Protein 3W15 (pdb70)

Radius of gyration: 30.96 Å; Cα contacts (8 Å, |Δi|>4): 2030; chains: 3; bounding box: 59×55×90 Å

Secondary structure (DSSP, 8-state):
-EEEE-TTEEEEEEEE-SS-TTEEEEEEEEGGGTSS-EEEEEEEE-TT--EEEEEEEEESS-EEEEEE-TT-TTEEEEEETTSEEEEEETTS-SS-SEEEE--SS-EEEEEE-SSSSS-EEEEETTS-EEEE-TT-SS-SEEE----HHHHHHS-TTGGGS----EEEEEE-SS-TTEEEEEETTSEEEEEETTSPTTSSEEEEE-STTSPEEEEEE-SS-TTEEEEEETTS-EEEEETT--EEEEETTSSSS-EEEEEE-SS-TTEEEEEETTS-EEEEE-TT---TTTSTTTTEEEEE---SS-EEEEEE-SSSSTTEEEEEETTSEEEEEE--/-HHHHHHHHHHHH---HHHHHHHHT-HHHHHHHHHHHTSEEE---EEETTT-SEESPPP---------S---/-HHHHHHHHHHHHHHHHH--PPTTEEEEE--TTS-HHHHHHHHHHHHHHH--EEEEE--TTHHHHHHHHGGGT-S-SEEEEEGGGHHHHHHTT-BPPP---HHHHTTB-HHHHHTTEETTEE-SEEEEEE--EEEEETTT-SS--SBGGGHHHHHHHHHHTT-EEE----SSHHHHHHHHHHTT-EEEEEETTEEEEEEEESSSHHHHHHHHHHHHHHHTTSS-TT--HHHHHHHHHTT-EEEEEE-GGGHHHHHHHT--EEEEPPPEETTEE---EEEEEEEEEBTT-TTHHHHHHHIIIIISSHHHHHHHHHHS---EESBHHHHHHHTTSHHHHHHHHHHHHSEEPP-STTHHHHHHHHHHHHHHHHHTSS-HHHHHHHHHHHHT-

Nearest PDB structures (foldseek):
  3w15-assembly1_A  TM=1.003E+00  e=8.070E-76  Saccharomyces cerevisiae S288C
  5xxq-assembly2_B  TM=8.426E-01  e=8.292E-24  Homo sapiens
  4r7a-assembly1_B  TM=8.424E-01  e=7.028E-24  Homo sapiens
  7y5k-assembly1_C  TM=8.185E-01  e=2.091E-24  Homo sapiens
  8tx8-assembly1_A  TM=8.123E-01  e=3.075E-24  Homo sapiens

Organism: Saccharomyces cerevisiae (strain ATCC 204508 / S288c) (NCBI:txid559292)

Foldseek 3Di:
DEKDFDPQWFFFAKEAQPPDLFKIKTWIFGPLQPDFKIKIFIWGQDPVRHIDTPAMEIGGGGWQYKEAQLVDRQKIWTWGFQQKIFIAGRVDHHHGPAIAHDGRGGWNDKYAALAVSFWIWIFGQSQKIFIDGRVDRYTPDIAGDDAPVNNVVQDPCNVVDPPGGWQDKYQQNVDRQWMWTFFQQQKIKIARNVDDPPPGIDIDHHAPRGGWAEKEDQLPDRQWMWTWFFQCKIFIAGNVDGTLEIQGNVDPGGWNYKYHFNVDRFKIWTFFQSQKIWIFGQPSCVYLVPDPNSRTQAIGRPGPGGKNYKYFRDDDDGQWMWTTGRSSMIDIDGSD/DVLLVVLVVCLVPQCVPVRNVCCVPDPVNVVSVCSVVPQWDDPVFIAGVVVPGGDDDDDDDDDPDDDDPPDD/DVVVVVVVVVVCVVPVLQDADDPQEFEEEEAPQFLQVLLVVLQVVLCVVPVHHYHYDHDPPLLVVQLVCLVSNHDGQKYKDWLLSVQVCVVVVFFDFDDDDPVLCVQFDVQQQLSQFAPRTRFWAFWFKKWKWKKFFCVLPVDQAQAPVCQVVSQVVLVVVQAAAEAEALLFVLQQQLQLPFQPADQFDDDDRDTDLQHHRQQDPSNLVSLVSVLVCCVSVSYPLPGHHVNRLVCVLCVRYGIYMDIPVSVVSSVVSVRRMDTAFQHHYPNTGRAHEMITTTMTGTPSDPCSVVVSCSVRVRQLDLSNQVSRCVSPNRQATRRPVNNVVVCVRVNSVRRVVNNVRHYYDNSDPLVVLLRVLVSQLSSCCNVVVDPNNVSSVRSSVSSND

Structure (mmCIF, N/CA/C/O backbone):
data_3W15
#
_entry.id   3W15
#
_cell.length_a   78.890
_cell.length_b   52.750
_cell.length_c   97.570
_cell.angle_alpha   90.000
_cell.angle_beta   106.590
_cell.angle_gamma   90.000
#
_symmetry.space_group_name_H-M   'P 1 21 1'
#
loop_
_entity.id
_entity.type
_entity.pdbx_description
1 polymer 'Peroxisomal targeting signal 2 receptor'
2 polymer 'Peroxisomal membrane protein PEX21'
3 polymer '3-ketoacyl-CoA thiolase, peroxisomal, Maltose-binding periplasmic protein'
4 non-polymer 'NITRATE ION'
5 non-polymer 'MAGNESIUM ION'
6 water water
#
loop_
_atom_site.group_PDB
_atom_site.id
_atom_site.type_symbol
_atom_site.label_atom_id
_atom_site.label_alt_id
_atom_site.label_comp_id
_atom_site.label_asym_id
_atom_site.label_entity_id
_atom_site.label_seq_id
_atom_site.pdbx_PDB_ins_code
_atom_site.Cartn_x
_atom_site.Cartn_y
_atom_site.Cartn_z
_atom_site.occupancy
_atom_site.B_iso_or_equiv
_atom_site.auth_seq_id
_atom_site.auth_comp_id
_atom_site.auth_asym_id
_atom_site.auth_atom_id
_atom_site.pdbx_PDB_model_num
ATOM 1 N N . MET A 1 3 ? 30.311 -26.441 -16.244 1.00 32.52 1 MET A N 1
ATOM 2 C CA . MET A 1 3 ? 29.286 -25.363 -16.152 1.00 32.11 1 MET A CA 1
ATOM 3 C C . MET A 1 3 ? 28.892 -24.870 -17.542 1.00 31.72 1 MET A C 1
ATOM 4 O O . MET A 1 3 ? 29.744 -24.730 -18.423 1.00 32.42 1 MET A O 1
ATOM 6 N N . LEU A 1 4 ? 27.600 -24.605 -17.727 1.00 30.74 2 LEU A N 1
ATOM 7 C CA . LEU A 1 4 ? 27.066 -24.082 -18.984 1.00 29.53 2 LEU A CA 1
ATOM 8 C C . LEU A 1 4 ? 27.187 -22.560 -18.975 1.00 28.71 2 LEU A C 1
ATOM 9 O O . LEU A 1 4 ? 27.009 -21.932 -17.930 1.00 28.24 2 LEU A O 1
ATOM 14 N N . ARG A 1 5 ? 27.488 -21.969 -20.128 1.00 27.59 3 ARG A N 1
ATOM 15 C CA . ARG A 1 5 ? 27.768 -20.534 -20.173 1.00 27.01 3 ARG A CA 1
ATOM 16 C C . ARG A 1 5 ? 27.258 -19.791 -21.403 1.00 26.12 3 ARG A C 1
ATOM 17 O O . ARG A 1 5 ? 27.136 -20.360 -22.487 1.00 25.77 3 ARG A O 1
ATOM 25 N N . TYR A 1 6 ? 26.963 -18.507 -21.215 1.00 24.95 4 TYR A N 1
ATOM 26 C CA . TYR A 1 6 ? 26.642 -17.620 -22.327 1.00 24.39 4 TYR A CA 1
ATOM 27 C C . TYR A 1 6 ? 27.150 -16.215 -22.039 1.00 23.72 4 TYR A C 1
ATOM 28 O O . TYR A 1 6 ? 27.002 -15.713 -20.921 1.00 23.55 4 TYR A O 1
ATOM 37 N N . HIS A 1 7 ? 27.736 -15.583 -23.052 1.00 22.97 5 HIS A N 1
ATOM 38 C CA . HIS A 1 7 ? 28.298 -14.250 -22.889 1.00 22.32 5 HIS A CA 1
ATOM 39 C C . HIS A 1 7 ? 27.513 -13.162 -23.619 1.00 22.29 5 HIS A C 1
ATOM 40 O O . HIS A 1 7 ? 27.218 -13.277 -24.815 1.00 22.13 5 HIS A O 1
ATOM 47 N N . MET A 1 8 ? 27.181 -12.111 -22.870 1.00 21.71 6 MET A N 1
ATOM 48 C CA . MET A 1 8 ? 26.477 -10.938 -23.384 1.00 21.79 6 MET A CA 1
ATOM 49 C C . MET A 1 8 ? 27.490 -9.812 -23.542 1.00 22.34 6 MET A C 1
ATOM 50 O O . MET A 1 8 ? 27.852 -9.157 -22.566 1.00 22.45 6 MET A O 1
ATOM 55 N N . GLN A 1 9 ? 27.946 -9.585 -24.775 1.00 22.79 7 GLN A N 1
ATOM 56 C CA A GLN A 1 9 ? 29.049 -8.658 -25.039 0.50 22.73 7 GLN A CA 1
ATOM 57 C CA B GLN A 1 9 ? 29.056 -8.662 -25.025 0.50 22.78 7 GLN A CA 1
ATOM 58 C C . GLN A 1 9 ? 28.731 -7.202 -24.678 1.00 22.35 7 GLN A C 1
ATOM 59 O O . GLN A 1 9 ? 27.838 -6.587 -25.259 1.00 23.03 7 GLN A O 1
ATOM 70 N N . GLY A 1 10 ? 29.472 -6.665 -23.713 1.00 21.42 8 GLY A N 1
ATOM 71 C CA . GLY A 1 10 ? 29.334 -5.268 -23.296 1.00 19.92 8 GLY A CA 1
ATOM 72 C C . GLY A 1 10 ? 28.192 -4.993 -22.328 1.00 18.83 8 GLY A C 1
ATOM 73 O O . GLY A 1 10 ? 28.029 -3.863 -21.866 1.00 19.08 8 GLY A O 1
ATOM 74 N N . PHE A 1 11 ? 27.401 -6.018 -22.030 1.00 17.86 9 PHE A N 1
ATOM 75 C CA . PHE A 1 11 ? 26.263 -5.865 -21.118 1.00 17.30 9 PHE A CA 1
ATOM 76 C C . PHE A 1 11 ? 26.543 -6.507 -19.767 1.00 16.70 9 PHE A C 1
ATOM 77 O O . PHE A 1 11 ? 27.278 -7.483 -19.686 1.00 17.13 9 PHE A O 1
ATOM 85 N N . SER A 1 12 ? 25.976 -5.933 -18.707 1.00 15.63 10 SER A N 1
ATOM 86 C CA . SER A 1 12 ? 26.100 -6.496 -17.368 1.00 15.14 10 SER A CA 1
ATOM 87 C C . SER A 1 12 ? 24.765 -7.068 -16.933 1.00 14.14 10 SER A C 1
ATOM 88 O O . SER A 1 12 ? 23.744 -6.400 -17.063 1.00 13.71 10 SER A O 1
ATOM 91 N N . GLY A 1 13 ? 24.782 -8.292 -16.412 1.00 14.06 11 GLY A N 1
ATOM 92 C CA . GLY A 1 13 ? 23.562 -8.963 -15.966 1.00 13.37 11 GLY A CA 1
ATOM 93 C C . GLY A 1 13 ? 23.073 -8.414 -14.638 1.00 13.36 11 GLY A C 1
ATOM 94 O O . GLY A 1 13 ? 23.835 -8.362 -13.673 1.00 14.10 11 GLY A O 1
ATOM 95 N N . TYR A 1 14 ? 21.807 -7.999 -14.602 1.00 12.44 12 TYR A N 1
ATOM 96 C CA . TYR A 1 14 ? 21.163 -7.501 -13.377 1.00 11.83 12 TYR A CA 1
ATOM 97 C C . TYR A 1 14 ? 20.127 -8.457 -12.804 1.00 12.16 12 TYR A C 1
ATOM 98 O O . TYR A 1 14 ? 19.859 -8.458 -11.597 1.00 12.73 12 TYR A O 1
ATOM 107 N N . GLY A 1 15 ? 19.521 -9.260 -13.670 1.00 11.70 13 GLY A N 1
ATOM 108 C CA . GLY A 1 15 ? 18.537 -10.229 -13.213 1.00 11.86 13 GLY A CA 1
ATOM 109 C C . GLY A 1 15 ? 18.452 -11.382 -14.184 1.00 11.74 13 GLY A C 1
ATOM 110 O O . GLY A 1 15 ? 18.704 -11.212 -15.374 1.00 10.83 13 GLY A O 1
ATOM 111 N N . VAL A 1 16 ? 18.089 -12.549 -13.663 1.00 11.75 14 VAL A N 1
ATOM 112 C CA . VAL A 1 16 ? 17.887 -13.749 -14.474 1.00 12.82 14 VAL A CA 1
ATOM 113 C C . VAL A 1 16 ? 16.702 -14.523 -13.915 1.00 12.68 14 VAL A C 1
ATOM 114 O O . VAL A 1 16 ? 16.509 -14.577 -12.693 1.00 12.62 14 VAL A O 1
ATOM 118 N N . GLN A 1 17 ? 15.886 -15.085 -14.806 1.00 12.77 15 GLN A N 1
ATOM 119 C CA . GLN A 1 17 ? 14.809 -15.967 -14.381 1.00 13.63 15 GLN A CA 1
ATOM 120 C C . GLN A 1 17 ? 14.517 -17.062 -15.408 1.00 13.70 15 GLN A C 1
ATOM 121 O O . GLN A 1 17 ? 14.445 -16.793 -16.607 1.00 14.12 15 GLN A O 1
ATOM 127 N N . TYR A 1 18 ? 14.332 -18.278 -14.913 1.00 14.57 16 TYR A N 1
ATOM 128 C CA . TYR A 1 18 ? 13.856 -19.391 -15.734 1.00 15.93 16 TYR A CA 1
ATOM 129 C C . TYR A 1 18 ? 12.392 -19.194 -16.109 1.00 16.62 16 TYR A C 1
ATOM 130 O O . TYR A 1 18 ? 11.593 -18.715 -15.297 1.00 16.61 16 TYR A O 1
ATOM 139 N N . SER A 1 19 ? 12.047 -19.579 -17.337 1.00 17.29 17 SER A N 1
ATOM 140 C CA . SER A 1 19 ? 10.648 -19.595 -17.776 1.00 17.78 17 SER A CA 1
ATOM 141 C C . SER A 1 19 ? 9.840 -20.571 -16.919 1.00 18.17 17 SER A C 1
ATOM 142 O O . SER A 1 19 ? 10.306 -21.676 -16.644 1.00 18.37 17 SER A O 1
ATOM 145 N N . PRO A 1 20 ? 8.631 -20.167 -16.492 1.00 18.60 18 PRO A N 1
ATOM 146 C CA . PRO A 1 20 ? 7.771 -21.084 -15.751 1.00 19.21 18 PRO A CA 1
ATOM 147 C C . PRO A 1 20 ? 7.070 -22.087 -16.675 1.00 20.09 18 PRO A C 1
ATOM 148 O O . PRO A 1 20 ? 6.404 -23.004 -16.193 1.00 20.52 18 PRO A O 1
ATOM 152 N N . PHE A 1 21 ? 7.234 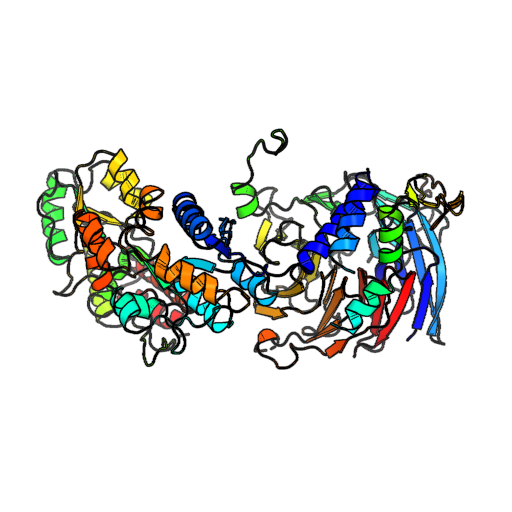-21.915 -17.984 1.00 20.60 19 PHE A N 1
ATOM 153 C CA . PHE A 1 21 ? 6.550 -22.764 -18.973 1.00 21.27 19 PHE A CA 1
ATOM 154 C C . PHE A 1 21 ? 7.484 -23.675 -19.773 1.00 21.92 19 PHE A C 1
ATOM 155 O O . PHE A 1 21 ? 7.120 -24.804 -20.105 1.00 21.84 19 PHE A O 1
ATOM 163 N N . PHE A 1 22 ? 8.670 -23.177 -20.113 1.00 22.71 20 PHE A N 1
ATOM 164 C CA . PHE A 1 22 ? 9.622 -23.948 -20.906 1.00 23.61 20 PHE A CA 1
ATOM 165 C C . PHE A 1 22 ? 10.855 -24.303 -20.085 1.00 24.51 20 PHE A C 1
ATOM 166 O O . PHE A 1 22 ? 11.615 -23.421 -19.685 1.00 24.35 20 PHE A O 1
ATOM 174 N N . ASP A 1 23 ? 11.040 -25.601 -19.843 1.00 25.40 21 ASP A N 1
ATOM 175 C CA . ASP A 1 23 ? 12.101 -26.107 -18.953 1.00 26.59 21 ASP A CA 1
ATOM 176 C C . ASP A 1 23 ? 13.529 -25.704 -19.346 1.00 26.30 21 ASP A C 1
ATOM 177 O O . ASP A 1 23 ? 14.438 -25.693 -18.506 1.00 27.13 21 ASP A O 1
ATOM 182 N N . ASN A 1 24 ? 13.721 -25.370 -20.616 1.00 25.77 22 ASN A N 1
ATOM 183 C CA . ASN A 1 24 ? 15.043 -25.075 -21.135 1.00 25.22 22 ASN A CA 1
ATOM 184 C C . ASN A 1 24 ? 15.238 -23.601 -21.511 1.00 24.22 22 ASN A C 1
ATOM 185 O O . ASN A 1 24 ? 16.192 -23.253 -22.206 1.00 24.45 22 ASN A O 1
ATOM 190 N N . ARG A 1 25 ? 14.336 -22.745 -21.038 1.00 22.61 23 ARG A N 1
ATOM 191 C CA . ARG A 1 25 ? 14.328 -21.345 -21.439 1.00 21.25 23 ARG A CA 1
ATOM 192 C C . ARG A 1 25 ? 14.523 -20.421 -20.242 1.00 19.94 23 ARG A C 1
ATOM 193 O O . ARG A 1 25 ? 13.938 -20.631 -19.180 1.00 19.32 23 ARG A O 1
ATOM 201 N N . LEU A 1 26 ? 15.364 -19.409 -20.416 1.00 18.98 24 LEU A N 1
ATOM 202 C CA . LEU A 1 26 ? 15.497 -18.367 -19.401 1.00 17.92 24 LEU A CA 1
ATOM 203 C C . LEU A 1 26 ? 15.698 -16.996 -20.030 1.00 16.68 24 LEU A C 1
ATOM 204 O O . LEU A 1 26 ? 15.989 -16.883 -21.223 1.00 15.83 24 LEU A O 1
ATOM 209 N N . ALA A 1 27 ? 15.543 -15.956 -19.216 1.00 15.27 25 ALA A N 1
ATOM 210 C CA . ALA A 1 27 ? 15.691 -14.589 -19.693 1.00 14.58 25 ALA A CA 1
ATOM 211 C C . ALA A 1 27 ? 16.634 -13.837 -18.761 1.00 13.90 25 ALA A C 1
ATOM 212 O O . ALA A 1 27 ? 16.646 -14.095 -17.560 1.00 13.37 25 ALA A O 1
ATOM 214 N N . VAL A 1 28 ? 17.407 -12.916 -19.323 1.00 13.01 26 VAL A N 1
ATOM 215 C CA . VAL A 1 28 ? 18.326 -12.076 -18.541 1.00 12.97 26 VAL A CA 1
ATOM 216 C C . VAL A 1 28 ? 18.058 -10.599 -18.830 1.00 12.60 26 VAL A C 1
ATOM 217 O O . VAL A 1 28 ? 17.906 -10.209 -19.977 1.00 12.42 26 VAL A O 1
ATOM 221 N N . ALA A 1 29 ? 17.986 -9.783 -17.779 1.00 11.87 27 ALA A N 1
ATOM 222 C CA . ALA A 1 29 ? 17.875 -8.343 -17.946 1.00 11.44 27 ALA A CA 1
ATOM 223 C C . ALA A 1 29 ? 19.259 -7.762 -17.718 1.00 11.27 27 ALA A C 1
ATOM 224 O O . ALA A 1 29 ? 19.933 -8.112 -16.735 1.00 10.41 27 ALA A O 1
ATOM 226 N N . ALA A 1 30 ? 19.679 -6.884 -18.621 1.00 11.07 28 ALA A N 1
ATOM 227 C CA . ALA A 1 30 ? 21.058 -6.412 -18.636 1.00 11.23 28 ALA A CA 1
ATOM 228 C C . ALA A 1 30 ? 21.154 -4.949 -19.031 1.00 11.40 28 ALA A C 1
ATOM 229 O O . ALA A 1 30 ? 20.196 -4.363 -19.538 1.00 10.66 28 ALA A O 1
ATOM 231 N N . GLY A 1 31 ? 22.326 -4.361 -18.806 1.00 11.81 29 GLY A N 1
ATOM 232 C CA . GLY A 1 31 ? 22.556 -2.988 -19.210 1.00 13.27 29 GLY A CA 1
ATOM 233 C C . GLY A 1 31 ? 24.000 -2.746 -19.595 1.00 14.00 29 GLY A C 1
ATOM 234 O O . GLY A 1 31 ? 24.915 -3.413 -19.091 1.00 13.54 29 GLY A O 1
ATOM 235 N N . SER A 1 32 ? 24.197 -1.785 -20.494 1.00 14.74 30 SER A N 1
ATOM 236 C CA A SER A 1 32 ? 25.545 -1.408 -20.897 0.50 15.57 30 SER A CA 1
ATOM 237 C CA B SER A 1 32 ? 25.531 -1.365 -20.913 0.50 15.06 30 SER A CA 1
ATOM 238 C C . SER A 1 32 ? 26.237 -0.650 -19.768 1.00 15.55 30 SER A C 1
ATOM 239 O O . SER A 1 32 ? 25.584 -0.185 -18.819 1.00 15.71 30 SER A O 1
ATOM 244 N N . ASN A 1 33 ? 27.561 -0.555 -19.864 1.00 16.04 31 ASN A N 1
ATOM 245 C CA . ASN A 1 33 ? 28.371 0.203 -18.908 1.00 16.40 31 ASN A CA 1
ATOM 246 C C . ASN A 1 33 ? 28.010 -0.093 -17.456 1.00 16.25 31 ASN A C 1
ATOM 247 O O . ASN A 1 33 ? 27.779 0.829 -16.662 1.00 16.18 31 ASN A O 1
ATOM 252 N N . PHE A 1 34 ? 27.945 -1.389 -17.150 1.00 16.37 32 PHE A N 1
ATOM 253 C CA . PHE A 1 34 ? 27.646 -1.920 -15.817 1.00 16.89 32 PHE A CA 1
ATOM 254 C C . PHE A 1 34 ? 26.288 -1.482 -15.256 1.00 16.76 32 PHE A C 1
ATOM 255 O O . PHE A 1 34 ? 26.097 -1.437 -14.032 1.00 16.50 32 PHE A O 1
ATOM 263 N N . GLY A 1 35 ? 25.364 -1.156 -16.159 1.00 17.14 33 GLY A N 1
ATOM 264 C CA . GLY A 1 35 ? 24.031 -0.655 -15.798 1.00 16.85 33 GLY A CA 1
ATOM 265 C C . GLY A 1 35 ? 23.987 0.819 -15.425 1.00 17.29 33 GLY A C 1
ATOM 266 O O . GLY A 1 35 ? 22.961 1.315 -14.958 1.00 17.42 33 GLY A O 1
ATOM 267 N N . LEU A 1 36 ? 25.091 1.533 -15.646 1.00 17.19 34 LEU A N 1
ATOM 268 C CA . LEU A 1 36 ? 25.209 2.923 -15.210 1.00 17.41 34 LEU A CA 1
ATOM 269 C C . LEU A 1 36 ? 24.715 3.928 -16.243 1.00 17.27 34 LEU A C 1
ATOM 270 O O . LEU A 1 36 ? 24.223 4.995 -15.884 1.00 17.31 34 LEU A O 1
ATOM 275 N N . VAL A 1 37 ? 24.834 3.574 -17.519 1.00 17.22 35 VAL A N 1
ATOM 276 C CA . VAL A 1 37 ? 24.454 4.457 -18.621 1.00 17.42 35 VAL A CA 1
ATOM 277 C C . VAL A 1 37 ? 24.385 3.667 -19.938 1.00 16.78 35 VAL A C 1
ATOM 278 O O . VAL A 1 37 ? 25.153 2.732 -20.148 1.00 17.02 35 VAL A O 1
ATOM 282 N N . GLY A 1 38 ? 23.453 4.046 -20.810 1.00 16.70 36 GLY A N 1
ATOM 283 C CA . GLY A 1 38 ? 23.339 3.445 -22.140 1.00 15.70 36 GLY A CA 1
ATOM 284 C C . GLY A 1 38 ? 22.171 2.484 -22.252 1.00 15.59 36 GLY A C 1
ATOM 285 O O . GLY A 1 38 ? 21.292 2.456 -21.373 1.00 14.76 36 GLY A O 1
ATOM 286 N N . ASN A 1 39 ? 22.166 1.693 -23.324 1.00 15.00 37 ASN A N 1
ATOM 287 C CA . ASN A 1 39 ? 21.080 0.736 -23.580 1.00 14.74 37 ASN A CA 1
ATOM 288 C C . ASN A 1 39 ? 20.896 -0.316 -22.502 1.00 13.89 37 ASN A C 1
ATOM 289 O O . ASN A 1 39 ? 21.823 -0.654 -21.767 1.00 13.99 37 ASN A O 1
ATOM 294 N N . GLY A 1 40 ? 19.680 -0.842 -22.437 1.00 13.41 38 GLY A N 1
ATOM 295 C CA . GLY A 1 40 ? 19.428 -2.075 -21.724 1.00 12.52 38 GLY A CA 1
ATOM 296 C C . GLY A 1 40 ? 19.203 -3.134 -22.778 1.00 12.69 38 GLY A C 1
ATOM 297 O O . GLY A 1 40 ? 19.070 -2.828 -23.969 1.00 12.56 38 GLY A O 1
ATOM 298 N N . LYS A 1 41 ? 19.179 -4.382 -22.350 1.00 12.52 39 LYS A N 1
ATOM 299 C CA . LYS A 1 41 ? 18.917 -5.477 -23.263 1.00 12.28 39 LYS A CA 1
ATOM 300 C C . LYS A 1 41 ? 18.326 -6.653 -22.525 1.00 12.18 39 LYS A C 1
ATOM 301 O O . LYS A 1 41 ? 18.818 -7.056 -21.459 1.00 11.70 39 LYS A O 1
ATOM 307 N N . LEU A 1 42 ? 17.248 -7.178 -23.098 1.00 11.86 40 LEU A N 1
ATOM 308 C CA . LEU A 1 42 ? 16.612 -8.386 -22.616 1.00 12.44 40 LEU A CA 1
ATOM 309 C C . LEU A 1 42 ? 17.069 -9.514 -23.515 1.00 12.62 40 LEU A C 1
ATOM 310 O O . LEU A 1 42 ? 16.880 -9.447 -24.731 1.00 12.37 40 LEU A O 1
ATOM 315 N N . PHE A 1 43 ? 17.688 -10.525 -22.910 1.00 12.74 41 PHE A N 1
ATOM 316 C CA . PHE A 1 43 ? 18.120 -11.714 -23.635 1.00 13.66 41 PHE A CA 1
ATOM 317 C C . PHE A 1 43 ? 17.181 -12.874 -23.357 1.00 13.78 41 PHE A C 1
ATOM 318 O O . PHE A 1 43 ? 16.908 -13.205 -22.193 1.00 13.58 41 PHE A O 1
ATOM 326 N N . ILE A 1 44 ? 16.683 -13.494 -24.425 1.00 13.94 42 ILE A N 1
ATOM 327 C CA . ILE A 1 44 ? 15.908 -14.723 -24.300 1.00 14.48 42 ILE A CA 1
ATOM 328 C C . ILE A 1 44 ? 16.807 -15.873 -24.740 1.00 15.69 42 ILE A C 1
ATOM 329 O O . ILE A 1 44 ? 17.252 -15.908 -25.896 1.00 15.19 42 ILE A O 1
ATOM 334 N N . LEU A 1 45 ? 17.096 -16.773 -23.802 1.00 16.56 43 LEU A N 1
ATOM 335 C CA . LEU A 1 45 ? 18.083 -17.829 -24.021 1.00 18.50 43 LEU A CA 1
ATOM 336 C C . LEU A 1 45 ? 17.460 -19.212 -23.919 1.00 19.85 43 LEU A C 1
ATOM 337 O O . LEU A 1 45 ? 16.538 -19.424 -23.137 1.00 19.69 43 LEU A O 1
ATOM 342 N N . GLU A 1 46 ? 17.988 -20.140 -24.719 1.00 21.96 44 GLU A N 1
ATOM 343 C CA . GLU A 1 46 ? 17.592 -21.546 -24.705 1.00 24.31 44 GLU A CA 1
ATOM 344 C C . GLU A 1 46 ? 18.794 -22.450 -24.442 1.00 25.09 44 GLU A C 1
ATOM 345 O O . GLU A 1 46 ? 19.872 -22.219 -24.982 1.00 24.90 44 GLU A O 1
ATOM 351 N N . ILE A 1 47 ? 18.592 -23.490 -23.642 1.00 26.76 45 ILE A N 1
ATOM 352 C CA . ILE A 1 47 ? 19.610 -24.525 -23.455 1.00 28.83 45 ILE A CA 1
ATOM 353 C C . ILE A 1 47 ? 19.197 -25.775 -24.245 1.00 30.07 45 ILE A C 1
ATOM 354 O O . ILE A 1 47 ? 18.101 -26.304 -24.037 1.00 30.33 45 ILE A O 1
ATOM 359 N N . ASP A 1 48 ? 20.060 -26.242 -25.148 1.00 31.62 46 ASP A N 1
ATOM 360 C CA . ASP A 1 48 ? 19.766 -27.470 -25.911 1.00 33.28 46 ASP A CA 1
ATOM 361 C C . ASP A 1 48 ? 20.221 -28.751 -25.197 1.00 34.06 46 ASP A C 1
ATOM 362 O O . ASP A 1 48 ? 20.763 -28.694 -24.087 1.00 34.45 46 ASP A O 1
ATOM 367 N N . ARG A 1 49 ? 19.984 -29.897 -25.840 1.00 34.80 47 ARG A N 1
ATOM 368 C CA . ARG A 1 49 ? 20.316 -31.219 -25.291 1.00 35.37 47 ARG A CA 1
ATOM 369 C C . ARG A 1 49 ? 21.774 -31.350 -24.841 1.00 35.72 47 ARG A C 1
ATOM 370 O O . ARG A 1 49 ? 22.061 -31.962 -23.805 1.00 36.06 47 ARG A O 1
ATOM 372 N N . SER A 1 50 ? 22.679 -30.763 -25.626 1.00 35.95 48 SER A N 1
ATOM 373 C CA . SER A 1 50 ? 24.121 -30.802 -25.378 1.00 35.91 48 SER A CA 1
ATOM 374 C C . SER A 1 50 ? 24.531 -29.960 -24.169 1.00 35.66 48 SER A C 1
ATOM 375 O O . SER A 1 50 ? 25.550 -30.235 -23.526 1.00 35.86 48 SER A O 1
ATOM 378 N N . GLY A 1 51 ? 23.732 -28.938 -23.866 1.00 34.91 49 GLY A N 1
ATOM 379 C CA . GLY A 1 51 ? 24.049 -28.001 -22.799 1.00 33.75 49 GLY A CA 1
ATOM 380 C C . GLY A 1 51 ? 24.499 -26.646 -23.310 1.00 32.90 49 GLY A C 1
ATOM 381 O O . GLY A 1 51 ? 24.781 -25.742 -22.514 1.00 33.26 49 GLY A O 1
ATOM 382 N N . ARG A 1 52 ? 24.574 -26.494 -24.632 1.00 31.68 50 ARG A N 1
ATOM 383 C CA . ARG A 1 52 ? 24.914 -25.202 -25.231 1.00 30.33 50 ARG A CA 1
ATOM 384 C C . ARG A 1 52 ? 23.779 -24.197 -25.040 1.00 29.48 50 ARG A C 1
ATOM 385 O O . ARG A 1 52 ? 22.628 -24.480 -25.374 1.00 29.25 50 ARG A O 1
ATOM 387 N N . ILE A 1 53 ? 24.106 -23.033 -24.483 1.00 28.41 51 ILE A N 1
ATOM 388 C CA . ILE A 1 53 ? 23.128 -21.954 -24.343 1.00 27.31 51 ILE A CA 1
ATOM 389 C C . ILE A 1 53 ? 23.141 -21.095 -25.604 1.00 26.87 51 ILE A C 1
ATOM 390 O O . ILE A 1 53 ? 24.195 -20.638 -26.052 1.00 26.69 51 ILE A O 1
ATOM 395 N N . VAL A 1 54 ? 21.959 -20.894 -26.179 1.00 26.38 52 VAL A N 1
ATOM 396 C CA . VAL A 1 54 ? 21.814 -20.154 -27.429 1.00 26.07 52 VAL A CA 1
ATOM 397 C C . VAL A 1 54 ? 20.798 -19.020 -27.267 1.00 25.49 52 VAL A C 1
ATOM 398 O O . VAL A 1 54 ? 19.749 -19.202 -26.658 1.00 25.14 52 VAL A O 1
ATOM 402 N N . GLU A 1 55 ? 21.138 -17.848 -27.794 1.00 25.15 53 GLU A N 1
ATOM 403 C CA . GLU A 1 55 ? 20.213 -16.722 -27.852 1.00 24.92 53 GLU A CA 1
ATOM 404 C C . GLU A 1 55 ? 19.181 -17.011 -28.927 1.00 24.32 53 GLU A C 1
ATOM 405 O O . GLU A 1 55 ? 19.537 -17.283 -30.074 1.00 25.01 53 GLU A O 1
ATOM 411 N N . VAL A 1 56 ? 17.907 -16.982 -28.552 1.00 22.89 54 VAL A N 1
ATOM 412 C CA . VAL A 1 56 ? 16.829 -17.207 -29.522 1.00 21.67 54 VAL A CA 1
ATOM 413 C C . VAL A 1 56 ? 16.090 -15.924 -29.869 1.00 20.40 54 VAL A C 1
ATOM 414 O O . VAL A 1 56 ? 15.440 -15.834 -30.914 1.00 19.98 54 VAL A O 1
ATOM 418 N N . ASN A 1 57 ? 16.193 -14.937 -28.979 1.00 18.73 55 ASN A N 1
ATOM 419 C CA . ASN A 1 57 ? 15.692 -13.594 -29.239 1.00 17.11 55 ASN A CA 1
ATOM 420 C C . ASN A 1 57 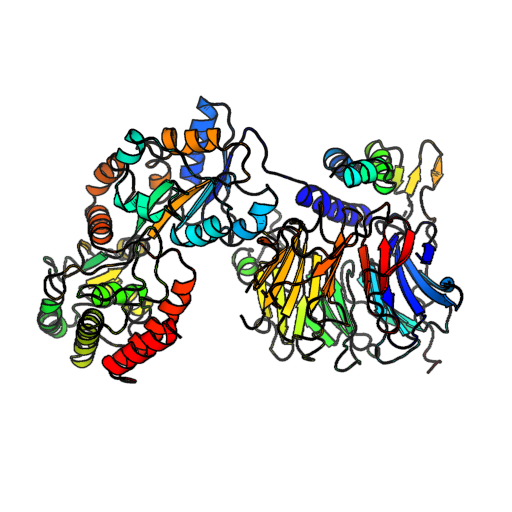? 16.328 -12.611 -28.267 1.00 16.40 55 ASN A C 1
ATOM 421 O O . ASN A 1 57 ? 16.872 -13.014 -27.243 1.00 15.71 55 ASN A O 1
ATOM 426 N N . SER A 1 58 ? 16.279 -11.329 -28.609 1.00 15.47 56 SER A N 1
ATOM 427 C CA . SER A 1 58 ? 16.692 -10.266 -27.695 1.00 15.41 56 SER A CA 1
ATOM 428 C C . SER A 1 58 ? 16.064 -8.946 -28.108 1.00 14.85 56 SER A C 1
ATOM 429 O O . SER A 1 58 ? 15.712 -8.754 -29.278 1.00 14.96 56 SER A O 1
ATOM 432 N N . PHE A 1 59 ? 15.948 -8.034 -27.143 1.00 13.76 57 PHE A N 1
ATOM 433 C CA . PHE A 1 59 ? 15.349 -6.734 -27.366 1.00 12.98 57 PHE A CA 1
ATOM 434 C C . PHE A 1 59 ? 16.239 -5.673 -26.742 1.00 12.72 57 PHE A C 1
ATOM 435 O O . PHE A 1 59 ? 16.473 -5.691 -25.539 1.00 12.44 57 PHE A O 1
ATOM 443 N N . LEU A 1 60 ? 16.735 -4.757 -27.569 1.00 12.70 58 LEU A N 1
ATOM 444 C CA . LEU A 1 60 ? 17.454 -3.591 -27.076 1.00 13.19 58 LEU A CA 1
ATOM 445 C C . LEU A 1 60 ? 16.485 -2.531 -26.566 1.00 13.08 58 LEU A C 1
ATOM 446 O O . LEU A 1 60 ? 15.498 -2.207 -27.240 1.00 13.42 58 LEU A O 1
ATOM 451 N N . THR A 1 61 ? 16.769 -1.991 -25.383 1.00 12.93 59 THR A N 1
ATOM 452 C CA . THR A 1 61 ? 15.941 -0.934 -24.808 1.00 13.27 59 THR A CA 1
ATOM 453 C C . THR A 1 61 ? 16.748 0.346 -24.663 1.00 13.60 59 THR A C 1
ATOM 454 O O . THR A 1 61 ? 17.980 0.315 -24.651 1.00 13.64 59 THR A O 1
ATOM 458 N N . GLN A 1 62 ? 16.039 1.463 -24.537 1.00 13.98 60 GLN A N 1
ATOM 459 C CA . GLN A 1 62 ? 16.647 2.799 -24.483 1.00 14.84 60 GLN A CA 1
ATOM 460 C C . GLN A 1 62 ? 17.569 2.986 -23.275 1.00 15.14 60 GLN A C 1
ATOM 461 O O . GLN A 1 62 ? 18.631 3.622 -23.380 1.00 15.06 60 GLN A O 1
ATOM 467 N N . ASP A 1 63 ? 17.150 2.433 -22.135 1.00 14.70 61 ASP A N 1
ATOM 468 C CA . ASP A 1 63 ? 17.907 2.509 -20.896 1.00 14.96 61 ASP A CA 1
ATOM 469 C C . ASP A 1 63 ? 18.073 1.122 -20.288 1.00 14.42 61 ASP A C 1
ATOM 470 O O . ASP A 1 63 ? 17.357 0.173 -20.641 1.00 13.78 61 ASP A O 1
ATOM 475 N N . CYS A 1 64 ? 19.029 1.037 -19.372 1.00 13.66 62 CYS A N 1
ATOM 476 C CA . CYS A 1 64 ? 19.419 -0.191 -18.698 1.00 13.75 62 CYS A CA 1
ATOM 477 C C . CYS A 1 64 ? 18.232 -0.907 -18.062 1.00 12.89 62 CYS A C 1
ATOM 478 O O . CYS A 1 64 ? 17.297 -0.265 -17.554 1.00 12.55 62 CYS A O 1
ATOM 481 N N . LEU A 1 65 ? 18.273 -2.234 -18.127 1.00 12.40 63 LEU A N 1
ATOM 482 C CA . LEU A 1 65 ? 17.260 -3.081 -17.491 1.00 11.60 63 LEU A CA 1
ATOM 483 C C . LEU A 1 65 ? 17.775 -3.619 -16.167 1.00 11.65 63 LEU A C 1
ATOM 484 O O . LEU A 1 65 ? 18.904 -4.129 -16.082 1.00 11.71 63 LEU A O 1
ATOM 489 N N . PHE A 1 66 ? 16.940 -3.514 -15.138 1.00 10.90 64 PHE A N 1
ATOM 490 C CA . PHE A 1 66 ? 17.351 -3.878 -13.782 1.00 11.39 64 PHE A CA 1
ATOM 491 C C . PHE A 1 66 ? 16.774 -5.170 -13.241 1.00 10.56 64 PHE A C 1
ATOM 492 O O . PHE A 1 66 ? 17.303 -5.728 -12.282 1.00 10.26 64 PHE A O 1
ATOM 500 N N . ASP A 1 67 ? 15.697 -5.653 -13.858 1.00 10.48 65 ASP A N 1
ATOM 501 C CA . ASP A 1 67 ? 15.079 -6.908 -13.451 1.00 10.40 65 ASP A CA 1
ATOM 502 C C . ASP A 1 67 ? 14.135 -7.380 -14.551 1.00 9.95 65 ASP A C 1
ATOM 503 O O . ASP A 1 67 ? 13.826 -6.628 -15.471 1.00 10.41 65 ASP A O 1
ATOM 508 N N . LEU A 1 68 ? 13.686 -8.622 -14.429 1.00 9.99 66 LEU A N 1
ATOM 509 C CA . LEU A 1 68 ? 12.667 -9.180 -15.304 1.00 10.21 66 LEU A CA 1
ATOM 510 C C . LEU A 1 68 ? 11.724 -10.092 -14.527 1.00 10.34 66 LEU A C 1
ATOM 511 O O . LEU A 1 68 ? 12.056 -10.555 -13.433 1.00 11.29 66 LEU A O 1
ATOM 516 N N . ALA A 1 69 ? 10.551 -10.348 -15.102 1.00 10.45 67 ALA A N 1
ATOM 517 C CA . ALA A 1 69 ? 9.615 -11.313 -14.556 1.00 10.50 67 ALA A CA 1
ATOM 518 C C . ALA A 1 69 ? 8.821 -11.915 -15.711 1.00 10.69 67 ALA A C 1
ATOM 519 O O . ALA A 1 69 ? 8.213 -11.187 -16.505 1.00 10.50 67 ALA A O 1
ATOM 521 N N . TRP A 1 70 ? 8.860 -13.238 -15.813 1.00 11.72 68 TRP A N 1
ATOM 522 C CA . TRP A 1 70 ? 8.058 -13.951 -16.808 1.00 12.73 68 TRP A CA 1
ATOM 523 C C . TRP A 1 70 ? 6.585 -13.829 -16.432 1.00 13.08 68 TRP A C 1
ATOM 524 O O . TRP A 1 70 ? 6.242 -13.826 -15.237 1.00 13.20 68 TRP A O 1
ATOM 535 N N . ASN A 1 71 ? 5.717 -13.715 -17.442 1.00 13.32 69 ASN A N 1
ATOM 536 C CA . ASN A 1 71 ? 4.265 -13.666 -17.219 1.00 13.69 69 ASN A CA 1
ATOM 537 C C . ASN A 1 71 ? 3.782 -15.063 -16.825 1.00 14.33 69 ASN A C 1
ATOM 538 O O . ASN A 1 71 ? 3.882 -16.000 -17.611 1.00 14.20 69 ASN A O 1
ATOM 543 N N . GLU A 1 72 ? 3.280 -15.202 -15.600 1.00 14.49 70 GLU A N 1
ATOM 544 C CA . GLU A 1 72 ? 2.858 -16.516 -15.106 1.00 15.13 70 GLU A CA 1
ATOM 545 C C . GLU A 1 72 ? 1.602 -17.039 -15.820 1.00 15.51 70 GLU A C 1
ATOM 546 O O . GLU A 1 72 ? 1.234 -18.203 -15.655 1.00 15.67 70 GLU A O 1
ATOM 552 N N . SER A 1 73 ? 0.965 -16.169 -16.603 1.00 15.54 71 SER A N 1
ATOM 553 C CA . SER A 1 73 ? -0.268 -16.504 -17.315 1.00 16.30 71 SER A CA 1
ATOM 554 C C . SER A 1 73 ? -0.109 -16.586 -18.836 1.00 16.50 71 SER A C 1
ATOM 555 O O . SER A 1 73 ? -1.077 -16.859 -19.542 1.00 17.05 71 SER A O 1
ATOM 558 N N . HIS A 1 74 ? 1.093 -16.336 -19.349 1.00 15.74 72 HIS A N 1
ATOM 559 C CA . HIS A 1 74 ? 1.298 -16.351 -20.799 1.00 15.36 72 HIS A CA 1
ATOM 560 C C . HIS A 1 74 ? 2.725 -16.762 -21.129 1.00 15.10 72 HIS A C 1
ATOM 561 O O . HIS A 1 74 ? 3.668 -16.042 -20.810 1.00 14.32 72 HIS A O 1
ATOM 568 N N . GLU A 1 75 ? 2.869 -17.917 -21.782 1.00 14.67 73 GLU A N 1
ATOM 569 C CA . GLU A 1 75 ? 4.176 -18.537 -22.022 1.00 15.38 73 GLU A CA 1
ATOM 570 C C . GLU A 1 75 ? 5.133 -17.702 -22.878 1.00 14.78 73 GLU A C 1
ATOM 571 O O . GLU A 1 75 ? 6.335 -17.937 -22.861 1.00 15.51 73 GLU A O 1
ATOM 577 N N . ASN A 1 76 ? 4.602 -16.745 -23.633 1.00 14.12 74 ASN A N 1
ATOM 578 C CA . ASN A 1 76 ? 5.433 -15.976 -24.549 1.00 14.05 74 ASN A CA 1
ATOM 579 C C . ASN A 1 76 ? 5.714 -14.558 -24.067 1.00 13.43 74 ASN A C 1
ATOM 580 O O . ASN A 1 76 ? 6.291 -13.758 -24.804 1.00 14.02 74 ASN A O 1
ATOM 585 N N . GLN A 1 77 ? 5.303 -14.241 -22.840 1.00 12.69 75 GLN A N 1
ATOM 586 C CA . GLN A 1 77 ? 5.403 -12.867 -22.360 1.00 12.29 75 GLN A CA 1
ATOM 587 C C . GLN A 1 77 ? 6.323 -12.728 -21.160 1.00 11.43 75 GLN A C 1
ATOM 588 O O . GLN A 1 77 ? 6.328 -13.570 -20.265 1.00 11.08 75 GLN A O 1
ATOM 594 N N . VAL A 1 78 ? 7.088 -11.641 -21.159 1.00 10.80 76 VAL A N 1
ATOM 595 C CA . VAL A 1 78 ? 8.076 -11.390 -20.125 1.00 10.81 76 VAL A CA 1
ATOM 596 C C . VAL A 1 78 ? 8.203 -9.886 -19.915 1.00 10.16 76 VAL A C 1
ATOM 597 O O . VAL A 1 78 ? 8.262 -9.104 -20.875 1.00 10.12 76 VAL A O 1
ATOM 601 N N . LEU A 1 79 ? 8.222 -9.504 -18.646 1.00 10.29 77 LEU A N 1
ATOM 602 C CA . LEU A 1 79 ? 8.251 -8.116 -18.225 1.00 10.04 77 LEU A CA 1
ATOM 603 C C . LEU A 1 79 ? 9.665 -7.721 -17.824 1.00 9.73 77 LEU A C 1
ATOM 604 O O . LEU A 1 79 ? 10.405 -8.530 -17.273 1.00 10.11 77 LEU A O 1
ATOM 609 N N . VAL A 1 80 ? 10.035 -6.481 -18.119 1.00 9.87 78 VAL A N 1
ATOM 610 C CA . VAL A 1 80 ? 11.301 -5.927 -17.635 1.00 10.23 78 VAL A CA 1
ATOM 611 C C . VAL A 1 80 ? 11.092 -4.620 -16.874 1.00 10.24 78 VAL A C 1
ATOM 612 O O . VAL A 1 80 ? 10.148 -3.872 -17.132 1.00 10.51 78 VAL A O 1
ATOM 616 N N . ALA A 1 81 ? 12.015 -4.348 -15.963 1.00 10.88 79 ALA A N 1
ATOM 617 C CA . ALA A 1 81 ? 12.032 -3.111 -15.199 1.00 11.29 79 ALA A CA 1
ATOM 618 C C . ALA A 1 81 ? 13.178 -2.252 -15.739 1.00 11.61 79 ALA A C 1
ATOM 619 O O . ALA A 1 81 ? 14.330 -2.718 -15.814 1.00 11.68 79 ALA A O 1
ATOM 621 N N . GLN A 1 82 ? 12.867 -1.009 -16.102 1.00 11.57 80 GLN A N 1
ATOM 622 C CA . GLN A 1 82 ? 13.811 -0.155 -16.843 1.00 12.33 80 GLN A CA 1
ATOM 623 C C . GLN A 1 82 ? 14.260 1.071 -16.040 1.00 12.73 80 GLN A C 1
ATOM 624 O O . GLN A 1 82 ? 13.552 1.543 -15.140 1.00 12.99 80 GLN A O 1
ATOM 630 N N . GLY A 1 83 ? 15.442 1.579 -16.374 1.00 13.37 81 GLY A N 1
ATOM 631 C CA . GLY A 1 83 ? 16.051 2.688 -15.636 1.00 14.52 81 GLY A CA 1
ATOM 632 C C . GLY A 1 83 ? 15.372 4.032 -15.821 1.00 15.25 81 GLY A C 1
ATOM 633 O O . GLY A 1 83 ? 15.653 4.978 -15.081 1.00 15.98 81 GLY A O 1
ATOM 634 N N . ASP A 1 84 ? 14.481 4.123 -16.802 1.00 15.94 82 ASP A N 1
ATOM 635 C CA . ASP A 1 84 ? 13.785 5.376 -17.110 1.00 16.52 82 ASP A CA 1
ATOM 636 C C . ASP A 1 84 ? 12.479 5.493 -16.321 1.00 16.48 82 ASP A C 1
ATOM 637 O O . ASP A 1 84 ? 11.701 6.435 -16.500 1.00 16.93 82 ASP A O 1
ATOM 642 N N . GLY A 1 85 ? 12.241 4.515 -15.455 1.00 16.08 83 GLY A N 1
ATOM 643 C CA . GLY A 1 85 ? 11.031 4.488 -14.641 1.00 15.65 83 GLY A CA 1
ATOM 644 C C . GLY A 1 85 ? 9.896 3.709 -15.269 1.00 15.30 83 GLY A C 1
ATOM 645 O O . GLY A 1 85 ? 8.839 3.578 -14.669 1.00 16.12 83 GLY A O 1
ATOM 646 N N . THR A 1 86 ? 10.109 3.178 -16.473 1.00 14.63 84 THR A N 1
ATOM 647 C CA . THR A 1 86 ? 9.073 2.370 -17.116 1.00 13.41 84 THR A CA 1
ATOM 648 C C . THR A 1 86 ? 9.245 0.893 -16.814 1.00 12.85 84 THR A C 1
ATOM 649 O O . THR A 1 86 ? 10.324 0.435 -16.432 1.00 12.26 84 THR A O 1
ATOM 653 N N . LEU A 1 87 ? 8.156 0.156 -16.965 1.00 12.22 85 LEU A N 1
ATOM 654 C CA . LEU A 1 87 ? 8.232 -1.277 -17.135 1.00 12.28 85 LEU A CA 1
ATOM 655 C C . LEU A 1 87 ? 7.695 -1.562 -18.522 1.00 11.93 85 LEU A C 1
ATOM 656 O O . LEU A 1 87 ? 6.846 -0.832 -19.030 1.00 12.59 85 LEU A O 1
ATOM 661 N N . ARG A 1 88 ? 8.209 -2.611 -19.145 1.00 12.04 86 ARG A N 1
ATOM 662 C CA . ARG A 1 88 ? 7.827 -2.943 -20.512 1.00 11.65 86 ARG A CA 1
ATOM 663 C C . ARG A 1 88 ? 7.580 -4.435 -20.606 1.00 11.28 86 ARG A C 1
ATOM 664 O O . ARG A 1 88 ? 8.354 -5.238 -20.089 1.00 11.06 86 ARG A O 1
ATOM 672 N N . LEU A 1 89 ? 6.464 -4.796 -21.233 1.00 11.53 87 LEU A N 1
ATOM 673 C CA . LEU A 1 89 ? 6.090 -6.188 -21.409 1.00 11.29 87 LEU A CA 1
ATOM 674 C C . LEU A 1 89 ? 6.363 -6.562 -22.857 1.00 11.11 87 LEU A C 1
ATOM 675 O O . LEU A 1 89 ? 5.953 -5.846 -23.774 1.00 10.43 87 LEU A O 1
ATOM 680 N N . PHE A 1 90 ? 7.048 -7.684 -23.043 1.00 10.66 88 PHE A N 1
ATOM 681 C CA . PHE A 1 90 ? 7.434 -8.163 -24.364 1.00 11.13 88 PHE A CA 1
ATOM 682 C C . PHE A 1 90 ? 6.748 -9.478 -24.646 1.00 11.41 88 PHE A C 1
ATOM 683 O O . PHE A 1 90 ? 6.560 -10.287 -23.739 1.00 11.91 88 PHE A O 1
ATOM 691 N N . ASP A 1 91 ? 6.387 -9.690 -25.907 1.00 11.33 89 ASP A N 1
ATOM 692 C CA . ASP A 1 91 ? 6.057 -11.025 -26.387 1.00 11.49 89 ASP A CA 1
ATOM 693 C C . ASP A 1 91 ? 7.247 -11.511 -27.209 1.00 11.72 89 ASP A C 1
ATOM 694 O O . ASP A 1 91 ? 7.667 -10.851 -28.168 1.00 12.21 89 ASP A O 1
ATOM 699 N N . THR A 1 92 ? 7.799 -12.653 -26.805 1.00 11.83 90 THR A N 1
ATOM 700 C CA . THR A 1 92 ? 9.048 -13.181 -27.381 1.00 12.50 90 THR A CA 1
ATOM 701 C C . THR A 1 92 ? 8.926 -13.630 -28.845 1.00 12.65 90 THR A C 1
ATOM 702 O O . THR A 1 92 ? 9.936 -13.928 -29.503 1.00 12.17 90 THR A O 1
ATOM 706 N N . THR A 1 93 ? 7.692 -13.668 -29.347 1.00 12.43 91 THR A N 1
ATOM 707 C CA . THR A 1 93 ? 7.421 -14.002 -30.753 1.00 12.71 91 THR A CA 1
ATOM 708 C C . THR A 1 93 ? 7.833 -12.846 -31.660 1.00 13.01 91 THR A C 1
ATOM 709 O O . THR A 1 93 ? 8.259 -13.058 -32.811 1.00 12.83 91 THR A O 1
ATOM 713 N N . PHE A 1 94 ? 7.677 -11.628 -31.141 1.00 12.95 92 PHE A N 1
ATOM 714 C CA . PHE A 1 94 ? 7.923 -10.408 -31.903 1.00 13.49 92 PHE A CA 1
ATOM 715 C C . PHE A 1 94 ? 9.388 -10.005 -31.872 1.00 13.51 92 PHE A C 1
ATOM 716 O O . PHE A 1 94 ? 10.193 -10.571 -31.122 1.00 13.40 92 PHE A O 1
ATOM 724 N N . LYS A 1 95 ? 9.715 -9.005 -32.688 1.00 13.98 93 LYS A N 1
ATOM 725 C CA . LYS A 1 95 ? 11.041 -8.400 -32.682 1.00 14.75 93 LYS A CA 1
ATOM 726 C C . LYS A 1 95 ? 10.985 -6.954 -32.204 1.00 14.15 93 LYS A C 1
ATOM 727 O O . LYS A 1 95 ? 9.950 -6.290 -32.322 1.00 14.57 93 LYS A O 1
ATOM 733 N N . GLU A 1 96 ? 12.111 -6.496 -31.662 1.00 13.77 94 GLU A N 1
ATOM 734 C CA . GLU A 1 96 ? 12.453 -5.072 -31.511 1.00 13.36 94 GLU A CA 1
ATOM 735 C C . GLU A 1 96 ? 11.717 -4.340 -30.396 1.00 12.96 94 GLU A C 1
ATOM 736 O O . GLU A 1 96 ? 12.355 -3.683 -29.568 1.00 12.60 94 GLU A O 1
ATOM 742 N N . PHE A 1 97 ? 10.388 -4.456 -30.376 1.00 12.26 95 PHE A N 1
ATOM 743 C CA . PHE A 1 97 ? 9.564 -3.635 -29.490 1.00 11.50 95 PHE A CA 1
ATOM 744 C C . PHE A 1 97 ? 8.710 -4.450 -28.539 1.00 11.27 95 PHE A C 1
ATOM 745 O O . PHE A 1 97 ? 8.433 -5.628 -28.792 1.00 11.17 95 PHE A O 1
ATOM 753 N N . PRO A 1 98 ? 8.282 -3.823 -27.434 1.00 11.64 96 PRO A N 1
ATOM 754 C CA . PRO A 1 98 ? 7.386 -4.474 -26.488 1.00 11.74 96 PRO A CA 1
ATOM 755 C C . PRO A 1 98 ? 5.926 -4.445 -26.944 1.00 11.83 96 PRO A C 1
ATOM 756 O O . PRO A 1 98 ? 5.606 -3.783 -27.933 1.00 12.60 96 PRO A O 1
ATOM 760 N N . ILE A 1 99 ? 5.048 -5.146 -26.227 1.00 11.75 97 ILE A N 1
ATOM 761 C CA . ILE A 1 99 ? 3.599 -5.069 -26.482 1.00 11.96 97 ILE A CA 1
ATOM 762 C C . ILE A 1 99 ? 2.871 -4.098 -25.531 1.00 12.13 97 ILE A C 1
ATOM 763 O O . ILE A 1 99 ? 1.715 -3.729 -25.773 1.00 12.18 97 ILE A O 1
ATOM 768 N N . ALA A 1 100 ? 3.545 -3.700 -24.450 1.00 11.88 98 ALA A N 1
ATOM 769 C CA . ALA A 1 100 ? 2.968 -2.760 -23.479 1.00 12.14 98 ALA A CA 1
ATOM 770 C C . ALA A 1 100 ? 4.063 -2.024 -22.720 1.00 12.35 98 ALA A C 1
ATOM 771 O O . ALA A 1 100 ? 5.108 -2.605 -22.413 1.00 11.85 98 ALA A O 1
ATOM 773 N N . ILE A 1 101 ? 3.798 -0.752 -22.418 1.00 12.27 99 ILE A N 1
ATOM 774 C CA . ILE A 1 101 ? 4.678 0.086 -21.604 1.00 13.09 99 ILE A CA 1
ATOM 775 C C . ILE A 1 101 ? 3.869 0.621 -20.424 1.00 13.55 99 ILE A C 1
ATOM 776 O O . ILE A 1 101 ? 2.736 1.092 -20.604 1.00 13.34 99 ILE A O 1
ATOM 781 N N . PHE A 1 102 ? 4.470 0.560 -19.236 1.00 13.70 100 PHE A N 1
ATOM 782 C CA . PHE A 1 102 ? 3.838 0.993 -17.995 1.00 14.74 100 PHE A CA 1
ATOM 783 C C . PHE A 1 102 ? 4.675 2.123 -17.410 1.00 15.61 100 PHE A C 1
ATOM 784 O O . PHE A 1 102 ? 5.821 1.912 -17.007 1.00 15.56 100 PHE A O 1
ATOM 792 N N . LYS A 1 103 ? 4.103 3.325 -17.398 1.00 16.72 101 LYS A N 1
ATOM 793 C CA . LYS A 1 103 ? 4.861 4.537 -17.114 1.00 17.78 101 LYS A CA 1
ATOM 794 C C . LYS A 1 103 ? 4.200 5.349 -15.997 1.00 18.25 101 LYS A C 1
ATOM 795 O O . LYS A 1 103 ? 3.280 6.135 -16.247 1.00 18.02 101 LYS A O 1
ATOM 801 N N . GLU A 1 104 ? 4.666 5.127 -14.769 1.00 18.45 102 GLU A N 1
ATOM 802 C CA . GLU A 1 104 ? 4.214 5.892 -13.597 1.00 18.58 102 GLU A CA 1
ATOM 803 C C . GLU A 1 104 ? 5.363 6.223 -12.645 1.00 18.72 102 GLU A C 1
ATOM 804 O O . GLU A 1 104 ? 5.373 7.294 -12.028 1.00 18.81 102 GLU A O 1
ATOM 810 N N . HIS A 1 105 ? 6.319 5.306 -12.512 1.00 18.32 103 HIS A N 1
ATOM 811 C CA . HIS A 1 105 ? 7.444 5.524 -11.602 1.00 18.62 103 HIS A CA 1
ATOM 812 C C . HIS A 1 105 ? 8.281 6.720 -12.034 1.00 19.06 103 HIS A C 1
ATOM 813 O O . HIS A 1 105 ? 8.472 6.966 -13.230 1.00 19.20 103 HIS A O 1
ATOM 820 N N . GLU A 1 106 ? 8.789 7.452 -11.050 1.00 19.78 104 GLU A N 1
ATOM 821 C CA . GLU A 1 106 ? 9.482 8.709 -11.299 1.00 20.98 104 GLU A CA 1
ATOM 822 C C . GLU A 1 106 ? 10.998 8.542 -11.383 1.00 20.60 104 GLU A C 1
ATOM 823 O O . GLU A 1 106 ? 11.715 9.463 -11.787 1.00 20.76 104 GLU A O 1
ATOM 829 N N . ARG A 1 107 ? 11.472 7.361 -10.998 1.00 20.38 105 ARG A N 1
ATOM 830 C CA . ARG A 1 107 ? 12.896 7.032 -10.977 1.00 20.09 105 ARG A CA 1
ATOM 831 C C . ARG A 1 107 ? 13.068 5.592 -11.455 1.00 18.95 105 ARG A C 1
ATOM 832 O O . ARG A 1 107 ? 12.081 4.915 -11.729 1.00 19.30 105 ARG A O 1
ATOM 840 N N . GLU A 1 108 ? 14.320 5.137 -11.518 1.00 17.72 106 GLU A N 1
ATOM 841 C CA . GLU A 1 108 ? 14.681 3.744 -11.818 1.00 16.69 106 GLU A CA 1
ATOM 842 C C . GLU A 1 108 ? 13.751 2.714 -11.172 1.00 15.66 106 GLU A C 1
ATOM 843 O O . GLU A 1 108 ? 13.447 2.798 -9.982 1.00 15.24 106 GLU A O 1
ATOM 849 N N . VAL A 1 109 ? 13.310 1.741 -11.967 1.00 14.34 107 VAL A N 1
ATOM 850 C CA . VAL A 1 109 ? 12.587 0.586 -11.444 1.00 13.29 107 VAL A CA 1
ATOM 851 C C . VAL A 1 109 ? 13.604 -0.532 -11.227 1.00 13.35 107 VAL A C 1
ATOM 852 O O . VAL A 1 109 ? 14.212 -1.015 -12.189 1.00 12.74 107 VAL A O 1
ATOM 856 N N . PHE A 1 110 ? 13.809 -0.914 -9.963 1.00 13.00 108 PHE A N 1
ATOM 857 C CA . PHE A 1 110 ? 14.846 -1.885 -9.610 1.00 13.77 108 PHE A CA 1
ATOM 858 C C . PHE A 1 110 ? 14.370 -3.327 -9.546 1.00 13.22 108 PHE A C 1
ATOM 859 O O . PHE A 1 110 ? 15.186 -4.252 -9.619 1.00 13.10 108 PHE A O 1
ATOM 867 N N . SER A 1 111 ? 13.065 -3.523 -9.384 1.00 12.16 109 SER A N 1
ATOM 868 C CA . SER A 1 111 ? 12.514 -4.883 -9.336 1.00 12.17 109 SER A CA 1
ATOM 869 C C . SER A 1 111 ? 11.121 -4.982 -9.933 1.00 11.54 109 SER A C 1
ATOM 870 O O . SER A 1 111 ? 10.369 -4.004 -9.964 1.00 10.71 109 SER A O 1
ATOM 873 N N . CYS A 1 112 ? 10.812 -6.165 -10.453 1.00 11.85 110 CYS A N 1
ATOM 874 C CA . CYS A 1 112 ? 9.461 -6.500 -10.885 1.00 13.01 110 CYS A CA 1
ATOM 875 C C . CYS A 1 112 ? 9.264 -7.987 -10.649 1.00 13.64 110 CYS A C 1
ATOM 876 O O . CYS A 1 112 ? 10.180 -8.791 -10.849 1.00 14.38 110 CYS A O 1
ATOM 879 N N . ASN A 1 113 ? 8.063 -8.337 -10.212 1.00 13.65 111 ASN A N 1
ATOM 880 C CA A ASN A 1 113 ? 7.759 -9.715 -9.894 0.50 14.09 111 ASN A CA 1
ATOM 881 C CA B ASN A 1 113 ? 7.724 -9.682 -9.748 0.50 14.10 111 ASN A CA 1
ATOM 882 C C . ASN A 1 113 ? 6.298 -10.009 -10.179 1.00 14.38 111 ASN A C 1
ATOM 883 O O . ASN A 1 113 ? 5.423 -9.149 -10.031 1.00 14.87 111 ASN A O 1
ATOM 892 N N . TRP A 1 114 ? 6.056 -11.224 -10.659 1.00 15.15 112 TRP A N 1
ATOM 893 C CA . TRP A 1 114 ? 4.714 -11.624 -11.065 1.00 16.59 112 TRP A CA 1
ATOM 894 C C . TRP A 1 114 ? 4.018 -12.317 -9.905 1.00 18.17 112 TRP A C 1
ATOM 895 O O . TRP A 1 114 ? 4.667 -13.000 -9.105 1.00 18.37 112 TRP A O 1
ATOM 906 N N . ASN A 1 115 ? 2.707 -12.120 -9.805 1.00 18.87 113 ASN A N 1
ATOM 907 C CA . ASN A 1 115 ? 1.919 -12.787 -8.776 1.00 20.72 113 ASN A CA 1
ATOM 908 C C . ASN A 1 115 ? 1.804 -14.266 -9.115 1.00 21.41 113 ASN A C 1
ATOM 909 O O . ASN A 1 115 ? 1.393 -14.623 -10.220 1.00 21.79 113 ASN A O 1
ATOM 914 N N . LEU A 1 116 ? 2.202 -15.124 -8.183 1.00 21.76 114 LEU A N 1
ATOM 915 C CA . LEU A 1 116 ? 2.194 -16.560 -8.432 1.00 22.62 114 LEU A CA 1
ATOM 916 C C . LEU A 1 116 ? 0.900 -17.210 -7.988 1.00 22.84 114 LEU A C 1
ATOM 917 O O . LEU A 1 116 ? 0.616 -18.345 -8.364 1.00 23.21 114 LEU A O 1
ATOM 922 N N . VAL A 1 117 ? 0.121 -16.476 -7.200 1.00 22.87 115 VAL A N 1
ATOM 923 C CA . VAL A 1 117 ? -1.149 -16.975 -6.691 1.00 23.48 115 VAL A CA 1
ATOM 924 C C . VAL A 1 117 ? -2.259 -16.746 -7.716 1.00 23.53 115 VAL A C 1
ATOM 925 O O . VAL A 1 117 ? -2.739 -17.712 -8.296 1.00 24.23 115 VAL A O 1
ATOM 929 N N . ASN A 1 118 ? -2.642 -15.487 -7.949 1.00 23.99 116 ASN A N 1
ATOM 930 C CA . ASN A 1 118 ? -3.635 -15.169 -8.987 1.00 24.23 116 ASN A CA 1
ATOM 931 C C . ASN A 1 118 ? -3.083 -15.332 -10.406 1.00 23.70 116 ASN A C 1
ATOM 932 O O . ASN A 1 118 ? -3.845 -15.539 -11.359 1.00 23.01 116 ASN A O 1
ATOM 937 N N . ARG A 1 119 ? -1.755 -15.249 -10.521 1.00 23.09 117 ARG A N 1
ATOM 938 C CA . ARG A 1 119 ? -1.032 -15.324 -11.803 1.00 22.76 117 ARG A CA 1
ATOM 939 C C . ARG A 1 119 ? -1.370 -14.187 -12.776 1.00 22.37 117 ARG A C 1
ATOM 940 O O . ARG A 1 119 ? -0.838 -14.136 -13.888 1.00 22.02 117 ARG A O 1
ATOM 948 N N . GLN A 1 120 ? -2.214 -13.260 -12.336 1.00 22.24 118 GLN A N 1
ATOM 949 C CA . GLN A 1 120 ? -2.705 -12.192 -13.200 1.00 22.37 118 GLN A CA 1
ATOM 950 C C . GLN A 1 120 ? -1.878 -10.911 -13.155 1.00 21.80 118 GLN A C 1
ATOM 951 O O . GLN A 1 120 ? -1.525 -10.362 -14.204 1.00 22.02 118 GLN A O 1
ATOM 957 N N . ASN A 1 121 ? -1.591 -10.433 -11.947 1.00 20.57 119 ASN A N 1
ATOM 958 C CA . ASN A 1 121 ? -0.986 -9.121 -11.756 1.00 20.11 119 ASN A CA 1
ATOM 959 C C . ASN A 1 121 ? 0.517 -9.178 -11.548 1.00 18.78 119 ASN A C 1
ATOM 960 O O . ASN A 1 121 ? 1.064 -10.236 -11.257 1.00 18.42 119 ASN A O 1
ATOM 965 N N . PHE A 1 122 ? 1.172 -8.033 -11.720 1.00 18.07 120 PHE A N 1
ATOM 966 C CA . PHE A 1 122 ? 2.581 -7.910 -11.378 1.00 16.93 120 PHE A CA 1
ATOM 967 C C . PHE A 1 122 ? 2.878 -6.722 -10.478 1.00 16.94 120 PHE A C 1
ATOM 968 O O . PHE A 1 122 ? 2.046 -5.829 -10.294 1.00 17.22 120 PHE A O 1
ATOM 976 N N . LEU A 1 123 ? 4.089 -6.722 -9.933 1.00 16.53 121 LEU A N 1
ATOM 977 C CA . LEU A 1 123 ? 4.516 -5.745 -8.961 1.00 16.56 121 LEU A CA 1
ATOM 978 C C . LEU A 1 123 ? 5.788 -5.090 -9.480 1.00 15.78 121 LEU A C 1
ATOM 979 O O . LEU A 1 123 ? 6.550 -5.720 -10.221 1.00 15.52 121 LEU A O 1
ATOM 984 N N . SER A 1 124 ? 6.002 -3.829 -9.111 1.00 14.57 122 SER A N 1
ATOM 985 C CA . SER A 1 124 ? 7.257 -3.127 -9.384 1.00 14.13 122 SER A CA 1
ATOM 986 C C . SER A 1 124 ? 7.697 -2.355 -8.146 1.00 14.22 122 SER A C 1
ATOM 987 O O . SER A 1 124 ? 6.856 -1.948 -7.349 1.00 14.04 122 SER A O 1
ATOM 990 N N . SER A 1 125 ? 9.003 -2.147 -8.000 1.00 13.65 123 SER A N 1
ATOM 991 C CA . SER A 1 125 ? 9.538 -1.285 -6.943 1.00 13.82 123 SER A CA 1
ATOM 992 C C . SER A 1 125 ? 10.608 -0.365 -7.518 1.00 13.94 123 SER A C 1
ATOM 993 O O . SER A 1 125 ? 11.319 -0.725 -8.465 1.00 13.82 123 SER A O 1
ATOM 996 N N . SER A 1 126 ? 10.714 0.832 -6.950 1.00 13.95 124 SER A N 1
ATOM 997 C CA . SER A 1 126 ? 11.445 1.905 -7.600 1.00 13.92 124 SER A CA 1
ATOM 998 C C . SER A 1 126 ? 12.283 2.718 -6.620 1.00 14.66 124 SER A C 1
ATOM 999 O O . SER A 1 126 ? 12.002 2.743 -5.415 1.00 14.76 124 SER A O 1
ATOM 1002 N N . TRP A 1 127 ? 13.299 3.378 -7.163 1.00 16.02 125 TRP A N 1
ATOM 1003 C CA . TRP A 1 127 ? 14.087 4.389 -6.455 1.00 17.62 125 TRP A CA 1
ATOM 1004 C C . TRP A 1 127 ? 13.190 5.546 -5.989 1.00 17.88 125 TRP A C 1
ATOM 1005 O O . TRP A 1 127 ? 13.553 6.279 -5.062 1.00 18.46 125 TRP A O 1
ATOM 1016 N N . ASP A 1 128 ? 12.023 5.706 -6.621 1.00 17.62 126 ASP A N 1
ATOM 1017 C CA . ASP A 1 128 ? 11.076 6.754 -6.224 1.00 18.03 126 ASP A CA 1
ATOM 1018 C C . ASP A 1 128 ? 10.401 6.508 -4.864 1.00 17.86 126 ASP A C 1
ATOM 1019 O O . ASP A 1 128 ? 9.638 7.350 -4.387 1.00 18.38 126 ASP A O 1
ATOM 1024 N N . GLY A 1 129 ? 10.683 5.356 -4.258 1.00 17.24 127 GLY A N 1
ATOM 1025 C CA . GLY A 1 129 ? 10.222 5.032 -2.909 1.00 17.34 127 GLY A CA 1
ATOM 1026 C C . GLY A 1 129 ? 8.914 4.273 -2.840 1.00 17.22 127 GLY A C 1
ATOM 1027 O O . GLY A 1 129 ? 8.395 4.011 -1.745 1.00 17.07 127 GLY A O 1
ATOM 1028 N N . SER A 1 130 ? 8.387 3.906 -4.007 1.00 16.72 128 SER A N 1
ATOM 1029 C CA . SER A 1 130 ? 7.076 3.282 -4.097 1.00 16.71 128 SER A CA 1
ATOM 1030 C C . SER A 1 130 ? 7.112 1.902 -4.738 1.00 16.46 128 SER A C 1
ATOM 1031 O O . SER A 1 130 ? 8.059 1.547 -5.456 1.00 15.91 128 SER A O 1
ATOM 1034 N N . ILE A 1 131 ? 6.060 1.148 -4.447 1.00 15.75 129 ILE A N 1
ATOM 1035 C CA . ILE A 1 131 ? 5.778 -0.146 -5.029 1.00 15.50 129 ILE A CA 1
ATOM 1036 C C . ILE A 1 131 ? 4.447 -0.003 -5.751 1.00 15.61 129 ILE A C 1
ATOM 1037 O O . ILE A 1 131 ? 3.507 0.582 -5.203 1.00 15.76 129 ILE A O 1
ATOM 1042 N N . LYS A 1 132 ? 4.359 -0.515 -6.978 1.00 15.34 130 LYS A N 1
ATOM 1043 C CA . LYS A 1 132 ? 3.087 -0.474 -7.706 1.00 15.58 130 LYS A CA 1
ATOM 1044 C C . LYS A 1 132 ? 2.607 -1.859 -8.135 1.00 15.69 130 LYS A C 1
ATOM 1045 O O . LYS A 1 132 ? 3.405 -2.725 -8.506 1.00 15.08 130 LYS A O 1
ATOM 1051 N N . ILE A 1 133 ? 1.291 -2.064 -8.051 1.00 15.92 131 ILE A N 1
ATOM 1052 C CA . ILE A 1 133 ? 0.649 -3.285 -8.529 1.00 15.94 131 ILE A CA 1
ATOM 1053 C C . ILE A 1 133 ? -0.069 -2.963 -9.835 1.00 15.80 131 ILE A C 1
ATOM 1054 O O . ILE A 1 133 ? -0.794 -1.965 -9.924 1.00 16.46 131 ILE A O 1
ATOM 1059 N N . TRP A 1 134 ? 0.154 -3.806 -10.840 1.00 15.92 132 TRP A N 1
ATOM 1060 C CA . TRP A 1 134 ? -0.348 -3.570 -12.189 1.00 15.60 132 TRP A CA 1
ATOM 1061 C C . TRP A 1 134 ? -1.065 -4.782 -12.767 1.00 15.56 132 TRP A C 1
ATOM 1062 O O . TRP A 1 134 ? -0.758 -5.923 -12.429 1.00 15.18 132 TRP A O 1
ATOM 1073 N N . SER A 1 135 ? -2.010 -4.520 -13.670 1.00 15.73 133 SER A N 1
ATOM 1074 C CA . SER A 1 135 ? -2.523 -5.531 -14.583 1.00 16.47 133 SER A CA 1
ATOM 1075 C C . SER A 1 135 ? -1.834 -5.310 -15.923 1.00 16.63 133 SER A C 1
ATOM 1076 O O . SER A 1 135 ? -1.702 -4.162 -16.358 1.00 16.38 133 SER A O 1
ATOM 1079 N N . PRO A 1 136 ? -1.419 -6.399 -16.599 1.00 17.36 134 PRO A N 1
ATOM 1080 C CA . PRO A 1 136 ? -0.803 -6.219 -17.918 1.00 18.46 134 PRO A CA 1
ATOM 1081 C C . PRO A 1 136 ? -1.782 -5.674 -18.963 1.00 19.58 134 PRO A C 1
ATOM 1082 O O . PRO A 1 136 ? -1.352 -5.236 -20.027 1.00 19.55 134 PRO A O 1
ATOM 1086 N N . LEU A 1 137 ? -3.077 -5.701 -18.651 1.00 20.73 135 LEU A N 1
ATOM 1087 C CA . LEU A 1 137 ? -4.119 -5.263 -19.584 1.00 22.31 135 LEU A CA 1
ATOM 1088 C C . LEU A 1 137 ? -4.518 -3.800 -19.401 1.00 22.97 135 LEU A C 1
ATOM 1089 O O . LEU A 1 137 ? -5.350 -3.276 -20.150 1.00 23.40 135 LEU A O 1
ATOM 1094 N N . ARG A 1 138 ? -3.919 -3.137 -18.415 1.00 23.31 136 ARG A N 1
ATOM 1095 C CA . ARG A 1 138 ? -4.294 -1.769 -18.071 1.00 23.73 136 ARG A CA 1
ATOM 1096 C C . ARG A 1 138 ? -3.084 -0.850 -18.018 1.00 23.43 136 ARG A C 1
ATOM 1097 O O . ARG A 1 138 ? -2.055 -1.199 -17.435 1.00 23.05 136 ARG A O 1
ATOM 1105 N N . LYS A 1 139 ? -3.220 0.329 -18.624 1.00 23.32 137 LYS A N 1
ATOM 1106 C CA . LYS A 1 139 ? -2.125 1.289 -18.701 1.00 23.17 137 LYS A CA 1
ATOM 1107 C C . LYS A 1 139 ? -1.744 1.831 -17.325 1.00 23.33 137 LYS A C 1
ATOM 1108 O O . LYS A 1 139 ? -0.567 2.007 -17.037 1.00 23.34 137 LYS A O 1
ATOM 1110 N N . GLN A 1 140 ? -2.741 2.081 -16.478 1.00 23.24 138 GLN A N 1
ATOM 1111 C CA . GLN A 1 140 ? -2.494 2.664 -15.156 1.00 23.56 138 GLN A CA 1
ATOM 1112 C C . GLN A 1 140 ? -2.412 1.604 -14.065 1.00 22.79 138 GLN A C 1
ATOM 1113 O O . GLN A 1 140 ? -3.111 0.593 -14.122 1.00 22.34 138 GLN A O 1
ATOM 1119 N N . SER A 1 141 ? -1.559 1.849 -13.068 1.00 22.42 139 SER A N 1
ATOM 1120 C CA . SER A 1 141 ? -1.427 0.944 -11.930 1.00 22.19 139 SER A CA 1
ATOM 1121 C C . SER A 1 141 ? -2.745 0.809 -11.164 1.00 22.28 139 SER A C 1
ATOM 1122 O O . SER A 1 141 ? -3.595 1.709 -11.193 1.00 22.19 139 SER A O 1
ATOM 1125 N N . LEU A 1 142 ? -2.889 -0.322 -10.485 1.00 22.22 140 LEU A N 1
ATOM 1126 C CA . LEU A 1 142 ? -4.091 -0.657 -9.730 1.00 22.54 140 LEU A CA 1
ATOM 1127 C C . LEU A 1 142 ? -3.978 -0.166 -8.290 1.00 22.78 140 LEU A C 1
ATOM 1128 O O . LEU A 1 142 ? -4.987 0.158 -7.654 1.00 22.51 140 LEU A O 1
ATOM 1133 N N . MET A 1 143 ? -2.743 -0.103 -7.793 1.00 22.16 141 MET A N 1
ATOM 1134 C CA . MET A 1 143 ? -2.464 0.242 -6.398 1.00 22.29 141 MET A CA 1
ATOM 1135 C C . MET A 1 143 ? -1.015 0.698 -6.257 1.00 21.40 141 MET A C 1
ATOM 1136 O O . MET A 1 143 ? -0.131 0.222 -6.987 1.00 20.69 141 MET A O 1
ATOM 1141 N N . THR A 1 144 ? -0.785 1.630 -5.332 1.00 20.56 142 THR A N 1
ATOM 1142 C CA . THR A 1 144 ? 0.555 2.087 -4.983 1.00 20.13 142 THR A CA 1
ATOM 1143 C C . THR A 1 144 ? 0.767 1.870 -3.483 1.00 20.43 142 THR A C 1
ATOM 1144 O O . THR A 1 144 ? -0.107 2.197 -2.663 1.00 19.68 142 THR A O 1
ATOM 1148 N N . LEU A 1 145 ? 1.905 1.278 -3.140 1.00 20.25 143 LEU A N 1
ATOM 1149 C CA . LEU A 1 145 ? 2.273 1.021 -1.746 1.00 20.43 143 LEU A CA 1
ATOM 1150 C C . LEU A 1 145 ? 3.578 1.757 -1.447 1.00 21.06 143 LEU A C 1
ATOM 1151 O O . LEU A 1 145 ? 4.542 1.663 -2.210 1.00 20.15 143 LEU A O 1
ATOM 1156 N N . THR A 1 146 ? 3.607 2.508 -0.348 1.00 22.04 144 THR A N 1
ATOM 1157 C CA . THR A 1 146 ? 4.806 3.262 0.002 1.00 23.06 144 THR A CA 1
ATOM 1158 C C . THR A 1 146 ? 5.310 2.832 1.381 1.00 23.95 144 THR A C 1
ATOM 1159 O O . THR A 1 146 ? 4.633 3.069 2.385 1.00 24.03 144 THR A O 1
ATOM 1163 N N . PRO A 1 147 ? 6.491 2.181 1.432 1.00 24.26 145 PRO A N 1
ATOM 1164 C CA . PRO A 1 147 ? 7.089 1.802 2.710 1.00 25.01 145 PRO A CA 1
ATOM 1165 C C . PRO A 1 147 ? 7.330 3.013 3.599 1.00 25.96 145 PRO A C 1
ATOM 1166 O O . PRO A 1 147 ? 7.970 3.982 3.177 1.00 25.14 145 PRO A O 1
ATOM 1170 N N . ARG A 1 148 ? 6.785 2.946 4.813 1.00 27.72 146 ARG A N 1
ATOM 1171 C CA . ARG A 1 148 ? 6.907 4.014 5.805 1.00 29.62 146 ARG A CA 1
ATOM 1172 C C . ARG A 1 148 ? 7.018 3.417 7.213 1.00 30.59 146 ARG A C 1
ATOM 1173 O O . ARG A 1 148 ? 6.013 3.321 7.928 1.00 30.98 146 ARG A O 1
ATOM 1181 N N . PRO A 1 149 ? 8.238 3.002 7.612 1.00 31.57 147 PRO A N 1
ATOM 1182 C CA . PRO A 1 149 ? 8.481 2.461 8.963 1.00 32.28 147 PRO A CA 1
ATOM 1183 C C . PRO A 1 149 ? 8.160 3.468 10.070 1.00 33.20 147 PRO A C 1
ATOM 1184 O O . PRO A 1 149 ? 8.489 4.650 9.944 1.00 32.87 147 PRO A O 1
ATOM 1188 N N . LEU A 1 150 ? 7.524 2.986 11.139 1.00 34.46 148 LEU A N 1
ATOM 1189 C CA . LEU A 1 150 ? 7.077 3.831 12.253 1.00 35.70 148 LEU A CA 1
ATOM 1190 C C . LEU A 1 150 ? 8.207 4.670 12.854 1.00 36.71 148 LEU A C 1
ATOM 1191 O O . LEU A 1 150 ? 8.029 5.865 13.111 1.00 36.71 148 LEU A O 1
ATOM 1193 N N . GLU A 1 151 ? 9.363 4.038 13.064 1.00 37.98 149 GLU A N 1
ATOM 1194 C CA . GLU A 1 151 ? 10.550 4.716 13.593 1.00 39.23 149 GLU A CA 1
ATOM 1195 C C . GLU A 1 151 ? 11.110 5.746 12.611 1.00 40.15 149 GLU A C 1
ATOM 1196 O O . GLU A 1 151 ? 11.526 6.830 13.018 1.00 40.22 149 GLU A O 1
ATOM 1198 N N . ILE A 1 152 ? 11.115 5.402 11.323 1.00 41.23 150 ILE A N 1
ATOM 1199 C CA . ILE A 1 152 ? 11.557 6.321 10.266 1.00 42.35 150 ILE A CA 1
ATOM 1200 C C . ILE A 1 152 ? 10.637 7.539 10.190 1.00 43.02 150 ILE A C 1
ATOM 1201 O O . ILE A 1 152 ? 11.100 8.681 10.248 1.00 43.22 150 ILE A O 1
ATOM 1206 N N . THR A 1 153 ? 9.337 7.270 10.081 1.00 43.86 151 THR A N 1
ATOM 1207 C CA . THR A 1 153 ? 8.308 8.300 9.939 1.00 44.66 151 THR A CA 1
ATOM 1208 C C . THR A 1 153 ? 8.315 9.306 11.099 1.00 45.21 151 THR A C 1
ATOM 1209 O O . THR A 1 153 ? 8.253 10.518 10.872 1.00 45.34 151 THR A O 1
ATOM 1213 N N . LYS A 1 154 ? 8.404 8.798 12.328 1.00 45.88 152 LYS A N 1
ATOM 1214 C CA . LYS A 1 154 ? 8.380 9.636 13.531 1.00 46.60 152 LYS A CA 1
ATOM 1215 C C . LYS A 1 154 ? 9.523 10.657 13.589 1.00 47.16 152 LYS A C 1
ATOM 1216 O O . LYS A 1 154 ? 9.295 11.825 13.912 1.00 47.27 152 LYS A O 1
ATOM 1218 N N . MET A 1 155 ? 10.737 10.217 13.257 1.00 47.76 153 MET A N 1
ATOM 1219 C CA . MET A 1 155 ? 11.940 11.049 13.381 1.00 48.45 153 MET A CA 1
ATOM 1220 C C . MET A 1 155 ? 12.155 12.000 12.200 1.00 48.68 153 MET A C 1
ATOM 1221 O O . MET A 1 155 ? 12.858 13.005 12.329 1.00 48.77 153 MET A O 1
ATOM 1226 N N . VAL A 1 156 ? 11.558 11.670 11.056 1.00 48.90 154 VAL A N 1
ATOM 1227 C CA . VAL A 1 156 ? 11.612 12.522 9.864 1.00 49.10 154 VAL A CA 1
ATOM 1228 C C . VAL A 1 156 ? 10.646 13.703 10.013 1.00 49.21 154 VAL A C 1
ATOM 1229 O O . VAL A 1 156 ? 9.475 13.519 10.366 1.00 49.34 154 VAL A O 1
ATOM 1233 N N . ASP A 1 157 ? 11.154 14.910 9.761 1.00 49.22 155 ASP A N 1
ATOM 1234 C CA . ASP A 1 157 ? 10.342 16.124 9.805 1.00 49.18 155 ASP A CA 1
ATOM 1235 C C . ASP A 1 157 ? 9.298 16.108 8.684 1.00 49.05 155 ASP A C 1
ATOM 1236 O O . ASP A 1 157 ? 9.619 15.788 7.538 1.00 49.19 155 ASP A O 1
ATOM 1241 N N . PRO A 1 158 ? 8.038 16.434 9.020 1.00 48.88 156 PRO A N 1
ATOM 1242 C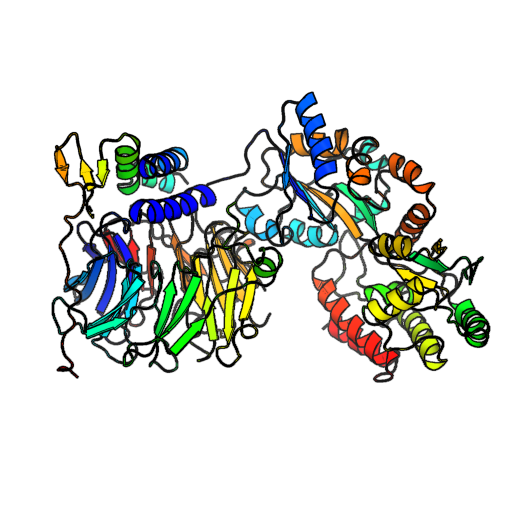 CA . PRO A 1 158 ? 6.922 16.477 8.064 1.00 48.78 156 PRO A CA 1
ATOM 1243 C C . PRO A 1 158 ? 7.130 17.442 6.887 1.00 48.62 156 PRO A C 1
ATOM 1244 O O . PRO A 1 158 ? 6.557 17.232 5.812 1.00 48.70 156 PRO A O 1
ATOM 1248 N N . LEU A 1 159 ? 7.934 18.483 7.101 1.00 48.26 157 LEU A N 1
ATOM 1249 C CA . LEU A 1 159 ? 8.291 19.448 6.057 1.00 47.92 157 LEU A CA 1
ATOM 1250 C C . LEU A 1 159 ? 9.703 19.185 5.530 1.00 47.71 157 LEU A C 1
ATOM 1251 O O . LEU A 1 159 ? 10.378 20.094 5.035 1.00 47.71 157 LEU A O 1
ATOM 1256 N N . ASN A 1 160 ? 10.136 17.929 5.642 1.00 47.38 158 ASN A N 1
ATOM 1257 C CA . ASN A 1 160 ? 11.463 17.486 5.213 1.00 47.14 158 ASN A CA 1
ATOM 1258 C C . ASN A 1 160 ? 11.795 17.851 3.767 1.00 46.77 158 ASN A C 1
ATOM 1259 O O . ASN A 1 160 ? 12.924 18.241 3.460 1.00 46.68 158 ASN A O 1
ATOM 1264 N N . ALA A 1 161 ? 10.800 17.731 2.891 1.00 46.34 159 ALA A N 1
ATOM 1265 C CA . ALA A 1 161 ? 10.987 17.945 1.458 1.00 46.02 159 ALA A CA 1
ATOM 1266 C C . ALA A 1 161 ? 11.258 19.405 1.065 1.00 45.71 159 ALA A C 1
ATOM 1267 O O . ALA A 1 161 ? 11.635 19.678 -0.077 1.00 45.64 159 ALA A O 1
ATOM 1269 N N . ILE A 1 162 ? 11.072 20.333 2.005 1.00 45.26 160 ILE A N 1
ATOM 1270 C CA . ILE A 1 162 ? 11.331 21.758 1.745 1.00 45.01 160 ILE A CA 1
ATOM 1271 C C . ILE A 1 162 ? 12.439 22.360 2.624 1.00 44.99 160 ILE A C 1
ATOM 1272 O O . ILE A 1 162 ? 12.746 23.549 2.514 1.00 44.81 160 ILE A O 1
ATOM 1277 N N . ILE A 1 163 ? 13.026 21.541 3.494 1.00 44.93 161 ILE A N 1
ATOM 1278 C CA . ILE A 1 163 ? 14.194 21.954 4.271 1.00 44.91 161 ILE A CA 1
ATOM 1279 C C . ILE A 1 163 ? 15.415 21.152 3.812 1.00 45.00 161 ILE A C 1
ATOM 1280 O O . ILE A 1 163 ? 15.499 19.942 4.038 1.00 44.96 161 ILE A O 1
ATOM 1285 N N . LEU A 1 164 ? 16.346 21.833 3.145 1.00 44.96 162 LEU A N 1
ATOM 1286 C CA . LEU A 1 164 ? 17.557 21.189 2.643 1.00 44.94 162 LEU A CA 1
ATOM 1287 C C . LEU A 1 164 ? 18.593 21.048 3.755 1.00 45.04 162 LEU A C 1
ATOM 1288 O O . LEU A 1 164 ? 18.977 22.037 4.386 1.00 44.92 162 LEU A O 1
ATOM 1293 N N . LYS A 1 165 ? 19.033 19.813 3.986 1.00 45.24 163 LYS A N 1
ATOM 1294 C CA . LYS A 1 165 ? 20.005 19.509 5.036 1.00 45.36 163 LYS A CA 1
ATOM 1295 C C . LYS A 1 165 ? 21.403 19.312 4.459 1.00 45.36 163 LYS A C 1
ATOM 1296 O O . LYS A 1 165 ? 22.400 19.631 5.108 1.00 45.48 163 LYS A O 1
ATOM 1298 N N . ASN A 1 177 ? 13.000 5.659 1.390 1.00 26.00 175 ASN A N 1
ATOM 1299 C CA . ASN A 1 177 ? 13.823 5.907 0.207 1.00 25.53 175 ASN A CA 1
ATOM 1300 C C . ASN A 1 177 ? 13.721 4.777 -0.829 1.00 24.32 175 ASN A C 1
ATOM 1301 O O . ASN A 1 177 ? 12.622 4.281 -1.082 1.00 24.83 175 ASN A O 1
ATOM 1306 N N . CYS A 1 178 ? 14.856 4.372 -1.402 1.00 23.08 176 CYS A N 1
ATOM 1307 C CA A CYS A 1 178 ? 14.903 3.372 -2.476 0.50 22.74 176 CYS A CA 1
ATOM 1308 C CA B CYS A 1 178 ? 14.859 3.384 -2.485 0.50 21.99 176 CYS A CA 1
ATOM 1309 C C . CYS A 1 178 ? 14.304 2.037 -2.047 1.00 21.60 176 CYS A C 1
ATOM 1310 O O . CYS A 1 178 ? 14.711 1.476 -1.031 1.00 21.28 176 CYS A O 1
ATOM 1315 N N . VAL A 1 179 ? 13.357 1.527 -2.829 1.00 19.92 177 VAL A N 1
ATOM 1316 C CA . VAL A 1 179 ? 12.806 0.210 -2.592 1.00 17.93 177 VAL A CA 1
ATOM 1317 C C . VAL A 1 179 ? 13.476 -0.728 -3.595 1.00 17.41 177 VAL A C 1
ATOM 1318 O O . VAL A 1 179 ? 13.149 -0.716 -4.795 1.00 17.06 177 VAL A O 1
ATOM 1322 N N . TYR A 1 180 ? 14.417 -1.523 -3.096 1.00 15.66 178 TYR A N 1
ATOM 1323 C CA . TYR A 1 180 ? 15.286 -2.325 -3.960 1.00 15.21 178 TYR A CA 1
ATOM 1324 C C . TYR A 1 180 ? 14.598 -3.559 -4.511 1.00 14.82 178 TYR A C 1
ATOM 1325 O O . TYR A 1 180 ? 14.890 -3.989 -5.632 1.00 14.34 178 TYR A O 1
ATOM 1334 N N . GLN A 1 181 ? 13.706 -4.141 -3.710 1.00 14.47 179 GLN A N 1
ATOM 1335 C CA . GLN A 1 181 ? 12.994 -5.347 -4.115 1.00 14.50 179 GLN A CA 1
ATOM 1336 C C . GLN A 1 181 ? 11.632 -5.441 -3.440 1.00 14.76 179 GLN A C 1
ATOM 1337 O O . GLN A 1 181 ? 11.470 -5.062 -2.275 1.00 14.65 179 GLN A O 1
ATOM 1343 N N . ALA A 1 182 ? 10.653 -5.935 -4.192 1.00 14.37 180 ALA A N 1
ATOM 1344 C CA . ALA A 1 182 ? 9.331 -6.223 -3.645 1.00 15.12 180 ALA A CA 1
ATOM 1345 C C . ALA A 1 182 ? 8.811 -7.507 -4.258 1.00 15.52 180 ALA A C 1
ATOM 1346 O O . ALA A 1 182 ? 9.129 -7.849 -5.413 1.00 14.90 180 ALA A O 1
ATOM 1348 N N . GLN A 1 183 ? 8.006 -8.214 -3.473 1.00 16.01 181 GLN A N 1
ATOM 1349 C CA A GLN A 1 183 ? 7.560 -9.547 -3.832 0.50 16.71 181 GLN A CA 1
ATOM 1350 C CA B GLN A 1 183 ? 7.570 -9.549 -3.824 0.50 16.51 181 GLN A CA 1
ATOM 1351 C C . GLN A 1 183 ? 6.149 -9.797 -3.333 1.00 16.65 181 GLN A C 1
ATOM 1352 O O . GLN A 1 183 ? 5.788 -9.364 -2.236 1.00 16.63 181 GLN A O 1
ATOM 1363 N N . PHE A 1 184 ? 5.354 -10.486 -4.148 1.00 17.03 182 PHE A N 1
ATOM 1364 C CA . PHE A 1 184 ? 4.073 -11.016 -3.690 1.00 17.96 182 PHE A CA 1
ATOM 1365 C C . PHE A 1 184 ? 4.371 -12.295 -2.916 1.00 17.80 182 PHE A C 1
ATOM 1366 O O . PHE A 1 184 ? 5.267 -13.051 -3.284 1.00 17.34 182 PHE A O 1
ATOM 1374 N N . SER A 1 185 ? 3.613 -12.546 -1.854 1.00 18.55 183 SER A N 1
ATOM 1375 C CA . SER A 1 185 ? 3.667 -13.837 -1.183 1.00 19.06 183 SER A CA 1
ATOM 1376 C C . SER A 1 185 ? 3.136 -14.903 -2.142 1.00 19.63 183 SER A C 1
ATOM 1377 O O . SER A 1 185 ? 2.113 -14.680 -2.791 1.00 19.21 183 SER A O 1
ATOM 1380 N N . PRO A 1 186 ? 3.841 -16.041 -2.261 1.00 20.14 184 PRO A N 1
ATOM 1381 C CA . PRO A 1 186 ? 3.317 -17.145 -3.056 1.00 21.34 184 PRO A CA 1
ATOM 1382 C C . PRO A 1 186 ? 2.287 -17.965 -2.273 1.00 22.41 184 PRO A C 1
ATOM 1383 O O . PRO A 1 186 ? 1.756 -18.952 -2.797 1.00 22.69 184 PRO A O 1
ATOM 1387 N N . HIS A 1 187 ? 2.016 -17.551 -1.035 1.00 23.92 185 HIS A N 1
ATOM 1388 C CA . HIS A 1 187 ? 1.032 -18.219 -0.182 1.00 25.40 185 HIS A CA 1
ATOM 1389 C C . HIS A 1 187 ? -0.262 -17.413 -0.082 1.00 26.18 185 HIS A C 1
ATOM 1390 O O . HIS A 1 187 ? -1.349 -17.954 -0.301 1.00 27.03 185 HIS A O 1
ATOM 1397 N N . ASP A 1 188 ? -0.134 -16.126 0.239 1.00 27.05 186 ASP A N 1
ATOM 1398 C CA . ASP A 1 188 ? -1.269 -15.221 0.410 1.00 27.95 186 ASP A CA 1
ATOM 1399 C C . ASP A 1 188 ? -1.272 -14.180 -0.701 1.00 28.05 186 ASP A C 1
ATOM 1400 O O . ASP A 1 188 ? -0.342 -13.381 -0.819 1.00 27.76 186 ASP A O 1
ATOM 1405 N N . GLN A 1 189 ? -2.339 -14.196 -1.499 1.00 28.17 187 GLN A N 1
ATOM 1406 C CA . GLN A 1 189 ? -2.548 -13.260 -2.606 1.00 28.43 187 GLN A CA 1
ATOM 1407 C C . GLN A 1 189 ? -2.341 -11.787 -2.222 1.00 27.97 187 GLN A C 1
ATOM 1408 O O . GLN A 1 189 ? -1.863 -10.979 -3.026 1.00 28.32 187 GLN A O 1
ATOM 1414 N N . ASN A 1 190 ? -2.689 -11.444 -0.988 1.00 27.27 188 ASN A N 1
ATOM 1415 C CA . ASN A 1 190 ? -2.755 -10.044 -0.590 1.00 26.69 188 ASN A CA 1
ATOM 1416 C C . ASN A 1 190 ? -1.581 -9.534 0.239 1.00 25.61 188 ASN A C 1
ATOM 1417 O O . ASN A 1 190 ? -1.599 -8.394 0.709 1.00 25.85 188 ASN A O 1
ATOM 1422 N N . LEU A 1 191 ? -0.560 -10.369 0.405 1.00 24.33 189 LEU A N 1
ATOM 1423 C CA . LEU A 1 191 ? 0.635 -9.943 1.126 1.00 23.30 189 LEU A CA 1
ATOM 1424 C C . LEU A 1 191 ? 1.771 -9.555 0.186 1.00 22.04 189 LEU A C 1
ATOM 1425 O O . LEU A 1 191 ? 2.068 -10.276 -0.770 1.00 22.15 189 LEU A O 1
ATOM 1430 N N . VAL A 1 192 ? 2.383 -8.407 0.469 1.00 20.55 190 VAL A N 1
ATOM 1431 C CA . VAL A 1 192 ? 3.552 -7.920 -0.264 1.00 19.57 190 VAL A CA 1
ATOM 1432 C C . VAL A 1 192 ? 4.693 -7.638 0.715 1.00 19.09 190 VAL A C 1
ATOM 1433 O O . VAL A 1 192 ? 4.500 -6.986 1.750 1.00 18.67 190 VAL A O 1
ATOM 1437 N N . LEU A 1 193 ? 5.877 -8.141 0.378 1.00 18.06 191 LEU A N 1
ATOM 1438 C CA . LEU A 1 193 ? 7.083 -7.864 1.144 1.00 17.63 191 LEU A CA 1
ATOM 1439 C C . LEU A 1 193 ? 8.055 -7.024 0.325 1.00 17.31 191 LEU A C 1
ATOM 1440 O O . LEU A 1 193 ? 8.234 -7.264 -0.876 1.00 16.90 191 LEU A O 1
ATOM 1445 N N . SER A 1 194 ? 8.687 -6.052 0.977 1.00 16.67 192 SER A N 1
ATOM 1446 C CA . SER A 1 194 ? 9.701 -5.226 0.327 1.00 16.65 192 SER A CA 1
ATOM 1447 C C . SER A 1 194 ? 10.854 -4.923 1.264 1.00 16.84 192 SER A C 1
ATOM 1448 O O . SER A 1 194 ? 10.719 -5.049 2.481 1.00 16.69 192 SER A O 1
ATOM 1451 N N . CYS A 1 195 ? 11.988 -4.539 0.686 1.00 16.87 193 CYS A N 1
ATOM 1452 C CA A CYS A 1 195 ? 13.157 -4.073 1.437 0.50 17.01 193 CYS A CA 1
ATOM 1453 C CA B CYS A 1 195 ? 13.068 -4.007 1.496 0.50 17.37 193 CYS A CA 1
ATOM 1454 C C . CYS A 1 195 ? 13.597 -2.716 0.911 1.00 17.09 193 CYS A C 1
ATOM 1455 O O . CYS A 1 195 ? 13.639 -2.517 -0.317 1.00 16.43 193 CYS A O 1
ATOM 1460 N N . SER A 1 196 ? 13.965 -1.813 1.817 1.00 16.84 194 SER A N 1
ATOM 1461 C CA . SER A 1 196 ? 14.348 -0.463 1.444 1.00 17.14 194 SER A CA 1
ATOM 1462 C C . SER A 1 196 ? 15.751 -0.093 1.903 1.00 17.08 194 SER A C 1
ATOM 1463 O O . SER A 1 196 ? 16.330 -0.755 2.780 1.00 16.69 194 SER A O 1
ATOM 1466 N N . GLY A 1 197 ? 16.271 0.973 1.297 1.00 17.01 195 GLY A N 1
ATOM 1467 C CA . GLY A 1 197 ? 17.581 1.539 1.636 1.00 18.20 195 GLY A CA 1
ATOM 1468 C C . GLY A 1 197 ? 17.673 2.063 3.061 1.00 18.75 195 GLY A C 1
ATOM 1469 O O . GLY A 1 197 ? 18.769 2.293 3.567 1.00 18.81 195 GLY A O 1
ATOM 1470 N N . ASN A 1 198 ? 16.525 2.244 3.711 1.00 18.94 196 ASN A N 1
ATOM 1471 C CA . ASN A 1 198 ? 16.508 2.652 5.119 1.00 19.46 196 ASN A CA 1
ATOM 1472 C C . ASN A 1 198 ? 16.663 1.497 6.111 1.00 19.11 196 ASN A C 1
ATOM 1473 O O . ASN A 1 198 ? 16.508 1.683 7.327 1.00 19.02 196 ASN A O 1
ATOM 1478 N N . SER A 1 199 ? 16.941 0.303 5.584 1.00 18.64 197 SER A N 1
ATOM 1479 C CA . SER A 1 199 ? 17.251 -0.884 6.388 1.00 18.20 197 SER A CA 1
ATOM 1480 C C . SER A 1 199 ? 16.026 -1.606 6.947 1.00 18.38 197 SER A C 1
ATOM 1481 O O . SER A 1 199 ? 16.157 -2.519 7.772 1.00 18.42 197 SER A O 1
ATOM 1484 N N . TYR A 1 200 ? 14.842 -1.207 6.480 1.00 18.45 198 TYR A N 1
ATOM 1485 C CA . TYR A 1 200 ? 13.595 -1.829 6.896 1.00 18.86 198 TYR A CA 1
ATOM 1486 C C . TYR A 1 200 ? 13.001 -2.721 5.827 1.00 18.75 198 TYR A C 1
ATOM 1487 O O . TYR A 1 200 ? 13.022 -2.390 4.637 1.00 19.04 198 TYR A O 1
ATOM 1496 N N . ALA A 1 201 ? 12.483 -3.857 6.274 1.00 18.68 199 ALA A N 1
ATOM 1497 C CA . ALA A 1 201 ? 11.594 -4.662 5.469 1.00 18.82 199 ALA A CA 1
ATOM 1498 C C . ALA A 1 201 ? 10.165 -4.223 5.783 1.00 19.44 199 ALA A C 1
ATOM 1499 O O . ALA A 1 201 ? 9.841 -3.903 6.937 1.00 18.77 199 ALA A O 1
ATOM 1501 N N . SER A 1 202 ? 9.328 -4.179 4.747 1.00 19.64 200 SER A N 1
ATOM 1502 C CA . SER A 1 202 ? 7.929 -3.790 4.890 1.00 20.27 200 SER A CA 1
ATOM 1503 C C . SER A 1 202 ? 7.028 -4.943 4.489 1.00 20.59 200 SER A C 1
ATOM 1504 O O . SER A 1 202 ? 7.289 -5.637 3.499 1.00 20.24 200 SER A O 1
ATOM 1507 N N . LEU A 1 203 ? 5.969 -5.148 5.264 1.00 20.96 201 LEU A N 1
ATOM 1508 C CA . LEU A 1 203 ? 4.987 -6.167 4.952 1.00 21.44 201 LEU A CA 1
ATOM 1509 C C . LEU A 1 203 ? 3.626 -5.505 4.805 1.00 21.48 201 LEU A C 1
ATOM 1510 O O . LEU A 1 203 ? 3.096 -4.953 5.769 1.00 20.75 201 LEU A O 1
ATOM 1515 N N . PHE A 1 204 ? 3.079 -5.563 3.591 1.00 21.41 202 PHE A N 1
ATOM 1516 C CA . PHE A 1 204 ? 1.793 -4.937 3.271 1.00 21.55 202 PHE A CA 1
ATOM 1517 C C . PHE A 1 204 ? 0.677 -5.972 3.177 1.00 21.84 202 PHE A C 1
ATOM 1518 O O . PHE A 1 204 ? 0.876 -7.085 2.679 1.00 21.61 202 PHE A O 1
ATOM 1526 N N . ASP A 1 205 ? -0.499 -5.599 3.674 1.00 22.46 203 ASP A N 1
ATOM 1527 C CA . ASP A 1 205 ? -1.714 -6.346 3.418 1.00 23.15 203 ASP A CA 1
ATOM 1528 C C . ASP A 1 205 ? -2.580 -5.383 2.634 1.00 23.62 203 ASP A C 1
ATOM 1529 O O . ASP A 1 205 ? -3.095 -4.406 3.183 1.00 23.57 203 ASP A O 1
ATOM 1534 N N . ILE A 1 206 ? -2.708 -5.650 1.340 1.00 24.49 204 ILE A N 1
ATOM 1535 C CA . ILE A 1 206 ? -3.365 -4.722 0.428 1.00 25.75 204 ILE A CA 1
ATOM 1536 C C . ILE A 1 206 ? -4.883 -4.617 0.656 1.00 26.32 204 ILE A C 1
ATOM 1537 O O . ILE A 1 206 ? -5.540 -3.747 0.080 1.00 26.38 204 ILE A O 1
ATOM 1542 N N . ARG A 1 207 ? -5.417 -5.486 1.517 1.00 26.82 205 ARG A N 1
ATOM 1543 C CA . ARG A 1 207 ? -6.825 -5.422 1.930 1.00 27.61 205 ARG A CA 1
ATOM 1544 C C . ARG A 1 207 ? -7.106 -4.251 2.870 1.00 27.75 205 ARG A C 1
ATOM 1545 O O . ARG A 1 207 ? -8.259 -3.827 3.020 1.00 27.92 205 ARG A O 1
ATOM 1553 N N . LEU A 1 208 ? -6.058 -3.737 3.507 1.00 27.60 206 LEU A N 1
ATOM 1554 C CA . LEU A 1 208 ? -6.193 -2.631 4.446 1.00 27.95 206 LEU A CA 1
ATOM 1555 C C . LEU A 1 208 ? -5.904 -1.288 3.762 1.00 28.09 206 LEU A C 1
ATOM 1556 O O . LEU A 1 208 ? -5.167 -1.244 2.775 1.00 27.94 206 LEU A O 1
ATOM 1561 N N . PRO A 1 209 ? -6.496 -0.190 4.273 1.00 28.36 207 PRO A N 1
ATOM 1562 C CA . PRO A 1 209 ? -6.326 1.124 3.641 1.00 28.72 207 PRO A CA 1
ATOM 1563 C C . PRO A 1 209 ? -4.912 1.690 3.801 1.00 28.88 207 PRO A C 1
ATOM 1564 O O . PRO A 1 209 ? -4.172 1.265 4.696 1.00 28.94 207 PRO A O 1
ATOM 1568 N N . SER A 1 210 ? -4.551 2.637 2.933 1.00 29.23 208 SER A N 1
ATOM 1569 C CA . SER A 1 210 ? -3.268 3.342 3.018 1.00 29.51 208 SER A CA 1
ATOM 1570 C C . SER A 1 210 ? -3.108 4.035 4.365 1.00 29.46 208 SER A C 1
ATOM 1571 O O . SER A 1 210 ? -4.044 4.669 4.863 1.00 29.52 208 SER A O 1
ATOM 1574 N N . GLY A 1 211 ? -1.921 3.907 4.952 1.00 29.50 209 GLY A N 1
ATOM 1575 C CA . GLY A 1 211 ? -1.643 4.502 6.254 1.00 29.24 209 GLY A CA 1
ATOM 1576 C C . GLY A 1 211 ? -1.902 3.563 7.417 1.00 29.04 209 GLY A C 1
ATOM 1577 O O . GLY A 1 211 ? -1.533 3.865 8.553 1.00 29.25 209 GLY A O 1
ATOM 1578 N N . LYS A 1 212 ? -2.527 2.422 7.128 1.00 28.47 210 LYS A N 1
ATOM 1579 C CA . LYS A 1 212 ? -2.842 1.416 8.138 1.00 27.95 210 LYS A CA 1
ATOM 1580 C C . LYS A 1 212 ? -2.658 -0.013 7.614 1.00 27.37 210 LYS A C 1
ATOM 1581 O O . LYS A 1 212 ? -3.160 -0.968 8.208 1.00 27.21 210 LYS A O 1
ATOM 1583 N N . ASN A 1 213 ? -1.919 -0.156 6.514 1.00 27.05 211 ASN A N 1
ATOM 1584 C CA . ASN A 1 213 ? -1.793 -1.444 5.825 1.00 26.76 211 ASN A CA 1
ATOM 1585 C C . ASN A 1 213 ? -0.409 -2.105 5.890 1.00 26.80 211 ASN A C 1
ATOM 1586 O O . ASN A 1 213 ? -0.176 -3.124 5.231 1.00 26.66 211 ASN A O 1
ATOM 1591 N N . GLN A 1 214 ? 0.499 -1.538 6.679 1.00 26.50 212 GLN A N 1
ATOM 1592 C CA . GLN A 1 214 ? 1.884 -2.002 6.659 1.00 26.55 212 GLN A CA 1
ATOM 1593 C C . GLN A 1 214 ? 2.537 -2.156 8.028 1.00 26.63 212 GLN A C 1
ATOM 1594 O O . GLN A 1 214 ? 2.372 -1.309 8.912 1.00 26.49 212 GLN A O 1
ATOM 1600 N N . ASN A 1 215 ? 3.267 -3.258 8.173 1.00 26.54 213 ASN A N 1
ATOM 1601 C CA . ASN A 1 215 ? 4.144 -3.493 9.314 1.00 26.64 213 ASN A CA 1
ATOM 1602 C C . ASN A 1 215 ? 5.590 -3.432 8.838 1.00 26.12 213 ASN A C 1
ATOM 1603 O O . ASN A 1 215 ? 5.923 -3.967 7.778 1.00 25.95 213 ASN A O 1
ATOM 1608 N N . ASN A 1 216 ? 6.443 -2.778 9.614 1.00 25.22 214 ASN A N 1
ATOM 1609 C CA . ASN A 1 216 ? 7.838 -2.613 9.235 1.00 24.68 214 ASN A CA 1
ATOM 1610 C C . ASN A 1 216 ? 8.767 -3.152 10.309 1.00 24.06 214 ASN A C 1
ATOM 1611 O O . ASN A 1 216 ? 8.453 -3.069 11.499 1.00 23.86 214 ASN A O 1
ATOM 1616 N N . PHE A 1 217 ? 9.895 -3.715 9.885 1.00 22.92 215 PHE A N 1
ATOM 1617 C CA . PHE A 1 217 ? 10.902 -4.208 10.827 1.00 21.89 215 PHE A CA 1
ATOM 1618 C C . PHE A 1 217 ? 12.335 -3.981 10.359 1.00 21.17 215 PHE A C 1
ATOM 1619 O O . PHE A 1 217 ? 12.627 -4.027 9.168 1.00 20.47 215 PHE A O 1
ATOM 1627 N N . LEU A 1 218 ? 13.215 -3.698 11.315 1.00 20.09 216 LEU A N 1
ATOM 1628 C CA . LEU A 1 218 ? 14.612 -3.422 11.011 1.00 19.25 216 LEU A CA 1
ATOM 1629 C C . LEU A 1 218 ? 15.346 -4.718 10.708 1.00 18.57 216 LEU A C 1
ATOM 1630 O O . LEU A 1 218 ? 15.309 -5.665 11.502 1.00 18.56 216 LEU A O 1
ATOM 1635 N N . VAL A 1 219 ? 16.004 -4.767 9.550 1.00 17.87 217 VAL A N 1
ATOM 1636 C CA . VAL A 1 219 ? 16.601 -6.013 9.084 1.00 17.52 217 VAL A CA 1
ATOM 1637 C C . VAL A 1 219 ? 18.121 -5.981 8.871 1.00 17.15 217 VAL A C 1
ATOM 1638 O O . VAL A 1 219 ? 18.765 -7.011 9.027 1.00 17.41 217 VAL A O 1
ATOM 1642 N N . HIS A 1 220 ? 18.692 -4.832 8.509 1.00 16.58 218 HIS A N 1
ATOM 1643 C CA . HIS A 1 220 ? 20.121 -4.817 8.129 1.00 16.91 218 HIS A CA 1
ATOM 1644 C C . HIS A 1 220 ? 21.008 -3.712 8.727 1.00 17.10 218 HIS A C 1
ATOM 1645 O O . HIS A 1 220 ? 21.738 -3.013 8.024 1.00 16.80 218 HIS A O 1
ATOM 1652 N N . SER A 1 221 ? 20.916 -3.583 10.049 1.00 17.78 219 SER A N 1
ATOM 1653 C CA . SER A 1 221 ? 21.847 -2.780 10.865 1.00 17.98 219 SER A CA 1
ATOM 1654 C C . SER A 1 221 ? 21.743 -1.267 10.713 1.00 18.24 219 SER A C 1
ATOM 1655 O O . SER A 1 221 ? 22.551 -0.538 11.298 1.00 18.33 219 SER A O 1
ATOM 1658 N N . GLY A 1 222 ? 20.766 -0.783 9.945 1.00 18.22 220 GLY A N 1
ATOM 1659 C CA . GLY A 1 222 ? 20.715 0.634 9.579 1.00 18.35 220 GLY A CA 1
ATOM 1660 C C . GLY A 1 222 ? 21.331 0.896 8.214 1.00 18.16 220 GLY A C 1
ATOM 1661 O O . GLY A 1 222 ? 21.289 2.015 7.708 1.00 18.23 220 GLY A O 1
ATOM 1662 N N . LEU A 1 223 ? 21.908 -0.151 7.628 1.00 18.35 221 LEU A N 1
ATOM 1663 C CA . LEU A 1 223 ? 22.494 -0.084 6.299 1.00 18.39 221 LEU A CA 1
ATOM 1664 C C . LEU A 1 223 ? 21.467 -0.609 5.298 1.00 18.20 221 LEU A C 1
ATOM 1665 O O . LEU A 1 223 ? 20.511 -1.269 5.684 1.00 18.06 221 LEU A O 1
ATOM 1670 N N . GLU A 1 224 ? 21.662 -0.306 4.018 1.00 17.94 222 GLU A N 1
ATOM 1671 C CA . GLU A 1 224 ? 20.634 -0.604 3.013 1.00 17.81 222 GLU A CA 1
ATOM 1672 C C . GLU A 1 224 ? 20.267 -2.091 2.938 1.00 17.31 222 GLU A C 1
ATOM 1673 O O . GLU A 1 224 ? 21.133 -2.970 2.981 1.00 17.05 222 GLU A O 1
ATOM 1679 N N . ALA A 1 225 ? 18.964 -2.357 2.867 1.00 16.59 223 ALA A N 1
ATOM 1680 C CA . ALA A 1 225 ? 18.472 -3.711 2.676 1.00 15.86 223 ALA A CA 1
ATOM 1681 C C . ALA A 1 225 ? 18.132 -3.839 1.198 1.00 15.42 223 ALA A C 1
ATOM 1682 O O . ALA A 1 225 ? 17.311 -3.081 0.669 1.00 15.21 223 ALA A O 1
ATOM 1684 N N . LEU A 1 226 ? 18.797 -4.781 0.532 1.00 14.78 224 LEU A N 1
ATOM 1685 C CA . LEU A 1 226 ? 18.810 -4.844 -0.925 1.00 14.03 224 LEU A CA 1
ATOM 1686 C C . LEU A 1 226 ? 17.910 -5.919 -1.496 1.00 13.82 224 LEU A C 1
ATOM 1687 O O . LEU A 1 226 ? 17.534 -5.860 -2.665 1.00 13.65 224 LEU A O 1
ATOM 1692 N N . THR A 1 227 ? 17.570 -6.905 -0.676 1.00 13.87 225 THR A N 1
ATOM 1693 C CA . THR A 1 227 ? 16.915 -8.101 -1.187 1.00 13.57 225 THR A CA 1
ATOM 1694 C C . THR A 1 227 ? 16.066 -8.826 -0.149 1.00 14.27 225 THR A C 1
ATOM 1695 O O . THR A 1 227 ? 16.422 -8.892 1.032 1.00 13.95 225 THR A O 1
ATOM 1699 N N . CYS A 1 228 ? 14.940 -9.370 -0.609 1.00 14.26 226 CYS A N 1
ATOM 1700 C CA . CYS A 1 228 ? 14.026 -10.127 0.246 1.00 15.42 226 CYS A CA 1
ATOM 1701 C C . CYS A 1 228 ? 13.338 -11.204 -0.581 1.00 15.48 226 CYS A C 1
ATOM 1702 O O . CYS A 1 228 ? 13.120 -11.023 -1.785 1.00 15.39 226 CYS A O 1
ATOM 1705 N N . ASP A 1 229 ? 12.992 -12.316 0.067 1.00 16.01 227 ASP A N 1
ATOM 1706 C CA . ASP A 1 229 ? 12.342 -13.437 -0.609 1.00 16.37 227 ASP A CA 1
ATOM 1707 C C . ASP A 1 229 ? 11.512 -14.259 0.378 1.00 16.98 227 ASP A C 1
ATOM 1708 O O . ASP A 1 229 ? 11.934 -14.486 1.519 1.00 16.95 227 ASP A O 1
ATOM 1713 N N . PHE A 1 230 ? 10.327 -14.677 -0.063 1.00 17.60 228 PHE A N 1
ATOM 1714 C CA . PHE A 1 230 ? 9.469 -15.579 0.715 1.00 18.08 228 PHE A CA 1
ATOM 1715 C C . PHE A 1 230 ? 9.944 -17.015 0.602 1.00 18.41 228 PHE A C 1
ATOM 1716 O O . PHE A 1 230 ? 10.306 -17.477 -0.485 1.00 18.58 228 PHE A O 1
ATOM 1724 N N . ASN A 1 231 ? 9.930 -17.733 1.722 1.00 19.17 229 ASN A N 1
ATOM 1725 C CA . ASN A 1 231 ? 10.110 -19.173 1.687 1.00 19.89 229 ASN A CA 1
ATOM 1726 C C . ASN A 1 231 ? 8.980 -19.768 0.853 1.00 20.39 229 ASN A C 1
ATOM 1727 O O . ASN A 1 231 ? 7.832 -19.326 0.953 1.00 20.66 229 ASN A O 1
ATOM 1732 N N . LYS A 1 232 ? 9.320 -20.742 0.017 1.00 21.13 230 LYS A N 1
ATOM 1733 C CA . LYS A 1 232 ? 8.373 -21.321 -0.940 1.00 22.25 230 LYS A CA 1
ATOM 1734 C C . LYS A 1 232 ? 7.435 -22.344 -0.287 1.00 22.55 230 LYS A C 1
ATOM 1735 O O . LYS A 1 232 ? 6.436 -22.744 -0.893 1.00 22.48 230 LYS A O 1
ATOM 1741 N N . TYR A 1 233 ? 7.764 -22.750 0.943 1.00 23.05 231 TYR A N 1
ATOM 1742 C CA . TYR A 1 233 ? 7.043 -23.808 1.663 1.00 23.74 231 TYR A CA 1
ATOM 1743 C C . TYR A 1 233 ? 6.467 -23.340 2.997 1.00 24.73 231 TYR A C 1
ATOM 1744 O O . TYR A 1 233 ? 5.480 -23.898 3.484 1.00 25.18 231 TYR A O 1
ATOM 1753 N N . ARG A 1 234 ? 7.085 -22.326 3.591 1.00 25.40 232 ARG A N 1
ATOM 1754 C CA . ARG A 1 234 ? 6.673 -21.849 4.904 1.00 26.34 232 ARG A CA 1
ATOM 1755 C C . ARG A 1 234 ? 6.109 -20.433 4.840 1.00 26.53 232 ARG A C 1
ATOM 1756 O O . ARG A 1 234 ? 6.865 -19.468 4.690 1.00 26.76 232 ARG A O 1
ATOM 1764 N N . PRO A 1 235 ? 4.773 -20.304 4.973 1.00 26.59 233 PRO A N 1
ATOM 1765 C CA . PRO A 1 235 ? 4.031 -19.069 4.707 1.00 26.62 233 PRO A CA 1
ATOM 1766 C C . PRO A 1 235 ? 4.551 -17.833 5.432 1.00 26.63 233 PRO A C 1
ATOM 1767 O O . PRO A 1 235 ? 4.531 -16.734 4.865 1.00 27.16 233 PRO A O 1
ATOM 1771 N N . TYR A 1 236 ? 5.023 -18.009 6.663 1.00 26.05 234 TYR A N 1
ATOM 1772 C CA . TYR A 1 236 ? 5.425 -16.876 7.487 1.00 25.22 234 TYR A CA 1
ATOM 1773 C C . TYR A 1 236 ? 6.939 -16.644 7.526 1.00 24.36 234 TYR A C 1
ATOM 1774 O O . TYR A 1 236 ? 7.420 -15.809 8.293 1.00 24.70 234 TYR A O 1
ATOM 1776 N N . VAL A 1 237 ? 7.680 -17.370 6.693 1.00 23.22 235 VAL A N 1
ATOM 1777 C CA . VAL A 1 237 ? 9.142 -17.316 6.725 1.00 22.03 235 VAL A CA 1
ATOM 1778 C C . VAL A 1 237 ? 9.709 -16.548 5.527 1.00 21.03 235 VAL A C 1
ATOM 1779 O O . VAL A 1 237 ? 9.412 -16.869 4.375 1.00 20.32 235 VAL A O 1
ATOM 1783 N N . VAL A 1 238 ? 10.499 -15.515 5.817 1.00 19.74 236 VAL A N 1
ATOM 1784 C CA . VAL A 1 238 ? 11.155 -14.728 4.768 1.00 19.02 236 VAL A CA 1
ATOM 1785 C C . VAL A 1 238 ? 12.660 -14.611 5.016 1.00 18.88 236 VAL A C 1
ATOM 1786 O O . VAL A 1 238 ? 13.118 -14.733 6.156 1.00 18.86 236 VAL A O 1
ATOM 1790 N N . ALA A 1 239 ? 13.425 -14.376 3.951 1.00 18.10 237 ALA A N 1
ATOM 1791 C CA . ALA A 1 239 ? 14.847 -14.067 4.097 1.00 17.69 237 ALA A CA 1
ATOM 1792 C C . ALA A 1 239 ? 15.153 -12.679 3.550 1.00 17.19 237 ALA A C 1
ATOM 1793 O O . ALA A 1 239 ? 14.507 -12.213 2.605 1.00 16.80 237 ALA A O 1
ATOM 1795 N N . THR A 1 240 ? 16.126 -12.008 4.160 1.00 16.63 238 THR A N 1
ATOM 1796 C CA . THR A 1 240 ? 16.563 -10.703 3.679 1.00 16.31 238 THR A CA 1
ATOM 1797 C C . THR A 1 240 ? 18.092 -10.662 3.587 1.00 16.15 238 THR A C 1
ATOM 1798 O O . THR A 1 240 ? 18.784 -11.407 4.283 1.00 15.77 238 THR A O 1
ATOM 1802 N N . GLY A 1 241 ? 18.606 -9.792 2.721 1.00 16.09 239 GLY A N 1
ATOM 1803 C CA . GLY A 1 241 ? 20.041 -9.562 2.599 1.00 15.70 239 GLY A CA 1
ATOM 1804 C C . GLY A 1 241 ? 20.321 -8.094 2.353 1.00 15.78 239 GLY A C 1
ATOM 1805 O O . GLY A 1 241 ? 19.470 -7.365 1.821 1.00 15.76 239 GLY A O 1
ATOM 1806 N N . GLY A 1 242 ? 21.510 -7.642 2.744 1.00 15.89 240 GLY A N 1
ATOM 1807 C CA . GLY A 1 242 ? 21.879 -6.265 2.500 1.00 16.12 240 GLY A CA 1
ATOM 1808 C C . GLY A 1 242 ? 23.334 -5.896 2.701 1.00 16.45 240 GLY A C 1
ATOM 1809 O O . GLY A 1 242 ? 24.233 -6.731 2.592 1.00 15.95 240 GLY A O 1
ATOM 1810 N N . VAL A 1 243 ? 23.527 -4.621 3.014 1.00 16.80 241 VAL A N 1
ATOM 1811 C CA . VAL A 1 243 ? 24.824 -3.966 2.997 1.00 17.74 241 VAL A CA 1
ATOM 1812 C C . VAL A 1 243 ? 25.651 -4.296 4.258 1.00 18.39 241 VAL A C 1
ATOM 1813 O O . VAL A 1 243 ? 26.848 -4.032 4.304 1.00 19.26 241 VAL A O 1
ATOM 1817 N N . ASP A 1 244 ? 25.027 -4.899 5.264 1.00 18.72 242 ASP A N 1
ATOM 1818 C CA . ASP A 1 244 ? 25.769 -5.370 6.448 1.00 19.00 242 ASP A CA 1
ATOM 1819 C C . ASP A 1 244 ? 26.329 -6.791 6.278 1.00 19.44 242 ASP A C 1
ATOM 1820 O O . ASP A 1 244 ? 26.781 -7.409 7.248 1.00 19.79 242 ASP A O 1
ATOM 1825 N N . ASN A 1 245 ? 26.266 -7.304 5.044 1.00 19.52 243 ASN A N 1
ATOM 1826 C CA . ASN A 1 245 ? 26.833 -8.606 4.670 1.00 19.83 243 ASN A CA 1
ATOM 1827 C C . ASN A 1 245 ? 26.204 -9.819 5.349 1.00 19.39 243 ASN A C 1
ATOM 1828 O O . ASN A 1 245 ? 26.790 -10.903 5.360 1.00 19.58 243 ASN A O 1
ATOM 1833 N N . ALA A 1 246 ? 25.018 -9.632 5.914 1.00 19.18 244 ALA A N 1
ATOM 1834 C CA . ALA A 1 246 ? 24.326 -10.689 6.625 1.00 18.75 244 ALA A CA 1
ATOM 1835 C C . ALA A 1 246 ? 23.085 -11.164 5.869 1.00 18.64 244 ALA A C 1
ATOM 1836 O O . ALA A 1 246 ? 22.453 -10.393 5.150 1.00 18.35 244 ALA A O 1
ATOM 1838 N N . ILE A 1 247 ? 22.758 -12.444 6.031 1.00 18.67 245 ILE A N 1
ATOM 1839 C CA . ILE A 1 247 ? 21.465 -12.971 5.613 1.00 19.24 245 ILE A CA 1
ATOM 1840 C C . ILE A 1 247 ? 20.656 -13.193 6.880 1.00 19.96 245 ILE A C 1
ATOM 1841 O O . ILE A 1 247 ? 21.125 -13.850 7.817 1.00 20.62 245 ILE A O 1
ATOM 1846 N N . ARG A 1 248 ? 19.452 -12.638 6.926 1.00 20.65 246 ARG A N 1
ATOM 1847 C CA . ARG A 1 248 ? 18.576 -12.887 8.067 1.00 21.41 246 ARG A CA 1
ATOM 1848 C C . ARG A 1 248 ? 17.304 -13.597 7.656 1.00 22.25 246 ARG A C 1
ATOM 1849 O O . ARG A 1 248 ? 16.734 -13.308 6.602 1.00 21.98 246 ARG A O 1
ATOM 1857 N N . ILE A 1 249 ? 16.887 -14.545 8.496 1.00 23.01 247 ILE A N 1
ATOM 1858 C CA . ILE A 1 249 ? 15.670 -15.312 8.270 1.00 24.14 247 ILE A CA 1
ATOM 1859 C C . ILE A 1 249 ? 14.679 -14.939 9.366 1.00 25.11 247 ILE A C 1
ATOM 1860 O O . ILE A 1 249 ? 15.023 -14.930 10.554 1.00 25.44 247 ILE A O 1
ATOM 1865 N N . TRP A 1 250 ? 13.458 -14.619 8.950 1.00 26.02 248 TRP A N 1
ATOM 1866 C CA . TRP A 1 250 ? 12.462 -14.030 9.833 1.00 27.36 248 TRP A CA 1
ATOM 1867 C C . TRP A 1 250 ? 11.184 -14.836 9.852 1.00 28.59 248 TRP A C 1
ATOM 1868 O O . TRP A 1 250 ? 10.830 -15.489 8.868 1.00 28.42 248 TRP A O 1
ATOM 1879 N N . ASP A 1 251 ? 10.496 -14.776 10.986 1.00 30.35 249 ASP A N 1
ATOM 1880 C CA . ASP A 1 251 ? 9.138 -15.271 11.086 1.00 32.03 249 ASP A CA 1
ATOM 1881 C C . ASP A 1 251 ? 8.219 -14.068 11.249 1.00 32.88 249 ASP A C 1
ATOM 1882 O O . ASP A 1 251 ? 8.262 -13.372 12.272 1.00 32.71 249 ASP A O 1
ATOM 1887 N N . ILE A 1 252 ? 7.401 -13.817 10.230 1.00 33.91 250 ILE A N 1
ATOM 1888 C CA . ILE A 1 252 ? 6.557 -12.622 10.204 1.00 35.33 250 ILE A CA 1
ATOM 1889 C C . ILE A 1 252 ? 5.368 -12.708 11.166 1.00 36.15 250 ILE A C 1
ATOM 1890 O O . ILE A 1 252 ? 4.824 -11.678 11.565 1.00 36.54 250 ILE A O 1
ATOM 1895 N N . ARG A 1 253 ? 4.980 -13.925 11.544 1.00 37.22 251 ARG A N 1
ATOM 1896 C CA . ARG A 1 253 ? 3.925 -14.113 12.553 1.00 38.30 251 ARG A CA 1
ATOM 1897 C C . ARG A 1 253 ? 4.484 -13.976 13.980 1.00 38.75 251 ARG A C 1
ATOM 1898 O O . ARG A 1 253 ? 3.750 -14.113 14.964 1.00 39.05 251 ARG A O 1
ATOM 1906 N N . MET A 1 254 ? 5.782 -13.686 14.075 1.00 39.37 252 MET A N 1
ATOM 1907 C CA . MET A 1 254 ? 6.461 -13.479 15.355 1.00 39.70 252 MET A CA 1
ATOM 1908 C C . MET A 1 254 ? 7.207 -12.147 15.386 1.00 39.91 252 MET A C 1
ATOM 1909 O O . MET A 1 254 ? 6.674 -11.109 14.979 1.00 40.26 252 MET A O 1
ATOM 1911 N N . SER A 1 266 ? 11.972 -10.909 15.752 1.00 41.83 273 SER A N 1
ATOM 1912 C CA . SER A 1 266 ? 11.378 -11.828 14.781 1.00 41.66 273 SER A CA 1
ATOM 1913 C C . SER A 1 266 ? 12.431 -12.720 14.118 1.00 41.32 273 SER A C 1
ATOM 1914 O O . SER A 1 266 ? 12.089 -13.655 13.385 1.00 41.36 273 SER A O 1
ATOM 1917 N N . CYS A 1 267 ? 13.704 -12.424 14.392 1.00 40.78 274 CYS A N 1
ATOM 1918 C CA . CYS A 1 267 ? 14.849 -13.143 13.816 1.00 40.06 274 CYS A CA 1
ATOM 1919 C C . CYS A 1 267 ? 14.935 -14.580 14.337 1.00 39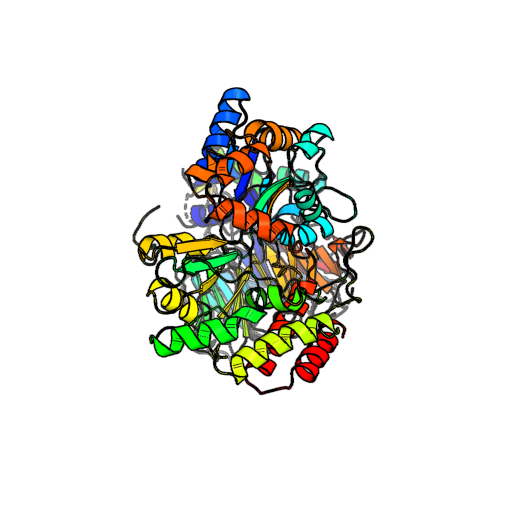.19 274 CYS A C 1
ATOM 1920 O O . CYS A 1 267 ? 15.262 -14.805 15.504 1.00 39.22 274 CYS A O 1
ATOM 1923 N N . ILE A 1 268 ? 14.622 -15.544 13.471 1.00 37.87 275 ILE A N 1
ATOM 1924 C CA . ILE A 1 268 ? 14.667 -16.967 13.837 1.00 36.60 275 ILE A CA 1
ATOM 1925 C C . ILE A 1 268 ? 15.997 -17.612 13.447 1.00 35.61 275 ILE A C 1
ATOM 1926 O O . ILE A 1 268 ? 16.362 -18.675 13.966 1.00 35.50 275 ILE A O 1
ATOM 1931 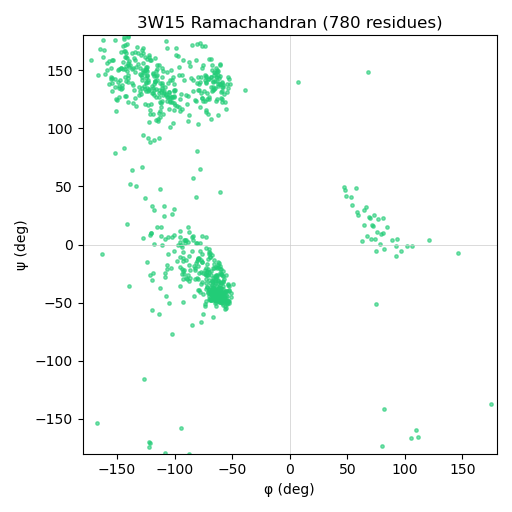N N . ASN A 1 269 ? 16.711 -16.960 12.530 1.00 34.13 276 ASN A N 1
ATOM 1932 C CA . ASN A 1 269 ? 18.038 -17.394 12.109 1.00 32.73 276 ASN A CA 1
ATOM 1933 C C . ASN A 1 269 ? 18.834 -16.253 11.485 1.00 31.98 276 ASN A C 1
ATOM 1934 O O . ASN A 1 269 ? 18.268 -15.334 10.889 1.00 31.73 276 ASN A O 1
ATOM 1939 N N . GLU A 1 270 ? 20.151 -16.319 11.633 1.00 30.64 277 GLU A N 1
ATOM 1940 C CA . GLU A 1 270 ? 21.035 -15.280 11.137 1.00 29.58 277 GLU A CA 1
ATOM 1941 C C . GLU A 1 270 ? 22.282 -15.930 10.562 1.00 28.46 277 GLU A C 1
ATOM 1942 O O . GLU A 1 270 ? 22.789 -16.908 11.116 1.00 27.80 277 GLU A O 1
ATOM 1948 N N . ILE A 1 271 ? 22.751 -15.401 9.436 1.00 27.01 278 ILE A N 1
ATOM 1949 C CA . ILE A 1 271 ? 24.028 -15.815 8.860 1.00 25.89 278 ILE A CA 1
ATOM 1950 C C . ILE A 1 271 ? 24.895 -14.563 8.765 1.00 25.16 278 ILE A C 1
ATOM 1951 O O . ILE A 1 271 ? 24.867 -13.854 7.755 1.00 24.82 278 ILE A O 1
ATOM 1956 N N . PRO A 1 272 ? 25.645 -14.266 9.843 1.00 24.46 279 PRO A N 1
ATOM 1957 C CA . PRO A 1 272 ? 26.482 -13.078 9.861 1.00 23.98 279 PRO A CA 1
ATOM 1958 C C . PRO A 1 272 ? 27.669 -13.298 8.948 1.00 23.31 279 PRO A C 1
ATOM 1959 O O . PRO A 1 272 ? 28.166 -14.426 8.854 1.00 23.49 279 PRO A O 1
ATOM 1963 N N . ASN A 1 273 ? 28.098 -12.238 8.272 1.00 22.50 280 ASN A N 1
ATOM 1964 C CA . ASN A 1 273 ? 29.242 -12.295 7.369 1.00 22.05 280 ASN A CA 1
ATOM 1965 C C . ASN A 1 273 ? 29.104 -13.410 6.331 1.00 21.47 280 ASN A C 1
ATOM 1966 O O . ASN A 1 273 ? 30.070 -14.104 6.015 1.00 20.91 280 ASN A O 1
ATOM 1971 N N . ALA A 1 274 ? 27.890 -13.571 5.806 1.00 20.44 281 ALA A N 1
ATOM 1972 C CA . ALA A 1 274 ? 27.621 -14.545 4.756 1.00 19.70 281 ALA A CA 1
ATOM 1973 C C . ALA A 1 274 ? 28.501 -14.265 3.547 1.00 19.28 281 ALA A C 1
ATOM 1974 O O . ALA A 1 274 ? 28.905 -15.190 2.834 1.00 19.46 281 ALA A O 1
ATOM 1976 N N . HIS A 1 275 ? 28.795 -12.984 3.338 1.00 18.62 282 HIS A N 1
ATOM 1977 C CA . HIS A 1 275 ? 29.613 -12.523 2.231 1.00 18.48 282 HIS A CA 1
ATOM 1978 C C . HIS A 1 275 ? 30.596 -11.450 2.707 1.00 18.30 282 HIS A C 1
ATOM 1979 O O . HIS A 1 275 ? 30.434 -10.889 3.795 1.00 18.32 282 HIS A O 1
ATOM 1986 N N . GLY A 1 276 ? 31.605 -11.169 1.883 1.00 18.30 283 GLY A N 1
ATOM 1987 C CA . GLY A 1 276 ? 32.620 -10.159 2.203 1.00 18.16 283 GLY A CA 1
ATOM 1988 C C . GLY A 1 276 ? 32.207 -8.740 1.863 1.00 17.78 283 GLY A C 1
ATOM 1989 O O . GLY A 1 276 ? 32.797 -7.775 2.362 1.00 17.59 283 GLY A O 1
ATOM 1990 N N . LEU A 1 277 ? 31.192 -8.618 1.005 1.00 17.22 284 LEU A N 1
ATOM 1991 C CA . LEU A 1 277 ? 30.665 -7.334 0.561 1.00 16.90 284 LEU A CA 1
ATOM 1992 C C . LEU A 1 277 ? 29.145 -7.472 0.399 1.00 16.63 284 LEU A C 1
ATOM 1993 O O . LEU A 1 277 ? 28.615 -8.558 0.598 1.00 16.58 284 LEU A O 1
ATOM 1998 N N . ALA A 1 278 ? 28.459 -6.385 0.052 1.00 16.29 285 ALA A N 1
ATOM 1999 C CA . ALA A 1 278 ? 26.984 -6.340 0.094 1.00 16.13 285 ALA A CA 1
ATOM 2000 C C . ALA A 1 278 ? 26.293 -7.466 -0.685 1.00 16.07 285 ALA A C 1
ATOM 2001 O O . ALA A 1 278 ? 26.762 -7.900 -1.742 1.00 15.84 285 ALA A O 1
ATOM 2003 N N . ILE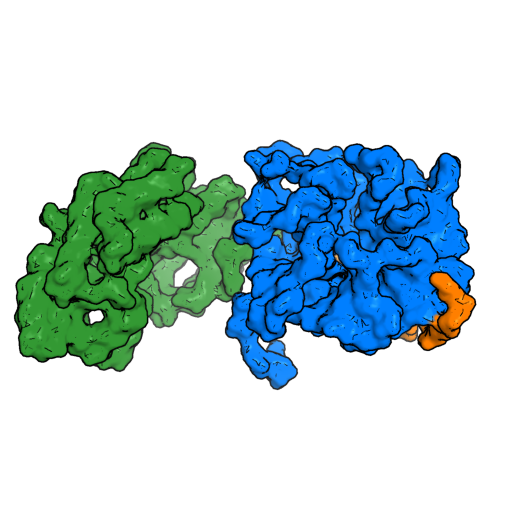 A 1 279 ? 25.175 -7.927 -0.136 1.00 15.80 286 ILE A N 1
ATOM 2004 C CA . ILE A 1 279 ? 24.409 -9.024 -0.716 1.00 15.61 286 ILE A CA 1
ATOM 2005 C C . ILE A 1 279 ? 23.291 -8.411 -1.545 1.00 15.62 286 ILE A C 1
ATOM 2006 O O . ILE A 1 279 ? 22.437 -7.708 -1.005 1.00 15.32 286 ILE A O 1
ATOM 2011 N N . ARG A 1 280 ? 23.313 -8.688 -2.850 1.00 15.48 287 ARG A N 1
ATOM 2012 C CA . ARG A 1 280 ? 22.383 -8.087 -3.811 1.00 15.36 287 ARG A CA 1
ATOM 2013 C C . ARG A 1 280 ? 21.124 -8.928 -4.012 1.00 14.76 287 ARG A C 1
ATOM 2014 O O . ARG A 1 280 ? 20.082 -8.386 -4.400 1.00 14.32 287 ARG A O 1
ATOM 2022 N N . LYS A 1 281 ? 21.225 -10.236 -3.771 1.00 14.43 288 LYS A N 1
ATOM 2023 C CA . LYS A 1 281 ? 20.098 -11.160 -3.990 1.00 14.89 288 LYS A CA 1
ATOM 2024 C C . LYS A 1 281 ? 20.075 -12.292 -2.963 1.00 14.46 288 LYS A C 1
ATOM 2025 O O . LYS A 1 281 ? 21.107 -12.892 -2.669 1.00 14.16 288 LYS A O 1
ATOM 2031 N N . VAL A 1 282 ? 18.896 -12.577 -2.422 1.00 14.21 289 VAL A N 1
ATOM 2032 C CA . VAL A 1 282 ? 18.654 -13.839 -1.719 1.00 14.58 289 VAL A CA 1
ATOM 2033 C C . VAL A 1 282 ? 17.443 -14.505 -2.364 1.00 15.00 289 VAL A C 1
ATOM 2034 O O . VAL A 1 282 ? 16.492 -13.826 -2.748 1.00 14.71 289 VAL A O 1
ATOM 2038 N N . THR A 1 283 ? 17.498 -15.821 -2.524 1.00 15.58 290 THR A N 1
ATOM 2039 C CA . THR A 1 283 ? 16.370 -16.552 -3.104 1.00 16.44 290 THR A CA 1
ATOM 2040 C C . THR A 1 283 ? 16.295 -17.975 -2.572 1.00 16.97 290 THR A C 1
ATOM 2041 O O . THR A 1 283 ? 17.274 -18.732 -2.618 1.00 17.28 290 THR A O 1
ATOM 2045 N N . TRP A 1 284 ? 15.123 -18.304 -2.033 1.00 17.56 291 TRP A N 1
ATOM 2046 C CA . TRP A 1 284 ? 14.848 -19.615 -1.460 1.00 17.98 291 TRP A CA 1
ATOM 2047 C C . TRP A 1 284 ? 14.680 -20.655 -2.556 1.00 18.73 291 TRP A C 1
ATOM 2048 O O . TRP A 1 284 ? 14.150 -20.353 -3.637 1.00 18.77 291 TRP A O 1
ATOM 2059 N N . SER A 1 285 ? 15.108 -21.884 -2.268 1.00 19.33 292 SER A N 1
ATOM 2060 C CA . SER A 1 285 ? 14.967 -22.992 -3.201 1.00 20.18 292 SER A CA 1
ATOM 2061 C C . SER A 1 285 ? 13.492 -23.344 -3.398 1.00 20.27 292 SER A C 1
ATOM 2062 O O . SER A 1 285 ? 12.718 -23.325 -2.441 1.00 20.47 292 SER A O 1
ATOM 2065 N N . PRO A 1 286 ? 13.095 -23.650 -4.646 1.00 20.74 293 PRO A N 1
ATOM 2066 C CA . PRO A 1 286 ? 11.735 -24.140 -4.891 1.00 21.33 293 PRO A CA 1
ATOM 2067 C C . PRO A 1 286 ? 11.654 -25.667 -4.760 1.00 22.02 293 PRO A C 1
ATOM 2068 O O . PRO A 1 286 ? 10.681 -26.275 -5.205 1.00 22.34 293 PRO A O 1
ATOM 2072 N N . HIS A 1 287 ? 12.681 -26.272 -4.171 1.00 22.75 294 HIS A N 1
ATOM 2073 C CA . HIS A 1 287 ? 12.732 -27.725 -3.993 1.00 23.73 294 HIS A CA 1
ATOM 2074 C C . HIS A 1 287 ? 12.800 -28.132 -2.519 1.00 23.99 294 HIS A C 1
ATOM 2075 O O . HIS A 1 287 ? 12.401 -29.243 -2.159 1.00 24.03 294 HIS A O 1
ATOM 2082 N N . HIS A 1 288 ? 13.301 -27.230 -1.674 1.00 24.21 295 HIS A N 1
ATOM 2083 C CA . HIS A 1 288 ? 13.470 -27.505 -0.243 1.00 24.54 295 HIS A CA 1
ATOM 2084 C C . HIS A 1 288 ? 13.106 -26.289 0.604 1.00 24.28 295 HIS A C 1
ATOM 2085 O O . HIS A 1 288 ? 13.378 -25.154 0.211 1.00 24.38 295 HIS A O 1
ATOM 2092 N N . SER A 1 289 ? 12.502 -26.526 1.767 1.00 23.97 296 SER A N 1
ATOM 2093 C CA . SER A 1 289 ? 12.105 -25.435 2.657 1.00 24.01 296 SER A CA 1
ATOM 2094 C C . SER A 1 289 ? 13.286 -24.841 3.424 1.00 23.72 296 SER A C 1
ATOM 2095 O O . SER A 1 289 ? 13.172 -23.759 4.000 1.00 23.79 296 SER A O 1
ATOM 2098 N N . ASN A 1 290 ? 14.408 -25.556 3.434 1.00 23.53 297 ASN A N 1
ATOM 2099 C CA . ASN A 1 290 ? 15.554 -25.187 4.272 1.00 23.40 297 ASN A CA 1
ATOM 2100 C C . ASN A 1 290 ? 16.806 -24.790 3.490 1.00 23.03 297 ASN A C 1
ATOM 2101 O O . ASN A 1 290 ? 17.901 -24.730 4.059 1.00 22.95 297 ASN A O 1
ATOM 2106 N N . ILE A 1 291 ? 16.644 -24.526 2.195 1.00 22.50 298 ILE A N 1
ATOM 2107 C CA . ILE A 1 291 ? 17.771 -24.204 1.313 1.00 22.20 298 ILE A CA 1
ATOM 2108 C C . ILE A 1 291 ? 17.553 -22.835 0.667 1.00 21.99 298 ILE A C 1
ATOM 2109 O O . ILE A 1 291 ? 16.458 -22.539 0.179 1.00 21.56 298 ILE A O 1
ATOM 2114 N N . LEU A 1 292 ? 18.587 -21.996 0.683 1.00 21.26 299 LEU A N 1
ATOM 2115 C CA . LEU A 1 292 ? 18.529 -20.699 0.008 1.00 20.92 299 LEU A CA 1
ATOM 2116 C C . LEU A 1 292 ? 19.864 -20.319 -0.640 1.00 20.48 299 LEU A C 1
ATOM 2117 O O . LEU A 1 292 ? 20.913 -20.875 -0.302 1.00 20.65 299 LEU A O 1
ATOM 2122 N N . MET A 1 293 ? 19.799 -19.374 -1.576 1.00 19.67 300 MET A N 1
ATOM 2123 C CA . MET A 1 293 ? 20.952 -18.940 -2.356 1.00 19.39 300 MET A CA 1
ATOM 2124 C C . MET A 1 293 ? 21.141 -17.430 -2.244 1.00 18.94 300 MET A C 1
ATOM 2125 O O . MET A 1 293 ? 20.167 -16.678 -2.199 1.00 18.57 300 MET A O 1
ATOM 2130 N N . SER A 1 294 ? 22.397 -16.989 -2.202 1.00 18.51 301 SER A N 1
ATOM 2131 C CA . SER A 1 294 ? 22.704 -15.564 -2.157 1.00 17.86 301 SER A CA 1
ATOM 2132 C C . SER A 1 294 ? 23.704 -15.164 -3.245 1.00 17.61 301 SER A C 1
ATOM 2133 O O . SER A 1 294 ? 24.542 -15.968 -3.651 1.00 17.51 301 SER A O 1
ATOM 2136 N N . ALA A 1 295 ? 23.606 -13.923 -3.708 1.00 17.36 302 ALA A N 1
ATOM 2137 C CA . ALA A 1 295 ? 24.546 -13.372 -4.688 1.00 16.94 302 ALA A CA 1
ATOM 2138 C C . ALA A 1 295 ? 25.073 -12.038 -4.166 1.00 16.96 302 ALA A C 1
ATOM 2139 O O . ALA A 1 295 ? 24.326 -11.283 -3.535 1.00 16.63 302 ALA A O 1
ATOM 2141 N N . SER A 1 296 ? 26.345 -11.739 -4.437 1.00 16.62 303 SER A N 1
ATOM 2142 C CA . SER A 1 296 ? 27.007 -10.629 -3.743 1.00 16.71 303 SER A CA 1
ATOM 2143 C C . SER A 1 296 ? 28.007 -9.836 -4.584 1.00 16.66 303 SER A C 1
ATOM 2144 O O . SER A 1 296 ? 28.556 -10.334 -5.576 1.00 16.09 303 SER A O 1
ATOM 2147 N N . TYR A 1 297 ? 28.238 -8.598 -4.152 1.00 16.63 304 TYR A N 1
ATOM 2148 C CA . TYR A 1 297 ? 29.312 -7.746 -4.671 1.00 17.09 304 TYR A CA 1
ATOM 2149 C C . TYR A 1 297 ? 30.696 -8.369 -4.422 1.00 17.38 304 TYR A C 1
ATOM 2150 O O . TYR A 1 297 ? 31.677 -7.955 -5.039 1.00 17.97 304 TYR A O 1
ATOM 2159 N N . ASP A 1 298 ? 30.787 -9.359 -3.533 1.00 17.87 305 ASP A N 1
ATOM 2160 C CA . ASP A 1 298 ? 32.052 -10.092 -3.374 1.00 18.38 305 ASP A CA 1
ATOM 2161 C C . ASP A 1 298 ? 32.299 -11.091 -4.517 1.00 18.82 305 ASP A C 1
ATOM 2162 O O . ASP A 1 298 ? 33.247 -11.892 -4.471 1.00 18.91 305 ASP A O 1
ATOM 2167 N N . MET A 1 299 ? 31.428 -11.036 -5.533 1.00 19.00 306 MET A N 1
ATOM 2168 C CA . MET A 1 299 ? 31.580 -11.787 -6.788 1.00 19.24 306 MET A CA 1
ATOM 2169 C C . MET A 1 299 ? 31.407 -13.291 -6.622 1.00 19.38 306 MET A C 1
ATOM 2170 O O . MET A 1 299 ? 31.901 -14.078 -7.435 1.0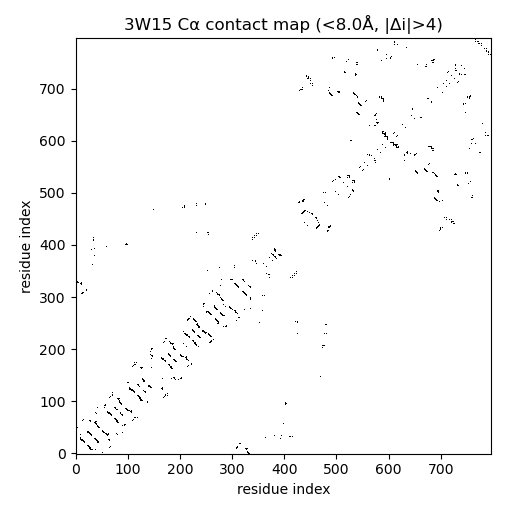0 20.18 306 MET A O 1
ATOM 2175 N N . THR A 1 300 ? 30.691 -13.685 -5.575 1.00 19.50 307 THR A N 1
ATOM 2176 C CA . THR A 1 300 ? 30.348 -15.086 -5.367 1.00 19.29 307 THR A CA 1
ATOM 2177 C C . THR A 1 300 ? 28.845 -15.285 -5.293 1.00 19.82 307 THR A C 1
ATOM 2178 O O . THR A 1 300 ? 28.080 -14.336 -5.086 1.00 18.69 307 THR A O 1
ATOM 2182 N N . CYS A 1 301 ? 28.468 -16.544 -5.499 1.00 19.87 308 CYS A N 1
ATOM 2183 C CA A CYS A 1 301 ? 27.119 -17.039 -5.266 0.50 20.56 308 CYS A CA 1
ATOM 2184 C CA B CYS A 1 301 ? 27.122 -17.021 -5.277 0.50 20.61 308 CYS A CA 1
ATOM 2185 C C . CYS A 1 301 ? 27.216 -18.161 -4.261 1.00 20.63 308 CYS A C 1
ATOM 2186 O O . CYS A 1 301 ? 28.005 -19.090 -4.441 1.00 21.18 308 CYS A O 1
ATOM 2191 N N . ARG A 1 302 ? 26.424 -18.091 -3.198 1.00 20.86 309 ARG A N 1
ATOM 2192 C CA . ARG A 1 302 ? 26.507 -19.114 -2.158 1.00 21.35 309 ARG A CA 1
ATOM 2193 C C . ARG A 1 302 ? 25.189 -19.817 -1.866 1.00 21.57 309 ARG A C 1
ATOM 2194 O O . ARG A 1 302 ? 24.115 -19.217 -1.965 1.00 21.10 309 ARG A O 1
ATOM 2202 N N . ILE A 1 303 ? 25.290 -21.105 -1.539 1.00 21.88 310 ILE A N 1
ATOM 2203 C CA . ILE A 1 303 ? 24.139 -21.914 -1.161 1.00 22.34 310 ILE A CA 1
ATOM 2204 C C . ILE A 1 303 ? 24.212 -22.206 0.335 1.00 22.87 310 ILE A C 1
ATOM 2205 O O . ILE A 1 303 ? 25.277 -22.567 0.869 1.00 22.92 310 ILE A O 1
ATOM 2210 N N . TRP A 1 304 ? 23.071 -22.054 0.999 1.00 22.87 311 TRP A N 1
ATOM 2211 C CA . TRP A 1 304 ? 22.993 -22.134 2.446 1.00 23.59 311 TRP A CA 1
ATOM 2212 C C . TRP A 1 304 ? 21.927 -23.121 2.891 1.00 24.30 311 TRP A C 1
ATOM 2213 O O . TRP A 1 304 ? 20.914 -23.310 2.210 1.00 23.87 311 TRP A O 1
ATOM 2224 N N . ARG A 1 305 ? 22.178 -23.752 4.031 1.00 25.07 312 ARG A N 1
ATOM 2225 C CA . ARG A 1 305 ? 21.157 -24.509 4.736 1.00 26.28 312 ARG A CA 1
ATOM 2226 C C . ARG A 1 305 ? 20.662 -23.680 5.919 1.00 26.63 312 ARG A C 1
ATOM 2227 O O . ARG A 1 305 ? 21.456 -23.190 6.729 1.00 26.33 312 ARG A O 1
ATOM 2235 N N . ASP A 1 306 ? 19.346 -23.507 5.994 1.00 27.30 313 ASP A N 1
ATOM 2236 C CA . ASP A 1 306 ? 18.708 -22.864 7.131 1.00 28.18 313 ASP A CA 1
ATOM 2237 C C . ASP A 1 306 ? 18.612 -23.912 8.234 1.00 29.08 313 ASP A C 1
ATOM 2238 O O . ASP A 1 306 ? 17.768 -24.810 8.182 1.00 29.03 313 ASP A O 1
ATOM 2243 N N . LEU A 1 307 ? 19.493 -23.793 9.223 1.00 30.12 314 LEU A N 1
ATOM 2244 C CA . LEU A 1 307 ? 19.590 -24.789 10.294 1.00 31.40 314 LEU A CA 1
ATOM 2245 C C . LEU A 1 307 ? 18.482 -24.700 11.346 1.00 31.95 314 LEU A C 1
ATOM 2246 O O . LEU A 1 307 ? 18.288 -25.639 12.121 1.00 32.30 314 LEU A O 1
ATOM 2251 N N . SER A 1 308 ? 17.757 -23.582 11.369 1.00 32.57 315 SER A N 1
ATOM 2252 C CA . SER A 1 308 ? 16.640 -23.411 12.303 1.00 33.25 315 SER A CA 1
ATOM 2253 C C . SER A 1 308 ? 15.396 -24.186 11.859 1.00 33.60 315 SER A C 1
ATOM 2254 O O . SER A 1 308 ? 14.418 -24.283 12.605 1.00 33.97 315 SER A O 1
ATOM 2257 N N . ASN A 1 309 ? 15.457 -24.737 10.648 1.00 33.81 316 ASN A N 1
ATOM 2258 C CA . ASN A 1 309 ? 14.359 -25.484 10.041 1.00 34.10 316 ASN A CA 1
ATOM 2259 C C . ASN A 1 309 ? 14.681 -26.978 9.960 1.00 34.18 316 ASN A C 1
ATOM 2260 O O . ASN A 1 309 ? 14.149 -27.784 10.731 1.00 34.33 316 ASN A O 1
ATOM 2265 N N . LYS A 1 317 ? 18.678 -24.932 16.988 1.00 47.84 324 LYS A N 1
ATOM 2266 C CA . LYS A 1 317 ? 19.940 -24.671 16.301 1.00 47.80 324 LYS A CA 1
ATOM 2267 C C . LYS A 1 317 ? 19.858 -23.436 15.403 1.00 47.78 324 LYS A C 1
ATOM 2268 O O . LYS A 1 317 ? 18.795 -23.114 14.868 1.00 47.74 324 LYS A O 1
ATOM 2270 N N . THR A 1 318 ? 20.989 -22.746 15.259 1.00 47.74 325 THR A N 1
ATOM 2271 C CA . THR A 1 318 ? 21.117 -21.602 14.350 1.00 47.69 325 THR A CA 1
ATOM 2272 C C . THR A 1 318 ? 22.416 -21.706 13.546 1.00 47.64 325 THR A C 1
ATOM 2273 O O . THR A 1 318 ? 23.301 -22.495 13.888 1.00 47.54 325 THR A O 1
ATOM 2277 N N . ASN A 1 319 ? 22.521 -20.913 12.479 1.00 47.57 326 ASN A N 1
ATOM 2278 C CA . ASN A 1 319 ? 23.716 -20.904 11.634 1.00 47.54 326 ASN A CA 1
ATOM 2279 C C . ASN A 1 319 ? 24.917 -20.208 12.284 1.00 47.79 326 ASN A C 1
ATOM 2280 O O . ASN A 1 319 ? 26.064 -20.513 11.953 1.00 47.84 326 ASN A O 1
ATOM 2285 N N . SER A 1 320 ? 24.644 -19.285 13.210 1.00 48.00 327 SER A N 1
ATOM 2286 C CA . SER A 1 320 ? 25.689 -18.545 13.933 1.00 48.18 327 SER A CA 1
ATOM 2287 C C . SER A 1 320 ? 26.560 -19.445 14.813 1.00 48.19 327 SER A C 1
ATOM 2288 O O . SER A 1 320 ? 27.731 -19.139 15.062 1.00 48.27 327 SER A O 1
ATOM 2291 N N . THR A 1 321 ? 25.982 -20.552 15.276 1.00 48.07 328 THR A N 1
ATOM 2292 C CA . THR A 1 321 ? 26.660 -21.467 16.196 1.00 47.92 328 THR A CA 1
ATOM 2293 C C . THR A 1 321 ? 27.385 -22.612 15.484 1.00 47.61 328 THR A C 1
ATOM 2294 O O . THR A 1 321 ? 28.321 -23.195 16.038 1.00 47.76 328 THR A O 1
ATOM 2298 N N . ASP A 1 322 ? 26.952 -22.922 14.262 1.00 47.10 329 ASP A N 1
ATOM 2299 C CA . ASP A 1 322 ? 27.548 -23.996 13.462 1.00 46.54 329 ASP A CA 1
ATOM 2300 C C . ASP A 1 322 ? 28.934 -23.624 12.924 1.00 46.07 329 ASP A C 1
ATOM 2301 O O . ASP A 1 322 ? 29.185 -22.467 12.566 1.00 45.89 329 ASP A O 1
ATOM 2306 N N . ALA A 1 323 ? 29.815 -24.624 12.858 1.00 45.40 330 ALA A N 1
ATOM 2307 C CA . ALA A 1 323 ? 31.215 -24.442 12.453 1.00 44.71 330 ALA A CA 1
ATOM 2308 C C . ALA A 1 323 ? 31.406 -23.865 11.046 1.00 44.03 330 ALA A C 1
ATOM 2309 O O . ALA A 1 323 ? 32.429 -23.240 10.766 1.00 43.97 330 ALA A O 1
ATOM 2311 N N . THR A 1 324 ? 30.427 -24.075 10.168 1.00 43.12 331 THR A N 1
ATOM 2312 C CA . THR A 1 324 ? 30.521 -23.609 8.779 1.00 42.27 331 THR A CA 1
ATOM 2313 C C . THR A 1 324 ? 29.394 -22.647 8.386 1.00 41.33 331 THR A C 1
ATOM 2314 O O . THR A 1 324 ? 29.257 -22.284 7.212 1.00 41.22 331 THR A O 1
ATOM 2318 N N . LYS A 1 325 ? 28.606 -22.234 9.380 1.00 40.19 332 LYS A N 1
ATOM 2319 C CA . LYS A 1 325 ? 27.474 -21.314 9.199 1.00 39.08 332 LYS A CA 1
ATOM 2320 C C . LYS A 1 325 ? 26.420 -21.832 8.212 1.00 38.03 332 LYS A C 1
ATOM 2321 O O . LYS A 1 325 ? 25.720 -21.047 7.569 1.00 37.86 332 LYS A O 1
ATOM 2327 N N . GLY A 1 326 ? 26.314 -23.156 8.105 1.00 36.81 333 GLY A N 1
ATOM 2328 C CA . GLY A 1 326 ? 25.348 -23.795 7.219 1.00 35.51 333 GLY A CA 1
ATOM 2329 C C . GLY A 1 326 ? 25.657 -23.617 5.743 1.00 34.68 333 GLY A C 1
ATOM 2330 O O . GLY A 1 326 ? 24.765 -23.725 4.899 1.00 34.14 333 GLY A O 1
ATOM 2331 N N . SER A 1 327 ? 26.924 -23.349 5.430 1.00 33.88 334 SER A N 1
ATOM 2332 C CA . SER A 1 327 ? 27.344 -23.159 4.048 1.00 33.21 334 SER A CA 1
ATOM 2333 C C . SER A 1 327 ? 27.397 -24.497 3.317 1.00 32.55 334 SER A C 1
ATOM 2334 O O . SER A 1 327 ? 27.953 -25.471 3.829 1.00 32.64 334 SER A O 1
ATOM 2337 N N . ILE A 1 328 ? 26.806 -24.536 2.126 1.00 31.39 335 ILE A N 1
ATOM 2338 C CA . ILE A 1 328 ? 26.722 -25.761 1.327 1.00 30.44 335 ILE A CA 1
ATOM 2339 C C . ILE A 1 328 ? 27.658 -25.720 0.121 1.00 29.77 335 ILE A C 1
ATOM 2340 O O . ILE A 1 328 ? 28.345 -26.700 -0.172 1.00 29.86 335 ILE A O 1
ATOM 2345 N N . PHE A 1 329 ? 27.683 -24.586 -0.575 1.00 28.94 336 PHE A N 1
ATOM 2346 C CA . PHE A 1 329 ? 28.451 -24.453 -1.809 1.00 28.09 336 PHE A CA 1
ATOM 2347 C C . PHE A 1 329 ? 28.811 -22.999 -2.067 1.00 27.70 336 PHE A C 1
ATOM 2348 O O . PHE A 1 329 ? 28.010 -22.101 -1.808 1.00 26.99 336 PHE A O 1
ATOM 2356 N N . ASN A 1 330 ? 30.020 -22.782 -2.583 1.00 27.18 337 ASN A N 1
ATOM 2357 C CA . ASN A 1 330 ? 30.495 -21.451 -2.949 1.00 26.96 337 ASN A CA 1
ATOM 2358 C C . ASN A 1 330 ? 30.879 -21.430 -4.427 1.00 26.45 337 ASN A C 1
ATOM 2359 O O . ASN A 1 330 ? 31.906 -21.991 -4.816 1.00 26.65 337 ASN A O 1
ATOM 2364 N N . PHE A 1 331 ? 30.039 -20.804 -5.250 1.00 25.35 338 PHE A N 1
ATOM 2365 C CA . PHE A 1 331 ? 30.314 -20.668 -6.680 1.00 24.75 338 PHE A CA 1
ATOM 2366 C C . PHE A 1 331 ? 31.107 -19.386 -6.914 1.00 24.35 338 PHE A C 1
ATOM 2367 O O . PHE A 1 331 ? 30.637 -18.291 -6.603 1.00 24.13 338 PHE A O 1
ATOM 2375 N N . THR A 1 332 ? 32.302 -19.527 -7.484 1.00 24.20 339 THR A N 1
ATOM 2376 C CA . THR A 1 332 ? 33.264 -18.428 -7.536 1.00 23.77 339 THR A CA 1
ATOM 2377 C C . THR A 1 332 ? 33.691 -18.016 -8.950 1.00 23.58 339 THR A C 1
ATOM 2378 O O . THR A 1 332 ? 34.612 -17.222 -9.107 1.00 23.57 339 THR A O 1
ATOM 2382 N N . GLN A 1 333 ? 33.019 -18.535 -9.977 1.00 23.67 340 GLN A N 1
ATOM 2383 C CA . GLN A 1 333 ? 33.477 -18.331 -11.358 1.00 23.68 340 GLN A CA 1
ATOM 2384 C C . GLN A 1 333 ? 33.278 -16.921 -11.927 1.00 23.10 340 GLN A C 1
ATOM 2385 O O . GLN A 1 333 ? 34.011 -16.515 -12.829 1.00 23.24 340 GLN A O 1
ATOM 2391 N N . HIS A 1 334 ? 32.295 -16.178 -11.412 1.00 22.30 341 HIS A N 1
ATOM 2392 C CA . HIS A 1 334 ? 32.082 -14.801 -11.860 1.00 21.10 341 HIS A CA 1
ATOM 2393 C C . HIS A 1 334 ? 33.263 -13.908 -11.486 1.00 20.87 341 HIS A C 1
ATOM 2394 O O . HIS A 1 334 ? 33.836 -14.046 -10.407 1.00 20.93 341 HIS A O 1
ATOM 2401 N N . SER A 1 335 ? 33.624 -13.000 -12.387 1.00 20.58 342 SER A N 1
ATOM 2402 C CA . SER A 1 335 ? 34.773 -12.123 -12.191 1.00 20.63 342 SER A CA 1
ATOM 2403 C C . SER A 1 335 ? 34.391 -10.669 -11.918 1.00 20.05 342 SER A C 1
ATOM 2404 O O . SER A 1 335 ? 35.267 -9.800 -11.836 1.00 20.42 342 SER A O 1
ATOM 2407 N N . GLU A 1 336 ? 33.089 -10.403 -11.804 1.00 19.15 343 GLU A N 1
ATOM 2408 C CA . GLU A 1 336 ? 32.567 -9.089 -11.402 1.00 18.23 343 GLU A CA 1
ATOM 2409 C C . GLU A 1 336 ? 31.366 -9.315 -10.475 1.00 17.23 343 GLU A C 1
ATOM 2410 O O . GLU A 1 336 ? 30.989 -10.463 -10.212 1.00 16.94 343 GLU A O 1
ATOM 2416 N N . PHE A 1 337 ? 30.763 -8.229 -9.991 1.00 16.71 344 PHE A N 1
ATOM 2417 C CA . PHE A 1 337 ? 29.669 -8.320 -9.014 1.00 16.02 344 PHE A CA 1
ATOM 2418 C C . PHE A 1 337 ? 28.558 -9.244 -9.521 1.00 15.81 344 PHE A C 1
ATOM 2419 O O . PHE A 1 337 ? 28.161 -9.136 -10.679 1.00 16.22 344 PHE A O 1
ATOM 2427 N N . VAL A 1 338 ? 28.056 -10.137 -8.667 1.00 15.68 345 VAL A N 1
ATOM 2428 C CA . VAL A 1 338 ? 26.923 -10.995 -9.055 1.00 15.41 345 VAL A CA 1
ATOM 2429 C C . VAL A 1 338 ? 25.582 -10.379 -8.628 1.00 15.27 345 VAL A C 1
ATOM 2430 O O . VAL A 1 338 ? 25.307 -10.212 -7.430 1.00 14.88 345 VAL A O 1
ATOM 2434 N N . PHE A 1 339 ? 24.748 -10.055 -9.617 1.00 15.14 346 PHE A N 1
ATOM 2435 C CA . PHE A 1 339 ? 23.489 -9.339 -9.367 1.00 15.02 346 PHE A CA 1
ATOM 2436 C C . PHE A 1 339 ? 22.234 -10.193 -9.542 1.00 15.31 346 PHE A C 1
ATOM 2437 O O . PHE A 1 339 ? 21.200 -9.881 -8.962 1.00 15.33 346 PHE A O 1
ATOM 2445 N N . GLY A 1 340 ? 22.322 -11.252 -10.339 1.00 15.33 347 GLY A N 1
ATOM 2446 C CA . GLY A 1 340 ? 21.155 -12.076 -10.657 1.00 15.79 347 GLY A CA 1
ATOM 2447 C C . GLY A 1 340 ? 21.388 -13.536 -10.333 1.00 16.34 347 GLY A C 1
ATOM 2448 O O . GLY A 1 340 ? 22.476 -14.051 -10.565 1.00 16.49 347 GLY A O 1
ATOM 2449 N N . ALA A 1 341 ? 20.367 -14.188 -9.776 1.00 16.82 348 ALA A N 1
ATOM 2450 C CA . ALA A 1 341 ? 20.416 -15.616 -9.464 1.00 17.57 348 ALA A CA 1
ATOM 2451 C C . ALA A 1 341 ? 19.008 -16.193 -9.384 1.00 17.84 348 ALA A C 1
ATOM 2452 O O . ALA A 1 341 ? 18.106 -15.564 -8.837 1.00 18.32 348 ALA A O 1
ATOM 2454 N N . ASP A 1 342 ? 18.823 -17.383 -9.951 1.00 18.14 349 ASP A N 1
ATOM 2455 C CA . ASP A 1 342 ? 17.513 -18.036 -9.961 1.00 18.63 349 ASP A CA 1
ATOM 2456 C C . ASP A 1 342 ? 17.656 -19.551 -9.930 1.00 18.83 349 ASP A C 1
ATOM 2457 O O . ASP A 1 342 ? 18.520 -20.105 -10.595 1.00 18.59 349 ASP A O 1
ATOM 2462 N N . TRP A 1 343 ? 16.788 -20.209 -9.169 1.00 19.95 350 TRP A N 1
ATOM 2463 C CA . TRP A 1 343 ? 16.777 -21.664 -9.103 1.00 21.44 350 TRP A CA 1
ATOM 2464 C C . TRP A 1 343 ? 16.035 -22.237 -10.299 1.00 23.04 350 TRP A C 1
ATOM 2465 O O . TRP A 1 343 ? 14.989 -21.717 -10.692 1.00 22.67 350 TRP A O 1
ATOM 2476 N N . SER A 1 344 ? 16.572 -23.315 -10.865 1.00 24.93 351 SER A N 1
ATOM 2477 C CA . SER A 1 344 ? 15.866 -24.070 -11.896 1.00 27.35 351 SER A CA 1
ATOM 2478 C C . SER A 1 344 ? 14.618 -24.698 -11.282 1.00 28.77 351 SER A C 1
ATOM 2479 O O . SER A 1 344 ? 14.671 -25.245 -10.179 1.00 29.17 351 SER A O 1
ATOM 2482 N N . LEU A 1 345 ? 13.495 -24.595 -11.988 1.00 30.65 352 LEU A N 1
ATOM 2483 C CA . LEU A 1 345 ? 12.224 -25.138 -11.507 1.00 32.42 352 LEU A CA 1
ATOM 2484 C C . LEU A 1 345 ? 12.089 -26.631 -11.819 1.00 33.59 352 LEU A C 1
ATOM 2485 O O . LEU A 1 345 ? 11.667 -27.417 -10.968 1.00 33.90 352 LEU A O 1
ATOM 2490 N N . TRP A 1 346 ? 12.445 -27.009 -13.045 1.00 35.06 353 TRP A N 1
ATOM 2491 C CA . TRP A 1 346 ? 12.310 -28.390 -13.504 1.00 36.29 353 TRP A CA 1
ATOM 2492 C C . TRP A 1 346 ? 13.658 -29.007 -13.852 1.00 37.08 353 TRP A C 1
ATOM 2493 O O . TRP A 1 346 ? 14.552 -28.330 -14.363 1.00 37.70 353 TRP A O 1
ATOM 2495 N N . GLY A 1 347 ? 13.786 -30.302 -13.578 1.00 37.91 354 GLY A N 1
ATOM 2496 C CA . GLY A 1 347 ? 15.023 -31.037 -13.832 1.00 38.45 354 GLY A CA 1
ATOM 2497 C C . GLY A 1 347 ? 15.686 -31.444 -12.533 1.00 38.80 354 GLY A C 1
ATOM 2498 O O . GLY A 1 347 ? 15.062 -31.386 -11.468 1.00 39.15 354 GLY A O 1
ATOM 2499 N N . LYS A 1 348 ? 16.948 -31.859 -12.618 1.00 39.00 355 LYS A N 1
ATOM 2500 C CA . LYS A 1 348 ? 17.717 -32.231 -11.428 1.00 39.05 355 LYS A CA 1
ATOM 2501 C C . LYS A 1 348 ? 17.709 -31.067 -10.431 1.00 38.84 355 LYS A C 1
ATOM 2502 O O . LYS A 1 348 ? 18.212 -29.983 -10.744 1.00 39.17 355 LYS A O 1
ATOM 2504 N N . PRO A 1 349 ? 17.115 -31.285 -9.240 1.00 38.53 356 PRO A N 1
ATOM 2505 C CA . PRO A 1 349 ? 16.942 -30.249 -8.221 1.00 38.00 356 PRO A CA 1
ATOM 2506 C C . PRO A 1 349 ? 18.276 -29.751 -7.683 1.00 37.23 356 PRO A C 1
ATOM 2507 O O . PRO A 1 349 ? 19.081 -30.546 -7.186 1.00 37.41 356 PRO A O 1
ATOM 2511 N N . GLY A 1 350 ? 18.502 -28.443 -7.784 1.00 36.21 357 GLY A N 1
ATOM 2512 C CA . GLY A 1 350 ? 19.748 -27.842 -7.312 1.00 34.83 357 GLY A CA 1
ATOM 2513 C C . GLY A 1 350 ? 20.536 -27.116 -8.385 1.00 33.65 357 GLY A C 1
ATOM 2514 O O . GLY A 1 350 ? 21.645 -26.635 -8.128 1.00 33.83 357 GLY A O 1
ATOM 2515 N N . TYR A 1 351 ? 19.973 -27.047 -9.589 1.00 32.26 358 TYR A N 1
ATOM 2516 C CA . TYR A 1 351 ? 20.570 -26.271 -10.670 1.00 30.83 358 TYR A CA 1
ATOM 2517 C C . TYR A 1 351 ? 20.150 -24.813 -10.552 1.00 29.32 358 TYR A C 1
ATOM 2518 O O . TYR A 1 351 ? 19.014 -24.509 -10.187 1.00 29.03 358 TYR A O 1
ATOM 2527 N N . VAL A 1 352 ? 21.083 -23.916 -10.844 1.00 27.53 359 VAL A N 1
ATOM 2528 C CA . VAL A 1 352 ? 20.822 -22.482 -10.738 1.00 25.91 359 VAL A CA 1
ATOM 2529 C C . VAL A 1 352 ? 21.442 -21.726 -11.908 1.00 24.51 359 VAL A C 1
ATOM 2530 O O . VAL A 1 352 ? 22.432 -22.173 -12.501 1.00 24.51 359 VAL A O 1
ATOM 2534 N N . ALA A 1 353 ? 20.848 -20.586 -12.241 1.00 22.76 360 ALA A N 1
ATOM 2535 C CA . ALA A 1 353 ? 21.428 -19.662 -13.203 1.00 21.19 360 ALA A CA 1
ATOM 2536 C C . ALA A 1 353 ? 21.851 -18.384 -12.486 1.00 20.34 360 ALA A C 1
ATOM 2537 O O . ALA A 1 353 ? 21.087 -17.816 -11.709 1.00 20.24 360 ALA A O 1
ATOM 2539 N N . SER A 1 354 ? 23.075 -17.941 -12.741 1.00 19.05 361 SER A N 1
ATOM 2540 C CA . SER A 1 354 ? 23.566 -16.695 -12.165 1.00 18.02 361 SER A CA 1
ATOM 2541 C C . SER A 1 354 ? 24.083 -15.779 -13.260 1.00 17.03 361 SER A C 1
ATOM 2542 O O . SER A 1 354 ? 24.595 -16.246 -14.280 1.00 17.20 361 SER A O 1
ATOM 2545 N N . THR A 1 355 ? 23.938 -14.475 -13.056 1.00 15.94 362 THR A N 1
ATOM 2546 C CA . THR A 1 355 ? 24.463 -13.500 -14.008 1.00 15.11 362 THR A CA 1
ATOM 2547 C C . THR A 1 355 ? 25.104 -12.320 -13.287 1.00 15.14 362 THR A C 1
ATOM 2548 O O . THR A 1 355 ? 24.739 -11.999 -12.157 1.00 15.23 362 THR A O 1
ATOM 2552 N N . ALA A 1 356 ? 26.047 -11.668 -13.958 1.00 14.91 363 ALA A N 1
ATOM 2553 C CA . ALA A 1 356 ? 26.917 -10.721 -13.282 1.00 14.64 363 ALA A CA 1
ATOM 2554 C C . ALA A 1 356 ? 27.426 -9.618 -14.195 1.00 14.78 363 ALA A C 1
ATOM 2555 O O . ALA A 1 356 ? 27.180 -9.629 -15.393 1.00 15.06 363 ALA A O 1
ATOM 2557 N N . TRP A 1 357 ? 28.152 -8.673 -13.608 1.00 14.73 364 TRP A N 1
ATOM 2558 C CA . TRP A 1 357 ? 28.725 -7.546 -14.335 1.00 14.82 364 TRP A CA 1
ATOM 2559 C C . TRP A 1 357 ? 29.913 -7.953 -15.223 1.00 15.32 364 TRP A C 1
ATOM 2560 O O . TRP A 1 357 ? 30.595 -7.090 -15.789 1.00 15.61 364 TRP A O 1
ATOM 2571 N N . ASP A 1 358 ? 30.176 -9.255 -15.321 1.00 15.76 365 ASP A N 1
ATOM 2572 C CA . ASP A 1 358 ? 31.192 -9.772 -16.251 1.00 16.54 365 ASP A CA 1
ATOM 2573 C C . ASP A 1 358 ? 30.587 -10.110 -17.624 1.00 16.92 365 ASP A C 1
ATOM 2574 O O . ASP A 1 358 ? 31.282 -10.588 -18.523 1.00 16.84 365 ASP A O 1
ATOM 2579 N N . GLY A 1 359 ? 29.289 -9.859 -17.771 1.00 16.71 366 GLY A N 1
ATOM 2580 C CA . GLY A 1 359 ? 28.568 -10.174 -19.002 1.00 17.56 366 GLY A CA 1
ATOM 2581 C C . GLY A 1 359 ? 28.259 -11.651 -19.163 1.00 17.73 366 GLY A C 1
ATOM 2582 O O . GLY A 1 359 ? 27.826 -12.088 -20.225 1.00 17.80 366 GLY A O 1
ATOM 2583 N N . ASN A 1 360 ? 28.464 -12.423 -18.104 1.00 18.35 367 ASN A N 1
ATOM 2584 C CA . ASN A 1 360 ? 28.255 -13.861 -18.176 1.00 18.71 367 ASN A CA 1
ATOM 2585 C C . ASN A 1 360 ? 26.959 -14.324 -17.551 1.00 18.86 367 ASN A C 1
ATOM 2586 O O . ASN A 1 360 ? 26.532 -13.809 -16.512 1.00 18.10 367 ASN A O 1
ATOM 2591 N N . LEU A 1 361 ? 26.346 -15.302 -18.208 1.00 18.88 368 LEU A N 1
ATOM 2592 C CA . LEU A 1 361 ? 25.317 -16.124 -17.602 1.00 19.67 368 LEU A CA 1
ATOM 2593 C C . LEU A 1 361 ? 25.870 -17.534 -17.421 1.00 19.97 368 LEU A C 1
ATOM 2594 O O . LEU A 1 361 ? 26.317 -18.152 -18.386 1.00 20.23 368 LEU A O 1
ATOM 2599 N N . PHE A 1 362 ? 25.849 -18.036 -16.191 1.00 20.21 369 PHE A N 1
ATOM 2600 C CA . PHE A 1 362 ? 26.287 -19.400 -15.920 1.00 20.84 369 PHE A CA 1
ATOM 2601 C C . PHE A 1 362 ? 25.142 -20.239 -15.390 1.00 21.26 369 PHE A C 1
ATOM 2602 O O . PHE A 1 362 ? 24.332 -19.765 -14.594 1.00 21.26 369 PHE A O 1
ATOM 2610 N N . VAL A 1 363 ? 25.092 -21.492 -15.836 1.00 21.65 370 VAL A N 1
ATOM 2611 C CA . VAL A 1 363 ? 24.173 -22.478 -15.288 1.00 22.53 370 VAL A CA 1
ATOM 2612 C C . VAL A 1 363 ? 24.999 -23.586 -14.643 1.00 23.24 370 VAL A C 1
ATOM 2613 O O . VAL A 1 363 ? 25.901 -24.148 -15.273 1.00 23.06 370 VAL A O 1
ATOM 2617 N N . TRP A 1 364 ? 24.692 -23.879 -13.382 1.00 24.24 371 TRP A N 1
ATOM 2618 C CA . TRP A 1 364 ? 25.502 -24.787 -12.574 1.00 25.55 371 TRP A CA 1
ATOM 2619 C C . TRP A 1 364 ? 24.699 -25.469 -11.470 1.00 26.75 371 TRP A C 1
ATOM 2620 O O . TRP A 1 364 ? 23.639 -24.990 -11.064 1.00 26.55 371 TRP A O 1
ATOM 2631 N N . ASN A 1 365 ? 25.220 -26.591 -10.985 1.00 28.66 372 ASN A N 1
ATOM 2632 C CA . ASN A 1 365 ? 24.576 -27.343 -9.914 1.00 30.36 372 ASN A CA 1
ATOM 2633 C C . ASN A 1 365 ? 25.210 -27.002 -8.570 1.00 31.43 372 ASN A C 1
ATOM 2634 O O . ASN A 1 365 ? 26.408 -27.212 -8.372 1.00 31.58 372 ASN A O 1
ATOM 2639 N N . GLY A 1 366 ? 24.401 -26.472 -7.656 1.00 32.55 373 GLY A N 1
ATOM 2640 C CA . GLY A 1 366 ? 24.863 -26.154 -6.305 1.00 34.05 373 GLY A CA 1
ATOM 2641 C C . GLY A 1 366 ? 24.629 -27.283 -5.316 1.00 34.96 373 GLY A C 1
ATOM 2642 O O . GLY A 1 366 ? 25.079 -27.211 -4.165 1.00 35.17 373 GLY A O 1
ATOM 2643 N N . LEU A 1 367 ? 23.931 -28.326 -5.779 1.00 35.58 374 LEU A N 1
ATOM 2644 C CA . LEU A 1 367 ? 23.529 -29.489 -4.965 1.00 36.21 374 LEU A CA 1
ATOM 2645 C C . LEU A 1 367 ? 22.591 -29.121 -3.817 1.00 36.38 374 LEU A C 1
ATOM 2646 O O . LEU A 1 367 ? 21.523 -28.541 -4.034 1.00 36.78 374 LEU A O 1
ATOM 2651 N N . SER B 2 10 ? 32.889 15.525 -13.033 1.00 43.19 197 SER B N 1
ATOM 2652 C CA . SER B 2 10 ? 33.403 16.218 -11.815 1.00 43.18 197 SER B CA 1
ATOM 2653 C C . SER B 2 10 ? 32.865 15.545 -10.561 1.00 42.96 197 SER B C 1
ATOM 2654 O O . SER B 2 10 ? 33.640 15.072 -9.724 1.00 43.00 197 SER B O 1
ATOM 2657 N N . GLU B 2 11 ? 31.538 15.515 -10.434 1.00 42.52 198 GLU B N 1
ATOM 2658 C CA . GLU B 2 11 ? 30.887 14.748 -9.378 1.00 42.22 198 GLU B CA 1
ATOM 2659 C C . GLU B 2 11 ? 31.099 13.263 -9.644 1.00 41.61 198 GLU B C 1
ATOM 2660 O O . GLU B 2 11 ? 31.337 12.488 -8.715 1.00 41.51 198 GLU B O 1
ATOM 2666 N N . LEU B 2 12 ? 31.028 12.887 -10.921 1.00 40.87 199 LEU B N 1
ATOM 2667 C CA . LEU B 2 12 ? 31.323 11.528 -11.364 1.00 40.13 199 LEU B CA 1
ATOM 2668 C C . LEU B 2 12 ? 32.769 11.152 -11.044 1.00 39.69 199 LEU B C 1
ATOM 2669 O O . LEU B 2 12 ? 33.052 10.021 -10.643 1.00 39.35 199 LEU B O 1
ATOM 2674 N N . GLN B 2 13 ? 33.675 12.111 -11.223 1.00 39.11 200 GLN B N 1
ATOM 2675 C CA . GLN B 2 13 ? 35.089 11.922 -10.907 1.00 38.52 200 GLN B CA 1
ATOM 2676 C C . GLN B 2 13 ? 35.285 11.694 -9.408 1.00 37.84 200 GLN B C 1
ATOM 2677 O O . GLN B 2 13 ? 36.068 10.836 -9.007 1.00 37.86 200 GLN B O 1
ATOM 2683 N N . ARG B 2 14 ? 34.556 12.457 -8.595 1.00 37.11 201 ARG B N 1
ATOM 2684 C CA . ARG B 2 14 ? 34.611 12.344 -7.136 1.00 36.39 201 ARG B CA 1
ATOM 2685 C C . ARG B 2 14 ? 34.166 10.965 -6.647 1.00 35.85 201 ARG B C 1
ATOM 2686 O O . ARG B 2 14 ? 34.867 10.326 -5.861 1.00 35.80 201 ARG B O 1
ATOM 2688 N N . ILE B 2 15 ? 33.010 10.512 -7.131 1.00 35.02 202 ILE B N 1
ATOM 2689 C CA . ILE B 2 15 ? 32.449 9.213 -6.750 1.00 34.23 202 ILE B CA 1
ATOM 2690 C C . ILE B 2 15 ? 33.388 8.060 -7.132 1.00 33.82 202 ILE B C 1
ATOM 2691 O O . ILE B 2 15 ? 33.641 7.164 -6.325 1.00 33.42 202 ILE B O 1
ATOM 2696 N N . ALA B 2 16 ? 33.908 8.105 -8.358 1.00 33.59 203 ALA B N 1
ATOM 2697 C CA . ALA B 2 16 ? 34.845 7.097 -8.851 1.00 33.59 203 ALA B CA 1
ATOM 2698 C C . ALA B 2 16 ? 36.092 7.002 -7.969 1.00 33.61 203 ALA B C 1
ATOM 2699 O O . ALA B 2 16 ? 36.540 5.903 -7.637 1.00 33.19 203 ALA B O 1
ATOM 2701 N N . THR B 2 17 ? 36.627 8.161 -7.584 1.00 33.92 204 THR B N 1
ATOM 2702 C CA . THR B 2 17 ? 37.804 8.243 -6.708 1.00 34.07 204 THR B CA 1
ATOM 2703 C C . THR B 2 17 ? 37.548 7.578 -5.352 1.00 34.12 204 THR B C 1
ATOM 2704 O O . THR B 2 17 ? 38.422 6.893 -4.814 1.00 34.15 204 THR B O 1
ATOM 2708 N N . ASP B 2 18 ? 36.351 7.785 -4.809 1.00 34.20 205 ASP B N 1
ATOM 2709 C CA . ASP B 2 18 ? 35.968 7.199 -3.525 1.00 34.46 205 ASP B CA 1
ATOM 2710 C C . ASP B 2 18 ? 35.872 5.676 -3.594 1.00 34.16 205 ASP B C 1
ATOM 2711 O O . ASP B 2 18 ? 36.188 4.991 -2.619 1.00 34.02 205 ASP B O 1
ATOM 2716 N N . ILE B 2 19 ? 35.435 5.157 -4.744 1.00 33.97 206 ILE B N 1
ATOM 2717 C CA . ILE B 2 19 ? 35.403 3.711 -4.990 1.00 33.86 206 ILE B CA 1
ATOM 2718 C C . ILE B 2 19 ? 36.824 3.145 -5.092 1.00 34.42 206 ILE B C 1
ATOM 2719 O O . ILE B 2 19 ? 37.123 2.088 -4.525 1.00 34.19 206 ILE B O 1
ATOM 2724 N N . VAL B 2 20 ? 37.689 3.856 -5.815 1.00 35.20 207 VAL B N 1
ATOM 2725 C CA . VAL B 2 20 ? 39.099 3.479 -5.942 1.00 36.13 207 VAL B CA 1
ATOM 2726 C C . VAL B 2 20 ? 39.749 3.414 -4.557 1.00 36.51 207 VAL B C 1
ATOM 2727 O O . VAL B 2 20 ? 40.446 2.451 -4.237 1.00 36.53 207 VAL B O 1
ATOM 2731 N N . LYS B 2 21 ? 39.475 4.422 -3.732 1.00 37.35 208 LYS B N 1
ATOM 2732 C CA . LYS B 2 21 ? 40.056 4.518 -2.392 1.00 38.12 208 LYS B CA 1
ATOM 2733 C C . LYS B 2 21 ? 39.541 3.466 -1.404 1.00 38.64 208 LYS B C 1
ATOM 2734 O O . LYS B 2 21 ? 40.325 2.914 -0.629 1.00 38.64 208 LYS B O 1
ATOM 2736 N N . CYS B 2 22 ? 38.237 3.185 -1.431 1.00 39.47 209 CYS B N 1
ATOM 2737 C CA . CYS B 2 22 ? 37.648 2.199 -0.517 1.00 40.27 209 CYS B CA 1
ATOM 2738 C C . CYS B 2 22 ? 38.106 0.777 -0.797 1.00 40.77 209 CYS B C 1
ATOM 2739 O O . CYS B 2 22 ? 38.430 0.026 0.125 1.00 40.92 209 CYS B O 1
ATOM 2742 N N . CYS B 2 23 ? 38.138 0.416 -2.076 1.00 41.39 210 CYS B N 1
ATOM 2743 C CA . CYS B 2 23 ? 38.004 -0.982 -2.454 1.00 42.03 210 CYS B CA 1
ATOM 2744 C C . CYS B 2 23 ? 38.952 -1.434 -3.577 1.00 42.41 210 CYS B C 1
ATOM 2745 O O . CYS B 2 23 ? 38.515 -2.009 -4.578 1.00 42.70 210 CYS B O 1
ATOM 2748 N N . THR B 2 24 ? 40.248 -1.174 -3.400 1.00 42.63 211 THR B N 1
ATOM 2749 C CA . THR B 2 24 ? 41.280 -1.649 -4.331 1.00 42.94 211 THR B CA 1
ATOM 2750 C C . THR B 2 24 ? 42.491 -2.193 -3.575 1.00 43.12 211 THR B C 1
ATOM 2751 O O . THR B 2 24 ? 43.528 -2.500 -4.170 1.00 43.27 211 THR B O 1
ATOM 2755 N N . SER B 2 37 ? 39.091 -11.328 2.237 1.00 42.73 224 SER B N 1
ATOM 2756 C CA . SER B 2 37 ? 39.532 -12.588 1.647 1.00 42.79 224 SER B CA 1
ATOM 2757 C C . SER B 2 37 ? 40.492 -12.372 0.473 1.00 42.69 224 SER B C 1
ATOM 2758 O O . SER B 2 37 ? 40.292 -11.470 -0.345 1.00 42.74 224 SER B O 1
ATOM 2761 N N . SER B 2 38 ? 41.525 -13.211 0.404 1.00 42.57 225 SER B N 1
ATOM 2762 C CA . SER B 2 38 ? 42.552 -13.139 -0.644 1.00 42.40 225 SER B CA 1
ATOM 2763 C C . SER B 2 38 ? 41.972 -13.231 -2.061 1.00 42.27 225 SER B C 1
ATOM 2764 O O . SER B 2 38 ? 42.339 -12.450 -2.945 1.00 42.21 225 SER B O 1
ATOM 2767 N N . SER B 2 39 ? 41.071 -14.191 -2.262 1.00 42.02 226 SER B N 1
ATOM 2768 C CA . SER B 2 39 ? 40.417 -14.401 -3.552 1.00 41.71 226 SER B CA 1
ATOM 2769 C C . SER B 2 39 ? 39.642 -13.164 -4.005 1.00 41.33 226 SER B C 1
ATOM 2770 O O . SER B 2 39 ? 39.725 -12.763 -5.170 1.00 41.20 226 SER B O 1
ATOM 2773 N N . VAL B 2 40 ? 38.904 -12.563 -3.072 1.00 40.74 227 VAL B N 1
ATOM 2774 C CA . VAL B 2 40 ? 38.080 -11.386 -3.349 1.00 40.17 227 VAL B CA 1
ATOM 2775 C C . VAL B 2 40 ? 38.942 -10.172 -3.700 1.00 39.64 227 VAL B C 1
ATOM 2776 O O . VAL B 2 40 ? 38.657 -9.458 -4.667 1.00 39.43 227 VAL B O 1
ATOM 2780 N N . GLU B 2 41 ? 39.994 -9.949 -2.912 1.00 38.93 228 GLU B N 1
ATOM 2781 C CA . GLU B 2 41 ? 40.901 -8.819 -3.122 1.00 38.42 228 GLU B CA 1
ATOM 2782 C C . GLU B 2 41 ? 41.544 -8.865 -4.505 1.00 37.91 228 GLU B C 1
ATOM 2783 O O . GLU B 2 41 ? 41.613 -7.847 -5.195 1.00 37.76 228 GLU B O 1
ATOM 2785 N N . SER B 2 42 ? 41.993 -10.052 -4.911 1.00 37.46 229 SER B N 1
ATOM 2786 C CA . SER B 2 42 ? 42.600 -10.230 -6.226 1.00 37.06 229 SER B CA 1
ATOM 2787 C C . SER B 2 42 ? 41.579 -9.999 -7.341 1.00 36.67 229 SER B C 1
ATOM 2788 O O . SER B 2 42 ? 41.902 -9.394 -8.364 1.00 36.55 229 SER B O 1
ATOM 2791 N N . LYS B 2 43 ? 40.349 -10.470 -7.125 1.00 36.11 230 LYS B N 1
ATOM 2792 C CA . LYS B 2 43 ? 39.254 -10.274 -8.078 1.00 35.62 230 LYS B CA 1
ATOM 2793 C C . LYS B 2 43 ? 38.929 -8.794 -8.284 1.00 35.14 230 LYS B C 1
ATOM 2794 O O . LYS B 2 43 ? 38.699 -8.356 -9.415 1.00 34.78 230 LYS B O 1
ATOM 2800 N N . LEU B 2 44 ? 38.917 -8.033 -7.190 1.00 34.66 231 LEU B N 1
ATOM 2801 C CA . LEU B 2 44 ? 38.734 -6.584 -7.252 1.00 34.31 231 LEU B CA 1
ATOM 2802 C C . LEU B 2 44 ? 39.880 -5.881 -7.976 1.00 34.23 231 LEU B C 1
ATOM 2803 O O . LEU B 2 44 ? 39.650 -4.953 -8.754 1.00 34.15 231 LEU B O 1
ATOM 2808 N N . SER B 2 45 ? 41.112 -6.325 -7.721 1.00 34.20 232 SER B N 1
ATOM 2809 C CA . SER B 2 45 ? 42.285 -5.722 -8.359 1.00 33.91 232 SER B CA 1
ATOM 2810 C C . SER B 2 45 ? 42.280 -5.941 -9.871 1.00 33.61 232 SER B C 1
ATOM 2811 O O . SER B 2 45 ? 42.729 -5.080 -10.628 1.00 33.75 232 SER B O 1
ATOM 2814 N N . GLU B 2 46 ? 41.752 -7.085 -10.301 1.00 33.04 233 GLU B N 1
ATOM 2815 C CA . GLU B 2 46 ? 41.686 -7.423 -11.722 1.00 32.63 233 GLU B CA 1
ATOM 2816 C C . GLU B 2 46 ? 40.350 -7.062 -12.384 1.00 31.63 233 GLU B C 1
ATOM 2817 O O . GLU B 2 46 ? 40.129 -7.384 -13.553 1.00 31.47 233 GLU B O 1
ATOM 2823 N N . SER B 2 47 ? 39.478 -6.378 -11.644 1.00 30.46 234 SER B N 1
ATOM 2824 C CA . SER B 2 47 ? 38.118 -6.079 -12.113 1.00 29.17 234 SER B CA 1
ATOM 2825 C C . SER B 2 47 ? 38.063 -5.018 -13.212 1.00 28.45 234 SER B C 1
ATOM 2826 O O . SER B 2 47 ? 38.778 -4.015 -13.158 1.00 28.10 234 SER B O 1
ATOM 2829 N N . LYS B 2 48 ? 37.200 -5.252 -14.201 1.00 27.74 235 LYS B N 1
ATOM 2830 C CA . LYS B 2 48 ? 36.950 -4.296 -15.285 1.00 26.92 235 LYS B CA 1
ATOM 2831 C C . LYS B 2 48 ? 36.138 -3.086 -14.832 1.00 26.31 235 LYS B C 1
ATOM 2832 O O . LYS B 2 48 ? 36.274 -1.997 -15.391 1.00 25.84 235 LYS B O 1
ATOM 2838 N N . PHE B 2 49 ? 35.285 -3.279 -13.829 1.00 25.27 236 PHE B N 1
ATOM 2839 C CA . PHE B 2 49 ? 34.572 -2.165 -13.226 1.00 24.77 236 PHE B CA 1
ATOM 2840 C C . PHE B 2 49 ? 35.559 -1.226 -12.525 1.00 24.99 236 PHE B C 1
ATOM 2841 O O . PHE B 2 49 ? 35.513 -0.001 -12.702 1.00 24.49 236 PHE B O 1
ATOM 2849 N N . ILE B 2 50 ? 36.456 -1.820 -11.743 1.00 25.43 237 ILE B N 1
ATOM 2850 C CA . ILE B 2 50 ? 37.480 -1.073 -11.011 1.00 26.28 237 ILE B CA 1
ATOM 2851 C C . ILE B 2 50 ? 38.423 -0.327 -11.968 1.00 26.83 237 ILE B C 1
ATOM 2852 O O . ILE B 2 50 ? 38.804 0.812 -11.700 1.00 27.12 237 ILE B O 1
ATOM 2857 N N . GLN B 2 51 ? 38.768 -0.966 -13.085 1.00 27.58 238 GLN B N 1
ATOM 2858 C CA . GLN B 2 51 ? 39.558 -0.330 -14.143 1.00 28.45 238 GLN B CA 1
ATOM 2859 C C . GLN B 2 51 ? 38.857 0.901 -14.714 1.00 28.60 238 GLN B C 1
ATOM 2860 O O . GLN B 2 51 ? 39.500 1.923 -14.973 1.00 28.65 238 GLN B O 1
ATOM 2866 N N . LEU B 2 52 ? 37.541 0.804 -14.909 1.00 28.57 239 LEU B N 1
ATOM 2867 C CA . LEU B 2 52 ? 36.754 1.943 -15.371 1.00 28.74 239 LEU B CA 1
ATOM 2868 C C . LEU B 2 52 ? 36.751 3.058 -14.334 1.00 29.22 239 LEU B C 1
ATOM 2869 O O . LEU B 2 52 ? 36.834 4.237 -14.682 1.00 29.24 239 LEU B O 1
ATOM 2874 N N . MET B 2 53 ? 36.655 2.674 -13.064 1.00 29.82 240 MET B N 1
ATOM 2875 C CA . MET B 2 53 ? 36.665 3.632 -11.966 1.00 30.52 240 MET B CA 1
ATOM 2876 C C . MET B 2 53 ? 37.983 4.403 -11.908 1.00 31.48 240 MET B C 1
ATOM 2877 O O . MET B 2 53 ? 37.979 5.606 -11.651 1.00 31.37 240 MET B O 1
ATOM 2882 N N . ARG B 2 54 ? 39.092 3.709 -12.161 1.00 32.61 241 ARG B N 1
ATOM 2883 C CA . ARG B 2 54 ? 40.412 4.346 -12.245 1.00 34.07 241 ARG B CA 1
ATOM 2884 C C . ARG B 2 54 ? 40.456 5.365 -13.383 1.00 34.80 241 ARG B C 1
ATOM 2885 O O . ARG B 2 54 ? 40.884 6.503 -13.187 1.00 35.27 241 ARG B O 1
ATOM 2893 N N . ASN B 2 55 ? 39.994 4.952 -14.561 1.00 35.73 242 ASN B N 1
ATOM 2894 C CA . ASN B 2 55 ? 40.006 5.805 -15.752 1.00 36.52 242 ASN B CA 1
ATOM 2895 C C . ASN B 2 55 ? 39.072 7.015 -15.670 1.00 37.08 242 ASN B C 1
ATOM 2896 O O . ASN B 2 55 ? 39.333 8.049 -16.294 1.00 36.95 242 ASN B O 1
ATOM 2901 N N . ILE B 2 56 ? 37.987 6.885 -14.906 1.00 37.67 243 ILE B N 1
ATOM 2902 C CA . ILE B 2 56 ? 37.089 8.015 -14.652 1.00 38.24 243 ILE B CA 1
ATOM 2903 C C . ILE B 2 56 ? 37.685 8.916 -13.562 1.00 38.84 243 ILE B C 1
ATOM 2904 O O . ILE B 2 56 ? 37.611 10.147 -13.654 1.00 38.84 243 ILE B O 1
ATOM 2909 N N . SER B 2 57 ? 38.285 8.291 -12.547 1.00 39.48 244 SER B N 1
ATOM 2910 C CA . SER B 2 57 ? 39.006 9.009 -11.492 1.00 40.15 244 SER B CA 1
ATOM 2911 C C . SER B 2 57 ? 40.124 9.887 -12.071 1.00 40.75 244 SER B C 1
ATOM 2912 O O . SER B 2 57 ? 40.267 11.050 -11.688 1.00 40.85 244 SER B O 1
ATOM 2915 N N . SER B 2 58 ? 40.892 9.326 -13.004 1.00 41.45 245 SER B N 1
ATOM 2916 C CA . SER B 2 58 ? 42.029 10.025 -13.613 1.00 42.18 245 SER B CA 1
ATOM 2917 C C . SER B 2 58 ? 41.613 11.141 -14.577 1.00 42.65 245 SER B C 1
ATOM 2918 O O . SER B 2 58 ? 42.372 12.090 -14.801 1.00 42.72 245 SER B O 1
ATOM 2921 N N . GLY B 2 59 ? 40.419 11.017 -15.152 1.00 43.14 246 GLY B N 1
ATOM 2922 C CA . GLY B 2 59 ? 39.895 12.021 -16.076 1.00 43.82 246 GLY B CA 1
ATOM 2923 C C . GLY B 2 59 ? 40.000 11.644 -17.545 1.00 44.23 246 GLY B C 1
ATOM 2924 O O . GLY B 2 59 ? 39.573 12.406 -18.413 1.00 44.35 246 GLY B O 1
ATOM 2925 N N . ASP B 2 60 ? 40.572 10.473 -17.820 1.00 44.72 247 ASP B N 1
ATOM 2926 C CA . ASP B 2 60 ? 40.675 9.944 -19.183 1.00 45.26 247 ASP B CA 1
ATOM 2927 C C . ASP B 2 60 ? 39.292 9.650 -19.769 1.00 45.42 247 ASP B C 1
ATOM 2928 O O . ASP B 2 60 ? 38.974 10.092 -20.878 1.00 45.40 247 ASP B O 1
ATOM 2933 N N . VAL B 2 61 ? 38.480 8.914 -19.014 1.00 45.57 248 VAL B N 1
ATOM 2934 C CA . VAL B 2 61 ? 37.151 8.503 -19.461 1.00 45.73 248 VAL B CA 1
ATOM 2935 C C . VAL B 2 61 ? 36.076 9.398 -18.851 1.00 46.04 248 VAL B C 1
ATOM 2936 O O . VAL B 2 61 ? 36.034 9.592 -17.634 1.00 46.02 248 VAL B O 1
ATOM 2940 N N . THR B 2 62 ? 35.219 9.954 -19.703 1.00 46.49 249 THR B N 1
ATOM 2941 C CA . THR B 2 62 ? 34.074 10.732 -19.234 1.00 47.13 249 THR B CA 1
ATOM 2942 C C . THR B 2 62 ? 32.843 10.551 -20.127 1.00 47.32 249 THR B C 1
ATOM 2943 O O . THR B 2 62 ? 32.928 9.952 -21.200 1.00 47.26 249 THR B O 1
ATOM 2947 N N . LEU B 2 63 ? 31.707 11.073 -19.666 1.00 47.73 250 LEU B N 1
ATOM 2948 C CA . LEU B 2 63 ? 30.431 10.920 -20.360 1.00 48.07 250 LEU B CA 1
ATOM 2949 C C . LEU B 2 63 ? 30.370 11.773 -21.628 1.00 48.34 250 LEU B C 1
ATOM 2950 O O . LEU B 2 63 ? 30.378 13.007 -21.561 1.00 48.56 250 LEU B O 1
ATOM 2955 N N . LYS B 2 64 ? 30.315 11.101 -22.777 1.00 48.53 251 LYS B N 1
ATOM 2956 C CA . LYS B 2 64 ? 30.252 11.761 -24.082 1.00 48.83 251 LYS B CA 1
ATOM 2957 C C . LYS B 2 64 ? 28.935 12.518 -24.260 1.00 48.86 251 LYS B C 1
ATOM 2958 O O . LYS B 2 64 ? 27.854 11.960 -24.062 1.00 48.94 251 LYS B O 1
ATOM 2964 N N . SER B 2 73 ? 24.668 9.098 -24.088 1.00 38.02 260 SER B N 1
ATOM 2965 C CA . SER B 2 73 ? 24.594 7.953 -23.183 1.00 38.13 260 SER B CA 1
ATOM 2966 C C . SER B 2 73 ? 25.742 6.979 -23.447 1.00 38.09 260 SER B C 1
ATOM 2967 O O . SER B 2 73 ? 25.551 5.760 -23.521 1.00 37.89 260 SER B O 1
ATOM 2970 N N . GLU B 2 74 ? 26.939 7.542 -23.589 1.00 38.32 261 GLU B N 1
ATOM 2971 C CA . GLU B 2 74 ? 28.140 6.789 -23.930 1.00 38.63 261 GLU B CA 1
ATOM 2972 C C . GLU B 2 74 ? 29.342 7.308 -23.157 1.00 38.92 261 GLU B C 1
ATOM 2973 O O . GLU B 2 74 ? 29.377 8.470 -22.753 1.00 38.85 261 GLU B O 1
ATOM 2979 N N . LEU B 2 75 ? 30.330 6.441 -22.966 1.00 39.37 262 LEU B N 1
ATOM 2980 C CA . LEU B 2 75 ? 31.590 6.827 -22.340 1.00 39.95 262 LEU B CA 1
ATOM 2981 C C . LEU B 2 75 ? 32.713 6.798 -23.372 1.00 40.47 262 LEU B C 1
ATOM 2982 O O . LEU B 2 75 ? 32.726 5.944 -24.260 1.00 40.47 262 LEU B O 1
ATOM 2987 N N . PHE B 2 76 ? 33.653 7.731 -23.261 1.00 41.27 263 PHE B N 1
ATOM 2988 C CA . PHE B 2 76 ? 34.740 7.810 -24.234 1.00 42.28 263 PHE B CA 1
ATOM 2989 C C . PHE B 2 76 ? 36.099 8.131 -23.610 1.00 42.67 263 PHE B C 1
ATOM 2990 O O . PHE B 2 76 ? 36.187 8.870 -22.628 1.00 42.70 263 PHE B O 1
ATOM 2998 N N . SER B 2 77 ? 37.147 7.557 -24.196 1.00 43.32 264 SER B N 1
ATOM 2999 C CA . SER B 2 77 ? 38.516 7.749 -23.733 1.00 44.00 264 SER B CA 1
ATOM 3000 C C . SER B 2 77 ? 39.189 8.884 -24.497 1.00 44.57 264 SER B C 1
ATOM 3001 O O . SER B 2 77 ? 39.167 8.916 -25.730 1.00 44.71 264 SER B O 1
ATOM 3004 N N . SER B 2 78 ? 39.785 9.811 -23.754 1.00 45.12 265 SER B N 1
ATOM 3005 C CA . SER B 2 78 ? 40.498 10.940 -24.346 1.00 45.74 265 SER B CA 1
ATOM 3006 C C . SER B 2 78 ? 41.794 10.502 -25.031 1.00 45.99 265 SER B C 1
ATOM 3007 O O . SER B 2 78 ? 42.083 10.939 -26.148 1.00 46.06 265 SER B O 1
ATOM 3010 N N . ASN B 2 79 ? 42.560 9.633 -24.365 1.00 46.37 266 ASN B N 1
ATOM 3011 C CA . ASN B 2 79 ? 43.834 9.143 -24.904 1.00 46.73 266 ASN B CA 1
ATOM 3012 C C . ASN B 2 79 ? 43.679 8.267 -26.150 1.00 46.80 266 ASN B C 1
ATOM 3013 O O . ASN B 2 79 ? 44.553 8.254 -27.022 1.00 46.92 266 ASN B O 1
ATOM 3018 N N . ASN B 2 80 ? 42.568 7.535 -26.216 1.00 46.76 267 ASN B N 1
ATOM 3019 C CA . ASN B 2 80 ? 42.206 6.755 -27.398 1.00 46.59 267 ASN B CA 1
ATOM 3020 C C . ASN B 2 80 ? 41.445 7.613 -28.399 1.00 46.24 267 ASN B C 1
ATOM 3021 O O . ASN B 2 80 ? 41.390 7.295 -29.590 1.00 46.37 267 ASN B O 1
ATOM 3026 N N . GLY B 2 81 ? 40.848 8.692 -27.898 1.00 45.81 268 GLY B N 1
ATOM 3027 C CA . GLY B 2 81 ? 40.018 9.586 -28.702 1.00 45.19 268 GLY B CA 1
ATOM 3028 C C . GLY B 2 81 ? 38.648 9.008 -29.025 1.00 44.64 268 GLY B C 1
ATOM 3029 O O . GLY B 2 81 ? 37.800 9.699 -29.592 1.00 44.84 268 GLY B O 1
ATOM 3030 N N . GLU B 2 82 ? 38.427 7.751 -28.639 1.00 43.93 269 GLU B N 1
ATOM 3031 C CA . GLU B 2 82 ? 37.256 6.989 -29.073 1.00 42.95 269 GLU B CA 1
ATOM 3032 C C . GLU B 2 82 ? 36.381 6.467 -27.924 1.00 42.03 269 GLU B C 1
ATOM 3033 O O . GLU B 2 82 ? 36.566 6.831 -26.763 1.00 41.92 269 GLU B O 1
ATOM 3039 N N . LEU B 2 83 ? 35.439 5.598 -28.277 1.00 40.72 270 LEU B N 1
ATOM 3040 C CA . LEU B 2 83 ? 34.428 5.081 -27.362 1.00 39.20 270 LEU B CA 1
ATOM 3041 C C . LEU B 2 83 ? 34.953 3.989 -26.429 1.00 38.03 270 LEU B C 1
ATOM 3042 O O . LEU B 2 83 ? 35.731 3.127 -26.839 1.00 37.90 270 LEU B O 1
ATOM 3047 N N . VAL B 2 84 ? 34.515 4.034 -25.172 1.00 36.56 271 VAL B N 1
ATOM 3048 C CA . VAL B 2 84 ? 34.694 2.909 -24.251 1.00 34.91 271 VAL B CA 1
ATOM 3049 C C . VAL B 2 84 ? 33.318 2.364 -23.854 1.00 33.56 271 VAL B C 1
ATOM 3050 O O . VAL B 2 84 ? 32.406 3.131 -23.541 1.00 33.63 271 VAL B O 1
ATOM 3054 N N . GLY B 2 85 ? 33.176 1.043 -23.893 1.00 31.95 272 GLY B N 1
ATOM 3055 C CA . GLY B 2 85 ? 31.894 0.394 -23.630 1.00 29.73 272 GLY B CA 1
ATOM 3056 C C . GLY B 2 85 ? 30.982 0.433 -24.843 1.00 28.50 272 GLY B C 1
ATOM 3057 O O . GLY B 2 85 ? 31.385 0.862 -25.926 1.00 27.87 272 GLY B O 1
ATOM 3058 N N . ASN B 2 86 ? 29.744 -0.015 -24.658 1.00 27.09 273 ASN B N 1
ATOM 3059 C CA . ASN B 2 86 ? 28.777 -0.080 -25.751 1.00 26.19 273 ASN B CA 1
ATOM 3060 C C . ASN B 2 86 ? 28.414 1.280 -26.330 1.00 25.38 273 ASN B C 1
ATOM 3061 O O . ASN B 2 86 ? 28.340 2.279 -25.610 1.00 24.74 273 ASN B O 1
ATOM 3066 N N . ARG B 2 87 ? 28.201 1.300 -27.643 1.00 24.98 274 ARG B N 1
ATOM 3067 C CA . ARG B 2 87 ? 27.575 2.428 -28.315 1.00 24.79 274 ARG B CA 1
ATOM 3068 C C . ARG B 2 87 ? 26.111 2.489 -27.876 1.00 24.13 274 ARG B C 1
ATOM 3069 O O . ARG B 2 87 ? 25.493 1.448 -27.645 1.00 24.64 274 ARG B O 1
ATOM 3077 N N . HIS B 2 88 ? 25.570 3.694 -27.729 1.00 22.85 275 HIS B N 1
ATOM 3078 C CA . HIS B 2 88 ? 24.138 3.829 -27.489 1.00 21.72 275 HIS B CA 1
ATOM 3079 C C . HIS B 2 88 ? 23.363 3.944 -28.796 1.00 21.29 275 HIS B C 1
ATOM 3080 O O . HIS B 2 88 ? 23.691 4.765 -29.664 1.00 20.99 275 HIS B O 1
ATOM 3087 N N . ILE B 2 89 ? 22.335 3.110 -28.918 1.00 20.04 276 ILE B N 1
ATOM 3088 C CA . ILE B 2 89 ? 21.447 3.107 -30.067 1.00 19.55 276 ILE B CA 1
ATOM 3089 C C . ILE B 2 89 ? 20.082 3.600 -29.604 1.00 19.18 276 ILE B C 1
ATOM 3090 O O . ILE B 2 89 ? 19.500 3.034 -28.678 1.00 18.88 276 ILE B O 1
ATOM 3095 N N . PHE B 2 90 ? 19.591 4.673 -30.222 1.00 18.39 277 PHE B N 1
ATOM 3096 C CA . PHE B 2 90 ? 18.257 5.187 -29.929 1.00 18.13 277 PHE B CA 1
ATOM 3097 C C . PHE B 2 90 ? 17.203 4.091 -30.105 1.00 17.62 277 PHE B C 1
ATOM 3098 O O . PHE B 2 90 ? 17.200 3.386 -31.113 1.00 16.92 277 PHE B O 1
ATOM 3106 N N . VAL B 2 91 ? 16.325 3.949 -29.113 1.00 17.42 278 VAL B N 1
ATOM 3107 C CA . VAL B 2 91 ? 15.190 3.021 -29.204 1.00 17.43 278 VAL B CA 1
ATOM 3108 C C . VAL B 2 91 ? 13.867 3.766 -29.000 1.00 17.34 278 VAL B C 1
ATOM 3109 O O . VAL B 2 91 ? 13.641 4.363 -27.941 1.00 17.50 278 VAL B O 1
ATOM 3113 N N . LYS B 2 92 ? 13.000 3.715 -30.012 1.00 17.77 279 LYS B N 1
ATOM 3114 C CA . LYS B 2 92 ? 11.685 4.378 -29.996 1.00 18.37 279 LYS B CA 1
ATOM 311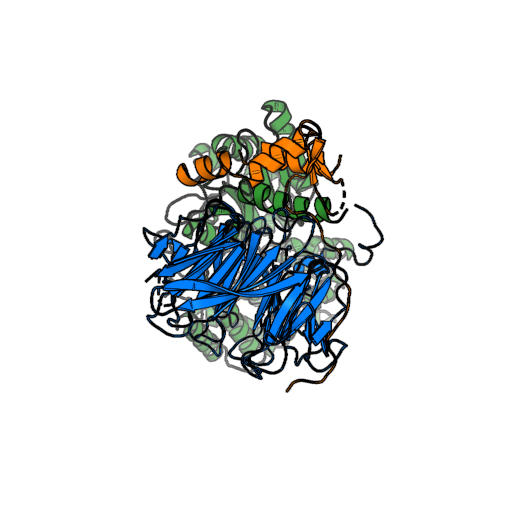5 C C . LYS B 2 92 ? 10.782 3.799 -28.914 1.00 18.09 279 LYS B C 1
ATOM 3116 O O . LYS B 2 92 ? 10.896 2.619 -28.593 1.00 17.93 279 LYS B O 1
ATOM 3122 N N . ASP B 2 93 ? 9.860 4.614 -28.400 1.00 18.23 280 ASP B N 1
ATOM 3123 C CA . ASP B 2 93 ? 8.795 4.121 -27.513 1.00 18.71 280 ASP B CA 1
ATOM 3124 C C . ASP B 2 93 ? 7.637 3.502 -28.305 1.00 18.43 280 ASP B C 1
ATOM 3125 O O . ASP B 2 93 ? 6.466 3.700 -27.967 1.00 18.89 280 ASP B O 1
ATOM 3130 N N . GLU B 2 94 ? 7.972 2.750 -29.353 1.00 17.77 281 GLU B N 1
ATOM 3131 C CA . GLU B 2 94 ? 6.982 2.041 -30.156 1.00 17.25 281 GLU B CA 1
ATOM 3132 C C . GLU B 2 94 ? 6.516 0.797 -29.406 1.00 16.94 281 GLU B C 1
ATOM 3133 O O . GLU B 2 94 ? 7.301 0.158 -28.699 1.00 15.94 281 GLU B O 1
ATOM 3139 N N . ILE B 2 95 ? 5.236 0.468 -29.551 1.00 16.73 282 ILE B N 1
ATOM 3140 C CA . ILE B 2 95 ? 4.743 -0.848 -29.143 1.00 17.58 282 ILE B CA 1
ATOM 3141 C C . ILE B 2 95 ? 4.040 -1.490 -30.328 1.00 17.20 282 ILE B C 1
ATOM 3142 O O . ILE B 2 95 ? 3.467 -0.786 -31.160 1.00 17.52 282 ILE B O 1
ATOM 3147 N N . HIS B 2 96 ? 4.075 -2.815 -30.392 1.00 16.98 283 HIS B N 1
ATOM 3148 C CA . HIS B 2 96 ? 3.301 -3.557 -31.391 1.00 17.03 283 HIS B CA 1
ATOM 3149 C C . HIS B 2 96 ? 1.815 -3.406 -31.100 1.00 17.07 283 HIS B C 1
ATOM 3150 O O . HIS B 2 96 ? 1.420 -3.239 -29.945 1.00 17.13 283 HIS B O 1
ATOM 3157 N N . LYS B 2 97 ? 0.986 -3.461 -32.141 1.00 16.76 284 LYS B N 1
ATOM 3158 C CA . LYS B 2 97 ? -0.464 -3.419 -31.935 1.00 16.79 284 LYS B CA 1
ATOM 3159 C C . LYS B 2 97 ? -0.970 -4.747 -31.367 1.00 16.52 284 LYS B C 1
ATOM 3160 O O . LYS B 2 97 ? -0.231 -5.737 -31.296 1.00 16.32 284 LYS B O 1
ATOM 3166 N N . ASP B 2 98 ? -2.237 -4.766 -30.969 1.00 16.42 285 ASP B N 1
ATOM 3167 C CA . ASP B 2 98 ? -2.836 -5.954 -30.384 1.00 16.59 285 ASP B CA 1
ATOM 3168 C C . ASP B 2 98 ? -3.239 -6.914 -31.502 1.00 15.86 285 ASP B C 1
ATOM 3169 O O . ASP B 2 98 ? -4.410 -6.966 -31.903 1.00 15.50 285 ASP B O 1
ATOM 3174 N N . ILE B 2 99 ? -2.258 -7.664 -32.008 1.00 15.11 286 ILE B N 1
ATOM 3175 C CA . ILE B 2 99 ? -2.450 -8.487 -33.220 1.00 14.69 286 ILE B CA 1
ATOM 3176 C C . ILE B 2 99 ? -2.049 -9.948 -32.998 1.00 14.60 286 ILE B C 1
ATOM 3177 O O . ILE B 2 99 ? -2.047 -10.754 -33.935 1.00 14.34 286 ILE B O 1
ATOM 3182 N N . LEU B 2 100 ? -1.714 -10.278 -31.754 1.00 14.82 287 LEU B N 1
ATOM 3183 C CA . LEU B 2 100 ? -1.155 -11.579 -31.419 1.00 15.41 287 LEU B CA 1
ATOM 3184 C C . LEU B 2 100 ? -1.725 -12.073 -30.109 1.00 16.29 287 LEU B C 1
ATOM 3185 O O . LEU B 2 100 ? -1.609 -11.393 -29.078 1.00 16.27 287 LEU B O 1
ATOM 3190 N N . ASP B 2 101 ? -2.345 -13.249 -30.152 1.00 16.69 288 ASP B N 1
ATOM 3191 C CA . ASP B 2 101 ? -2.881 -13.879 -28.947 1.00 17.54 288 ASP B CA 1
ATOM 3192 C C . ASP B 2 101 ? -1.771 -14.354 -28.025 1.00 17.64 288 ASP B C 1
ATOM 3193 O O . ASP B 2 101 ? -1.951 -14.368 -26.805 1.00 18.56 288 ASP B O 1
ATOM 3199 N N . GLY C 3 1 ? 24.287 13.586 -13.083 1.00 33.48 -1 GLY C N 1
ATOM 3200 C CA . GLY C 3 1 ? 22.944 13.242 -13.630 1.00 32.94 -1 GLY C CA 1
ATOM 3201 C C . GLY C 3 1 ? 22.555 11.813 -13.310 1.00 32.73 -1 GLY C C 1
ATOM 3202 O O . GLY C 3 1 ? 22.742 11.348 -12.188 1.00 32.76 -1 GLY C O 1
ATOM 3203 N N . SER C 3 2 ? 22.024 11.108 -14.303 1.00 32.31 0 SER C N 1
ATOM 3204 C CA . SER C 3 2 ? 21.588 9.733 -14.108 1.00 31.79 0 SER C CA 1
ATOM 3205 C C . SER C 3 2 ? 22.762 8.798 -13.790 1.00 31.25 0 SER C C 1
ATOM 3206 O O . SER C 3 2 ? 22.694 8.021 -12.837 1.00 31.01 0 SER C O 1
ATOM 3209 N N . MET C 3 3 ? 23.839 8.891 -14.570 1.00 30.62 1 MET C N 1
ATOM 3210 C CA . MET C 3 3 ? 25.010 8.044 -14.342 1.00 30.26 1 MET C CA 1
ATOM 3211 C C . MET C 3 3 ? 25.613 8.253 -12.959 1.00 29.84 1 MET C C 1
ATOM 3212 O O . MET C 3 3 ? 25.864 7.287 -12.239 1.00 29.62 1 MET C O 1
ATOM 3217 N N . SER C 3 4 ? 25.848 9.512 -12.594 1.00 29.49 2 SER C N 1
ATOM 3218 C CA . SER C 3 4 ? 26.452 9.819 -11.297 1.00 29.22 2 SER C CA 1
ATOM 3219 C C . SER C 3 4 ? 25.550 9.390 -10.137 1.00 28.59 2 SER C C 1
ATOM 3220 O O . SER C 3 4 ? 26.038 8.884 -9.131 1.00 28.52 2 SER C O 1
ATOM 3223 N N . GLN C 3 5 ? 24.240 9.569 -10.295 1.00 28.12 3 GLN C N 1
ATOM 3224 C CA . GLN C 3 5 ? 23.266 9.080 -9.313 1.00 27.64 3 GLN C CA 1
ATOM 3225 C C . GLN C 3 5 ? 23.387 7.569 -9.115 1.00 26.70 3 GLN C C 1
ATOM 3226 O O . GLN C 3 5 ? 23.464 7.089 -7.980 1.00 26.75 3 GLN C O 1
ATOM 3232 N N . ARG C 3 6 ? 23.415 6.825 -10.219 1.00 25.63 4 ARG C N 1
ATOM 3233 C CA . ARG C 3 6 ? 23.557 5.365 -10.154 1.00 24.49 4 ARG C CA 1
ATOM 3234 C C . ARG C 3 6 ? 24.903 4.929 -9.569 1.00 24.19 4 ARG C C 1
ATOM 3235 O O . ARG C 3 6 ? 24.958 4.008 -8.754 1.00 23.78 4 ARG C O 1
ATOM 3243 N N . LEU C 3 7 ? 25.979 5.607 -9.963 1.00 24.03 5 LEU C N 1
ATOM 3244 C CA . LEU C 3 7 ? 27.311 5.268 -9.455 1.00 24.02 5 LEU C CA 1
ATOM 3245 C C . LEU C 3 7 ? 27.439 5.554 -7.951 1.00 23.88 5 LEU C C 1
ATOM 3246 O O . LEU C 3 7 ? 28.095 4.804 -7.229 1.00 23.68 5 LEU C O 1
ATOM 3251 N N . GLN C 3 8 ? 26.798 6.630 -7.494 1.00 24.10 6 GLN C N 1
ATOM 3252 C CA . GLN C 3 8 ? 26.789 7.000 -6.070 1.00 24.33 6 GLN C CA 1
ATOM 3253 C C . GLN C 3 8 ? 26.154 5.904 -5.219 1.00 23.73 6 GLN C C 1
ATOM 3254 O O . GLN C 3 8 ? 26.636 5.603 -4.129 1.00 23.63 6 GLN C O 1
ATOM 3260 N N . SER C 3 9 ? 25.084 5.300 -5.731 1.00 23.15 7 SER C N 1
ATOM 3261 C CA . SER C 3 9 ? 24.452 4.158 -5.078 1.00 22.72 7 SER C CA 1
ATOM 3262 C C . SER C 3 9 ? 25.404 2.963 -4.963 1.00 22.20 7 SER C C 1
ATOM 3263 O O . SER C 3 9 ? 25.540 2.363 -3.889 1.00 22.10 7 SER C O 1
ATOM 3266 N N . ILE C 3 10 ? 26.063 2.628 -6.071 1.00 21.42 8 ILE C N 1
ATOM 3267 C CA . ILE C 3 10 ? 27.041 1.537 -6.098 1.00 20.97 8 ILE C CA 1
ATOM 3268 C C . ILE C 3 10 ? 28.169 1.808 -5.088 1.00 21.08 8 ILE C C 1
ATOM 3269 O O . ILE C 3 10 ? 28.549 0.930 -4.305 1.00 20.36 8 ILE C O 1
ATOM 3274 N N . LYS C 3 11 ? 28.677 3.037 -5.109 1.00 21.45 9 LYS C N 1
ATOM 3275 C CA . LYS C 3 11 ? 29.735 3.472 -4.191 1.00 22.26 9 LYS C CA 1
ATOM 3276 C C . LYS C 3 11 ? 29.323 3.248 -2.739 1.00 21.92 9 LYS C C 1
ATOM 3277 O O . LYS C 3 11 ? 30.075 2.669 -1.955 1.00 21.87 9 LYS C O 1
ATOM 3283 N N . ASP C 3 12 ? 28.122 3.701 -2.393 1.00 22.20 10 ASP C N 1
ATOM 3284 C CA . ASP C 3 12 ? 27.619 3.568 -1.034 1.00 22.30 10 ASP C CA 1
ATOM 3285 C C . ASP C 3 12 ? 27.490 2.110 -0.590 1.00 21.92 10 ASP C C 1
ATOM 3286 O O . ASP C 3 12 ? 27.838 1.783 0.541 1.00 21.73 10 ASP C O 1
ATOM 3291 N N . HIS C 3 13 ? 27.030 1.231 -1.486 1.00 21.19 11 HIS C N 1
ATOM 3292 C CA . HIS C 3 13 ? 26.985 -0.204 -1.186 1.00 20.80 11 HIS C CA 1
ATOM 3293 C C . HIS C 3 13 ? 28.370 -0.769 -0.906 1.00 20.76 11 HIS C C 1
ATOM 3294 O O . HIS C 3 13 ? 28.539 -1.596 -0.008 1.00 20.45 11 HIS C O 1
ATOM 3301 N N . LEU C 3 14 ? 29.356 -0.327 -1.683 1.00 20.50 12 LEU C N 1
ATOM 3302 C CA . LEU C 3 14 ? 30.719 -0.827 -1.548 1.00 20.99 12 LEU C CA 1
ATOM 3303 C C . LEU C 3 14 ? 31.409 -0.285 -0.291 1.00 21.42 12 LEU C C 1
ATOM 3304 O O . LEU C 3 14 ? 31.912 -1.061 0.519 1.00 21.31 12 LEU C O 1
ATOM 3309 N N . VAL C 3 15 ? 31.405 1.037 -0.136 1.00 22.11 13 VAL C N 1
ATOM 3310 C CA . VAL C 3 15 ? 32.033 1.697 1.018 1.00 22.98 13 VAL C CA 1
ATOM 3311 C C . VAL C 3 15 ? 31.475 1.164 2.339 1.00 23.57 13 VAL C C 1
ATOM 3312 O O . VAL C 3 15 ? 32.234 0.742 3.222 1.00 23.67 13 VAL C O 1
ATOM 3316 N N . GLU C 3 16 ? 30.149 1.184 2.463 1.00 24.08 14 GLU C N 1
ATOM 3317 C CA . GLU C 3 16 ? 29.499 0.807 3.713 1.00 25.04 14 GLU C CA 1
ATOM 3318 C C . GLU C 3 16 ? 29.606 -0.685 4.011 1.00 25.05 14 GLU C C 1
ATOM 3319 O O . GLU C 3 16 ? 29.669 -1.071 5.170 1.00 25.10 14 GLU C O 1
ATOM 3325 N N . SER C 3 17 ? 29.652 -1.529 2.982 1.00 24.96 15 SER C N 1
ATOM 3326 C CA . SER C 3 17 ? 29.815 -2.961 3.240 1.00 25.40 15 SER C CA 1
ATOM 3327 C C . SER C 3 17 ? 31.259 -3.377 3.541 1.00 25.94 15 SER C C 1
ATOM 3328 O O . SER C 3 17 ? 31.489 -4.445 4.115 1.00 25.75 15 SER C O 1
ATOM 3331 N N . ARG C 3 18 ? 32.223 -2.535 3.177 1.00 26.48 16 ARG C N 1
ATOM 3332 C CA . ARG C 3 18 ? 33.620 -2.842 3.468 1.00 27.29 16 ARG C CA 1
ATOM 3333 C C . ARG C 3 18 ? 34.109 -2.259 4.790 1.00 27.28 16 ARG C C 1
ATOM 3334 O O . ARG C 3 18 ? 34.982 -2.840 5.436 1.00 27.50 16 ARG C O 1
ATOM 3342 N N . SER C 3 19 ? 33.533 -1.131 5.194 1.00 27.30 17 SER C N 1
ATOM 3343 C CA . SER C 3 19 ? 34.025 -0.376 6.350 1.00 27.28 17 SER C CA 1
ATOM 3344 C C . SER C 3 19 ? 33.984 -1.130 7.686 1.00 27.18 17 SER C C 1
ATOM 3345 O O . SER C 3 19 ? 33.075 -1.920 7.954 1.00 26.94 17 SER C O 1
ATOM 3348 N N . LYS C 3 20 ? 35.009 -0.888 8.501 1.00 26.97 18 LYS C N 1
ATOM 3349 C CA . LYS C 3 20 ? 35.146 -1.493 9.824 1.00 26.82 18 LYS C CA 1
ATOM 3350 C C . LYS C 3 20 ? 35.362 -0.357 10.823 1.00 26.10 18 LYS C C 1
ATOM 3351 O O . LYS C 3 20 ? 35.589 0.787 10.421 1.00 25.71 18 LYS C O 1
ATOM 3357 N N . ILE C 3 21 ? 35.293 -0.663 12.118 1.00 25.75 19 ILE C N 1
ATOM 3358 C CA . ILE C 3 21 ? 35.632 0.333 13.139 1.00 25.68 19 ILE C CA 1
ATOM 3359 C C . ILE C 3 21 ? 37.031 0.883 12.852 1.00 25.89 19 ILE C C 1
ATOM 3360 O O . ILE C 3 21 ? 37.935 0.128 12.489 1.00 26.01 19 ILE C O 1
ATOM 3365 N N . GLU C 3 22 ? 37.197 2.192 12.997 1.00 26.46 20 GLU C N 1
ATOM 3366 C CA . GLU C 3 22 ? 38.493 2.827 12.763 1.00 27.15 20 GLU C CA 1
ATOM 3367 C C . GLU C 3 22 ? 39.374 2.732 14.000 1.00 27.11 20 GLU C C 1
ATOM 3368 O O . GLU C 3 22 ? 38.934 3.029 15.116 1.00 26.78 20 GLU C O 1
ATOM 3374 N N . GLU C 3 23 ? 40.620 2.316 13.790 1.00 27.20 21 GLU C N 1
ATOM 3375 C CA . GLU C 3 23 ? 41.600 2.218 14.869 1.00 27.29 21 GLU C CA 1
ATOM 3376 C C . GLU C 3 23 ? 42.067 3.607 15.305 1.00 26.56 21 GLU C C 1
ATOM 3377 O O . GLU C 3 23 ? 42.260 4.497 14.472 1.00 26.62 21 GLU C O 1
ATOM 3383 N N . GLY C 3 24 ? 42.234 3.791 16.612 1.00 25.89 22 GLY C N 1
ATOM 3384 C CA . GLY C 3 24 ? 42.772 5.042 17.157 1.00 25.13 22 GLY C CA 1
ATOM 3385 C C . GLY C 3 24 ? 41.777 6.166 17.370 1.00 24.59 22 GLY C C 1
ATOM 3386 O O . GLY C 3 24 ? 42.160 7.327 17.527 1.00 25.06 22 GLY C O 1
ATOM 3387 N N . LYS C 3 25 ? 40.492 5.834 17.350 1.00 23.83 23 LYS C N 1
ATOM 3388 C CA . LYS C 3 25 ? 39.461 6.769 17.782 1.00 22.92 23 LYS C CA 1
ATOM 3389 C C . LYS C 3 25 ? 38.388 5.980 18.501 1.00 21.59 23 LYS C C 1
ATOM 3390 O O . LYS C 3 25 ? 38.434 4.748 18.520 1.00 21.56 23 LYS C O 1
ATOM 3396 N N . LEU C 3 26 ? 37.451 6.686 19.123 1.00 20.37 24 LEU C N 1
ATOM 3397 C CA . LEU C 3 26 ? 36.313 6.027 19.754 1.00 19.25 24 LEU C CA 1
ATOM 3398 C C . LEU C 3 26 ? 34.997 6.527 19.184 1.00 18.60 24 LEU C C 1
ATOM 3399 O O . LEU C 3 26 ? 34.805 7.727 19.006 1.00 18.82 24 LEU C O 1
ATOM 3404 N N . VAL C 3 27 ? 34.113 5.583 18.874 1.00 17.97 25 VAL C N 1
ATOM 3405 C CA . VAL C 3 27 ? 32.735 5.881 18.508 1.00 17.12 25 VAL C CA 1
ATOM 3406 C C . VAL C 3 27 ? 31.845 5.309 19.606 1.00 16.43 25 VAL C C 1
ATOM 3407 O O . VAL C 3 27 ? 31.954 4.136 19.947 1.00 16.14 25 VAL C O 1
ATOM 3411 N N . ILE C 3 28 ? 30.977 6.161 20.145 1.00 15.61 26 ILE C N 1
ATOM 3412 C CA . ILE C 3 28 ? 30.081 5.812 21.247 1.00 15.36 26 ILE C CA 1
ATOM 3413 C C . ILE C 3 28 ? 28.627 5.940 20.794 1.00 14.98 26 ILE C C 1
ATOM 3414 O O . ILE C 3 28 ? 28.259 6.931 20.164 1.00 15.05 26 ILE C O 1
ATOM 3419 N N . TRP C 3 29 ? 27.814 4.931 21.092 1.00 14.55 27 TRP C N 1
ATOM 3420 C CA . TRP C 3 29 ? 26.366 5.014 20.860 1.00 14.58 27 TRP C CA 1
ATOM 3421 C C . TRP C 3 29 ? 25.634 5.101 22.190 1.00 14.28 27 TRP C C 1
ATOM 3422 O O . TRP C 3 29 ? 25.884 4.307 23.093 1.00 14.19 27 TRP C O 1
ATOM 3433 N N . ILE C 3 30 ? 24.728 6.065 22.300 1.00 14.51 28 ILE C N 1
ATOM 3434 C CA . ILE C 3 30 ? 23.933 6.248 23.514 1.00 14.65 28 ILE C CA 1
ATOM 3435 C C . ILE C 3 30 ? 22.559 6.747 23.091 1.00 15.30 28 ILE C C 1
ATOM 3436 O O . ILE C 3 30 ? 22.439 7.377 22.044 1.00 15.18 28 ILE C O 1
ATOM 3441 N N . ASN C 3 31 ? 21.527 6.445 23.878 1.00 15.99 29 ASN C N 1
ATOM 3442 C CA . ASN C 3 31 ? 20.161 6.840 23.526 1.00 17.02 29 ASN C CA 1
ATOM 3443 C C . ASN C 3 31 ? 19.941 8.349 23.529 1.00 17.05 29 ASN C C 1
ATOM 3444 O O . ASN C 3 31 ? 20.552 9.086 24.312 1.00 17.78 29 ASN C O 1
ATOM 3449 N N . GLY C 3 32 ? 19.042 8.799 22.658 1.00 17.46 30 GLY C N 1
ATOM 3450 C CA . GLY C 3 32 ? 18.738 10.211 22.501 1.00 17.70 30 GLY C CA 1
ATOM 3451 C C . GLY C 3 32 ? 18.154 10.893 23.724 1.00 17.90 30 GLY C C 1
ATOM 3452 O O . GLY C 3 32 ? 18.176 12.118 23.806 1.00 18.14 30 GLY C O 1
ATOM 3453 N N . ASP C 3 33 ? 17.646 10.111 24.677 1.00 17.87 31 ASP C N 1
ATOM 3454 C CA . ASP C 3 33 ? 17.075 10.695 25.902 1.00 18.04 31 ASP C CA 1
ATOM 3455 C C . ASP C 3 33 ? 18.099 10.838 27.039 1.00 17.56 31 ASP C C 1
ATOM 3456 O O . ASP C 3 33 ? 17.746 11.227 28.158 1.00 17.15 31 ASP C O 1
ATOM 3461 N N . LYS C 3 34 ? 19.352 10.493 26.745 1.00 17.10 32 LYS C N 1
ATOM 3462 C CA . LYS C 3 34 ? 20.458 10.638 27.696 1.00 16.60 32 LYS C CA 1
ATOM 3463 C C . LYS C 3 34 ? 21.242 11.907 27.401 1.00 16.43 32 LYS C C 1
ATOM 3464 O O . LYS C 3 34 ? 21.069 12.521 26.350 1.00 16.70 32 LYS C O 1
ATOM 3470 N N . GLY C 3 35 ? 22.125 12.276 28.322 1.00 16.14 33 GLY C N 1
ATOM 3471 C CA . GLY C 3 35 ? 22.944 13.477 28.180 1.00 15.85 33 GLY C CA 1
ATOM 3472 C C . GLY C 3 35 ? 24.115 13.290 27.233 1.00 16.26 33 GLY C C 1
ATOM 3473 O O . GLY C 3 35 ? 25.276 13.370 27.650 1.00 15.26 33 GLY C O 1
ATOM 3474 N N . TYR C 3 36 ? 23.810 13.063 25.953 1.00 16.09 34 TYR C N 1
ATOM 3475 C CA . TYR C 3 36 ? 24.848 12.796 24.958 1.00 16.65 34 TYR C CA 1
ATOM 3476 C C . TYR C 3 36 ? 25.793 13.967 24.695 1.00 16.78 34 TYR C C 1
ATOM 3477 O O . TYR C 3 36 ? 26.962 13.749 24.384 1.00 16.79 34 TYR C O 1
ATOM 3486 N N . ASN C 3 37 ? 25.298 15.198 24.817 1.00 16.97 35 ASN C N 1
ATOM 3487 C CA . ASN C 3 37 ? 26.166 16.378 24.686 1.00 17.15 35 ASN C CA 1
ATOM 3488 C C . ASN C 3 37 ? 27.119 16.510 25.872 1.00 17.03 35 ASN C C 1
ATOM 3489 O O . ASN C 3 37 ? 28.288 16.868 25.699 1.00 16.83 35 ASN C O 1
ATOM 3494 N N . GLY C 3 38 ? 26.621 16.201 27.070 1.00 16.41 36 GLY C N 1
ATOM 3495 C CA . GLY C 3 38 ? 27.479 16.110 28.257 1.00 16.07 36 GLY C CA 1
ATOM 3496 C C . GLY C 3 38 ? 28.532 15.021 28.106 1.00 15.73 36 GLY C C 1
ATOM 3497 O O . GLY C 3 38 ? 29.691 15.227 28.452 1.00 15.96 36 GLY C O 1
ATOM 3498 N N . LEU C 3 39 ? 28.134 13.872 27.560 1.00 15.01 37 LEU C N 1
ATOM 3499 C CA . LEU C 3 39 ? 29.077 12.777 27.298 1.00 14.86 37 LEU C CA 1
ATOM 3500 C C . LEU C 3 39 ? 30.133 13.191 26.271 1.00 15.18 37 LEU C C 1
ATOM 3501 O O . LEU C 3 39 ? 31.307 12.840 26.415 1.00 14.58 37 LEU C O 1
ATOM 3506 N N . ALA C 3 40 ? 29.706 13.946 25.255 1.00 14.81 38 ALA C N 1
ATOM 3507 C CA . ALA C 3 40 ? 30.624 14.465 24.238 1.00 15.82 38 ALA C CA 1
ATOM 3508 C C . ALA C 3 40 ? 31.669 15.410 24.833 1.00 16.19 38 ALA C C 1
ATOM 3509 O O . ALA C 3 40 ? 32.808 15.444 24.357 1.00 15.84 38 ALA C O 1
ATOM 3511 N N . GLU C 3 41 ? 31.281 16.153 25.876 1.00 16.76 39 GLU C N 1
ATOM 3512 C CA . GLU C 3 41 ? 32.212 17.009 26.630 1.00 17.73 39 GLU C CA 1
ATOM 3513 C C . GLU C 3 41 ? 33.288 16.183 27.333 1.00 17.40 39 GLU C C 1
ATOM 3514 O O . GLU C 3 41 ? 34.454 16.590 27.392 1.00 17.66 39 GLU C O 1
ATOM 3520 N N . VAL C 3 42 ? 32.901 15.026 27.869 1.00 17.17 40 VAL C N 1
ATOM 3521 C CA . VAL C 3 42 ? 33.870 14.103 28.449 1.00 17.17 40 VAL C CA 1
ATOM 3522 C C . VAL C 3 42 ? 34.797 13.634 27.331 1.00 17.31 40 VAL C C 1
ATOM 3523 O O . VAL C 3 42 ? 36.016 13.535 27.512 1.00 16.96 40 VAL C O 1
ATOM 3527 N N . GLY C 3 43 ? 34.201 13.353 26.174 1.00 17.52 41 GLY C N 1
ATOM 3528 C CA . GLY C 3 43 ? 34.952 13.000 24.972 1.00 18.77 41 GLY C CA 1
ATOM 3529 C C . GLY C 3 43 ? 35.983 14.038 24.563 1.00 19.37 41 GLY C C 1
ATOM 3530 O O . GLY C 3 43 ? 37.083 13.679 24.142 1.00 20.04 41 GLY C O 1
ATOM 3531 N N . LYS C 3 44 ? 35.632 15.318 24.679 1.00 20.35 42 LYS C N 1
ATOM 3532 C CA . LYS C 3 44 ? 36.558 16.412 24.327 1.00 21.20 42 LYS C CA 1
ATOM 3533 C C . LYS C 3 44 ? 37.762 16.476 25.273 1.00 21.24 42 LYS C C 1
ATOM 3534 O O . LYS C 3 44 ? 38.894 16.697 24.834 1.00 21.05 42 LYS C O 1
ATOM 3540 N N . LYS C 3 45 ? 37.508 16.284 26.566 1.00 21.33 43 LYS C N 1
ATOM 3541 C CA . LYS C 3 45 ? 38.564 16.221 27.583 1.00 21.28 43 LYS C CA 1
ATOM 3542 C C . LYS C 3 45 ? 39.527 15.061 27.313 1.00 20.99 43 LYS C C 1
ATOM 3543 O O . LYS C 3 45 ? 40.749 15.232 27.358 1.00 20.58 43 LYS C O 1
ATOM 3549 N N . PHE C 3 46 ? 38.968 13.887 27.025 1.00 20.30 44 PHE C N 1
ATOM 3550 C CA . PHE C 3 46 ? 39.754 12.714 26.679 1.00 20.15 44 PHE C CA 1
ATOM 3551 C C . PHE C 3 46 ? 40.651 12.983 25.465 1.00 20.77 44 PHE C C 1
ATOM 3552 O O . PHE C 3 46 ? 41.825 12.601 25.471 1.00 20.63 44 PHE C O 1
ATOM 3560 N N . GLU C 3 47 ? 40.096 13.649 24.449 1.00 21.65 45 GLU C N 1
ATOM 3561 C CA . GLU C 3 47 ? 40.860 14.034 23.248 1.00 22.92 45 GLU C CA 1
ATOM 3562 C C . GLU C 3 47 ? 41.982 15.032 23.556 1.00 23.28 45 GLU C C 1
ATOM 3563 O O . GLU C 3 47 ? 43.085 14.930 23.007 1.00 23.15 45 GLU C O 1
ATOM 3569 N N . LYS C 3 48 ? 41.690 15.998 24.422 1.00 23.86 46 LYS C N 1
ATOM 3570 C CA . LYS C 3 48 ? 42.680 16.990 24.856 1.00 24.79 46 LYS C CA 1
ATOM 3571 C C . LYS C 3 48 ? 43.884 16.318 25.527 1.00 24.95 46 LYS C C 1
ATOM 3572 O O . LYS C 3 48 ? 45.031 16.691 25.276 1.00 25.01 46 LYS C O 1
ATOM 3578 N N . ASP C 3 49 ? 43.619 15.316 26.361 1.00 25.15 47 ASP C N 1
ATOM 3579 C CA . ASP C 3 49 ? 44.677 14.633 27.111 1.00 25.60 47 ASP C CA 1
ATOM 3580 C C . ASP C 3 49 ? 45.443 13.573 26.320 1.00 25.26 47 ASP C C 1
ATOM 3581 O O . ASP C 3 49 ? 46.611 13.309 26.612 1.00 25.24 47 ASP C O 1
ATOM 3586 N N . THR C 3 50 ? 44.786 12.956 25.341 1.00 24.96 48 THR C N 1
ATOM 3587 C CA . THR C 3 50 ? 45.304 11.742 24.710 1.00 25.03 48 THR C CA 1
ATOM 3588 C C . THR C 3 50 ? 45.458 11.825 23.188 1.00 25.35 48 THR C C 1
ATOM 3589 O O . THR C 3 50 ? 46.115 10.976 22.588 1.00 25.62 48 THR C O 1
ATOM 3593 N N . GLY C 3 51 ? 44.836 12.827 22.570 1.00 25.48 49 GLY C N 1
ATOM 3594 C CA . GLY C 3 51 ? 44.801 12.939 21.109 1.00 25.56 49 GLY C CA 1
ATOM 3595 C C . GLY C 3 51 ? 43.901 11.907 20.451 1.00 25.69 49 GLY C C 1
ATOM 3596 O O . GLY C 3 51 ? 44.002 11.661 19.249 1.00 26.26 49 GLY C O 1
ATOM 3597 N N . ILE C 3 52 ? 43.026 11.291 21.243 1.00 25.22 50 ILE C N 1
ATOM 3598 C CA . ILE C 3 52 ? 42.087 10.296 20.726 1.00 24.93 50 ILE C CA 1
ATOM 3599 C C . ILE C 3 52 ? 40.731 10.967 20.539 1.00 24.39 50 ILE C C 1
ATOM 3600 O O . ILE C 3 52 ? 40.111 11.408 21.509 1.00 24.49 50 ILE C O 1
ATOM 3605 N N . LYS C 3 53 ? 40.287 11.048 19.289 1.00 24.03 51 LYS C N 1
ATOM 3606 C CA . LYS C 3 53 ? 38.985 11.622 18.964 1.00 23.79 51 LYS C CA 1
ATOM 3607 C C . LYS C 3 53 ? 37.876 10.721 19.490 1.00 23.46 51 LYS C C 1
ATOM 3608 O O . LYS C 3 53 ? 37.952 9.493 19.374 1.00 23.74 51 LYS C O 1
ATOM 3610 N N . VAL C 3 54 ? 36.875 11.344 20.101 1.00 22.72 52 VAL C N 1
ATOM 3611 C CA . VAL C 3 54 ? 35.702 10.641 20.595 1.00 22.22 52 VAL C CA 1
ATOM 3612 C C . VAL C 3 54 ? 34.465 11.208 19.901 1.00 21.81 52 VAL C C 1
ATOM 3613 O O . VAL C 3 54 ? 34.183 12.407 19.985 1.00 22.35 52 VAL C O 1
ATOM 3617 N N . THR C 3 55 ? 33.738 10.339 19.210 1.00 21.10 53 THR C N 1
ATOM 3618 C CA . THR C 3 55 ? 32.507 10.728 18.549 1.00 20.40 53 THR C CA 1
ATOM 3619 C C . THR C 3 55 ? 31.334 10.045 19.230 1.00 19.88 53 THR C C 1
ATOM 3620 O O . THR C 3 55 ? 31.292 8.819 19.327 1.00 19.30 53 THR C O 1
ATOM 3624 N N . VAL C 3 56 ? 30.397 10.857 19.710 1.00 19.12 54 VAL C N 1
ATOM 3625 C CA . VAL C 3 56 ? 29.198 10.352 20.355 1.00 18.74 54 VAL C CA 1
ATOM 3626 C C . VAL C 3 56 ? 28.039 10.455 19.365 1.00 18.95 54 VAL C C 1
ATOM 3627 O O . VAL C 3 56 ? 27.787 11.518 18.799 1.00 19.25 54 VAL C O 1
ATOM 3631 N N . GLU C 3 57 ? 27.351 9.343 19.148 1.00 19.06 55 GLU C N 1
ATOM 3632 C CA . GLU C 3 57 ? 26.180 9.327 18.273 1.00 19.36 55 GLU C CA 1
ATOM 3633 C C . GLU C 3 57 ? 24.970 8.789 19.033 1.00 19.14 55 GLU C C 1
ATOM 3634 O O . GLU C 3 57 ? 25.114 8.012 19.974 1.00 18.39 55 GLU C O 1
ATOM 3640 N N . HIS C 3 58 ? 23.775 9.210 18.624 1.00 19.31 56 HIS C N 1
ATOM 3641 C CA . HIS C 3 58 ? 22.547 8.659 19.188 1.00 19.57 56 HIS C CA 1
ATOM 3642 C C . HIS C 3 58 ? 21.575 8.179 18.093 1.00 20.00 56 HIS C C 1
ATOM 3643 O O . HIS C 3 58 ? 20.492 8.750 17.926 1.00 20.19 56 HIS C O 1
ATOM 3650 N N . PRO C 3 59 ? 21.960 7.120 17.347 1.00 20.05 57 PRO C N 1
ATOM 3651 C CA . PRO C 3 59 ? 21.080 6.644 16.279 1.00 20.28 57 PRO C CA 1
ATOM 3652 C C . PRO C 3 59 ? 19.763 6.094 16.815 1.00 20.18 57 PRO C C 1
ATOM 3653 O O . PRO C 3 59 ? 19.720 5.544 17.915 1.00 20.13 57 PRO C O 1
ATOM 3657 N N . ASP C 3 60 ? 18.694 6.258 16.040 1.00 20.42 58 ASP C N 1
ATOM 3658 C CA . ASP C 3 60 ? 17.423 5.628 16.364 1.00 20.65 58 ASP C CA 1
ATOM 3659 C C . ASP C 3 60 ? 17.605 4.120 16.393 1.00 20.13 58 ASP C C 1
ATOM 3660 O O . ASP C 3 60 ? 18.398 3.574 15.617 1.00 19.75 58 ASP C O 1
ATOM 3665 N N . LYS C 3 61 ? 16.874 3.460 17.292 1.00 19.28 59 LYS C N 1
ATOM 3666 C CA . LYS C 3 61 ? 16.867 2.000 17.425 1.00 19.29 59 LYS C CA 1
ATOM 3667 C C . LYS C 3 61 ? 18.271 1.416 17.602 1.00 19.17 59 LYS C C 1
ATOM 3668 O O . LYS C 3 61 ? 18.565 0.306 17.149 1.00 19.00 59 LYS C O 1
ATOM 3670 N N . LEU C 3 62 ? 19.140 2.159 18.283 1.00 19.20 60 LEU C N 1
ATOM 3671 C CA . LEU C 3 62 ? 20.530 1.721 18.417 1.00 18.97 60 LEU C CA 1
ATOM 3672 C C . LEU C 3 62 ? 20.629 0.341 19.065 1.00 18.76 60 LEU C C 1
ATOM 3673 O O . LEU C 3 62 ? 21.548 -0.425 18.765 1.00 18.78 60 LEU C O 1
ATOM 3678 N N . GLU C 3 63 ? 19.678 0.025 19.945 1.00 18.73 61 GLU C N 1
ATOM 3679 C CA . GLU C 3 63 ? 19.678 -1.266 20.639 1.00 19.05 61 GLU C CA 1
ATOM 3680 C C . GLU C 3 63 ? 19.314 -2.436 19.725 1.00 18.96 61 GLU C C 1
ATOM 3681 O O . GLU C 3 63 ? 19.554 -3.592 20.080 1.00 18.72 61 GLU C O 1
ATOM 3687 N N . GLU C 3 64 ? 18.721 -2.121 18.572 1.00 19.52 62 GLU C N 1
ATOM 3688 C CA A GLU C 3 64 ? 18.406 -3.129 17.564 0.50 19.58 62 GLU C CA 1
ATOM 3689 C CA B GLU C 3 64 ? 18.394 -3.119 17.550 0.50 19.49 62 GLU C CA 1
ATOM 3690 C C . GLU C 3 64 ? 19.500 -3.179 16.499 1.00 19.36 62 GLU C C 1
ATOM 3691 O O . GLU C 3 64 ? 19.837 -4.254 15.995 1.00 19.35 62 GLU C O 1
ATOM 3702 N N . LYS C 3 65 ? 20.056 -2.015 16.173 1.00 18.80 63 LYS C N 1
ATOM 3703 C CA . LYS C 3 65 ? 21.122 -1.908 15.186 1.00 18.63 63 LYS C CA 1
ATOM 3704 C C . LYS C 3 65 ? 22.420 -2.548 15.684 1.00 18.62 63 LYS C C 1
ATOM 3705 O O . LYS C 3 65 ? 23.122 -3.209 14.918 1.00 18.70 63 LYS C O 1
ATOM 3711 N N . PHE C 3 66 ? 22.729 -2.365 16.966 1.00 18.37 64 PHE C N 1
ATOM 3712 C CA . PHE C 3 66 ? 23.963 -2.935 17.518 1.00 18.46 64 PHE C CA 1
ATOM 3713 C C . PHE C 3 66 ? 24.123 -4.453 17.317 1.00 18.50 64 PHE C C 1
ATOM 3714 O O . PHE C 3 66 ? 25.141 -4.886 16.757 1.00 18.52 64 PHE C O 1
ATOM 3722 N N . PRO C 3 67 ? 23.132 -5.266 17.755 1.00 18.71 65 PRO C N 1
ATOM 3723 C CA . PRO C 3 67 ? 23.253 -6.711 17.566 1.00 18.88 65 PRO C CA 1
ATOM 3724 C C . PRO C 3 67 ? 23.357 -7.130 16.096 1.00 18.88 65 PRO C C 1
ATOM 3725 O O . PRO C 3 67 ? 24.029 -8.118 15.781 1.00 19.22 65 PRO C O 1
ATOM 3729 N N . GLN C 3 68 ? 22.708 -6.381 15.214 1.00 18.89 66 GLN C N 1
ATOM 3730 C CA . GLN C 3 68 ? 22.764 -6.676 13.782 1.00 18.75 66 GLN C CA 1
ATOM 3731 C C . GLN C 3 68 ? 24.114 -6.334 13.137 1.00 19.32 66 GLN C C 1
ATOM 3732 O O . GLN C 3 68 ? 24.589 -7.080 12.274 1.00 19.17 66 GLN C O 1
ATOM 3738 N N . VAL C 3 69 ? 24.726 -5.225 13.556 1.00 19.25 67 VAL C N 1
ATOM 3739 C CA . VAL C 3 69 ? 25.967 -4.734 12.941 1.00 20.27 67 VAL C CA 1
ATOM 3740 C C . VAL C 3 69 ? 27.256 -5.312 13.554 1.00 20.83 67 VAL C C 1
ATOM 3741 O O . VAL C 3 69 ? 28.278 -5.397 12.873 1.00 20.71 67 VAL C O 1
ATOM 3745 N N . ALA C 3 70 ? 27.196 -5.712 14.822 1.00 21.85 68 ALA C N 1
ATOM 3746 C CA . ALA C 3 70 ? 28.406 -6.048 15.597 1.00 22.81 68 ALA C CA 1
ATOM 3747 C C . ALA C 3 70 ? 29.335 -7.098 14.954 1.00 23.55 68 ALA C C 1
ATOM 3748 O O . ALA C 3 70 ? 30.562 -6.951 14.996 1.00 23.88 68 ALA C O 1
ATOM 3750 N N . ALA C 3 71 ? 28.760 -8.131 14.340 1.00 24.25 69 ALA C N 1
ATOM 3751 C CA . ALA C 3 71 ? 29.559 -9.186 13.704 1.00 24.74 69 ALA C CA 1
ATOM 3752 C C . ALA C 3 71 ? 30.418 -8.691 12.532 1.00 24.86 69 ALA C C 1
ATOM 3753 O O . ALA C 3 71 ? 31.453 -9.285 12.237 1.00 25.55 69 ALA C O 1
ATOM 3755 N N . THR C 3 72 ? 29.991 -7.610 11.881 1.00 25.16 70 THR C N 1
ATOM 3756 C CA . THR C 3 72 ? 30.720 -7.043 10.736 1.00 25.16 70 THR C CA 1
ATOM 3757 C C . THR C 3 72 ? 32.062 -6.429 11.124 1.00 25.12 70 THR C C 1
ATOM 3758 O O . THR C 3 72 ? 32.947 -6.283 10.280 1.00 25.14 70 THR C O 1
ATOM 3762 N N . GLY C 3 73 ? 32.204 -6.062 12.395 1.00 24.77 71 GLY C N 1
ATOM 3763 C CA . GLY C 3 73 ? 33.389 -5.342 12.840 1.00 24.25 71 GLY C CA 1
ATOM 3764 C C . GLY C 3 73 ? 33.238 -3.838 12.706 1.00 24.13 71 GLY C C 1
ATOM 3765 O O . GLY C 3 73 ? 34.184 -3.094 12.969 1.00 24.35 71 GLY C O 1
ATOM 3766 N N . ASP C 3 74 ? 32.054 -3.389 12.286 1.00 23.50 72 ASP C N 1
ATOM 3767 C CA . ASP C 3 74 ? 31.725 -1.967 12.243 1.00 23.10 72 ASP C CA 1
ATOM 3768 C C . ASP C 3 74 ? 30.731 -1.664 13.373 1.00 22.18 72 ASP C C 1
ATOM 3769 O O . ASP C 3 74 ? 30.286 -2.572 14.076 1.00 22.53 72 ASP C O 1
ATOM 3774 N N . GLY C 3 75 ? 30.392 -0.394 13.545 1.00 21.07 73 GLY C N 1
ATOM 3775 C CA . GLY C 3 75 ? 29.515 0.019 14.635 1.00 19.49 73 GLY C CA 1
ATOM 3776 C C . GLY C 3 75 ? 30.308 0.792 15.675 1.00 18.39 73 GLY C C 1
ATOM 3777 O O . GLY C 3 75 ? 31.384 1.310 15.369 1.00 18.58 73 GLY C O 1
ATOM 3778 N N . PRO C 3 76 ? 29.782 0.882 16.910 1.00 17.08 74 PRO C N 1
ATOM 3779 C CA . PRO C 3 76 ? 30.451 1.669 17.940 1.00 16.33 74 PRO C CA 1
ATOM 3780 C C . PRO C 3 76 ? 31.507 0.854 18.677 1.00 15.22 74 PRO C C 1
ATOM 3781 O O . PRO C 3 76 ? 31.393 -0.364 18.762 1.00 14.97 74 PRO C O 1
ATOM 3785 N N . ASP C 3 77 ? 32.519 1.530 19.213 1.00 14.64 75 ASP C N 1
ATOM 3786 C CA . ASP C 3 77 ? 33.450 0.887 20.143 1.00 14.12 75 ASP C CA 1
ATOM 3787 C C . ASP C 3 77 ? 32.750 0.631 21.482 1.00 13.75 75 ASP C C 1
ATOM 3788 O O . ASP C 3 77 ? 33.005 -0.377 22.151 1.00 13.10 75 ASP C O 1
ATOM 3793 N N . ILE C 3 78 ? 31.888 1.573 21.860 1.00 13.22 76 ILE C N 1
ATOM 3794 C CA . ILE C 3 78 ? 31.170 1.547 23.144 1.00 13.00 76 ILE C CA 1
ATOM 3795 C C . ILE C 3 78 ? 29.678 1.761 22.913 1.00 12.72 76 ILE C C 1
ATOM 3796 O O . ILE C 3 78 ? 29.282 2.698 22.209 1.00 12.34 76 ILE C O 1
ATOM 3801 N N . ILE C 3 79 ? 28.863 0.907 23.531 1.00 12.82 77 ILE C N 1
ATOM 3802 C CA . ILE C 3 79 ? 27.411 1.063 23.526 1.00 12.94 77 ILE C CA 1
ATOM 3803 C C . ILE C 3 79 ? 26.880 1.244 24.948 1.00 12.83 77 ILE C C 1
ATOM 3804 O O . ILE C 3 79 ? 27.227 0.480 25.854 1.00 13.09 77 ILE C O 1
ATOM 3809 N N . PHE C 3 80 ? 26.054 2.270 25.127 1.00 13.09 78 PHE C N 1
ATOM 3810 C CA . PHE C 3 80 ? 25.359 2.527 26.378 1.00 13.09 78 PHE C CA 1
ATOM 3811 C C . PHE C 3 80 ? 23.910 2.100 26.226 1.00 13.20 78 PHE C C 1
ATOM 3812 O O . PHE C 3 80 ? 23.221 2.584 25.326 1.00 12.92 78 PHE C O 1
ATOM 3820 N N . TRP C 3 81 ? 23.443 1.245 27.130 1.00 13.05 79 TRP C N 1
ATOM 3821 C CA . TRP C 3 81 ? 22.028 0.864 27.187 1.00 13.52 79 TRP C CA 1
ATOM 3822 C C . TRP C 3 81 ? 21.699 0.266 28.556 1.00 13.22 79 TRP C C 1
ATOM 3823 O O . TRP C 3 81 ? 22.601 -0.078 29.324 1.00 12.83 79 TRP C O 1
ATOM 3834 N N . ALA C 3 82 ? 20.408 0.124 28.844 1.00 13.66 80 ALA C N 1
ATOM 3835 C CA . ALA C 3 82 ? 19.956 -0.643 30.005 1.00 13.98 80 ALA C CA 1
ATOM 3836 C C . ALA C 3 82 ? 20.601 -2.028 30.004 1.00 13.98 80 ALA C C 1
ATOM 3837 O O . ALA C 3 82 ? 20.708 -2.673 28.943 1.00 13.86 80 ALA C O 1
ATOM 3839 N N . HIS C 3 83 ? 21.034 -2.479 31.185 1.00 14.10 81 HIS C N 1
ATOM 3840 C CA . HIS C 3 83 ? 21.790 -3.729 31.321 1.00 15.02 81 HIS C CA 1
ATOM 3841 C C . HIS C 3 83 ? 21.059 -4.946 30.764 1.00 16.28 81 HIS C C 1
ATOM 3842 O O . HIS C 3 83 ? 21.694 -5.907 30.340 1.00 16.14 81 HIS C O 1
ATOM 3849 N N . ASP C 3 84 ? 19.731 -4.925 30.805 1.00 17.43 82 ASP C N 1
ATOM 3850 C CA . ASP C 3 84 ? 18.991 -6.151 30.546 1.00 19.25 82 ASP C CA 1
ATOM 3851 C C . ASP C 3 84 ? 19.096 -6.627 29.091 1.00 19.63 82 ASP C C 1
ATOM 3852 O O . ASP C 3 84 ? 18.998 -7.830 28.840 1.00 20.06 82 ASP C O 1
ATOM 3857 N N . ARG C 3 85 ? 19.335 -5.699 28.156 1.00 19.78 83 ARG C N 1
ATOM 3858 C CA . ARG C 3 85 ? 19.634 -6.058 26.760 1.00 20.30 83 ARG C CA 1
ATOM 3859 C C . ARG C 3 85 ? 21.021 -6.678 26.563 1.00 20.12 83 ARG C C 1
ATOM 3860 O O . ARG C 3 85 ? 21.252 -7.389 25.578 1.00 20.05 83 ARG C O 1
ATOM 3868 N N . PHE C 3 86 ? 21.941 -6.408 27.492 1.00 19.75 84 PHE C N 1
ATOM 3869 C CA . PHE C 3 86 ? 23.329 -6.879 27.373 1.00 19.61 84 PHE C CA 1
ATOM 3870 C C . PHE C 3 86 ? 23.480 -8.392 27.542 1.00 19.87 84 PHE C C 1
ATOM 3871 O O . PHE C 3 86 ? 24.447 -8.973 27.047 1.00 19.59 84 PHE C O 1
ATOM 3879 N N . GLY C 3 87 ? 22.519 -9.019 28.224 1.00 20.01 85 GLY C N 1
ATOM 3880 C CA . GLY C 3 87 ? 22.461 -10.479 28.321 1.00 20.72 85 GLY C CA 1
ATOM 3881 C C . GLY C 3 87 ? 22.456 -11.118 26.940 1.00 20.74 85 GLY C C 1
ATOM 3882 O O . GLY C 3 87 ? 23.266 -12.001 26.653 1.00 21.34 85 GLY C O 1
ATOM 3883 N N . GLY C 3 88 ? 21.561 -10.643 26.078 1.00 20.96 86 GLY C N 1
ATOM 3884 C CA . GLY C 3 88 ? 21.443 -11.146 24.703 1.00 20.78 86 GLY C CA 1
ATOM 3885 C C . GLY C 3 88 ? 22.668 -10.860 23.853 1.00 20.83 86 GLY C C 1
ATOM 3886 O O . GLY C 3 88 ? 23.087 -11.711 23.056 1.00 20.73 86 GLY C O 1
ATOM 3887 N N . TYR C 3 89 ? 23.247 -9.670 24.019 1.00 20.15 87 TYR C N 1
ATOM 3888 C CA . TYR C 3 89 ? 24.474 -9.322 23.309 1.00 20.69 87 TYR C CA 1
ATOM 3889 C C . TYR C 3 89 ? 25.611 -10.230 23.751 1.00 21.33 87 TYR C C 1
ATOM 3890 O O . TYR C 3 89 ? 26.400 -10.669 22.915 1.00 21.75 87 TYR C O 1
ATOM 3899 N N . ALA C 3 90 ? 25.685 -10.511 25.057 1.00 21.99 88 ALA C N 1
ATOM 3900 C CA . ALA C 3 90 ? 26.745 -11.358 25.614 1.00 23.03 88 ALA C CA 1
ATOM 3901 C C . ALA C 3 90 ? 26.616 -12.807 25.143 1.00 23.72 88 ALA C C 1
ATOM 3902 O O . ALA C 3 90 ? 27.617 -13.442 24.813 1.00 23.86 88 ALA C O 1
ATOM 3904 N N . GLN C 3 91 ? 25.382 -13.313 25.122 1.00 24.80 89 GLN C N 1
ATOM 3905 C CA . GLN C 3 91 ? 25.075 -14.647 24.593 1.00 25.88 89 GLN C CA 1
ATOM 3906 C C . GLN C 3 91 ? 25.572 -14.797 23.154 1.00 25.95 89 GLN C C 1
ATOM 3907 O O . GLN C 3 91 ? 26.151 -15.826 22.797 1.00 26.40 89 GLN C O 1
ATOM 3913 N N . SER C 3 92 ? 25.353 -13.764 22.342 1.00 25.93 90 SER C N 1
ATOM 3914 C CA . SER C 3 92 ? 25.830 -13.732 20.958 1.00 26.15 90 SER C CA 1
ATOM 3915 C C . SER C 3 92 ? 27.326 -13.409 20.842 1.00 25.84 90 SER C C 1
ATOM 3916 O O . SER C 3 92 ? 27.853 -13.317 19.736 1.00 26.14 90 SER C O 1
ATOM 3919 N N . GLY C 3 93 ? 27.997 -13.225 21.980 1.00 25.36 91 GLY C N 1
ATOM 3920 C CA . GLY C 3 93 ? 29.438 -12.927 22.015 1.00 24.65 91 GLY C CA 1
ATOM 3921 C C . GLY C 3 93 ? 29.849 -11.581 21.436 1.00 24.07 91 GLY C C 1
ATOM 3922 O O . GLY C 3 93 ? 30.948 -11.446 20.901 1.00 24.13 91 GLY C O 1
ATOM 3923 N N . LEU C 3 94 ? 28.982 -10.576 21.559 1.00 23.01 92 LEU C N 1
ATOM 3924 C CA . LEU C 3 94 ? 29.221 -9.276 20.925 1.00 22.28 92 LEU C CA 1
ATOM 3925 C C . LEU C 3 94 ? 29.941 -8.281 21.835 1.00 21.94 92 LEU C C 1
ATOM 3926 O O . LEU C 3 94 ? 30.380 -7.231 21.375 1.00 21.53 92 LEU C O 1
ATOM 3931 N N . LEU C 3 95 ? 30.043 -8.621 23.116 1.00 21.61 93 LEU C N 1
ATOM 3932 C CA . LEU C 3 95 ? 30.641 -7.732 24.118 1.00 21.11 93 LEU C CA 1
ATOM 3933 C C . LEU C 3 95 ? 31.942 -8.281 24.672 1.00 21.08 93 LEU C C 1
ATOM 3934 O O . LEU C 3 95 ? 32.018 -9.450 25.047 1.00 21.31 93 LEU C O 1
ATOM 3939 N N . ALA C 3 96 ? 32.955 -7.423 24.741 1.00 20.72 94 ALA C N 1
ATOM 3940 C CA . ALA C 3 96 ? 34.240 -7.787 25.326 1.00 20.80 94 ALA C CA 1
ATOM 3941 C C . ALA C 3 96 ? 34.123 -7.931 26.843 1.00 20.98 94 ALA C C 1
ATOM 3942 O O . ALA C 3 96 ? 33.386 -7.181 27.491 1.00 20.73 94 ALA C O 1
ATOM 3944 N N . GLU C 3 97 ? 34.835 -8.912 27.398 1.00 20.97 95 GLU C N 1
ATOM 3945 C CA . GLU C 3 97 ? 34.944 -9.042 28.838 1.00 21.24 95 GLU C CA 1
ATOM 3946 C C . GLU C 3 97 ? 35.800 -7.879 29.334 1.00 20.82 95 GLU C C 1
ATOM 3947 O O . GLU C 3 97 ? 36.910 -7.659 28.840 1.00 21.09 95 GLU C O 1
ATOM 3953 N N . ILE C 3 98 ? 35.265 -7.121 30.282 1.00 20.22 96 ILE C N 1
ATOM 3954 C CA . ILE C 3 98 ? 35.976 -5.962 30.807 1.00 19.99 96 ILE C CA 1
ATOM 3955 C C . ILE C 3 98 ? 36.888 -6.367 31.951 1.00 19.92 96 ILE C C 1
ATOM 3956 O O . ILE C 3 98 ? 36.664 -7.390 32.601 1.00 19.63 96 ILE C O 1
ATOM 3961 N N . THR C 3 99 ? 37.904 -5.545 32.199 1.00 19.86 97 THR C N 1
ATOM 3962 C CA . THR C 3 99 ? 38.982 -5.910 33.117 1.00 20.16 97 THR C CA 1
ATOM 3963 C C . THR C 3 99 ? 39.252 -4.904 34.253 1.00 19.92 97 THR C C 1
ATOM 3964 O O . THR C 3 99 ? 40.414 -4.677 34.604 1.00 19.84 97 THR C O 1
ATOM 3968 N N . PRO C 3 100 ? 38.192 -4.314 34.848 1.00 19.73 98 PRO C N 1
ATOM 3969 C CA . PRO C 3 100 ? 38.465 -3.390 35.950 1.00 19.93 98 PRO C CA 1
ATOM 3970 C C . PRO C 3 100 ? 39.136 -4.140 37.099 1.00 19.77 98 PRO C C 1
ATOM 3971 O O . PRO C 3 100 ? 38.752 -5.269 37.401 1.00 19.60 98 PRO C O 1
ATOM 3975 N N . ASP C 3 101 ? 40.146 -3.538 37.714 1.00 19.94 99 ASP C N 1
ATOM 3976 C CA . ASP C 3 101 ? 40.795 -4.221 38.831 1.00 20.01 99 ASP C CA 1
ATOM 3977 C C . ASP C 3 101 ? 39.941 -4.150 40.094 1.00 19.52 99 ASP C C 1
ATOM 3978 O O . ASP C 3 101 ? 38.915 -3.459 40.126 1.00 19.07 99 ASP C O 1
ATOM 3983 N N . LYS C 3 102 ? 40.353 -4.897 41.114 1.00 18.86 100 LYS C N 1
ATOM 3984 C CA . LYS C 3 102 ? 39.593 -5.013 42.352 1.00 18.48 100 LYS C CA 1
ATOM 3985 C C . LYS C 3 102 ? 39.329 -3.650 42.993 1.00 18.15 100 LYS C C 1
ATOM 3986 O O . LYS C 3 102 ? 38.225 -3.393 43.493 1.00 18.34 100 LYS C O 1
ATOM 3992 N N . ALA C 3 103 ? 40.345 -2.787 42.968 1.00 17.78 101 ALA C N 1
ATOM 3993 C CA . ALA C 3 103 ? 40.240 -1.446 43.535 1.00 17.59 101 ALA C CA 1
ATOM 3994 C C . ALA C 3 103 ? 39.244 -0.584 42.758 1.00 17.35 101 ALA C C 1
ATOM 3995 O O . ALA C 3 103 ? 38.499 0.201 43.357 1.00 17.53 101 ALA C O 1
ATOM 3997 N N . PHE C 3 104 ? 39.222 -0.723 41.433 1.00 16.53 102 PHE C N 1
ATOM 3998 C CA . PHE C 3 104 ? 38.230 0.019 40.654 1.00 16.21 102 PHE C CA 1
ATOM 3999 C C . PHE C 3 104 ? 36.829 -0.486 40.955 1.00 15.74 102 PHE C C 1
ATOM 4000 O O . PHE C 3 104 ? 35.904 0.314 41.141 1.00 15.52 102 PHE C O 1
ATOM 4008 N N . GLN C 3 105 ? 36.672 -1.805 41.043 1.00 15.92 103 GLN C N 1
ATOM 4009 C CA . GLN C 3 105 ? 35.357 -2.381 41.312 1.00 16.28 103 GLN C CA 1
ATOM 4010 C C . GLN C 3 105 ? 34.797 -1.888 42.642 1.00 15.93 103 GLN C C 1
ATOM 4011 O O . GLN C 3 105 ? 33.592 -1.693 42.777 1.00 15.83 103 GLN C O 1
ATOM 4017 N N . ASP C 3 106 ? 35.689 -1.646 43.599 1.00 15.87 104 ASP C N 1
ATOM 4018 C CA . ASP C 3 106 ? 35.307 -1.118 44.905 1.00 16.41 104 ASP C CA 1
ATOM 4019 C C . ASP C 3 106 ? 34.733 0.310 44.867 1.00 15.91 104 ASP C C 1
ATOM 4020 O O . ASP C 3 106 ? 34.082 0.730 45.819 1.00 15.88 104 ASP C O 1
ATOM 4025 N N . LYS C 3 107 ? 34.953 1.031 43.763 1.00 15.32 105 LYS C N 1
ATOM 4026 C CA . LYS C 3 107 ? 34.435 2.399 43.598 1.00 14.96 105 LYS C CA 1
ATOM 4027 C C . LYS C 3 107 ? 32.959 2.455 43.190 1.00 14.41 105 LYS C C 1
ATOM 4028 O O . LYS C 3 107 ? 32.343 3.518 43.231 1.00 13.19 105 LYS C O 1
ATOM 4034 N N . LEU C 3 108 ? 32.408 1.310 42.791 1.00 14.33 106 LEU C N 1
ATOM 4035 C CA . LEU C 3 108 ? 30.994 1.201 42.433 1.00 14.84 106 LEU C CA 1
ATOM 4036 C C . LEU C 3 108 ? 30.242 0.283 43.404 1.00 15.22 106 LEU C C 1
ATOM 4037 O O . LEU C 3 108 ? 30.829 -0.643 43.972 1.00 15.39 106 LEU C O 1
ATOM 4042 N N . TYR C 3 109 ? 28.947 0.530 43.584 1.00 15.75 107 TYR C N 1
ATOM 4043 C CA . TYR C 3 109 ? 28.117 -0.319 44.450 1.00 16.55 107 TYR C CA 1
ATOM 4044 C C . TYR C 3 109 ? 28.166 -1.779 43.995 1.00 16.64 107 TYR C C 1
ATOM 4045 O O . TYR C 3 109 ? 28.000 -2.062 42.811 1.00 16.45 107 TYR C O 1
ATOM 4054 N N . PRO C 3 110 ? 28.434 -2.709 44.935 1.00 16.74 108 PRO C N 1
ATOM 4055 C CA . PRO C 3 110 ? 28.586 -4.126 44.598 1.00 16.78 108 PRO C CA 1
ATOM 4056 C C . PRO C 3 110 ? 27.441 -4.712 43.755 1.00 16.36 108 PRO C C 1
ATOM 4057 O O . PRO C 3 110 ? 27.703 -5.460 42.811 1.00 16.71 108 PRO C O 1
ATOM 4061 N N . PHE C 3 111 ? 26.198 -4.363 44.077 1.00 16.21 109 PHE C N 1
ATOM 4062 C CA . PHE C 3 111 ? 25.035 -4.929 43.378 1.00 16.10 109 PHE C CA 1
ATOM 4063 C C . PHE C 3 111 ? 24.971 -4.540 41.903 1.00 15.91 109 PHE C C 1
ATOM 4064 O O . PHE C 3 111 ? 24.427 -5.284 41.082 1.00 15.45 109 PHE C O 1
ATOM 4072 N N . THR C 3 112 ? 25.542 -3.384 41.563 1.00 15.34 110 THR C N 1
ATOM 4073 C CA . THR C 3 112 ? 25.532 -2.932 40.168 1.00 15.02 110 THR C CA 1
ATOM 4074 C C . THR C 3 112 ? 26.381 -3.820 39.263 1.00 15.52 110 THR C C 1
ATOM 4075 O O . THR C 3 112 ? 26.029 -4.034 38.103 1.00 15.88 110 THR C O 1
ATOM 4079 N N . TRP C 3 113 ? 27.489 -4.349 39.790 1.00 15.83 111 TRP C N 1
ATOM 4080 C CA . TRP C 3 113 ? 28.334 -5.252 39.011 1.00 16.82 111 TRP C CA 1
ATOM 4081 C C . TRP C 3 113 ? 27.585 -6.534 38.601 1.00 17.77 111 TRP C C 1
ATOM 4082 O O . TRP C 3 113 ? 27.867 -7.112 37.546 1.00 17.70 111 TRP C O 1
ATOM 4093 N N . ASP C 3 114 ? 26.636 -6.968 39.432 1.00 18.84 112 ASP C N 1
ATOM 4094 C CA . ASP C 3 114 ? 25.815 -8.153 39.131 1.00 20.21 112 ASP C CA 1
ATOM 4095 C C . ASP C 3 114 ? 24.899 -7.955 37.930 1.00 19.97 112 ASP C C 1
ATOM 4096 O O . ASP C 3 114 ? 24.569 -8.917 37.225 1.00 20.51 112 ASP C O 1
ATOM 4101 N N . ALA C 3 115 ? 24.466 -6.717 37.714 1.00 19.42 113 ALA C N 1
ATOM 4102 C CA . ALA C 3 115 ? 23.633 -6.381 36.570 1.00 19.08 113 ALA C CA 1
ATOM 4103 C C . ALA C 3 115 ? 24.395 -6.540 35.253 1.00 19.25 113 ALA C C 1
ATOM 4104 O O . ALA C 3 115 ? 23.789 -6.635 34.181 1.00 18.62 113 ALA C O 1
ATOM 4106 N N . VAL C 3 116 ? 25.724 -6.542 35.337 1.00 19.13 114 VAL C N 1
ATOM 4107 C CA . VAL C 3 116 ? 26.552 -6.562 34.124 1.00 19.99 114 VAL C CA 1
ATOM 4108 C C . VAL C 3 116 ? 27.417 -7.809 34.052 1.00 21.09 114 VAL C C 1
ATOM 4109 O O . VAL C 3 116 ? 28.508 -7.800 33.475 1.00 20.59 114 VAL C O 1
ATOM 4113 N N . ARG C 3 117 ? 26.906 -8.882 34.641 1.00 22.81 115 ARG C N 1
ATOM 4114 C CA . ARG C 3 117 ? 27.572 -10.169 34.613 1.00 25.14 115 ARG C CA 1
ATOM 4115 C C . ARG C 3 117 ? 26.765 -11.120 33.738 1.00 25.82 115 ARG C C 1
ATOM 4116 O O . ARG C 3 117 ? 25.535 -11.167 33.821 1.00 25.97 115 ARG C O 1
ATOM 4124 N N . TYR C 3 118 ? 27.461 -11.849 32.873 1.00 26.90 116 TYR C N 1
ATOM 4125 C CA . TYR C 3 118 ? 26.831 -12.891 32.067 1.00 28.09 116 TYR C CA 1
ATOM 4126 C C . TYR C 3 118 ? 27.802 -14.045 31.925 1.00 28.75 116 TYR C C 1
ATOM 4127 O O . TYR C 3 118 ? 28.963 -13.849 31.548 1.00 28.73 116 TYR C O 1
ATOM 4136 N N . ASN C 3 119 ? 27.319 -15.244 32.247 1.00 29.57 117 ASN C N 1
ATOM 4137 C CA . ASN C 3 119 ? 28.121 -16.464 32.183 1.00 30.05 117 ASN C CA 1
ATOM 4138 C C . ASN C 3 119 ? 29.490 -16.309 32.854 1.00 29.80 117 ASN C C 1
ATOM 4139 O O . ASN C 3 119 ? 30.521 -16.676 32.283 1.00 29.79 117 ASN C O 1
ATOM 4144 N N . GLY C 3 120 ? 29.488 -15.743 34.060 1.00 29.45 118 GLY C N 1
ATOM 4145 C CA . GLY C 3 120 ? 30.701 -15.585 34.860 1.00 28.67 118 GLY C CA 1
ATOM 4146 C C . GLY C 3 120 ? 31.641 -14.445 34.495 1.00 27.94 118 GLY C C 1
ATOM 4147 O O . GLY C 3 120 ? 32.675 -14.273 35.140 1.00 28.68 118 GLY C O 1
ATOM 4148 N N . LYS C 3 121 ? 31.291 -13.660 33.478 1.00 26.84 119 LYS C N 1
ATOM 4149 C CA . LYS C 3 121 ? 32.152 -12.574 32.998 1.00 25.57 119 LYS C CA 1
ATOM 4150 C C . LYS C 3 121 ? 31.498 -11.210 33.208 1.00 24.02 119 LYS C C 1
ATOM 4151 O O . LYS C 3 121 ? 30.287 -11.066 33.023 1.00 23.87 119 LYS C O 1
ATOM 4157 N N . LEU C 3 122 ? 32.302 -10.212 33.574 1.00 22.17 120 LEU C N 1
ATOM 4158 C CA . LEU C 3 122 ? 31.857 -8.816 33.530 1.00 20.66 120 LEU C CA 1
ATOM 4159 C C . LEU C 3 122 ? 31.857 -8.356 32.080 1.00 19.11 120 LEU C C 1
ATOM 4160 O O . LEU C 3 122 ? 32.891 -8.414 31.411 1.00 19.00 120 LEU C O 1
ATOM 4165 N N . ILE C 3 123 ? 30.707 -7.883 31.604 1.00 17.73 121 ILE C N 1
ATOM 4166 C CA . ILE C 3 123 ? 30.557 -7.515 30.194 1.00 16.13 121 ILE C CA 1
ATOM 4167 C C . ILE C 3 123 ? 30.177 -6.054 29.937 1.00 15.47 121 ILE C C 1
ATOM 4168 O O . ILE C 3 123 ? 29.865 -5.678 28.807 1.00 14.85 121 ILE C O 1
ATOM 4173 N N . ALA C 3 124 ? 30.214 -5.230 30.980 1.00 14.38 122 ALA C N 1
ATOM 4174 C CA . ALA C 3 124 ? 29.879 -3.821 30.838 1.00 13.86 122 ALA C CA 1
ATOM 4175 C C . ALA C 3 124 ? 30.170 -3.073 32.132 1.00 13.50 122 ALA C C 1
ATOM 4176 O O . ALA C 3 124 ? 30.244 -3.681 33.200 1.00 13.49 122 ALA C O 1
ATOM 4178 N N . TYR C 3 125 ? 30.339 -1.759 32.026 1.00 13.11 123 TYR C N 1
ATOM 4179 C CA . TYR C 3 125 ? 30.523 -0.903 33.195 1.00 12.74 123 TYR C CA 1
ATOM 4180 C C . TYR C 3 125 ? 29.183 -0.302 33.608 1.00 12.67 123 TYR C C 1
ATOM 4181 O O . TYR C 3 125 ? 28.527 0.341 32.789 1.00 12.89 123 TYR C O 1
ATOM 4190 N N . PRO C 3 126 ? 28.773 -0.488 34.878 1.00 12.32 124 PRO C N 1
ATOM 4191 C CA . PRO C 3 126 ? 27.552 0.174 35.353 1.00 12.00 124 PRO C CA 1
ATOM 4192 C C . PRO C 3 126 ? 27.717 1.693 35.400 1.00 11.97 124 PRO C C 1
ATOM 4193 O O . PRO C 3 126 ? 28.749 2.181 35.859 1.00 12.25 124 PRO C O 1
ATOM 4197 N N . ILE C 3 127 ? 26.712 2.423 34.920 1.00 11.74 125 ILE C N 1
ATOM 4198 C CA . ILE C 3 127 ? 26.736 3.891 34.930 1.00 11.43 125 ILE C CA 1
ATOM 4199 C C . ILE C 3 127 ? 25.672 4.489 35.870 1.00 11.64 125 ILE C C 1
ATOM 4200 O O . ILE C 3 127 ? 26.001 5.228 36.796 1.00 11.71 125 ILE C O 1
ATOM 4205 N N . ALA C 3 128 ? 24.403 4.186 35.609 1.00 11.67 126 ALA C N 1
ATOM 4206 C CA . ALA C 3 128 ? 23.293 4.728 36.390 1.00 11.34 126 ALA C CA 1
ATOM 4207 C C . ALA C 3 128 ? 22.368 3.629 36.908 1.00 11.48 126 ALA C C 1
ATOM 4208 O O . ALA C 3 128 ? 22.432 2.486 36.453 1.00 11.14 126 ALA C O 1
ATOM 4210 N N . VAL C 3 129 ? 21.525 3.985 37.871 1.00 11.03 127 VAL C N 1
ATOM 4211 C CA . VAL C 3 129 ? 20.656 3.039 38.559 1.00 11.67 127 VAL C CA 1
ATOM 4212 C C . VAL C 3 129 ? 19.254 3.626 38.664 1.00 11.78 127 VAL C C 1
ATOM 4213 O O . VAL C 3 129 ? 19.067 4.732 39.171 1.00 11.60 127 VAL C O 1
ATOM 4217 N N . GLU C 3 130 ? 18.264 2.873 38.197 1.00 11.93 128 GLU C N 1
ATOM 4218 C CA . GLU C 3 130 ? 16.902 3.395 38.148 1.00 12.07 128 GLU C CA 1
ATOM 4219 C C . GLU C 3 130 ? 15.922 2.401 38.749 1.00 11.86 128 GLU C C 1
ATOM 4220 O O . GLU C 3 130 ? 15.996 1.204 38.469 1.00 11.52 128 GLU C O 1
ATOM 4226 N N . ALA C 3 131 ? 15.010 2.906 39.578 1.00 11.35 129 ALA C N 1
ATOM 4227 C CA . ALA C 3 131 ? 13.948 2.090 40.170 1.00 11.23 129 ALA C CA 1
ATOM 4228 C C . ALA C 3 131 ? 12.780 2.985 40.567 1.00 11.09 129 ALA C C 1
ATOM 4229 O O . ALA C 3 131 ? 12.953 4.191 40.760 1.00 11.78 129 ALA C O 1
ATOM 4231 N N . LEU C 3 132 ? 11.601 2.382 40.692 1.00 11.06 130 LEU C N 1
ATOM 4232 C CA . LEU C 3 132 ? 10.412 3.074 41.203 1.00 10.71 130 LEU C CA 1
ATOM 4233 C C . LEU C 3 132 ? 10.581 3.523 42.649 1.00 10.57 130 LEU C C 1
ATOM 4234 O O . LEU C 3 132 ? 11.260 2.858 43.450 1.00 10.29 130 LEU C O 1
ATOM 4239 N N . SER C 3 133 ? 9.942 4.643 42.982 1.00 10.13 131 SER C N 1
ATOM 4240 C CA . SER C 3 133 ? 9.811 5.084 44.365 1.00 10.17 131 SER C CA 1
ATOM 4241 C C . SER C 3 133 ? 8.373 5.482 44.664 1.00 10.18 131 SER C C 1
ATOM 4242 O O . SER C 3 133 ? 7.534 5.582 43.753 1.00 9.46 131 SER C O 1
ATOM 4245 N N . LEU C 3 134 ? 8.101 5.701 45.946 1.00 9.46 132 LEU C N 1
ATOM 4246 C CA . LEU C 3 134 ? 6.857 6.295 46.394 1.00 9.80 132 LEU C CA 1
ATOM 4247 C C . LEU C 3 134 ? 6.956 7.807 46.272 1.00 9.93 132 LEU C C 1
ATOM 4248 O O . LEU C 3 134 ? 7.867 8.429 46.819 1.00 9.98 132 LEU C O 1
ATOM 4253 N N . ILE C 3 135 ? 6.011 8.389 45.547 1.00 9.61 133 ILE C N 1
ATOM 4254 C CA . ILE C 3 135 ? 5.951 9.832 45.381 1.00 10.24 133 ILE C CA 1
ATOM 4255 C C . ILE C 3 135 ? 4.721 10.332 46.131 1.00 10.22 133 ILE C C 1
ATOM 4256 O O . ILE C 3 135 ? 3.642 9.739 46.032 1.00 10.14 133 ILE C O 1
ATOM 4261 N N . TYR C 3 136 ? 4.889 11.395 46.917 1.00 10.92 134 TYR C N 1
ATOM 4262 C CA . TYR C 3 136 ? 3.805 11.859 47.774 1.00 11.74 134 TYR C CA 1
ATOM 4263 C C . TYR C 3 136 ? 3.640 13.367 47.779 1.00 12.01 134 TYR C C 1
ATOM 4264 O O . TYR C 3 136 ? 4.596 14.111 47.572 1.00 12.34 134 TYR C O 1
ATOM 4273 N N . ASN C 3 137 ? 2.404 13.797 47.998 1.00 12.40 135 ASN C N 1
ATOM 4274 C CA . ASN C 3 137 ? 2.052 15.205 48.064 1.00 13.13 135 ASN C CA 1
ATOM 4275 C C . ASN C 3 137 ? 2.231 15.707 49.496 1.00 13.95 135 ASN C C 1
ATOM 4276 O O . ASN C 3 137 ? 1.489 15.311 50.392 1.00 14.10 135 ASN C O 1
ATOM 4281 N N . LYS C 3 138 ? 3.218 16.579 49.699 1.00 14.99 136 LYS C N 1
ATOM 4282 C CA . LYS C 3 138 ? 3.577 17.048 51.039 1.00 15.96 136 LYS C CA 1
ATOM 4283 C C . LYS C 3 138 ? 2.482 17.852 51.739 1.00 16.30 136 LYS C C 1
ATOM 4284 O O . LYS C 3 138 ? 2.441 17.903 52.973 1.00 16.87 136 LYS C O 1
ATOM 4290 N N . ASP C 3 139 ? 1.612 18.480 50.954 1.00 16.65 137 ASP C N 1
ATOM 4291 C CA . ASP C 3 139 ? 0.522 19.287 51.500 1.00 17.36 137 ASP C CA 1
ATOM 4292 C C . ASP C 3 139 ? -0.636 18.408 51.968 1.00 17.20 137 ASP C C 1
ATOM 4293 O O . ASP C 3 139 ? -1.235 18.671 53.009 1.00 17.89 137 ASP C O 1
ATOM 4298 N N . LEU C 3 140 ? -0.937 17.355 51.212 1.00 16.97 138 LEU C N 1
ATOM 4299 C CA . LEU C 3 140 ? -1.993 16.417 51.586 1.00 16.70 138 LEU C CA 1
ATOM 4300 C C . LEU C 3 140 ? -1.516 15.428 52.641 1.00 17.07 138 LEU C C 1
ATOM 4301 O O . LEU C 3 140 ? -2.308 14.951 53.454 1.00 16.94 138 LEU C O 1
ATOM 4306 N N . LEU C 3 141 ? -0.218 15.135 52.622 1.00 17.34 139 LEU C N 1
ATOM 4307 C CA . LEU C 3 141 ? 0.353 14.021 53.366 1.00 17.92 139 LEU C CA 1
ATOM 4308 C C . LEU C 3 141 ? 1.816 14.282 53.747 1.00 18.28 139 LEU C C 1
ATOM 4309 O O . LEU C 3 141 ? 2.734 13.774 53.098 1.00 17.47 139 LEU C O 1
ATOM 4314 N N . PRO C 3 142 ? 2.047 15.085 54.807 1.00 18.99 140 PRO C N 1
ATOM 4315 C CA . PRO C 3 142 ? 3.424 15.414 55.183 1.00 19.52 140 PRO C CA 1
ATOM 4316 C C . PRO C 3 142 ? 4.242 14.211 55.661 1.00 19.70 140 PRO C C 1
ATOM 4317 O O . PRO C 3 142 ? 5.462 14.211 55.510 1.00 20.62 140 PRO C O 1
ATOM 4321 N N . ASN C 3 143 ? 3.581 13.207 56.229 1.00 19.71 141 ASN C N 1
ATOM 4322 C CA . ASN C 3 143 ? 4.264 11.988 56.679 1.00 19.72 141 ASN C CA 1
ATOM 4323 C C . ASN C 3 143 ? 3.667 10.752 56.011 1.00 18.75 141 ASN C C 1
ATOM 4324 O O . ASN C 3 143 ? 2.709 10.170 56.523 1.00 18.80 141 ASN C O 1
ATOM 4329 N N . PRO C 3 144 ? 4.233 10.344 54.858 1.00 17.81 142 PRO C N 1
ATOM 4330 C CA . PRO C 3 144 ? 3.649 9.229 54.121 1.00 17.14 142 PRO C CA 1
ATOM 4331 C C . PRO C 3 144 ? 3.789 7.908 54.890 1.00 16.53 142 PRO C C 1
ATOM 4332 O O . PRO C 3 144 ? 4.702 7.779 55.716 1.00 16.59 142 PRO C O 1
ATOM 4336 N N . PRO C 3 145 ? 2.886 6.941 54.627 1.00 16.25 143 PRO C N 1
ATOM 4337 C CA . PRO C 3 145 ? 2.884 5.645 55.319 1.00 15.86 143 PRO C CA 1
ATOM 4338 C C . PRO C 3 145 ? 4.110 4.789 54.993 1.00 15.43 143 PRO C C 1
ATOM 4339 O O . PRO C 3 145 ? 4.577 4.758 53.844 1.00 14.74 143 PRO C O 1
ATOM 4343 N N . LYS C 3 146 ? 4.619 4.110 56.018 1.00 15.14 144 LYS C N 1
ATOM 4344 C CA . LYS C 3 146 ? 5.735 3.187 55.868 1.00 15.12 144 LYS C CA 1
ATOM 4345 C C . LYS C 3 146 ? 5.276 1.820 55.383 1.00 14.10 144 LYS C C 1
ATOM 4346 O O . LYS C 3 146 ? 6.084 1.043 54.870 1.00 13.97 144 LYS C O 1
ATOM 4352 N N . THR C 3 147 ? 3.991 1.522 55.565 1.00 13.42 145 THR C N 1
ATOM 4353 C CA . THR C 3 147 ? 3.451 0.210 55.204 1.00 12.55 145 THR C CA 1
ATOM 4354 C C . THR C 3 147 ? 2.279 0.331 54.238 1.00 12.51 145 THR C C 1
ATOM 4355 O O . THR C 3 147 ? 1.535 1.314 54.275 1.00 12.48 145 THR C O 1
ATOM 4359 N N . TRP C 3 148 ? 2.126 -0.685 53.389 1.00 12.47 146 TRP C N 1
ATOM 4360 C CA . TRP C 3 148 ? 0.945 -0.862 52.538 1.00 12.48 146 TRP C CA 1
ATOM 4361 C C . TRP C 3 148 ? -0.319 -1.014 53.386 1.00 12.90 146 TRP C C 1
ATOM 4362 O O . TRP C 3 148 ? -1.397 -0.520 53.027 1.00 12.59 146 TRP C O 1
ATOM 4373 N N . GLU C 3 149 ? -0.171 -1.713 54.509 1.00 13.24 147 GLU C N 1
ATOM 4374 C CA . GLU C 3 149 ? -1.277 -1.964 55.438 1.00 13.96 147 GLU C CA 1
ATOM 4375 C C . GLU C 3 149 ? -2.003 -0.709 55.943 1.00 14.37 147 GLU C C 1
ATOM 4376 O O . GLU C 3 149 ? -3.190 -0.771 56.279 1.00 14.95 147 GLU C O 1
ATOM 4382 N N . GLU C 3 150 ? -1.294 0.421 55.965 1.00 13.96 148 GLU C N 1
ATOM 4383 C CA . GLU C 3 150 ? -1.826 1.709 56.430 1.00 14.46 148 GLU C CA 1
ATOM 4384 C C . GLU C 3 150 ? -2.666 2.441 55.395 1.00 13.94 148 GLU C C 1
ATOM 4385 O O . GLU C 3 150 ? -3.339 3.416 55.728 1.00 14.01 148 GLU C O 1
ATOM 4391 N N . ILE C 3 151 ? -2.594 2.005 54.140 1.00 13.99 149 ILE C N 1
ATOM 4392 C CA . ILE C 3 151 ? -3.265 2.717 53.038 1.00 13.84 149 ILE C CA 1
ATOM 4393 C C . ILE C 3 151 ? -4.815 2.779 53.128 1.00 13.78 149 ILE C C 1
ATOM 4394 O O . ILE C 3 151 ? -5.398 3.853 52.921 1.00 13.41 149 ILE C O 1
ATOM 4399 N N . PRO C 3 152 ? -5.486 1.651 53.449 1.00 13.63 150 PRO C N 1
ATOM 4400 C CA . PRO C 3 152 ? -6.952 1.722 53.579 1.00 13.72 150 PRO C CA 1
ATOM 4401 C C . PRO C 3 152 ? -7.430 2.814 54.551 1.00 13.99 150 PRO C C 1
ATOM 4402 O O . PRO C 3 152 ? -8.302 3.608 54.187 1.00 14.37 150 PRO C O 1
ATOM 4406 N N . ALA C 3 153 ? -6.848 2.878 55.750 1.00 14.42 151 ALA C N 1
ATOM 4407 C CA . ALA C 3 153 ? -7.258 3.895 56.740 1.00 14.35 151 ALA C CA 1
ATOM 4408 C C . ALA C 3 153 ? -6.968 5.307 56.250 1.00 14.03 151 ALA C C 1
ATOM 4409 O O . ALA C 3 153 ? -7.780 6.221 56.442 1.00 13.62 151 ALA C O 1
ATOM 4411 N N . LEU C 3 154 ? -5.815 5.478 55.609 1.00 13.58 152 LEU C N 1
ATOM 4412 C CA . LEU C 3 154 ? -5.451 6.764 55.019 1.00 13.74 152 LEU C CA 1
ATOM 4413 C C . LEU C 3 154 ? -6.432 7.166 53.922 1.00 13.18 152 LEU C C 1
ATOM 4414 O O . LEU C 3 154 ? -6.835 8.319 53.853 1.00 13.14 152 LEU C O 1
ATOM 4419 N N . ASP C 3 155 ? -6.819 6.215 53.071 1.00 12.91 153 ASP C N 1
ATOM 4420 C CA . ASP C 3 155 ? -7.758 6.514 51.999 1.00 13.31 153 ASP C CA 1
ATOM 4421 C C . ASP C 3 155 ? -9.116 6.951 52.557 1.00 13.69 153 ASP C C 1
ATOM 4422 O O . ASP C 3 155 ? -9.744 7.865 52.024 1.00 13.31 153 ASP C O 1
ATOM 4427 N N . LYS C 3 156 ? -9.552 6.311 53.641 1.00 14.11 154 LYS C N 1
ATOM 4428 C CA . LYS C 3 156 ? -10.823 6.676 54.277 1.00 14.80 154 LYS C CA 1
ATOM 4429 C C . LYS C 3 156 ? -10.819 8.133 54.731 1.00 15.43 154 LYS C C 1
ATOM 4430 O O . LYS C 3 156 ? -11.799 8.858 54.504 1.00 15.79 154 LYS C O 1
ATOM 4436 N N . GLU C 3 157 ? -9.713 8.563 55.335 1.00 16.19 155 GLU C N 1
ATOM 4437 C CA . GLU C 3 157 ? -9.546 9.961 55.739 1.00 17.47 155 GLU C CA 1
ATOM 4438 C C . GLU C 3 157 ? -9.568 10.888 54.526 1.00 17.25 155 GLU C C 1
ATOM 4439 O O . GLU C 3 157 ? -10.268 11.905 54.521 1.00 17.07 155 GLU C O 1
ATOM 4445 N N . LEU C 3 158 ? -8.810 10.530 53.489 1.00 16.47 156 LEU C N 1
ATOM 4446 C CA . LEU C 3 158 ? -8.686 11.393 52.320 1.00 15.98 156 LEU C CA 1
ATOM 4447 C C . LEU C 3 158 ? -9.949 11.476 51.468 1.00 15.81 156 LEU C C 1
ATOM 4448 O O . LEU C 3 158 ? -10.288 12.550 50.965 1.00 15.86 156 LEU C O 1
ATOM 4453 N N . LYS C 3 159 ? -10.649 10.354 51.306 1.00 15.19 157 LYS C N 1
ATOM 4454 C CA . LYS C 3 159 ? -11.904 10.352 50.544 1.00 15.31 157 LYS C CA 1
ATOM 4455 C C . LYS C 3 159 ? -12.949 11.292 51.148 1.00 15.63 157 LYS C C 1
ATOM 4456 O O . LYS C 3 159 ? -13.699 11.938 50.416 1.00 15.39 157 LYS C O 1
ATOM 4462 N N . ALA C 3 160 ? -12.993 11.363 52.476 1.00 16.51 158 ALA C N 1
ATOM 4463 C CA . ALA C 3 160 ? -13.902 12.286 53.165 1.00 17.59 158 ALA C CA 1
ATOM 4464 C C . ALA C 3 160 ? -13.602 13.728 52.757 1.00 18.49 158 ALA C C 1
ATOM 4465 O O . ALA C 3 160 ? -14.515 14.551 52.650 1.00 18.70 158 ALA C O 1
ATOM 4467 N N . LYS C 3 161 ? -12.325 14.005 52.488 1.00 19.26 159 LYS C N 1
ATOM 4468 C CA . LYS C 3 161 ? -11.853 15.339 52.092 1.00 20.03 159 LYS C CA 1
ATOM 4469 C C . LYS C 3 161 ? -11.908 15.568 50.579 1.00 19.80 159 LYS C C 1
ATOM 4470 O O . LYS C 3 161 ? -11.503 16.629 50.082 1.00 20.59 159 LYS C O 1
ATOM 4476 N N . GLY C 3 162 ? -12.405 14.576 49.847 1.00 19.31 160 GLY C N 1
ATOM 4477 C CA . GLY C 3 162 ? -12.539 14.666 48.403 1.00 18.45 160 GLY C CA 1
ATOM 4478 C C . GLY C 3 162 ? -11.251 14.375 47.652 1.00 17.95 160 GLY C C 1
ATOM 4479 O O . GLY C 3 162 ? -11.085 14.798 46.504 1.00 17.92 160 GLY C O 1
ATOM 4480 N N . LYS C 3 163 ? -10.345 13.651 48.302 1.00 17.13 161 LYS C N 1
ATOM 4481 C CA . LYS C 3 163 ? -9.087 13.226 47.679 1.00 16.55 161 LYS C CA 1
ATOM 4482 C C . LYS C 3 163 ? -8.979 11.703 47.734 1.00 15.98 161 LYS C C 1
ATOM 4483 O O . LYS C 3 163 ? -9.923 11.032 48.143 1.00 16.70 161 LYS C O 1
ATOM 4489 N N . SER C 3 164 ? -7.843 11.159 47.311 1.00 15.03 162 SER C N 1
ATOM 4490 C CA . SER C 3 164 ? -7.572 9.727 47.465 1.00 13.61 162 SER C CA 1
ATOM 4491 C C . SER C 3 164 ? -6.159 9.536 47.999 1.00 12.77 162 SER C C 1
ATOM 4492 O O . SER C 3 164 ? -5.326 10.430 47.865 1.00 12.73 162 SER C O 1
ATOM 4495 N N . ALA C 3 165 ? -5.895 8.378 48.606 1.00 11.81 163 ALA C N 1
ATOM 4496 C CA . ALA C 3 165 ? -4.573 8.085 49.157 1.00 11.79 163 ALA C CA 1
ATOM 4497 C C . ALA C 3 165 ? -3.553 7.803 48.072 1.00 11.74 163 ALA C C 1
ATOM 4498 O O . ALA C 3 165 ? -2.454 8.351 48.103 1.00 11.75 163 ALA C O 1
ATOM 4500 N N . LEU C 3 166 ? -3.924 6.940 47.133 1.00 11.64 164 LEU C N 1
ATOM 4501 C CA . LEU C 3 166 ? -2.957 6.369 46.199 1.00 11.45 164 LEU C CA 1
ATOM 4502 C C . LEU C 3 166 ? -3.520 6.053 44.820 1.00 11.63 164 LEU C C 1
ATOM 4503 O O . LEU C 3 166 ? -4.518 5.343 44.682 1.00 11.87 164 LEU C O 1
ATOM 4508 N N . MET C 3 167 ? -2.851 6.568 43.796 1.00 11.45 165 MET C N 1
ATOM 4509 C CA . MET C 3 167 ? -3.179 6.223 42.420 1.00 11.34 165 MET C CA 1
ATOM 4510 C C . MET C 3 167 ? -1.887 5.974 41.677 1.00 11.02 165 MET C C 1
ATOM 4511 O O . MET C 3 167 ? -1.014 6.851 41.629 1.00 10.80 165 MET C O 1
ATOM 4516 N N . PHE C 3 168 ? -1.761 4.769 41.126 1.00 10.38 166 PHE C N 1
ATOM 4517 C CA . PHE C 3 168 ? -0.645 4.422 40.256 1.00 10.82 166 PHE C CA 1
ATOM 4518 C C . PHE C 3 168 ? -1.092 3.440 39.188 1.00 10.80 166 PHE C C 1
ATOM 4519 O O . PHE C 3 168 ? -2.172 2.853 39.278 1.00 11.25 166 PHE C O 1
ATOM 4527 N N . ASN C 3 169 ? -0.254 3.274 38.175 1.00 11.01 167 ASN C N 1
ATOM 4528 C CA . ASN C 3 169 ? -0.555 2.433 37.025 1.00 10.87 167 ASN C CA 1
ATOM 4529 C C . ASN C 3 169 ? -0.758 0.964 37.391 1.00 11.25 167 ASN C C 1
ATOM 4530 O O . ASN C 3 169 ? 0.191 0.274 37.762 1.00 11.57 167 ASN C O 1
ATOM 4535 N N . LEU C 3 170 ? -1.994 0.491 37.262 1.00 11.38 168 LEU C N 1
ATOM 4536 C CA . LEU C 3 170 ? -2.314 -0.913 37.534 1.00 12.24 168 LEU C CA 1
ATOM 4537 C C . LEU C 3 170 ? -2.344 -1.777 36.278 1.00 13.01 168 LEU C C 1
ATOM 4538 O O . LEU C 3 170 ? -2.595 -2.981 36.361 1.00 13.95 168 LEU C O 1
ATOM 4543 N N . GLN C 3 171 ? -2.087 -1.174 35.116 1.00 13.09 169 GLN C N 1
ATOM 4544 C CA . GLN C 3 171 ? -2.183 -1.909 33.842 1.00 13.88 169 GLN C CA 1
ATOM 4545 C C . GLN C 3 171 ? -0.892 -2.614 33.456 1.00 13.89 169 GLN C C 1
ATOM 4546 O O . GLN C 3 171 ? -0.916 -3.662 32.796 1.00 15.06 169 GLN C O 1
ATOM 4552 N N . GLU C 3 172 ? 0.225 -2.016 33.852 1.00 13.82 170 GLU C N 1
ATOM 4553 C CA A GLU C 3 172 ? 1.551 -2.534 33.528 0.50 13.49 170 GLU C CA 1
ATOM 4554 C CA B GLU C 3 172 ? 1.539 -2.550 33.524 0.50 13.55 170 GLU C CA 1
ATOM 4555 C C . GLU C 3 172 ? 2.171 -3.184 34.758 1.00 13.04 170 GLU C C 1
ATOM 4556 O O . GLU C 3 172 ? 2.370 -2.518 35.774 1.00 12.78 170 GLU C O 1
ATOM 4567 N N . PRO C 3 173 ? 2.474 -4.494 34.677 1.00 12.62 171 PRO C N 1
ATOM 4568 C CA . PRO C 3 173 ? 2.995 -5.221 35.852 1.00 12.29 171 PRO C CA 1
ATOM 4569 C C . PRO C 3 173 ? 4.313 -4.692 36.405 1.00 11.93 171 PRO C C 1
ATOM 4570 O O . PRO C 3 173 ? 4.649 -4.973 37.551 1.00 12.32 171 PRO C O 1
ATOM 4574 N N . TYR C 3 174 ? 5.057 -3.923 35.609 1.00 11.00 172 TYR C N 1
ATOM 4575 C CA . TYR C 3 174 ? 6.268 -3.268 36.115 1.00 10.25 172 TYR C CA 1
ATOM 4576 C C . TYR C 3 174 ? 5.961 -2.443 37.387 1.00 10.15 172 TYR C C 1
ATOM 4577 O O . TYR C 3 174 ? 6.786 -2.371 38.312 1.00 10.19 172 TYR C O 1
ATOM 4586 N N . PHE C 3 175 ? 4.764 -1.854 37.429 1.00 9.51 173 PHE C N 1
ATOM 4587 C CA . PHE C 3 175 ? 4.351 -0.969 38.526 1.00 9.67 173 PHE C CA 1
ATOM 4588 C C . PHE C 3 175 ? 3.743 -1.716 39.705 1.00 9.88 173 PHE C C 1
ATOM 4589 O O . PHE C 3 175 ? 3.833 -1.254 40.836 1.00 10.01 173 PHE C O 1
ATOM 4597 N N . THR C 3 176 ? 3.116 -2.861 39.437 1.00 9.75 174 THR C N 1
ATOM 4598 C CA . THR C 3 176 ? 2.453 -3.629 40.496 1.00 9.77 174 THR C CA 1
ATOM 4599 C C . THR C 3 176 ? 3.345 -4.706 41.103 1.00 10.18 174 THR C C 1
ATOM 4600 O O . THR C 3 176 ? 3.164 -5.092 42.269 1.00 10.45 174 THR C O 1
ATOM 4604 N N . TRP C 3 177 ? 4.325 -5.160 40.325 1.00 10.52 175 TRP C N 1
ATOM 4605 C CA . TRP C 3 177 ? 5.275 -6.181 40.782 1.00 11.07 175 TRP C CA 1
ATOM 4606 C C . TRP C 3 177 ? 6.014 -5.890 42.093 1.00 10.75 175 TRP C C 1
ATOM 4607 O O . TRP C 3 177 ? 6.288 -6.830 42.844 1.00 11.30 175 TRP C O 1
ATOM 4618 N N . PRO C 3 178 ? 6.339 -4.612 42.388 1.00 10.54 176 PRO C N 1
ATOM 4619 C CA . PRO C 3 178 ? 7.062 -4.398 43.654 1.00 10.34 176 PRO C CA 1
ATOM 4620 C C . PRO C 3 178 ? 6.290 -4.922 44.873 1.00 10.54 176 PRO C C 1
ATOM 4621 O O . PRO C 3 178 ? 6.888 -5.465 45.800 1.00 9.87 176 PRO C O 1
ATOM 4625 N N . LEU C 3 179 ? 4.967 -4.800 44.842 1.00 10.28 177 LEU C N 1
ATOM 4626 C CA . LEU C 3 179 ? 4.134 -5.320 45.937 1.00 10.79 177 LEU C CA 1
ATOM 4627 C C . LEU C 3 179 ? 4.021 -6.842 45.884 1.00 11.07 177 LEU C C 1
ATOM 4628 O O . LEU C 3 179 ? 4.070 -7.523 46.924 1.00 11.39 177 LEU C O 1
ATOM 4633 N N . ILE C 3 180 ? 3.831 -7.367 44.681 1.00 11.34 178 ILE C N 1
ATOM 4634 C CA . ILE C 3 180 ? 3.700 -8.807 44.470 1.00 12.10 178 ILE C CA 1
ATOM 4635 C C . ILE C 3 180 ? 4.976 -9.555 44.903 1.00 12.35 178 ILE C C 1
ATOM 4636 O O . ILE C 3 180 ? 4.907 -10.647 45.473 1.00 12.70 178 ILE C O 1
ATOM 4641 N N . ALA C 3 181 ? 6.132 -8.936 44.674 1.00 12.24 179 ALA C N 1
ATOM 4642 C CA . ALA C 3 181 ? 7.422 -9.554 45.016 1.00 12.49 179 ALA C CA 1
ATOM 4643 C C . ALA C 3 181 ? 7.737 -9.528 46.506 1.00 12.71 179 ALA C C 1
ATOM 4644 O O . ALA C 3 181 ? 8.527 -10.351 46.983 1.00 13.08 179 ALA C O 1
ATOM 4646 N N . ALA C 3 182 ? 7.144 -8.579 47.234 1.00 12.71 180 ALA C N 1
ATOM 4647 C CA . ALA C 3 182 ? 7.574 -8.274 48.608 1.00 12.93 180 ALA C CA 1
ATOM 4648 C C . ALA C 3 182 ? 7.630 -9.500 49.512 1.00 13.49 180 ALA C C 1
ATOM 4649 O O . ALA C 3 182 ? 8.640 -9.742 50.185 1.00 14.14 180 ALA C O 1
ATOM 4651 N N . ASP C 3 183 ? 6.540 -10.260 49.524 1.00 13.39 181 ASP C N 1
ATOM 4652 C CA . ASP C 3 183 ? 6.402 -11.395 50.439 1.00 13.98 181 ASP C CA 1
ATOM 4653 C C . ASP C 3 183 ? 6.884 -12.718 49.815 1.00 13.87 181 ASP C C 1
ATOM 4654 O O . ASP C 3 183 ? 6.764 -13.777 50.436 1.00 13.57 181 ASP C O 1
ATOM 4659 N N . GLY C 3 184 ? 7.432 -12.667 48.598 1.00 13.38 182 GLY C N 1
ATOM 4660 C CA . GLY C 3 184 ? 8.060 -13.868 48.032 1.00 13.55 182 GLY C CA 1
ATOM 4661 C C . GLY C 3 184 ? 7.973 -14.112 46.539 1.00 13.40 182 GLY C C 1
ATOM 4662 O O . GLY C 3 184 ? 8.603 -15.038 46.036 1.00 13.15 182 GLY C O 1
ATOM 4663 N N . GLY C 3 185 ? 7.195 -13.300 45.820 1.00 13.31 183 GLY C N 1
ATOM 4664 C CA . GLY C 3 185 ? 7.122 -13.425 44.361 1.00 13.57 183 GLY C CA 1
ATOM 4665 C C . GLY C 3 185 ? 8.470 -13.166 43.711 1.00 13.41 183 GLY C C 1
ATOM 4666 O O . GLY C 3 185 ? 9.262 -12.362 44.210 1.00 13.15 183 GLY C O 1
ATOM 4667 N N . TYR C 3 186 ? 8.743 -13.873 42.616 1.00 13.37 184 TYR C N 1
ATOM 4668 C CA . TYR C 3 186 ? 9.925 -13.598 41.782 1.00 13.72 184 TYR C CA 1
ATOM 4669 C C . TYR C 3 186 ? 9.687 -14.065 40.356 1.00 13.98 184 TYR C C 1
ATOM 4670 O O . TYR C 3 186 ? 8.828 -14.903 40.118 1.00 14.25 184 TYR C O 1
ATOM 4679 N N . ALA C 3 187 ? 10.447 -13.510 39.418 1.00 14.10 185 ALA C N 1
ATOM 4680 C CA . ALA C 3 187 ? 10.352 -13.883 38.016 1.00 14.61 185 ALA C CA 1
ATOM 4681 C C . ALA C 3 187 ? 11.044 -15.218 37.760 1.00 14.98 185 ALA C C 1
ATOM 4682 O O . ALA C 3 187 ? 10.392 -16.201 37.407 1.00 14.76 185 ALA C O 1
ATOM 4684 N N . PHE C 3 188 ? 12.366 -15.229 37.922 1.00 15.57 186 PHE C N 1
ATOM 4685 C CA . PHE C 3 188 ? 13.180 -16.425 37.717 1.00 16.48 186 PHE C CA 1
ATOM 4686 C C . PHE C 3 188 ? 14.207 -16.533 38.830 1.00 17.53 186 PHE C C 1
ATOM 4687 O O . PHE C 3 188 ? 14.799 -15.530 39.245 1.00 17.70 186 PHE C O 1
ATOM 4695 N N . LYS C 3 189 ? 14.411 -17.752 39.321 1.00 18.98 187 LYS C N 1
ATOM 4696 C CA . LYS C 3 189 ? 15.431 -17.994 40.331 1.00 20.42 187 LYS C CA 1
ATOM 4697 C C . LYS C 3 189 ? 16.818 -17.879 39.700 1.00 21.41 187 LYS C C 1
ATOM 4698 O O . LYS C 3 189 ? 17.078 -18.467 38.652 1.00 21.44 187 LYS C O 1
ATOM 4704 N N . TYR C 3 190 ? 17.692 -17.106 40.337 1.00 22.46 188 TYR C N 1
ATOM 4705 C CA . TYR C 3 190 ? 19.058 -16.921 39.862 1.00 24.14 188 TYR C CA 1
ATOM 4706 C C . TYR C 3 190 ? 19.979 -17.775 40.706 1.00 25.02 188 TYR C C 1
ATOM 4707 O O . TYR C 3 190 ? 20.015 -17.637 41.930 1.00 25.37 188 TYR C O 1
ATOM 4716 N N . GLU C 3 191 ? 20.712 -18.663 40.045 1.00 26.21 189 GLU C N 1
ATOM 4717 C CA . GLU C 3 191 ? 21.672 -19.532 40.718 1.00 27.65 189 GLU C CA 1
ATOM 4718 C C . GLU C 3 191 ? 22.858 -19.805 39.812 1.00 28.20 189 GLU C C 1
ATOM 4719 O O . GLU C 3 191 ? 22.689 -20.121 38.626 1.00 27.97 189 GLU C O 1
ATOM 4725 N N . ASN C 3 192 ? 24.055 -19.678 40.382 1.00 29.03 190 ASN C N 1
ATOM 4726 C CA . ASN C 3 192 ? 25.302 -19.987 39.678 1.00 29.78 190 ASN C CA 1
ATOM 4727 C C . ASN C 3 192 ? 25.501 -19.197 38.384 1.00 29.42 190 ASN C C 1
ATOM 4728 O O . ASN C 3 192 ? 25.829 -19.763 37.338 1.00 30.07 190 ASN C O 1
ATOM 4733 N N . GLY C 3 193 ? 25.297 -17.887 38.471 1.00 29.30 191 GLY C N 1
ATOM 4734 C CA . GLY C 3 193 ? 25.507 -16.983 37.338 1.00 28.68 191 GLY C CA 1
ATOM 4735 C C . GLY C 3 193 ? 24.457 -17.085 36.246 1.00 28.05 191 GLY C C 1
ATOM 4736 O O . GLY C 3 193 ? 24.669 -16.591 35.132 1.00 28.12 191 GLY C O 1
ATOM 4737 N N . LYS C 3 194 ? 23.318 -17.701 36.567 1.00 27.06 192 LYS C N 1
ATOM 4738 C CA . LYS C 3 194 ? 22.323 -18.062 35.563 1.00 26.07 192 LYS C CA 1
ATOM 4739 C C . LYS C 3 194 ? 20.898 -18.095 36.120 1.00 24.94 192 LYS C C 1
ATOM 4740 O O . LYS C 3 194 ? 20.655 -18.642 37.200 1.00 24.77 192 LYS C O 1
ATOM 4746 N N . TYR C 3 195 ? 19.960 -17.519 35.371 1.00 23.39 193 TYR C N 1
ATOM 4747 C CA . TYR C 3 195 ? 18.543 -17.610 35.710 1.00 22.49 193 TYR C CA 1
ATOM 4748 C C . TYR C 3 195 ? 17.995 -18.956 35.274 1.00 22.18 193 TYR C C 1
ATOM 4749 O O . TYR C 3 195 ? 18.232 -19.398 34.148 1.00 22.21 193 TYR C O 1
ATOM 4758 N N . ASP C 3 196 ? 17.265 -19.605 36.176 1.00 21.89 194 ASP C N 1
ATOM 4759 C CA . ASP C 3 196 ? 16.640 -20.882 35.887 1.00 21.81 194 ASP C CA 1
ATOM 4760 C C . ASP C 3 196 ? 15.262 -20.629 35.294 1.00 21.81 194 ASP C C 1
ATOM 4761 O O . ASP C 3 196 ? 14.330 -20.258 36.012 1.00 21.10 194 ASP C O 1
ATOM 4766 N N . ILE C 3 197 ? 15.135 -20.850 33.990 1.00 22.19 195 ILE C N 1
ATOM 4767 C CA . ILE C 3 197 ? 13.881 -20.564 33.282 1.00 23.01 195 ILE C CA 1
ATOM 4768 C C . ILE C 3 197 ? 12.755 -21.534 33.651 1.00 23.05 195 ILE C C 1
ATOM 4769 O O . ILE C 3 197 ? 11.608 -21.339 33.255 1.00 23.86 195 ILE C O 1
ATOM 4774 N N . LYS C 3 198 ? 13.084 -22.562 34.427 1.00 23.19 196 LYS C N 1
ATOM 4775 C CA . LYS C 3 198 ? 12.078 -23.512 34.904 1.00 23.25 196 LYS C CA 1
ATOM 4776 C C . LYS C 3 198 ? 11.642 -23.253 36.346 1.00 22.47 196 LYS C C 1
ATOM 4777 O O . LYS C 3 198 ? 10.727 -23.907 36.846 1.00 23.09 196 LYS C O 1
ATOM 4783 N N . ASP C 3 199 ? 12.290 -22.300 37.013 1.00 21.46 197 ASP C N 1
ATOM 4784 C CA . ASP C 3 199 ? 11.945 -21.966 38.394 1.00 19.96 197 ASP C CA 1
ATOM 4785 C C . ASP C 3 199 ? 11.363 -20.546 38.462 1.00 18.95 197 ASP C C 1
ATOM 4786 O O . ASP C 3 199 ? 12.086 -19.568 38.625 1.00 18.22 197 ASP C O 1
ATOM 4791 N N . VAL C 3 200 ? 10.040 -20.473 38.355 1.00 17.91 198 VAL C N 1
ATOM 4792 C CA . VAL C 3 200 ? 9.302 -19.213 38.246 1.00 16.72 198 VAL C CA 1
ATOM 4793 C C . VAL C 3 200 ? 8.497 -19.000 39.536 1.00 16.22 198 VAL C C 1
ATOM 4794 O O . VAL C 3 200 ? 7.938 -19.955 40.082 1.00 16.07 198 VAL C O 1
ATOM 4798 N N . GLY C 3 201 ? 8.461 -17.764 40.033 1.00 15.28 199 GLY C N 1
ATOM 4799 C CA . GLY C 3 201 ? 7.826 -17.477 41.326 1.00 14.52 199 GLY C CA 1
ATOM 4800 C C . GLY C 3 201 ? 6.568 -16.632 41.233 1.00 14.47 199 GLY C C 1
ATOM 4801 O O . GLY C 3 201 ? 6.403 -15.680 41.984 1.00 13.71 199 GLY C O 1
ATOM 4802 N N . VAL C 3 202 ? 5.668 -17.004 40.329 1.00 14.26 200 VAL C N 1
ATOM 4803 C CA . VAL C 3 202 ? 4.481 -16.191 40.027 1.00 15.00 200 VAL C CA 1
ATOM 4804 C C . VAL C 3 202 ? 3.231 -16.631 40.809 1.00 15.73 200 VAL C C 1
ATOM 4805 O O . VAL C 3 202 ? 2.411 -15.788 41.210 1.00 15.50 200 VAL C O 1
ATOM 4809 N N . ASP C 3 203 ? 3.086 -17.937 41.032 1.00 15.83 201 ASP C N 1
ATOM 4810 C CA . ASP C 3 203 ? 1.962 -18.435 41.820 1.00 16.46 201 ASP C CA 1
ATOM 4811 C C . ASP C 3 203 ? 2.338 -18.984 43.199 1.00 16.41 201 ASP C C 1
ATOM 4812 O O . ASP C 3 203 ? 1.603 -19.788 43.767 1.00 17.61 201 ASP C O 1
ATOM 4817 N N . ASN C 3 204 ? 3.460 -18.540 43.752 1.00 16.08 202 ASN C N 1
ATOM 4818 C CA . ASN C 3 204 ? 3.809 -18.950 45.107 1.00 15.45 202 ASN C CA 1
ATOM 4819 C C . ASN C 3 204 ? 3.008 -18.167 46.154 1.00 15.12 202 ASN C C 1
ATOM 4820 O O . ASN C 3 204 ? 2.254 -17.247 45.801 1.00 15.04 202 ASN C O 1
ATOM 4825 N N . ALA C 3 205 ? 3.142 -18.545 47.425 1.00 14.83 203 ALA C N 1
ATOM 4826 C CA . ALA C 3 205 ? 2.359 -17.925 48.504 1.00 14.98 203 ALA C CA 1
ATOM 4827 C C . ALA C 3 205 ? 2.591 -16.415 48.620 1.00 14.65 203 ALA C C 1
ATOM 4828 O O . ALA C 3 205 ? 1.647 -15.656 48.876 1.00 14.73 203 ALA C O 1
ATOM 4830 N N . GLY C 3 206 ? 3.840 -15.988 48.420 1.00 14.54 204 GLY C N 1
ATOM 4831 C CA . GLY C 3 206 ? 4.211 -14.571 48.529 1.00 13.53 204 GLY C CA 1
ATOM 4832 C C . GLY C 3 206 ? 3.563 -13.702 47.466 1.00 13.59 204 GLY C C 1
ATOM 4833 O O . GLY C 3 206 ? 3.056 -12.615 47.761 1.00 13.05 204 GLY C O 1
ATOM 4834 N N . ALA C 3 207 ? 3.592 -14.183 46.226 1.00 13.04 205 ALA C N 1
ATOM 4835 C CA . ALA C 3 207 ? 2.954 -13.491 45.105 1.00 13.00 205 ALA C CA 1
ATOM 4836 C C . ALA C 3 207 ? 1.448 -13.422 45.317 1.00 13.33 205 ALA C C 1
ATOM 4837 O O . ALA C 3 207 ? 0.808 -12.386 45.084 1.00 12.79 205 ALA C O 1
ATOM 4839 N N . LYS C 3 208 ? 0.874 -14.537 45.758 1.00 13.00 206 LYS C N 1
ATOM 4840 C CA . LYS C 3 208 ? -0.551 -14.568 46.074 1.00 13.58 206 LYS C CA 1
ATOM 4841 C C . LYS C 3 208 ? -0.922 -13.558 47.157 1.00 13.16 206 LYS C C 1
ATOM 4842 O O . LYS C 3 208 ? -1.924 -12.857 47.007 1.00 13.17 206 LYS C O 1
ATOM 4848 N N . ALA C 3 209 ? -0.107 -13.456 48.214 1.00 12.96 207 ALA C N 1
ATOM 4849 C CA . ALA C 3 209 ? -0.390 -12.527 49.316 1.00 12.74 207 ALA C CA 1
ATOM 4850 C C . ALA C 3 209 ? -0.351 -11.076 48.823 1.00 12.38 207 ALA C C 1
ATOM 4851 O O . ALA C 3 209 ? -1.230 -10.280 49.154 1.00 12.07 207 ALA C O 1
ATOM 4853 N N . GLY C 3 210 ? 0.666 -10.756 48.026 1.00 11.79 208 GLY C N 1
ATOM 4854 C CA . GLY C 3 210 ? 0.830 -9.409 47.473 1.00 11.77 208 GLY C CA 1
ATOM 4855 C C . GLY C 3 210 ? -0.301 -9.012 46.541 1.00 11.80 208 GLY C C 1
ATOM 4856 O O . GLY C 3 210 ? -0.868 -7.919 46.682 1.00 12.12 208 GLY C O 1
ATOM 4857 N N . LEU C 3 211 ? -0.639 -9.885 45.591 1.00 11.41 209 LEU C N 1
ATOM 4858 C CA . LEU C 3 211 ? -1.728 -9.569 44.649 1.00 11.59 209 LEU C CA 1
ATOM 4859 C C . LEU C 3 211 ? -3.094 -9.539 45.339 1.00 12.03 209 LEU C C 1
ATOM 4860 O O . LEU C 3 211 ? -3.949 -8.707 45.018 1.00 11.69 209 LEU C O 1
ATOM 4865 N N . THR C 3 212 ? -3.287 -10.425 46.308 1.00 12.04 210 THR C N 1
ATOM 4866 C CA . THR C 3 212 ? -4.511 -10.395 47.099 1.00 12.26 210 THR C CA 1
ATOM 4867 C C . THR C 3 212 ? -4.675 -9.042 47.791 1.00 12.15 210 THR C C 1
ATOM 4868 O O . THR C 3 212 ? -5.774 -8.472 47.793 1.00 12.16 210 THR C O 1
ATOM 4872 N N . PHE C 3 213 ? -3.589 -8.508 48.349 1.00 11.95 211 PHE C N 1
ATOM 4873 C CA . PHE C 3 213 ? -3.667 -7.199 48.986 1.00 11.99 211 PHE C CA 1
ATOM 4874 C C . PHE C 3 213 ? -4.055 -6.132 47.960 1.00 12.08 211 PHE C C 1
ATOM 4875 O O . PHE C 3 213 ? -4.906 -5.280 48.236 1.00 11.78 211 PHE C O 1
ATOM 4883 N N . LEU C 3 214 ? -3.433 -6.194 46.781 1.00 11.96 212 LEU C N 1
ATOM 4884 C CA . LEU C 3 214 ? -3.742 -5.252 45.702 1.00 12.63 212 LEU C CA 1
ATOM 4885 C C . LEU C 3 214 ? -5.224 -5.323 45.341 1.00 12.47 212 LEU C C 1
ATOM 4886 O O . LEU C 3 214 ? -5.893 -4.290 45.235 1.00 12.56 212 LEU C O 1
ATOM 4891 N N . VAL C 3 215 ? -5.727 -6.546 45.160 1.00 12.17 213 VAL C N 1
ATOM 4892 C CA . VAL C 3 215 ? -7.109 -6.771 44.744 1.00 13.25 213 VAL C CA 1
ATOM 4893 C C . VAL C 3 215 ? -8.099 -6.315 45.827 1.00 13.36 213 VAL C C 1
ATOM 4894 O O . VAL C 3 215 ? -9.143 -5.730 45.507 1.00 13.32 213 VAL C O 1
ATOM 4898 N N . ASP C 3 216 ? -7.749 -6.550 47.094 1.00 13.61 214 ASP C N 1
ATOM 4899 C CA . ASP C 3 216 ? -8.568 -6.082 48.228 1.00 13.80 214 ASP C CA 1
ATOM 4900 C C . ASP C 3 216 ? -8.686 -4.549 48.283 1.00 13.86 214 ASP C C 1
ATOM 4901 O O . ASP C 3 216 ? -9.756 -4.021 48.591 1.00 12.88 214 ASP C O 1
ATOM 4906 N N . LEU C 3 217 ? -7.598 -3.843 47.976 1.00 13.07 215 LEU C N 1
ATOM 4907 C CA . LEU C 3 217 ? -7.651 -2.385 47.872 1.00 13.06 215 LEU C CA 1
ATOM 4908 C C . LEU C 3 217 ? -8.693 -1.968 46.837 1.00 13.08 215 LEU C C 1
ATOM 4909 O O . LEU C 3 217 ? -9.440 -1.011 47.042 1.00 13.38 215 LEU C O 1
ATOM 4914 N N . ILE C 3 218 ? -8.728 -2.692 45.725 1.00 13.03 216 ILE C N 1
ATOM 4915 C CA . ILE C 3 218 ? -9.666 -2.401 44.639 1.00 13.31 216 ILE C CA 1
ATOM 4916 C C . ILE C 3 218 ? -11.108 -2.723 45.064 1.00 13.42 216 ILE C C 1
ATOM 4917 O O . ILE C 3 218 ? -12.018 -1.907 44.871 1.00 13.05 216 ILE C O 1
ATOM 4922 N N . LYS C 3 219 ? -11.299 -3.907 45.639 1.00 13.86 217 LYS C N 1
ATOM 4923 C CA . LYS C 3 219 ? -12.617 -4.342 46.131 1.00 15.02 217 LYS C CA 1
ATOM 4924 C C . LYS C 3 219 ? -13.192 -3.376 47.165 1.00 15.23 217 LYS C C 1
ATOM 4925 O O . LYS C 3 219 ? -14.400 -3.118 47.191 1.00 15.65 217 LYS C O 1
ATOM 4931 N N . ASN C 3 220 ? -12.317 -2.846 48.015 1.00 15.19 218 ASN C N 1
ATOM 4932 C CA . ASN C 3 220 ? -12.715 -1.893 49.049 1.00 15.67 218 ASN C CA 1
ATOM 4933 C C . ASN C 3 220 ? -12.768 -0.448 48.555 1.00 15.74 218 ASN C C 1
ATOM 4934 O O . ASN C 3 220 ? -13.005 0.478 49.337 1.00 15.48 218 ASN C O 1
ATOM 4939 N N . LYS C 3 221 ? -12.576 -0.287 47.245 1.00 15.70 219 LYS C N 1
ATOM 4940 C CA . LYS C 3 221 ? -12.676 0.994 46.534 1.00 15.87 219 LYS C CA 1
ATOM 4941 C C . LYS C 3 221 ? -11.627 2.015 46.973 1.00 15.49 219 LYS C C 1
ATOM 4942 O O . LYS C 3 221 ? -11.862 3.224 46.928 1.00 15.30 219 LYS C O 1
ATOM 4948 N N . HIS C 3 222 ? -10.467 1.518 47.402 1.00 14.38 220 HIS C N 1
ATOM 4949 C CA . HIS C 3 222 ? -9.324 2.380 47.682 1.00 13.92 220 HIS C CA 1
ATOM 4950 C C . HIS C 3 222 ? -8.491 2.612 46.423 1.00 13.90 220 HIS C C 1
ATOM 4951 O O . HIS C 3 222 ? -7.683 3.547 46.364 1.00 14.16 220 HIS C O 1
ATOM 4958 N N . MET C 3 223 ? -8.684 1.754 45.430 1.00 13.85 221 MET C N 1
ATOM 4959 C CA . MET C 3 223 ? -8.131 1.949 44.092 1.00 14.07 221 MET C CA 1
ATOM 4960 C C . MET C 3 223 ? -9.143 1.468 43.058 1.00 14.08 221 MET C C 1
ATOM 4961 O O . MET C 3 223 ? -10.108 0.769 43.391 1.00 13.85 221 MET C O 1
ATOM 4966 N N . ASN C 3 224 ? -8.920 1.870 41.810 1.00 13.83 222 ASN C N 1
ATOM 4967 C CA . ASN C 3 224 ? -9.802 1.540 40.698 1.00 13.85 222 ASN C CA 1
ATOM 4968 C C . ASN C 3 224 ? -9.018 0.720 39.680 1.00 13.42 222 ASN C C 1
ATOM 4969 O O . ASN C 3 224 ? -7.934 1.125 39.265 1.00 12.98 222 ASN C O 1
ATOM 4974 N N . ALA C 3 225 ? -9.566 -0.425 39.275 1.00 13.31 223 ALA C N 1
ATOM 4975 C CA . ALA C 3 225 ? -8.864 -1.350 38.362 1.00 13.46 223 ALA C CA 1
ATOM 4976 C C . ALA C 3 225 ? -8.465 -0.739 37.005 1.00 13.42 223 ALA C C 1
ATOM 4977 O O . ALA C 3 225 ? -7.487 -1.173 36.394 1.00 13.19 223 ALA C O 1
ATOM 4979 N N . ASP C 3 226 ? -9.209 0.278 36.567 1.00 13.44 224 ASP C N 1
ATOM 4980 C CA . ASP C 3 226 ? -8.960 0.946 35.282 1.00 14.16 224 ASP C CA 1
ATOM 4981 C C . ASP C 3 226 ? -7.818 1.970 35.304 1.00 13.39 224 ASP C C 1
ATOM 4982 O O . ASP C 3 226 ? -7.372 2.427 34.246 1.00 13.28 224 ASP C O 1
ATOM 4987 N N . THR C 3 227 ? -7.332 2.323 36.489 1.00 12.43 225 THR C N 1
ATOM 4988 C CA . THR C 3 227 ? -6.255 3.321 36.591 1.00 11.80 225 THR C CA 1
ATOM 4989 C C . THR C 3 227 ? -4.998 2.914 35.824 1.00 11.51 225 THR C C 1
ATOM 4990 O O . THR C 3 227 ? -4.419 1.854 36.071 1.00 11.42 225 THR C O 1
ATOM 4994 N N . ASP C 3 228 ? -4.578 3.766 34.890 1.00 11.21 226 ASP C N 1
ATOM 4995 C CA . ASP C 3 228 ? -3.388 3.502 34.093 1.00 10.99 226 ASP C CA 1
ATOM 4996 C C . ASP C 3 228 ? -2.350 4.614 34.253 1.00 10.27 226 ASP C C 1
ATOM 4997 O O . ASP C 3 228 ? -2.496 5.473 35.116 1.00 9.65 226 ASP C O 1
ATOM 5002 N N . TYR C 3 229 ? -1.304 4.597 33.433 1.00 9.96 227 TYR C N 1
ATOM 5003 C CA . TYR C 3 229 ? -0.218 5.555 33.631 1.00 10.06 227 TYR C CA 1
ATOM 5004 C C . TYR C 3 229 ? -0.701 7.000 33.586 1.00 9.71 227 TYR C C 1
ATOM 5005 O O . TYR C 3 229 ? -0.350 7.807 34.458 1.00 9.73 227 TYR C O 1
ATOM 5014 N N . SER C 3 230 ? -1.496 7.331 32.570 1.00 9.92 228 SER C N 1
ATOM 5015 C CA . SER C 3 230 ? -1.943 8.718 32.397 1.00 9.86 228 SER C CA 1
ATOM 5016 C C . SER C 3 230 ? -2.950 9.153 33.453 1.00 9.61 228 SER C C 1
ATOM 5017 O O . SER C 3 230 ? -2.871 10.263 33.951 1.00 9.19 228 SER C O 1
ATOM 5020 N N . ILE C 3 231 ? -3.902 8.284 33.786 1.00 9.01 229 ILE C N 1
ATOM 5021 C CA . ILE C 3 231 ? -4.867 8.598 34.844 1.00 8.95 229 ILE C CA 1
ATOM 5022 C C . ILE C 3 231 ? -4.140 8.938 36.157 1.00 8.83 229 ILE C C 1
ATOM 5023 O O . ILE C 3 231 ? -4.440 9.957 36.791 1.00 8.86 229 ILE C O 1
ATOM 5028 N N . ALA C 3 232 ? -3.180 8.101 36.551 1.00 8.95 230 ALA C N 1
ATOM 5029 C CA . ALA C 3 232 ? -2.451 8.324 37.805 1.00 9.20 230 ALA C CA 1
ATOM 5030 C C . ALA C 3 232 ? -1.580 9.579 37.755 1.00 8.63 230 ALA C C 1
ATOM 5031 O O . ALA C 3 232 ? -1.529 10.336 38.723 1.00 8.90 230 ALA C O 1
ATOM 5033 N N . GLU C 3 233 ? -0.892 9.793 36.636 1.00 9.07 231 GLU C N 1
ATOM 5034 C CA . GLU C 3 233 ? -0.017 10.969 36.494 1.00 8.90 231 GLU C CA 1
ATOM 5035 C C . GLU C 3 233 ? -0.818 12.270 36.566 1.00 9.15 231 GLU C C 1
ATOM 5036 O O . GLU C 3 233 ? -0.449 13.202 37.288 1.00 8.39 231 GLU C O 1
ATOM 5042 N N . ALA C 3 234 ? -1.927 12.323 35.830 1.00 9.32 232 ALA C N 1
ATOM 5043 C CA . ALA C 3 234 ? -2.835 13.463 35.918 1.00 9.66 232 ALA C CA 1
ATOM 5044 C C . ALA C 3 234 ? -3.367 13.694 37.333 1.00 10.19 232 ALA C C 1
ATOM 5045 O O . ALA C 3 234 ? -3.361 14.819 37.823 1.00 10.30 232 ALA C O 1
ATOM 5047 N N . ALA C 3 235 ? -3.825 12.632 37.986 1.00 10.15 233 ALA C N 1
ATOM 5048 C CA . ALA C 3 235 ? -4.387 12.767 39.338 1.00 10.48 233 ALA C CA 1
ATOM 5049 C C . ALA C 3 235 ? -3.367 13.306 40.339 1.00 10.37 233 ALA C C 1
ATOM 5050 O O . ALA C 3 235 ? -3.670 14.212 41.127 1.00 11.01 233 ALA C O 1
ATOM 5052 N N . PHE C 3 236 ? -2.156 12.759 40.311 1.00 9.75 234 PHE C N 1
ATOM 5053 C CA . PHE C 3 236 ? -1.127 13.247 41.206 1.00 9.73 234 PHE C CA 1
ATOM 5054 C C . PHE C 3 236 ? -0.720 14.675 40.876 1.00 9.75 234 PHE C C 1
ATOM 5055 O O . PHE C 3 236 ? -0.583 15.503 41.773 1.00 9.00 234 PHE C O 1
ATOM 5063 N N . ASN C 3 237 ? -0.524 14.960 39.597 1.00 10.01 235 ASN C N 1
ATOM 5064 C CA . ASN C 3 237 ? 0.036 16.255 39.225 1.00 10.66 235 ASN C CA 1
ATOM 5065 C C . ASN C 3 237 ? -0.998 17.380 39.312 1.00 11.58 235 ASN C C 1
ATOM 5066 O O . ASN C 3 237 ? -0.638 18.565 39.290 1.00 12.16 235 ASN C O 1
ATOM 5071 N N . LYS C 3 238 ? -2.270 16.990 39.433 1.00 12.34 236 LYS C N 1
ATOM 5072 C CA . LYS C 3 238 ? -3.385 17.914 39.701 1.00 12.92 236 LYS C CA 1
ATOM 5073 C C . LYS C 3 238 ? -3.749 18.033 41.182 1.00 13.37 236 LYS C C 1
ATOM 5074 O O . LYS C 3 238 ? -4.700 18.749 41.539 1.00 13.75 236 LYS C O 1
ATOM 5080 N N . GLY C 3 239 ? -2.993 17.342 42.036 1.00 13.45 237 GLY C N 1
ATOM 5081 C CA . GLY C 3 239 ? -3.181 17.387 43.495 1.00 14.10 237 GLY C CA 1
ATOM 5082 C C . GLY C 3 239 ? -4.407 16.640 43.995 1.00 13.89 237 GLY C C 1
ATOM 5083 O O . GLY C 3 239 ? -4.935 16.955 45.064 1.00 14.01 237 GLY C O 1
ATOM 5084 N N . GLU C 3 240 ? -4.859 15.649 43.230 1.00 13.88 238 GLU C N 1
ATOM 5085 C CA . GLU C 3 240 ? -6.088 14.927 43.563 1.00 13.99 238 GLU C CA 1
ATOM 5086 C C . GLU C 3 240 ? -5.854 13.677 44.406 1.00 13.51 238 GLU C C 1
ATOM 5087 O O . GLU C 3 240 ? -6.773 13.179 45.063 1.00 13.34 238 GLU C O 1
ATOM 5093 N N . THR C 3 241 ? -4.635 13.158 44.356 1.00 13.20 239 THR C N 1
ATOM 5094 C CA . THR C 3 241 ? -4.282 11.968 45.130 1.00 12.42 239 THR C CA 1
ATOM 5095 C C . THR C 3 241 ? -3.009 12.258 45.912 1.00 12.47 239 THR C C 1
ATOM 5096 O O . THR C 3 241 ? -2.148 13.008 45.434 1.00 13.03 239 THR C O 1
ATOM 5100 N N . ALA C 3 242 ? -2.894 11.681 47.114 1.00 12.13 240 ALA C N 1
ATOM 5101 C CA . ALA C 3 242 ? -1.775 11.975 48.010 1.00 11.67 240 ALA C CA 1
ATOM 5102 C C . ALA C 3 242 ? -0.473 11.287 47.615 1.00 11.11 240 ALA C C 1
ATOM 5103 O O . ALA C 3 242 ? 0.599 11.748 47.985 1.00 10.58 240 ALA C O 1
ATOM 5105 N N . MET C 3 243 ? -0.580 10.187 46.872 1.00 10.70 241 MET C N 1
ATOM 5106 C CA . MET C 3 243 ? 0.577 9.364 46.529 1.00 10.55 241 MET C CA 1
ATOM 5107 C C . MET C 3 243 ? 0.455 8.776 45.139 1.00 9.88 241 MET C C 1
ATOM 5108 O O . MET C 3 243 ? -0.647 8.520 44.654 1.00 9.94 241 MET C O 1
ATOM 5113 N N . THR C 3 244 ? 1.606 8.550 44.520 1.00 9.47 242 THR C N 1
ATOM 5114 C CA . THR C 3 244 ? 1.702 7.741 43.314 1.00 8.95 242 THR C CA 1
ATOM 5115 C C . THR C 3 244 ? 2.985 6.904 43.384 1.00 8.81 242 THR C C 1
ATOM 5116 O O . THR C 3 244 ? 3.788 7.058 44.311 1.00 8.73 242 THR C O 1
ATOM 5120 N N . ILE C 3 245 ? 3.158 5.993 42.432 1.00 8.50 243 ILE C N 1
ATOM 5121 C CA . ILE C 3 245 ? 4.375 5.200 42.356 1.00 8.62 243 ILE C CA 1
ATOM 5122 C C . ILE C 3 245 ? 4.913 5.397 40.950 1.00 8.71 243 ILE C C 1
ATOM 5123 O O . ILE C 3 245 ? 4.228 5.121 39.967 1.00 8.49 243 ILE C O 1
ATOM 5128 N N . ASN C 3 246 ? 6.133 5.906 40.861 1.00 9.29 244 ASN C N 1
ATOM 5129 C CA . ASN C 3 246 ? 6.701 6.192 39.557 1.00 9.35 244 ASN C CA 1
ATOM 5130 C C . ASN C 3 246 ? 8.201 6.349 39.657 1.00 9.73 244 ASN C C 1
ATOM 5131 O O . ASN C 3 246 ? 8.753 6.300 40.749 1.00 10.21 244 ASN C O 1
ATOM 5136 N N . GLY C 3 247 ? 8.847 6.527 38.508 1.00 10.28 245 GLY C N 1
ATOM 5137 C CA . GLY C 3 247 ? 10.299 6.624 38.451 1.00 10.85 245 GLY C CA 1
ATOM 5138 C C . GLY C 3 247 ? 10.805 8.026 38.157 1.00 10.89 245 GLY C C 1
ATOM 5139 O O . GLY C 3 247 ? 10.012 8.956 38.005 1.00 11.21 245 GLY C O 1
ATOM 5140 N N . PRO C 3 248 ? 12.137 8.190 38.077 1.00 11.21 246 PRO C N 1
ATOM 5141 C CA . PRO C 3 248 ? 12.725 9.518 37.891 1.00 11.24 246 PRO C CA 1
ATOM 5142 C C . PRO C 3 248 ? 12.349 10.219 36.576 1.00 11.34 246 PRO C C 1
ATOM 5143 O O . PRO C 3 248 ? 12.445 11.446 36.497 1.00 11.34 246 PRO C O 1
ATOM 5147 N N . TRP C 3 249 ? 11.909 9.450 35.576 1.00 11.29 247 TRP C N 1
ATOM 5148 C CA . TRP C 3 249 ? 11.420 9.992 34.292 1.00 10.94 247 TRP C CA 1
ATOM 5149 C C . TRP C 3 249 ? 10.154 10.844 34.471 1.00 10.80 247 TRP C C 1
ATOM 5150 O O . TRP C 3 249 ? 9.803 11.657 33.599 1.00 10.47 247 TRP C O 1
ATOM 5161 N N . ALA C 3 250 ? 9.462 10.655 35.596 1.00 10.54 248 ALA C N 1
ATOM 5162 C CA . ALA C 3 250 ? 8.208 11.365 35.849 1.00 10.50 248 ALA C CA 1
ATOM 5163 C C . ALA C 3 250 ? 8.403 12.699 36.567 1.00 10.71 248 ALA C C 1
ATOM 5164 O O . ALA C 3 250 ? 7.472 13.506 36.624 1.00 10.50 248 ALA C O 1
ATOM 5166 N N . TRP C 3 251 ? 9.600 12.938 37.114 1.00 10.65 249 TRP C N 1
ATOM 5167 C CA . TRP C 3 251 ? 9.801 14.070 38.022 1.00 11.02 249 TRP C CA 1
ATOM 5168 C C . TRP C 3 251 ? 9.637 15.430 37.353 1.00 11.32 249 TRP C C 1
ATOM 5169 O O . TRP C 3 251 ? 9.085 16.350 37.959 1.00 11.23 249 TRP C O 1
ATOM 5180 N N . SER C 3 252 ? 10.125 15.564 36.121 1.00 11.92 250 SER C N 1
ATOM 5181 C CA . SER C 3 252 ? 10.077 16.867 35.436 1.00 12.43 250 SER C CA 1
ATOM 5182 C C . SER C 3 252 ? 8.637 17.366 35.249 1.00 12.16 250 SER C C 1
ATOM 5183 O O . SER C 3 252 ? 8.377 18.552 35.418 1.00 12.32 250 SER C O 1
ATOM 5186 N N . ASN C 3 253 ? 7.710 16.460 34.935 1.00 11.90 251 ASN C N 1
ATOM 5187 C CA . ASN C 3 253 ? 6.280 16.805 34.876 1.00 11.60 251 ASN C CA 1
ATOM 5188 C C . ASN C 3 253 ? 5.729 17.271 36.222 1.00 10.97 251 ASN C C 1
ATOM 5189 O O . ASN C 3 253 ? 4.966 18.236 36.281 1.00 10.78 251 ASN C O 1
ATOM 5194 N N . ILE C 3 254 ? 6.111 16.593 37.306 1.00 11.42 252 ILE C N 1
ATOM 5195 C CA . ILE C 3 254 ? 5.687 17.043 38.641 1.00 11.74 252 ILE C CA 1
ATOM 5196 C C . ILE C 3 254 ? 6.280 18.412 38.980 1.00 11.89 252 ILE C C 1
ATOM 5197 O O . ILE C 3 254 ? 5.587 19.260 39.533 1.00 11.58 252 ILE C O 1
ATOM 5202 N N . ASP C 3 255 ? 7.546 18.630 38.623 1.00 12.65 253 ASP C N 1
ATOM 5203 C CA . ASP C 3 255 ? 8.170 19.955 38.796 1.00 13.39 253 ASP C CA 1
ATOM 5204 C C . ASP C 3 255 ? 7.329 21.055 38.151 1.00 13.46 253 ASP C C 1
ATOM 5205 O O . ASP C 3 255 ? 7.040 22.077 38.774 1.00 13.55 253 ASP C O 1
ATOM 5210 N N . THR C 3 256 ? 6.934 20.825 36.903 1.00 14.24 254 THR C N 1
ATOM 5211 C CA . THR C 3 256 ? 6.106 21.770 36.148 1.00 14.35 254 THR C CA 1
ATOM 5212 C C . THR C 3 256 ? 4.750 22.028 36.817 1.00 14.44 254 THR C C 1
ATOM 5213 O O . THR C 3 256 ? 4.261 23.163 36.812 1.00 14.56 254 THR C O 1
ATOM 5217 N N . SER C 3 257 ? 4.158 20.986 37.406 1.00 13.99 255 SER C N 1
ATOM 5218 C CA . SER C 3 257 ? 2.851 21.082 38.076 1.00 14.47 255 SER C CA 1
ATOM 5219 C C . SER C 3 257 ? 2.859 21.958 39.322 1.00 14.80 255 SER C C 1
ATOM 5220 O O . SER C 3 257 ? 1.805 22.405 39.790 1.00 14.78 255 SER C O 1
ATOM 5223 N N . LYS C 3 258 ? 4.049 22.177 39.874 1.00 15.34 256 LYS C N 1
ATOM 5224 C CA . LYS C 3 258 ? 4.242 22.945 41.097 1.00 16.61 256 LYS C CA 1
ATOM 5225 C C . LYS C 3 258 ? 3.654 22.283 42.350 1.00 16.46 256 LYS C C 1
ATOM 5226 O O . LYS C 3 258 ? 3.631 22.895 43.412 1.00 16.89 256 LYS C O 1
ATOM 5232 N N . VAL C 3 259 ? 3.177 21.044 42.232 1.00 15.91 257 VAL C N 1
ATOM 5233 C CA . VAL C 3 259 ? 2.780 20.273 43.412 1.00 15.46 257 VAL C CA 1
ATOM 5234 C C . VAL C 3 259 ? 4.004 20.148 44.324 1.00 14.97 257 VAL C C 1
ATOM 5235 O O . VAL C 3 259 ? 5.105 19.839 43.852 1.00 15.51 257 VAL C O 1
ATOM 5239 N N . ASN C 3 260 ? 3.807 20.420 45.613 1.00 14.58 258 ASN C N 1
ATOM 5240 C CA A ASN C 3 260 ? 4.858 20.237 46.604 0.50 14.04 258 ASN C CA 1
ATOM 5241 C CA B ASN C 3 260 ? 4.849 20.245 46.624 0.50 14.32 258 ASN C CA 1
ATOM 5242 C C . ASN C 3 260 ? 4.969 18.755 46.935 1.00 13.88 258 ASN C C 1
ATOM 5243 O O . ASN C 3 260 ? 4.112 18.185 47.620 1.00 14.17 258 ASN C O 1
ATOM 5252 N N . TYR C 3 261 ? 6.019 18.126 46.417 1.00 13.37 259 TYR C N 1
ATOM 5253 C CA . TYR C 3 261 ? 6.141 16.679 46.518 1.00 12.46 259 TYR C CA 1
ATOM 5254 C C . TYR C 3 261 ? 7.438 16.193 47.123 1.00 12.47 259 TYR C C 1
ATOM 5255 O O . TYR C 3 261 ? 8.431 16.922 47.174 1.00 12.57 259 TYR C O 1
ATOM 5264 N N . GLY C 3 262 ? 7.409 14.938 47.567 1.00 12.26 260 GLY C N 1
ATOM 5265 C CA . GLY C 3 262 ? 8.597 14.237 48.025 1.00 12.40 260 GLY C CA 1
ATOM 5266 C C . GLY C 3 262 ? 8.661 12.873 47.373 1.00 12.53 260 GLY C C 1
ATOM 5267 O O . GLY C 3 262 ? 7.670 12.400 46.793 1.00 12.52 260 GLY C O 1
ATOM 5268 N N . VAL C 3 263 ? 9.837 12.253 47.449 1.00 12.17 261 VAL C N 1
ATOM 5269 C CA . VAL C 3 263 ? 10.064 10.927 46.894 1.00 12.00 261 VAL C CA 1
ATOM 5270 C C . VAL C 3 263 ? 10.731 10.112 47.986 1.00 12.42 261 VAL C C 1
ATOM 5271 O O . VAL C 3 263 ? 11.717 10.563 48.577 1.00 12.72 261 VAL C O 1
ATOM 5275 N N . THR C 3 264 ? 10.183 8.933 48.273 1.00 11.97 262 THR C N 1
ATOM 5276 C CA . THR C 3 264 ? 10.647 8.176 49.430 1.00 12.20 262 THR C CA 1
ATOM 5277 C C . THR C 3 264 ? 10.663 6.674 49.196 1.00 11.79 262 THR C C 1
ATOM 5278 O O . THR C 3 264 ? 10.316 6.198 48.110 1.00 11.91 262 THR C O 1
ATOM 5282 N N . VAL C 3 265 ? 11.105 5.938 50.213 1.00 11.49 263 VAL C N 1
ATOM 5283 C CA . VAL C 3 265 ? 11.088 4.473 50.189 1.00 11.64 263 VAL C CA 1
ATOM 5284 C C . VAL C 3 265 ? 9.650 3.979 49.996 1.00 11.06 263 VAL C C 1
ATOM 5285 O O . VAL C 3 265 ? 8.703 4.554 50.544 1.00 11.63 263 VAL C O 1
ATOM 5289 N N . LEU C 3 266 ? 9.495 2.943 49.179 1.00 10.59 264 LEU C N 1
ATOM 5290 C CA . LEU C 3 266 ? 8.202 2.317 48.952 1.00 10.75 264 LEU C CA 1
ATOM 5291 C C . LEU C 3 266 ? 7.688 1.706 50.256 1.00 11.09 264 LEU C C 1
ATOM 5292 O O . LEU C 3 266 ? 8.489 1.321 51.118 1.00 11.38 264 LEU C O 1
ATOM 5297 N N . PRO C 3 267 ? 6.359 1.644 50.421 1.00 11.57 265 PRO C N 1
ATOM 5298 C CA . PRO C 3 267 ? 5.831 1.035 51.648 1.00 11.89 265 PRO C CA 1
ATOM 5299 C C . PRO C 3 267 ? 6.222 -0.441 51.762 1.00 12.57 265 PRO C C 1
ATOM 5300 O O . PRO C 3 267 ? 6.404 -1.122 50.738 1.00 13.17 265 PRO C O 1
ATOM 5304 N N . THR C 3 268 ? 6.376 -0.926 52.993 1.00 12.59 266 THR C N 1
ATOM 5305 C CA . THR C 3 268 ? 6.638 -2.346 53.210 1.00 12.48 266 THR C CA 1
ATOM 5306 C C . THR C 3 268 ? 5.314 -3.107 53.144 1.00 12.45 266 THR C C 1
ATOM 5307 O O . THR C 3 268 ? 4.239 -2.519 53.315 1.00 12.05 266 THR C O 1
ATOM 5311 N N . PHE C 3 269 ? 5.395 -4.404 52.877 1.00 11.74 267 PHE C N 1
ATOM 5312 C CA . PHE C 3 269 ? 4.224 -5.272 52.935 1.00 12.46 267 PHE C CA 1
ATOM 5313 C C . PHE C 3 269 ? 4.600 -6.463 53.798 1.00 13.04 267 PHE C C 1
ATOM 5314 O O . PHE C 3 269 ? 5.645 -7.065 53.581 1.00 12.74 267 PHE C O 1
ATOM 5322 N N . LYS C 3 270 ? 3.760 -6.785 54.781 1.00 13.55 268 LYS C N 1
ATOM 5323 C CA . LYS C 3 270 ? 4.074 -7.843 55.753 1.00 14.23 268 LYS C CA 1
ATOM 5324 C C . LYS C 3 270 ? 5.492 -7.669 56.336 1.00 14.65 268 LYS C C 1
ATOM 5325 O O . LYS C 3 270 ? 6.242 -8.640 56.507 1.00 14.88 268 LYS C O 1
ATOM 5331 N N . GLY C 3 271 ? 5.846 -6.419 56.636 1.00 14.36 269 GLY C N 1
ATOM 5332 C CA . GLY C 3 271 ? 7.136 -6.059 57.235 1.00 14.59 269 GLY C CA 1
ATOM 5333 C C . GLY C 3 271 ? 8.350 -6.122 56.319 1.00 14.56 269 GLY C C 1
ATOM 5334 O O . GLY C 3 271 ? 9.481 -5.907 56.769 1.00 15.33 269 GLY C O 1
ATOM 5335 N N . GLN C 3 272 ? 8.117 -6.407 55.039 1.00 13.86 270 GLN C N 1
ATOM 5336 C CA . GLN C 3 272 ? 9.185 -6.617 54.058 1.00 13.75 270 GLN C CA 1
ATOM 5337 C C . GLN C 3 272 ? 9.136 -5.520 53.001 1.00 13.51 270 GLN C C 1
ATOM 5338 O O . GLN C 3 272 ? 8.043 -5.080 52.638 1.00 13.45 270 GLN C O 1
ATOM 5344 N N . PRO C 3 273 ? 10.303 -5.099 52.471 1.00 13.41 271 PRO C N 1
ATOM 5345 C CA . PRO C 3 273 ? 10.267 -4.011 51.484 1.00 12.82 271 PRO C CA 1
ATOM 5346 C C . PRO C 3 273 ? 9.570 -4.399 50.180 1.00 12.48 271 PRO C C 1
ATOM 5347 O O . PRO C 3 273 ? 9.635 -5.557 49.756 1.00 11.29 271 PRO C O 1
ATOM 5351 N N . SER C 3 274 ? 8.885 -3.435 49.559 1.00 12.17 272 SER C N 1
ATOM 5352 C CA . SER C 3 274 ? 8.480 -3.597 48.175 1.00 12.24 272 SER C CA 1
ATOM 5353 C C . SER C 3 274 ? 9.754 -3.704 47.361 1.00 12.18 272 SER C C 1
ATOM 5354 O O . SER C 3 274 ? 10.724 -3.007 47.636 1.00 12.21 272 SER C O 1
ATOM 5357 N N . LYS C 3 275 ? 9.744 -4.585 46.366 1.00 12.23 273 LYS C N 1
ATOM 5358 C CA . LYS C 3 275 ? 10.944 -4.855 45.568 1.00 12.20 273 LYS C CA 1
ATOM 5359 C C . LYS C 3 275 ? 10.779 -4.499 44.083 1.00 11.78 273 LYS C C 1
ATOM 5360 O O . LYS C 3 275 ? 10.370 -5.337 43.259 1.00 11.63 273 LYS C O 1
ATOM 5366 N N . PRO C 3 276 ? 11.116 -3.247 43.730 1.00 11.76 274 PRO C N 1
ATOM 5367 C CA . PRO C 3 276 ? 11.003 -2.847 42.336 1.00 11.80 274 PRO C CA 1
ATOM 5368 C C . PRO C 3 276 ? 12.132 -3.447 41.511 1.00 12.22 274 PRO C C 1
ATOM 5369 O O . PRO C 3 276 ? 13.211 -3.746 42.044 1.00 12.16 274 PRO C O 1
ATOM 5373 N N . PHE C 3 277 ? 11.889 -3.610 40.218 1.00 12.26 275 PHE C N 1
ATOM 5374 C CA . PHE C 3 277 ? 12.956 -4.024 39.324 1.00 12.81 275 PHE C CA 1
ATOM 5375 C C . PHE C 3 277 ? 13.921 -2.876 39.090 1.00 12.61 275 PHE C C 1
ATOM 5376 O O . PHE C 3 277 ? 13.512 -1.717 38.992 1.00 12.65 275 PHE C O 1
ATOM 5384 N N . VAL C 3 278 ? 15.203 -3.217 39.018 1.00 12.25 276 VAL C N 1
ATOM 5385 C CA . VAL C 3 278 ? 16.263 -2.227 38.863 1.00 11.89 276 VAL C CA 1
ATOM 5386 C C . VAL C 3 278 ? 16.822 -2.293 37.449 1.00 12.01 276 VAL C C 1
ATOM 5387 O O . VAL C 3 278 ? 17.145 -3.365 36.958 1.00 12.04 276 VAL C O 1
ATOM 5391 N N . GLY C 3 279 ? 16.909 -1.132 36.802 1.00 12.02 277 GLY C N 1
ATOM 5392 C CA . GLY C 3 279 ? 17.556 -0.986 35.503 1.00 11.74 277 GLY C CA 1
ATOM 5393 C C . GLY C 3 279 ? 18.874 -0.250 35.682 1.00 11.41 277 GLY C C 1
ATOM 5394 O O . GLY C 3 279 ? 18.935 0.823 36.300 1.00 11.62 277 GLY C O 1
ATOM 5395 N N . VAL C 3 280 ? 19.937 -0.833 35.144 1.00 11.39 278 VAL C N 1
ATOM 5396 C CA . VAL C 3 280 ? 21.274 -0.251 35.263 1.00 11.43 278 VAL C CA 1
ATOM 5397 C C . VAL C 3 280 ? 21.766 0.176 33.881 1.00 11.41 278 VAL C C 1
ATOM 5398 O O . VAL C 3 280 ? 22.056 -0.666 33.026 1.00 12.29 278 VAL C O 1
ATOM 5402 N N . LEU C 3 281 ? 21.809 1.482 33.646 1.00 11.15 279 LEU C N 1
ATOM 5403 C CA . LEU C 3 281 ? 22.390 1.996 32.404 1.00 10.82 279 LEU C CA 1
ATOM 5404 C C . LEU C 3 281 ? 23.852 1.604 32.401 1.00 11.00 279 LEU C C 1
ATOM 5405 O O . LEU C 3 281 ? 24.568 1.871 33.364 1.00 11.28 279 LEU C O 1
ATOM 5410 N N . SER C 3 282 ? 24.283 0.932 31.338 1.00 11.11 280 SER C N 1
ATOM 5411 C CA . SER C 3 282 ? 25.594 0.305 31.334 1.00 11.47 280 SER C CA 1
ATOM 5412 C C . SER C 3 282 ? 26.348 0.599 30.044 1.00 11.32 280 SER C C 1
ATOM 5413 O O . SER C 3 282 ? 25.738 0.841 29.006 1.00 10.55 280 SER C O 1
ATOM 5416 N N . ALA C 3 283 ? 27.675 0.595 30.125 1.00 11.60 281 ALA C N 1
ATOM 5417 C CA . ALA C 3 283 ? 28.506 0.864 28.963 1.00 12.17 281 ALA C CA 1
ATOM 5418 C C . ALA C 3 283 ? 29.273 -0.403 28.605 1.00 12.26 281 ALA C C 1
ATOM 5419 O O . ALA C 3 283 ? 30.117 -0.864 29.370 1.00 12.30 281 ALA C O 1
ATOM 5421 N N . GLY C 3 284 ? 28.956 -0.985 27.453 1.00 12.84 282 GLY C N 1
ATOM 5422 C CA . GLY C 3 284 ? 29.669 -2.171 26.986 1.00 13.06 282 GLY C CA 1
ATOM 5423 C C . GLY C 3 284 ? 30.663 -1.857 25.889 1.00 13.52 282 GLY C C 1
ATOM 5424 O O . GLY C 3 284 ? 30.472 -0.919 25.128 1.00 13.38 282 GLY C O 1
ATOM 5425 N N . ILE C 3 285 ? 31.732 -2.646 25.827 1.00 14.34 283 ILE C N 1
ATOM 5426 C CA . ILE C 3 285 ? 32.752 -2.518 24.785 1.00 14.91 283 ILE C CA 1
ATOM 5427 C C . ILE C 3 285 ? 32.524 -3.589 23.714 1.00 15.67 283 ILE C C 1
ATOM 5428 O O . ILE C 3 285 ? 32.392 -4.774 24.025 1.00 15.94 283 ILE C O 1
ATOM 5433 N N . ASN C 3 286 ? 32.455 -3.145 22.461 1.00 16.54 284 ASN C N 1
ATOM 5434 C CA . ASN C 3 286 ? 32.253 -4.020 21.305 1.00 17.51 284 ASN C CA 1
ATOM 5435 C C . ASN C 3 286 ? 33.392 -5.042 21.224 1.00 17.92 284 ASN C C 1
ATOM 5436 O O . ASN C 3 286 ? 34.560 -4.664 21.222 1.00 18.22 284 ASN C O 1
ATOM 5441 N N . ALA C 3 287 ? 33.048 -6.329 21.169 1.00 18.96 285 ALA C N 1
ATOM 5442 C CA . ALA C 3 287 ? 34.049 -7.399 21.074 1.00 19.75 285 ALA C CA 1
ATOM 5443 C C . ALA C 3 287 ? 34.920 -7.301 19.815 1.00 20.39 285 ALA C C 1
ATOM 5444 O O . ALA C 3 287 ? 36.033 -7.838 19.781 1.00 20.69 285 ALA C O 1
ATOM 5446 N N . ALA C 3 288 ? 34.420 -6.596 18.798 1.00 20.65 286 ALA C N 1
ATOM 5447 C CA . ALA C 3 288 ? 35.152 -6.412 17.543 1.00 21.19 286 ALA C CA 1
ATOM 5448 C C . ALA C 3 288 ? 35.978 -5.112 17.488 1.00 21.30 286 ALA C C 1
ATOM 5449 O O . ALA C 3 288 ? 36.655 -4.845 16.496 1.00 21.39 286 ALA C O 1
ATOM 5451 N N . SER C 3 289 ? 35.927 -4.313 18.554 1.00 21.14 287 SER C N 1
ATOM 5452 C CA . SER C 3 289 ? 36.672 -3.058 18.611 1.00 21.22 287 SER C CA 1
ATOM 5453 C C . SER C 3 289 ? 38.186 -3.302 18.664 1.00 21.06 287 SER C C 1
ATOM 5454 O O . SER C 3 289 ? 38.650 -4.114 19.466 1.00 21.41 287 SER C O 1
ATOM 5457 N N . PRO C 3 290 ? 38.951 -2.589 17.817 1.00 21.29 288 PRO C N 1
ATOM 5458 C CA . PRO C 3 290 ? 40.415 -2.594 17.880 1.00 21.13 288 PRO C CA 1
ATOM 5459 C C . PRO C 3 290 ? 40.933 -1.588 18.907 1.00 21.10 288 PRO C C 1
ATOM 5460 O O . PRO C 3 290 ? 42.146 -1.411 19.042 1.00 21.03 288 PRO C O 1
ATOM 5464 N N . ASN C 3 291 ? 40.009 -0.945 19.623 1.00 20.87 289 ASN C N 1
ATOM 5465 C CA . ASN C 3 291 ? 40.329 0.123 20.572 1.00 20.72 289 ASN C CA 1
ATOM 5466 C C . ASN C 3 291 ? 39.900 -0.205 22.004 1.00 20.42 289 ASN C C 1
ATOM 5467 O O . ASN C 3 291 ? 39.527 0.690 22.758 1.00 20.55 289 ASN C O 1
ATOM 5472 N N . LYS C 3 292 ? 39.958 -1.480 22.378 1.00 20.62 290 LYS C N 1
ATOM 5473 C CA . LYS C 3 292 ? 39.462 -1.915 23.690 1.00 20.06 290 LYS C CA 1
ATOM 5474 C C . LYS C 3 292 ? 40.201 -1.261 24.860 1.00 19.98 290 LYS C C 1
ATOM 5475 O O . LYS C 3 292 ? 39.580 -0.942 25.876 1.00 19.63 290 LYS C O 1
ATOM 5481 N N . GLU C 3 293 ? 41.510 -1.047 24.712 1.00 19.33 291 GLU C N 1
ATOM 5482 C CA . GLU C 3 293 ? 42.303 -0.405 25.772 1.00 19.17 291 GLU C CA 1
ATOM 5483 C C . GLU C 3 293 ? 42.002 1.090 25.895 1.00 18.51 291 GLU C C 1
ATOM 5484 O O . GLU C 3 293 ? 41.970 1.633 27.003 1.00 18.36 291 GLU C O 1
ATOM 5486 N N . LEU C 3 294 ? 41.770 1.749 24.762 1.00 17.73 292 LEU C N 1
ATOM 5487 C CA . LEU C 3 294 ? 41.366 3.152 24.756 1.00 16.99 292 LEU C CA 1
ATOM 5488 C C . LEU C 3 294 ? 39.981 3.312 25.388 1.00 16.20 292 LEU C C 1
ATOM 5489 O O . LEU C 3 294 ? 39.747 4.241 26.170 1.00 15.59 292 LEU C O 1
ATOM 5494 N N . ALA C 3 295 ? 39.075 2.393 25.060 1.00 15.63 293 ALA C N 1
ATOM 5495 C CA . ALA C 3 295 ? 37.733 2.398 25.659 1.00 15.11 293 ALA C CA 1
ATOM 5496 C C . ALA C 3 295 ? 37.783 2.245 27.178 1.00 15.28 293 ALA C C 1
ATOM 5497 O O . ALA C 3 295 ? 37.068 2.956 27.904 1.00 14.26 293 ALA C O 1
ATOM 5499 N N . LYS C 3 296 ? 38.619 1.318 27.654 1.00 15.24 294 LYS C N 1
ATOM 5500 C CA . LYS C 3 296 ? 38.804 1.095 29.091 1.00 15.96 294 LYS C CA 1
ATOM 5501 C C . LYS C 3 296 ? 39.308 2.360 29.797 1.00 16.10 294 LYS C C 1
ATOM 5502 O O . LYS C 3 296 ? 38.777 2.749 30.838 1.00 15.97 294 LYS C O 1
ATOM 5508 N N . GLU C 3 297 ? 40.329 2.991 29.217 1.00 16.37 295 GLU C N 1
ATOM 5509 C CA . GLU C 3 297 ? 40.878 4.243 29.742 1.00 16.82 295 GLU C CA 1
ATOM 5510 C C . GLU C 3 297 ? 39.815 5.337 29.796 1.00 15.98 295 GLU C C 1
ATOM 5511 O O . GLU C 3 297 ? 39.674 6.025 30.814 1.00 15.78 295 GLU C O 1
ATOM 5517 N N . PHE C 3 298 ? 39.074 5.502 28.703 1.00 14.99 296 PHE C N 1
ATOM 5518 C CA . PHE C 3 298 ? 37.982 6.460 28.682 1.00 14.48 296 PHE C CA 1
ATOM 5519 C C . PHE C 3 298 ? 36.945 6.169 29.779 1.00 13.95 296 PHE C C 1
ATOM 5520 O O . PHE C 3 298 ? 36.578 7.057 30.543 1.00 13.58 296 PHE C O 1
ATOM 5528 N N . LEU C 3 299 ? 36.461 4.934 29.842 1.00 13.70 297 LEU C N 1
ATOM 5529 C CA . LEU C 3 299 ? 35.375 4.626 30.783 1.00 13.26 297 LEU C CA 1
ATOM 5530 C C . LEU C 3 299 ? 35.811 4.741 32.255 1.00 13.60 297 LEU C C 1
ATOM 5531 O O . LEU C 3 299 ? 35.109 5.344 33.076 1.00 13.24 297 LEU C O 1
ATOM 5536 N N . GLU C 3 300 ? 36.977 4.186 32.575 1.00 13.78 298 GLU C N 1
ATOM 5537 C CA . GLU C 3 300 ? 37.420 4.110 33.971 1.00 14.56 298 GLU C CA 1
ATOM 5538 C C . GLU C 3 300 ? 37.980 5.420 34.502 1.00 14.77 298 GLU C C 1
ATOM 5539 O O . GLU C 3 300 ? 37.707 5.794 35.641 1.00 15.08 298 GLU C O 1
ATOM 5545 N N . ASN C 3 301 ? 38.752 6.118 33.674 1.00 14.78 299 ASN C N 1
ATOM 5546 C CA . ASN C 3 301 ? 39.524 7.260 34.162 1.00 14.79 299 ASN C CA 1
ATOM 5547 C C . ASN C 3 301 ? 38.979 8.614 33.749 1.00 14.20 299 ASN C C 1
ATOM 5548 O O . ASN C 3 301 ? 39.445 9.653 34.228 1.00 14.07 299 ASN C O 1
ATOM 5553 N N . TYR C 3 302 ? 37.983 8.601 32.866 1.00 13.30 300 TYR C N 1
ATOM 5554 C CA . TYR C 3 302 ? 37.338 9.832 32.425 1.00 13.04 300 TYR C CA 1
ATOM 5555 C C . TYR C 3 302 ? 35.854 9.869 32.748 1.00 12.54 300 TYR C C 1
ATOM 5556 O O . TYR C 3 302 ? 35.410 10.785 33.428 1.00 12.01 300 TYR C O 1
ATOM 5565 N N . LEU C 3 303 ? 35.089 8.882 32.284 1.00 11.84 301 LEU C N 1
ATOM 5566 C CA . LEU C 3 303 ? 33.638 8.911 32.528 1.00 11.58 301 LEU C CA 1
ATOM 5567 C C . LEU C 3 303 ? 33.255 8.577 33.968 1.00 11.26 301 LEU C C 1
ATOM 5568 O O . LEU C 3 303 ? 32.481 9.316 34.590 1.00 11.10 301 LEU C O 1
ATOM 5573 N N . LEU C 3 304 ? 33.772 7.461 34.489 1.00 11.19 302 LEU C N 1
ATOM 5574 C CA . LEU C 3 304 ? 33.403 7.014 35.837 1.00 11.42 302 LEU C CA 1
ATOM 5575 C C . LEU C 3 304 ? 34.246 7.698 36.913 1.00 11.74 302 LEU C C 1
ATOM 5576 O O . LEU C 3 304 ? 34.941 7.056 37.702 1.00 11.32 302 LEU C O 1
ATOM 5581 N N . THR C 3 305 ? 34.166 9.026 36.886 1.00 11.82 303 THR C N 1
ATOM 5582 C CA . THR C 3 305 ? 34.787 9.927 37.853 1.00 12.63 303 THR C CA 1
ATOM 5583 C C . THR C 3 305 ? 33.726 10.965 38.192 1.00 12.93 303 THR C C 1
ATOM 5584 O O . THR C 3 305 ? 32.770 11.145 37.435 1.00 12.53 303 THR C O 1
ATOM 5588 N N . ASP C 3 306 ? 33.874 11.662 39.317 1.00 13.35 304 ASP C N 1
ATOM 5589 C CA . ASP C 3 306 ? 32.908 12.702 39.665 1.00 14.06 304 ASP C CA 1
ATOM 5590 C C . ASP C 3 306 ? 32.768 13.728 38.544 1.00 14.12 304 ASP C C 1
ATOM 5591 O O . ASP C 3 306 ? 31.670 14.163 38.227 1.00 14.66 304 ASP C O 1
ATOM 5596 N N . GLU C 3 307 ? 33.889 14.088 37.933 1.00 14.85 305 GLU C N 1
ATOM 5597 C CA . GLU C 3 307 ? 33.913 15.094 36.865 1.00 14.79 305 GLU C CA 1
ATOM 5598 C C . GLU C 3 307 ? 33.204 14.609 35.598 1.00 14.59 305 GLU C C 1
ATOM 5599 O O . GLU C 3 307 ? 32.496 15.374 34.936 1.00 14.01 305 GLU C O 1
ATOM 5605 N N . GLY C 3 308 ? 33.412 13.336 35.271 1.00 13.88 306 GLY C N 1
ATOM 5606 C CA . GLY C 3 308 ? 32.826 12.726 34.082 1.00 13.38 306 GLY C CA 1
ATOM 5607 C C . GLY C 3 308 ? 31.323 12.598 34.201 1.00 12.99 306 GLY C C 1
ATOM 5608 O O . GLY C 3 308 ? 30.588 12.977 33.291 1.00 12.94 306 GLY C O 1
ATOM 5609 N N . LEU C 3 309 ? 30.861 12.077 35.331 1.00 12.45 307 LEU C N 1
ATOM 5610 C CA . LEU C 3 309 ? 29.430 11.897 35.526 1.00 12.61 307 LEU C CA 1
ATOM 5611 C C . LEU C 3 309 ? 28.705 13.228 35.684 1.00 12.74 307 LEU C C 1
ATOM 5612 O O . LEU C 3 309 ? 27.568 13.366 35.231 1.00 12.86 307 LEU C O 1
ATOM 5617 N N . GLU C 3 310 ? 29.367 14.218 36.280 1.00 12.70 308 GLU C N 1
ATOM 5618 C CA A GLU C 3 310 ? 28.776 15.547 36.416 0.50 13.41 308 GLU C CA 1
ATOM 5619 C CA B GLU C 3 310 ? 28.756 15.533 36.420 0.50 13.48 308 GLU C CA 1
ATOM 5620 C C . GLU C 3 310 ? 28.470 16.153 35.049 1.00 13.24 308 GLU C C 1
ATOM 5621 O O . GLU C 3 310 ? 27.407 16.740 34.842 1.00 13.42 308 GLU C O 1
ATOM 5632 N N . ALA C 3 311 ? 29.413 16.015 34.122 1.00 13.34 309 ALA C N 1
ATOM 5633 C CA . ALA C 3 311 ? 29.263 16.563 32.769 1.00 13.68 309 ALA C CA 1
ATOM 5634 C C . ALA C 3 311 ? 28.049 15.977 32.052 1.00 13.87 309 ALA C C 1
ATOM 5635 O O . ALA C 3 311 ? 27.301 16.697 31.393 1.00 14.02 309 ALA C O 1
ATOM 5637 N N . VAL C 3 312 ? 27.855 14.671 32.196 1.00 13.71 310 VAL C N 1
ATOM 5638 C CA . VAL C 3 312 ? 26.696 14.005 31.626 1.00 13.45 310 VAL C CA 1
ATOM 5639 C C . VAL C 3 312 ? 25.426 14.460 32.364 1.00 13.67 310 VAL C C 1
ATOM 5640 O O . VAL C 3 312 ? 24.428 14.831 31.733 1.00 13.71 310 VAL C O 1
ATOM 5644 N N . ASN C 3 313 ? 25.492 14.438 33.693 1.00 13.80 311 ASN C N 1
ATOM 5645 C CA . ASN C 3 313 ? 24.342 14.714 34.552 1.00 14.88 311 ASN C CA 1
ATOM 5646 C C . ASN C 3 313 ? 23.794 16.118 34.355 1.00 15.75 311 ASN C C 1
ATOM 5647 O O . ASN C 3 313 ? 22.582 16.314 34.350 1.00 15.79 311 ASN C O 1
ATOM 5652 N N . LYS C 3 314 ? 24.689 17.091 34.193 1.00 16.70 312 LYS C N 1
ATOM 5653 C CA . LYS C 3 314 ? 24.245 18.474 34.011 1.00 18.01 312 LYS C CA 1
ATOM 5654 C C . LYS C 3 314 ? 23.579 18.722 32.644 1.00 17.77 312 LYS C C 1
ATOM 5655 O O . LYS C 3 314 ? 22.809 19.669 32.500 1.00 17.99 312 LYS C O 1
ATOM 5661 N N . ASP C 3 315 ? 23.859 17.857 31.666 1.00 17.54 313 ASP C N 1
ATOM 5662 C CA . ASP C 3 315 ? 23.170 17.869 30.359 1.00 17.50 313 ASP C CA 1
ATOM 5663 C C . ASP C 3 315 ? 21.765 17.289 30.524 1.00 17.55 313 ASP C C 1
ATOM 5664 O O . ASP C 3 315 ? 20.772 17.972 30.237 1.00 17.64 313 ASP C O 1
ATOM 5669 N N . LYS C 3 316 ? 21.689 16.033 30.974 1.00 16.78 314 LYS C N 1
ATOM 5670 C CA . LYS C 3 316 ? 20.417 15.400 31.353 1.00 16.61 314 LYS C CA 1
ATOM 5671 C C . LYS C 3 316 ? 20.664 14.528 32.578 1.00 16.00 314 LYS C C 1
ATOM 5672 O O . LYS C 3 316 ? 21.583 13.717 32.571 1.00 15.63 314 LYS C O 1
ATOM 5678 N N . PRO C 3 317 ? 19.859 14.704 33.645 1.00 15.99 315 PRO C N 1
ATOM 5679 C CA . PRO C 3 317 ? 20.158 13.991 34.895 1.00 15.74 315 PRO C CA 1
ATOM 5680 C C . PRO C 3 317 ? 20.210 12.479 34.732 1.00 15.13 315 PRO C C 1
ATOM 5681 O O . PRO C 3 317 ? 19.373 11.888 34.044 1.00 15.46 315 PRO C O 1
ATOM 5685 N N . LEU C 3 318 ? 21.200 11.862 35.361 1.00 14.42 316 LEU C N 1
ATOM 5686 C CA . LEU C 3 318 ? 21.374 10.416 35.305 1.00 13.73 316 LEU C CA 1
ATOM 5687 C C . LEU C 3 318 ? 20.458 9.686 36.299 1.00 13.44 316 LEU C C 1
ATOM 5688 O O . LEU C 3 318 ? 20.237 8.481 36.182 1.00 14.09 316 LEU C O 1
ATOM 5693 N N . GLY C 3 319 ? 19.915 10.422 37.265 1.00 13.17 317 GLY C N 1
ATOM 5694 C CA . GLY C 3 319 ? 19.224 9.801 38.397 1.00 12.24 317 GLY C CA 1
ATOM 5695 C C . GLY C 3 319 ? 20.260 9.377 39.418 1.00 12.15 317 GLY C C 1
ATOM 5696 O O . GLY C 3 319 ? 21.237 10.102 39.646 1.00 12.57 317 GLY C O 1
ATOM 5697 N N . ALA C 3 320 ? 20.053 8.224 40.051 1.00 11.58 318 ALA C N 1
ATOM 5698 C CA . ALA C 3 320 ? 21.066 7.647 40.940 1.00 11.16 318 ALA C CA 1
ATOM 5699 C C . ALA C 3 320 ? 22.169 7.031 40.077 1.00 10.90 318 ALA C C 1
ATOM 5700 O O . ALA C 3 320 ? 21.898 6.617 38.951 1.00 11.07 318 ALA C O 1
ATOM 5702 N N . VAL C 3 321 ? 23.402 6.973 40.599 1.00 10.36 319 VAL C N 1
ATOM 5703 C CA . VAL C 3 321 ? 24.543 6.451 39.837 1.00 9.89 319 VAL C CA 1
ATOM 5704 C C . VAL C 3 321 ? 25.256 5.304 40.550 1.00 10.26 319 VAL C C 1
ATOM 5705 O O . VAL C 3 321 ? 25.120 5.137 41.755 1.00 10.38 319 VAL C O 1
ATOM 5709 N N . ALA C 3 322 ? 26.008 4.517 39.782 1.00 10.41 320 ALA C N 1
ATOM 5710 C CA . ALA C 3 322 ? 26.713 3.352 40.316 1.00 11.07 320 ALA C CA 1
ATOM 5711 C C . ALA C 3 322 ? 27.985 3.754 41.047 1.00 11.10 320 ALA C C 1
ATOM 5712 O O . ALA C 3 322 ? 28.483 3.008 41.889 1.00 11.61 320 ALA C O 1
ATOM 5714 N N . LEU C 3 323 ? 28.527 4.916 40.695 1.00 11.50 321 LEU C N 1
ATOM 5715 C CA . LEU C 3 323 ? 29.777 5.385 41.297 1.00 11.16 321 LEU C CA 1
ATOM 5716 C C . LEU C 3 323 ? 29.524 5.942 42.685 1.00 11.43 321 LEU C C 1
ATOM 5717 O O . LEU C 3 323 ? 28.803 6.921 42.831 1.00 11.48 321 LEU C O 1
ATOM 5722 N N . LYS C 3 324 ? 30.129 5.325 43.701 1.00 11.61 322 LYS C N 1
ATOM 5723 C CA . LYS C 3 324 ? 29.832 5.674 45.093 1.00 12.49 322 LYS C CA 1
ATOM 5724 C C . LYS C 3 324 ? 30.052 7.158 45.393 1.00 12.27 322 LYS C C 1
ATOM 5725 O O . LYS C 3 324 ? 29.197 7.809 45.993 1.00 12.46 322 LYS C O 1
ATOM 5731 N N . SER C 3 325 ? 31.190 7.695 44.962 1.00 12.67 323 SER C N 1
ATOM 5732 C CA . SER C 3 325 ? 31.549 9.079 45.298 1.00 12.60 323 SER C CA 1
ATOM 5733 C C . SER C 3 325 ? 30.531 10.079 44.748 1.00 12.67 323 SER C C 1
ATOM 5734 O O . SER C 3 325 ? 30.080 10.997 45.464 1.00 12.41 323 SER C O 1
ATOM 5737 N N . TYR C 3 326 ? 30.150 9.895 43.488 1.00 11.91 324 TYR C N 1
ATOM 5738 C CA . TYR C 3 326 ? 29.214 10.820 42.867 1.00 12.27 324 TYR C CA 1
ATOM 5739 C C . TYR C 3 326 ? 27.783 10.563 43.361 1.00 12.18 324 TYR C C 1
ATOM 5740 O O . TYR C 3 326 ? 26.996 11.502 43.491 1.00 12.64 324 TYR C O 1
ATOM 5749 N N . GLU C 3 327 ? 27.450 9.308 43.662 1.00 12.17 325 GLU C N 1
ATOM 5750 C CA . GLU C 3 327 ? 26.137 9.031 44.266 1.00 12.34 325 GLU C CA 1
ATOM 5751 C C . GLU C 3 327 ? 25.983 9.772 45.597 1.00 13.11 325 GLU C C 1
ATOM 5752 O O . GLU C 3 327 ? 24.929 10.354 45.889 1.00 12.52 325 GLU C O 1
ATOM 5758 N N . GLU C 3 328 ? 27.036 9.766 46.405 1.00 13.61 326 GLU C N 1
ATOM 5759 C CA . GLU C 3 328 ? 26.973 10.464 47.690 1.00 15.05 326 GLU C CA 1
ATOM 5760 C C . GLU C 3 328 ? 26.752 11.958 47.486 1.00 15.47 326 GLU C C 1
ATOM 5761 O O . GLU C 3 328 ? 25.998 12.583 48.229 1.00 15.54 326 GLU C O 1
ATOM 5767 N N . GLU C 3 329 ? 27.390 12.516 46.465 1.00 15.82 327 GLU C N 1
ATOM 5768 C CA . GLU C 3 329 ? 27.196 13.927 46.124 1.00 16.85 327 GLU C CA 1
ATOM 5769 C C . GLU C 3 329 ? 25.753 14.209 45.695 1.00 16.60 327 GLU C C 1
ATOM 5770 O O . GLU C 3 329 ? 25.135 15.166 46.163 1.00 16.77 327 GLU C O 1
ATOM 5776 N N . LEU C 3 330 ? 25.219 13.376 44.803 1.00 15.94 328 LEU C N 1
ATOM 5777 C CA . LEU C 3 330 ? 23.842 13.546 44.330 1.00 15.74 328 LEU C CA 1
ATOM 5778 C C . LEU C 3 330 ? 22.795 13.299 45.409 1.00 16.13 328 LEU C C 1
ATOM 5779 O O . LEU C 3 330 ? 21.725 13.904 45.377 1.00 15.81 328 LEU C O 1
ATOM 5784 N N . ALA C 3 331 ? 23.109 12.403 46.347 1.00 16.75 329 ALA C N 1
ATOM 5785 C CA . ALA C 3 331 ? 22.116 11.885 47.302 1.00 17.55 329 ALA C CA 1
ATOM 5786 C C . ALA C 3 331 ? 21.682 12.855 48.394 1.00 18.09 329 ALA C C 1
ATOM 5787 O O . ALA C 3 331 ? 20.799 12.529 49.198 1.00 18.05 329 ALA C O 1
ATOM 5789 N N . LYS C 3 332 ? 22.280 14.045 48.429 1.00 18.28 330 LYS C N 1
ATOM 5790 C CA . LYS C 3 332 ? 21.729 15.104 49.270 1.00 18.95 330 LYS C CA 1
ATOM 5791 C C . LYS C 3 332 ? 20.320 15.506 48.804 1.00 18.82 330 LYS C C 1
ATOM 5792 O O . LYS C 3 332 ? 19.501 15.956 49.605 1.00 19.34 330 LYS C O 1
ATOM 5798 N N . ASP C 3 333 ? 20.047 15.319 47.513 1.00 17.99 331 ASP C N 1
ATOM 5799 C CA . ASP C 3 333 ? 18.676 15.317 46.988 1.00 17.07 331 ASP C CA 1
ATOM 5800 C C . ASP C 3 333 ? 17.980 14.036 47.468 1.00 16.59 331 ASP C C 1
ATOM 5801 O O . ASP C 3 333 ? 18.342 12.938 47.028 1.00 15.98 331 ASP C O 1
ATOM 5806 N N . PRO C 3 334 ? 16.964 14.164 48.355 1.00 15.84 332 PRO C N 1
ATOM 5807 C CA . PRO C 3 334 ? 16.287 12.984 48.906 1.00 15.58 332 PRO C CA 1
ATOM 5808 C C . PRO C 3 334 ? 15.626 12.111 47.836 1.00 14.76 332 PRO C C 1
ATOM 5809 O O . PRO C 3 334 ? 15.442 10.916 48.060 1.00 14.59 332 PRO C O 1
ATOM 5813 N N . ARG C 3 335 ? 15.281 12.701 46.687 1.00 13.97 333 ARG C N 1
ATOM 5814 C CA . ARG C 3 335 ? 14.672 11.941 45.574 1.00 13.18 333 ARG C CA 1
ATOM 5815 C C . ARG C 3 335 ? 15.653 10.907 45.019 1.00 13.15 333 ARG C C 1
ATOM 5816 O O . ARG C 3 335 ? 15.265 9.780 44.685 1.00 12.82 333 ARG C O 1
ATOM 5824 N N . ILE C 3 336 ? 16.917 11.311 44.909 1.00 13.02 334 ILE C N 1
ATOM 5825 C CA . ILE C 3 336 ? 17.989 10.420 44.446 1.00 12.89 334 ILE C CA 1
ATOM 5826 C C . ILE C 3 336 ? 18.281 9.362 45.511 1.00 12.41 334 ILE C C 1
ATOM 5827 O O . ILE C 3 336 ? 18.361 8.176 45.197 1.00 11.80 334 ILE C O 1
ATOM 5832 N N . ALA C 3 337 ? 18.418 9.796 46.763 1.00 12.37 335 ALA C N 1
ATOM 5833 C CA . ALA C 3 337 ? 18.596 8.875 47.899 1.00 12.55 335 ALA C CA 1
ATOM 5834 C C . ALA C 3 337 ? 17.531 7.774 47.922 1.00 12.81 335 ALA C C 1
ATOM 5835 O O . ALA C 3 337 ? 17.856 6.594 48.108 1.00 11.99 335 ALA C O 1
ATOM 5837 N N . ALA C 3 338 ? 16.265 8.161 47.706 1.00 12.50 336 ALA C N 1
ATOM 5838 C CA . ALA C 3 338 ? 15.149 7.207 47.679 1.00 11.95 336 ALA C CA 1
ATOM 5839 C C . ALA C 3 338 ? 15.256 6.249 46.505 1.00 11.63 336 ALA C C 1
ATOM 5840 O O . ALA C 3 338 ? 14.992 5.064 46.652 1.00 11.49 336 ALA C O 1
ATOM 5842 N N . THR C 3 339 ? 15.654 6.766 45.341 1.00 11.13 337 THR C N 1
ATOM 5843 C CA . THR C 3 339 ? 15.824 5.924 44.169 1.00 10.78 337 THR C CA 1
ATOM 5844 C C . THR C 3 339 ? 16.839 4.816 44.468 1.00 11.04 337 THR C C 1
ATOM 5845 O O . THR C 3 339 ? 16.588 3.647 44.184 1.00 11.07 337 THR C O 1
ATOM 5849 N N . MET C 3 340 ? 17.973 5.195 45.054 1.00 10.71 338 MET C N 1
ATOM 5850 C CA . MET C 3 340 ? 19.015 4.225 45.371 1.00 11.32 338 MET C CA 1
ATOM 5851 C C . MET C 3 340 ? 18.536 3.270 46.464 1.00 11.09 338 MET C C 1
ATOM 5852 O O . MET C 3 340 ? 18.776 2.074 46.384 1.00 11.52 338 MET C O 1
ATOM 5857 N N . GLU C 3 341 ? 17.843 3.802 47.468 1.00 11.12 339 GLU C N 1
ATOM 5858 C CA . GLU C 3 341 ? 17.343 2.968 48.562 1.00 11.71 339 GLU C CA 1
ATOM 5859 C C . GLU C 3 341 ? 16.381 1.909 48.037 1.00 11.06 339 GLU C C 1
ATOM 5860 O O . GLU C 3 341 ? 16.510 0.720 48.353 1.00 11.01 339 GLU C O 1
ATOM 5866 N N . ASN C 3 342 ? 15.416 2.340 47.226 1.00 10.89 340 ASN C N 1
ATOM 5867 C CA . ASN C 3 342 ? 14.484 1.394 46.614 1.00 10.46 340 ASN C CA 1
ATOM 5868 C C . ASN C 3 342 ? 15.184 0.406 45.676 1.00 10.51 340 ASN C C 1
ATOM 5869 O O . ASN C 3 342 ? 14.805 -0.759 45.608 1.00 11.07 340 ASN C O 1
ATOM 5874 N N . ALA C 3 343 ? 16.217 0.862 44.969 1.00 10.99 341 ALA C N 1
ATOM 5875 C CA . ALA C 3 343 ? 16.983 -0.027 44.091 1.00 11.37 341 ALA C CA 1
ATOM 5876 C C . ALA C 3 343 ? 17.738 -1.092 44.891 1.00 11.82 341 ALA C C 1
ATOM 5877 O O . ALA C 3 343 ? 17.736 -2.270 44.517 1.00 11.41 341 ALA C O 1
ATOM 5879 N N . GLN C 3 344 ? 18.372 -0.677 45.991 1.00 12.05 342 GLN C N 1
ATOM 5880 C CA . GLN C 3 344 ? 19.110 -1.612 46.849 1.00 13.30 342 GLN C CA 1
ATOM 5881 C C . GLN C 3 344 ? 18.187 -2.653 47.495 1.00 13.26 342 GLN C C 1
ATOM 5882 O O . GLN C 3 344 ? 18.600 -3.789 47.742 1.00 13.67 342 GLN C O 1
ATOM 5888 N N . LYS C 3 345 ? 16.932 -2.267 47.727 1.00 13.36 343 LYS C N 1
ATOM 5889 C CA . LYS C 3 345 ? 15.925 -3.163 48.301 1.00 13.35 343 LYS C CA 1
ATOM 5890 C C . LYS C 3 345 ? 15.178 -3.985 47.251 1.00 13.51 343 LYS C C 1
ATOM 5891 O O . LYS C 3 345 ? 14.429 -4.914 47.596 1.00 12.99 343 LYS C O 1
ATOM 5897 N N . GLY C 3 346 ? 15.379 -3.653 45.975 1.00 12.86 344 GLY C N 1
ATOM 5898 C CA . GLY C 3 346 ? 14.709 -4.365 44.893 1.00 12.93 344 GLY C CA 1
ATOM 5899 C C . GLY C 3 346 ? 15.547 -5.483 44.306 1.00 13.22 344 GLY C C 1
ATOM 5900 O O . GLY C 3 346 ? 16.459 -5.993 44.959 1.00 13.42 344 GLY C O 1
ATOM 5901 N N . GLU C 3 347 ? 15.227 -5.863 43.076 1.00 13.25 345 GLU C N 1
ATOM 5902 C CA . GLU C 3 347 ? 15.950 -6.903 42.355 1.00 13.55 345 GLU C CA 1
ATOM 5903 C C . GLU C 3 347 ? 16.358 -6.396 40.979 1.00 13.79 345 GLU C C 1
ATOM 5904 O O . GLU C 3 347 ? 15.597 -5.686 40.319 1.00 13.32 345 GLU C O 1
ATOM 5910 N N . ILE C 3 348 ? 17.559 -6.775 40.548 1.00 13.74 346 ILE C N 1
ATOM 5911 C CA . ILE C 3 348 ? 18.036 -6.492 39.201 1.00 13.97 346 ILE C CA 1
ATOM 5912 C C . ILE C 3 348 ? 17.106 -7.116 38.156 1.00 14.31 346 ILE C C 1
ATOM 5913 O O . ILE C 3 348 ? 16.730 -8.282 38.270 1.00 13.59 346 ILE C O 1
ATOM 5918 N N . MET C 3 349 ? 16.711 -6.322 37.161 1.00 14.23 347 MET C N 1
ATOM 5919 C CA . MET C 3 349 ? 15.908 -6.835 36.053 1.00 15.14 347 MET C CA 1
ATOM 5920 C C . MET C 3 349 ? 16.639 -8.005 35.404 1.00 15.08 347 MET C C 1
ATOM 5921 O O . MET C 3 349 ? 17.775 -7.846 34.973 1.00 14.92 347 MET C O 1
ATOM 5926 N N . PRO C 3 350 ? 16.001 -9.193 35.342 1.00 15.35 348 PRO C N 1
ATOM 5927 C CA . PRO C 3 350 ? 16.658 -10.320 34.674 1.00 15.96 348 PRO C CA 1
ATOM 5928 C C . PRO C 3 350 ? 16.994 -10.019 33.211 1.00 16.65 348 PRO C C 1
ATOM 5929 O O . PRO C 3 350 ? 16.197 -9.391 32.503 1.00 16.68 348 PRO C O 1
ATOM 5933 N N . ASN C 3 351 ? 18.181 -10.448 32.781 1.00 17.70 349 ASN C N 1
ATOM 5934 C CA . ASN C 3 351 ? 18.710 -10.081 31.463 1.00 18.76 349 ASN C CA 1
ATOM 5935 C C . ASN C 3 351 ? 18.540 -11.192 30.418 1.00 19.41 349 ASN C C 1
ATOM 5936 O O . ASN C 3 351 ? 19.357 -11.332 29.490 1.00 20.09 349 ASN C O 1
ATOM 5941 N N . ILE C 3 352 ? 17.477 -11.976 30.581 1.00 19.57 350 ILE C N 1
ATOM 5942 C CA . ILE C 3 352 ? 17.162 -13.088 29.678 1.00 19.67 350 ILE C CA 1
ATOM 5943 C C . ILE C 3 352 ? 15.899 -12.819 28.848 1.00 20.33 350 ILE C C 1
ATOM 5944 O O . ILE C 3 352 ? 15.012 -12.076 29.291 1.00 20.42 350 ILE C O 1
ATOM 5949 N N . PRO C 3 353 ? 15.818 -13.420 27.641 1.00 20.81 351 PRO C N 1
ATOM 5950 C CA . PRO C 3 353 ? 14.677 -13.249 26.729 1.00 20.97 351 PRO C CA 1
ATOM 5951 C C . PRO C 3 353 ? 13.314 -13.689 27.276 1.00 20.86 351 PRO C C 1
ATOM 5952 O O . PRO C 3 353 ? 12.284 -13.171 26.828 1.00 21.10 351 PRO C O 1
ATOM 5956 N N . GLN C 3 354 ? 13.309 -14.622 28.226 1.00 20.63 352 GLN C N 1
ATOM 5957 C CA . GLN C 3 354 ? 12.069 -15.158 28.801 1.00 20.54 352 GLN C CA 1
ATOM 5958 C C . GLN C 3 354 ? 11.301 -14.145 29.661 1.00 20.05 352 GLN C C 1
ATOM 5959 O O . GLN C 3 354 ? 10.183 -14.419 30.105 1.00 19.94 352 GLN C O 1
ATOM 5965 N N . MET C 3 355 ? 11.904 -12.984 29.897 1.00 19.61 353 MET C N 1
ATOM 5966 C CA . MET C 3 355 ? 11.212 -11.904 30.591 1.00 19.56 353 MET C CA 1
ATOM 5967 C C . MET C 3 355 ? 9.984 -11.410 29.829 1.00 19.83 353 MET C C 1
ATOM 5968 O O . MET C 3 355 ? 9.016 -10.981 30.441 1.00 19.29 353 MET C O 1
ATOM 5973 N N . SER C 3 356 ? 10.018 -11.472 28.501 1.00 20.36 354 SER C N 1
ATOM 5974 C CA . SER C 3 356 ? 8.837 -11.095 27.718 1.00 20.89 354 SER C CA 1
ATOM 5975 C C . SER C 3 356 ? 7.668 -12.067 27.944 1.00 20.25 354 SER C C 1
ATOM 5976 O O . SER C 3 356 ? 6.514 -11.641 28.005 1.00 20.76 354 SER C O 1
ATOM 5979 N N . ALA C 3 357 ? 7.966 -13.362 28.080 1.00 19.62 355 ALA C N 1
ATOM 5980 C CA . ALA C 3 357 ? 6.952 -14.340 28.481 1.00 18.82 355 ALA C CA 1
ATOM 5981 C C . ALA C 3 357 ? 6.406 -14.017 29.877 1.00 18.25 355 ALA C C 1
ATOM 5982 O O . ALA C 3 357 ? 5.190 -14.022 30.081 1.00 17.90 355 ALA C O 1
ATOM 5984 N N . PHE C 3 358 ? 7.307 -13.710 30.815 1.00 17.00 356 PHE C N 1
ATOM 5985 C CA . PHE C 3 358 ? 6.929 -13.277 32.170 1.00 16.11 356 PHE C CA 1
ATOM 5986 C C . PHE C 3 358 ? 6.008 -12.051 32.125 1.00 15.87 356 PHE C C 1
ATOM 5987 O O . PHE C 3 358 ? 4.901 -12.079 32.663 1.00 15.29 356 PHE C O 1
ATOM 5995 N N . TRP C 3 359 ? 6.454 -10.984 31.464 1.00 15.56 357 TRP C N 1
ATOM 5996 C CA . TRP C 3 359 ? 5.670 -9.749 31.438 1.00 16.21 357 TRP C CA 1
ATOM 5997 C C . TRP C 3 359 ? 4.278 -9.952 30.837 1.00 16.11 357 TRP C C 1
ATOM 5998 O O . TRP C 3 359 ? 3.295 -9.467 31.392 1.00 15.49 357 TRP C O 1
ATOM 6009 N N . TYR C 3 360 ? 4.196 -10.673 29.720 1.00 16.08 358 TYR C N 1
ATOM 6010 C CA . TYR C 3 360 ? 2.909 -10.884 29.044 1.00 16.87 358 TYR C CA 1
ATOM 6011 C C . TYR C 3 360 ? 1.916 -11.631 29.942 1.00 15.93 358 TYR C C 1
ATOM 6012 O O . TYR C 3 360 ? 0.749 -11.236 30.061 1.00 15.67 358 TYR C O 1
ATOM 6021 N N . ALA C 3 361 ? 2.394 -12.705 30.566 1.00 14.82 359 ALA C N 1
ATOM 6022 C CA . ALA C 3 361 ? 1.568 -13.545 31.428 1.00 14.35 359 ALA C CA 1
ATOM 6023 C C . ALA C 3 361 ? 1.134 -12.795 32.684 1.00 13.89 359 ALA C C 1
ATOM 6024 O O . ALA C 3 361 ? -0.039 -12.817 33.050 1.00 13.89 359 ALA C O 1
ATOM 6026 N N . VAL C 3 362 ? 2.081 -12.128 33.342 1.00 13.16 360 VAL C N 1
ATOM 6027 C CA . VAL C 3 362 ? 1.774 -11.414 34.579 1.00 12.85 360 VAL C CA 1
ATOM 6028 C C . VAL C 3 362 ? 0.830 -10.230 34.300 1.00 12.70 360 VAL C C 1
ATOM 6029 O O . VAL C 3 362 ? -0.081 -9.957 35.087 1.00 12.10 360 VAL C O 1
ATOM 6033 N N . ARG C 3 363 ? 1.032 -9.555 33.167 1.00 12.69 361 ARG C N 1
ATOM 6034 C CA . ARG C 3 363 ? 0.127 -8.466 32.756 1.00 13.36 361 ARG C CA 1
ATOM 6035 C C . ARG C 3 363 ? -1.331 -8.927 32.721 1.00 12.99 361 ARG C C 1
ATOM 6036 O O . ARG C 3 363 ? -2.212 -8.279 33.289 1.00 12.95 361 ARG C O 1
ATOM 6044 N N . THR C 3 364 ? -1.565 -10.067 32.079 1.00 12.98 362 THR C N 1
ATOM 6045 C CA . THR C 3 364 ? -2.896 -10.664 31.999 1.00 13.24 362 THR C CA 1
ATOM 6046 C C . THR C 3 364 ? -3.434 -11.046 33.371 1.00 12.46 362 THR C C 1
ATOM 6047 O O . THR C 3 364 ? -4.590 -10.748 33.692 1.00 11.90 362 THR C O 1
ATOM 6051 N N . ALA C 3 365 ? -2.597 -11.691 34.183 1.00 12.12 363 ALA C N 1
ATOM 6052 C CA . ALA C 3 365 ? -3.024 -12.125 35.514 1.00 12.16 363 ALA C CA 1
ATOM 6053 C C . ALA C 3 365 ? -3.484 -10.961 36.368 1.00 12.47 363 ALA C C 1
ATOM 6054 O O . ALA C 3 365 ? -4.553 -11.032 36.985 1.00 12.25 363 ALA C O 1
ATOM 6056 N N . VAL C 3 366 ? -2.706 -9.880 36.389 1.00 12.17 364 VAL C N 1
ATOM 6057 C CA . VAL C 3 366 ? -3.032 -8.751 37.259 1.00 12.20 364 VAL C CA 1
ATOM 6058 C C . VAL C 3 366 ? -4.297 -8.046 36.766 1.00 12.54 364 VAL C C 1
ATOM 6059 O O . VAL C 3 366 ? -5.194 -7.777 37.563 1.00 12.37 364 VAL C O 1
ATOM 6063 N N . ILE C 3 367 ? -4.369 -7.770 35.465 1.00 12.95 365 ILE C N 1
ATOM 6064 C CA . ILE C 3 367 ? -5.577 -7.185 34.879 1.00 13.87 365 ILE C CA 1
ATOM 6065 C C . ILE C 3 367 ? -6.813 -8.050 35.185 1.00 14.10 365 ILE C C 1
ATOM 6066 O O . ILE C 3 367 ? -7.841 -7.520 35.597 1.00 14.22 365 ILE C O 1
ATOM 6071 N N . ASN C 3 368 ? -6.705 -9.365 35.000 1.00 14.39 366 ASN C N 1
ATOM 6072 C CA . ASN C 3 368 ? -7.841 -10.258 35.255 1.00 14.80 366 ASN C CA 1
ATOM 6073 C C . ASN C 3 368 ? -8.268 -10.284 36.726 1.00 14.97 366 ASN C C 1
ATOM 6074 O O . ASN C 3 368 ? -9.466 -10.267 37.026 1.00 15.37 366 ASN C O 1
ATOM 6079 N N . ALA C 3 369 ? -7.298 -10.311 37.642 1.00 15.07 367 ALA C N 1
ATOM 6080 C CA . ALA C 3 369 ? -7.613 -10.341 39.076 1.00 14.83 367 ALA C CA 1
ATOM 6081 C C . ALA C 3 369 ? -8.214 -9.013 39.531 1.00 15.26 367 ALA C C 1
ATOM 6082 O O . ALA C 3 369 ? -9.198 -8.987 40.282 1.00 14.67 367 ALA C O 1
ATOM 6084 N N . ALA C 3 370 ? -7.627 -7.916 39.050 1.00 15.27 368 ALA C N 1
ATOM 6085 C CA . ALA C 3 370 ? -8.081 -6.576 39.399 1.00 15.54 368 ALA C CA 1
ATOM 6086 C C . ALA C 3 370 ? -9.499 -6.288 38.905 1.00 15.93 368 ALA C C 1
ATOM 6087 O O . ALA C 3 370 ? -10.281 -5.644 39.610 1.00 15.90 368 ALA C O 1
ATOM 6089 N N . SER C 3 371 ? -9.817 -6.762 37.702 1.00 16.19 369 SER C N 1
ATOM 6090 C CA . SER C 3 371 ? -11.110 -6.479 37.065 1.00 17.39 369 SER C CA 1
ATOM 6091 C C . SER C 3 371 ? -12.218 -7.445 37.497 1.00 17.27 369 SER C C 1
ATOM 6092 O O . SER C 3 371 ? -13.385 -7.270 37.131 1.00 17.49 369 SER C O 1
ATOM 6095 N N . GLY C 3 372 ? -11.851 -8.460 38.273 1.00 17.50 370 GLY C N 1
ATOM 6096 C CA . GLY C 3 372 ? -12.802 -9.481 38.703 1.00 17.20 370 GLY C CA 1
ATOM 6097 C C . GLY C 3 372 ? -13.138 -10.494 37.624 1.00 17.51 370 GLY C C 1
ATOM 6098 O O . GLY C 3 372 ? -14.189 -11.139 37.673 1.00 17.53 370 GLY C O 1
ATOM 6099 N N . ARG C 3 373 ? -12.250 -10.635 36.641 1.00 17.16 371 ARG C N 1
ATOM 6100 C CA . ARG C 3 373 ? -12.425 -11.634 35.591 1.00 16.74 371 ARG C CA 1
ATOM 6101 C C . ARG C 3 373 ? -11.943 -13.010 36.054 1.00 16.82 371 ARG C C 1
ATOM 6102 O O . ARG C 3 373 ? -12.460 -14.029 35.603 1.00 16.66 371 ARG C O 1
ATOM 6104 N N . GLN C 3 374 ? -10.958 -13.021 36.956 1.00 16.01 372 GLN C N 1
ATOM 6105 C CA . GLN C 3 374 ? -10.476 -14.242 37.608 1.00 15.51 372 GLN C CA 1
ATOM 6106 C C . GLN C 3 374 ? -10.179 -13.987 39.081 1.00 15.18 372 GLN C C 1
ATOM 6107 O O . GLN C 3 374 ? -9.892 -12.856 39.470 1.00 14.57 372 GLN C O 1
ATOM 6113 N N . THR C 3 375 ? -10.213 -15.043 39.898 1.00 14.80 373 THR C N 1
ATOM 6114 C CA . THR C 3 375 ? -9.699 -14.947 41.269 1.00 14.62 373 THR C CA 1
ATOM 6115 C C . THR C 3 375 ? -8.183 -14.788 41.208 1.00 14.65 373 THR C C 1
ATOM 6116 O O . THR C 3 375 ? -7.562 -15.130 40.193 1.00 14.68 373 THR C O 1
ATOM 6120 N N . VAL C 3 376 ? -7.597 -14.277 42.287 1.00 15.04 374 VAL C N 1
ATOM 6121 C CA . VAL C 3 376 ? -6.135 -14.128 42.386 1.00 16.00 374 VAL C CA 1
ATOM 6122 C C . VAL C 3 376 ? -5.431 -15.457 42.134 1.00 15.95 374 VAL C C 1
ATOM 6123 O O . VAL C 3 376 ? -4.537 -15.536 41.299 1.00 15.85 374 VAL C O 1
ATOM 6127 N N . ASP C 3 377 ? -5.873 -16.501 42.833 1.00 16.88 375 ASP C N 1
ATOM 6128 C CA . ASP C 3 377 ? -5.279 -17.832 42.715 1.00 17.78 375 ASP C CA 1
ATOM 6129 C C . ASP C 3 377 ? -5.307 -18.382 41.293 1.00 17.46 375 ASP C C 1
ATOM 6130 O O . ASP C 3 377 ? -4.309 -18.914 40.809 1.00 17.20 375 ASP C O 1
ATOM 6135 N N . GLU C 3 378 ? -6.449 -18.250 40.625 1.00 17.35 376 GLU C N 1
ATOM 6136 C CA . GLU C 3 378 ? -6.584 -18.720 39.254 1.00 17.30 376 GLU C CA 1
ATOM 6137 C C . GLU C 3 378 ? -5.732 -17.895 38.293 1.00 16.65 376 GLU C C 1
ATOM 6138 O O . GLU C 3 378 ? -5.077 -18.446 37.404 1.00 15.61 376 GLU C O 1
ATOM 6144 N N . ALA C 3 379 ? -5.748 -16.577 38.478 1.00 16.28 377 ALA C N 1
ATOM 6145 C CA . ALA C 3 379 ? -4.993 -15.673 37.608 1.00 15.92 377 ALA C CA 1
ATOM 6146 C C . ALA C 3 379 ? -3.501 -15.993 37.662 1.00 15.97 377 ALA C C 1
ATOM 6147 O O . ALA C 3 379 ? -2.849 -16.102 36.620 1.00 16.03 377 ALA C O 1
ATOM 6149 N N . LEU C 3 380 ? -2.974 -16.154 38.878 1.00 16.24 378 LEU C N 1
ATOM 6150 C CA . LEU C 3 380 ? -1.556 -16.452 39.069 1.00 16.33 378 LEU C CA 1
ATOM 6151 C C . LEU C 3 380 ? -1.195 -17.877 38.636 1.00 16.94 378 LEU C C 1
ATOM 6152 O O . LEU C 3 380 ? -0.146 -18.091 38.019 1.00 16.42 378 LEU C O 1
ATOM 6157 N N . LYS C 3 381 ? -2.062 -18.844 38.949 1.00 17.43 379 LYS C N 1
ATOM 6158 C CA . LYS C 3 381 ? -1.863 -20.222 38.462 1.00 18.23 379 LYS C CA 1
ATOM 6159 C C . LYS C 3 381 ? -1.714 -20.256 36.936 1.00 17.98 379 LYS C C 1
ATOM 6160 O O . LYS C 3 381 ? -0.773 -20.845 36.414 1.00 18.35 379 LYS C O 1
ATOM 6166 N N . ASP C 3 382 ? -2.628 -19.598 36.223 1.00 17.87 380 ASP C N 1
ATOM 6167 C CA . ASP C 3 382 ? -2.596 -19.589 34.762 1.00 17.49 380 ASP C CA 1
ATOM 6168 C C . ASP C 3 382 ? -1.349 -18.919 34.197 1.00 16.65 380 ASP C C 1
ATOM 6169 O O . ASP C 3 382 ? -0.774 -19.394 33.212 1.00 16.04 380 ASP C O 1
ATOM 6174 N N . ALA C 3 383 ? -0.931 -17.827 34.834 1.00 15.49 381 ALA C N 1
ATOM 6175 C CA . ALA C 3 383 ? 0.281 -17.108 34.427 1.00 15.34 381 ALA C CA 1
ATOM 6176 C C . ALA C 3 383 ? 1.513 -17.981 34.626 1.00 15.19 381 ALA C C 1
ATOM 6177 O O . ALA C 3 383 ? 2.355 -18.088 33.733 1.00 14.77 381 ALA C O 1
ATOM 6179 N N . GLN C 3 384 ? 1.605 -18.598 35.804 1.00 15.57 382 GLN C N 1
ATOM 6180 C CA . GLN C 3 384 ? 2.708 -19.501 36.129 1.00 16.30 382 GLN C CA 1
ATOM 6181 C C . GLN C 3 384 ? 2.822 -20.592 35.077 1.00 16.71 382 GLN C C 1
ATOM 6182 O O . GLN C 3 384 ? 3.914 -20.858 34.560 1.00 16.72 382 GLN C O 1
ATOM 6188 N N . THR C 3 385 ? 1.682 -21.205 34.758 1.00 17.33 383 THR C N 1
ATOM 6189 C CA . THR C 3 385 ? 1.603 -22.253 33.746 1.00 18.32 383 THR C CA 1
ATOM 6190 C C . THR C 3 385 ? 2.083 -21.760 32.379 1.00 18.43 383 THR C C 1
ATOM 6191 O O . THR C 3 385 ? 2.916 -22.405 31.749 1.00 18.87 383 THR C O 1
ATOM 6195 N N . ARG C 3 386 ? 1.563 -20.615 31.939 1.00 18.61 384 ARG C N 1
ATOM 6196 C CA . ARG C 3 386 ? 1.931 -20.044 30.642 1.00 18.73 384 ARG C CA 1
ATOM 6197 C C . ARG C 3 386 ? 3.432 -19.742 30.512 1.00 18.79 384 ARG C C 1
ATOM 6198 O O . ARG C 3 386 ? 4.026 -19.976 29.453 1.00 18.73 384 ARG C O 1
ATOM 6200 N N . ILE C 3 387 ? 4.033 -19.227 31.583 1.00 19.00 385 ILE C N 1
ATOM 6201 C CA . ILE C 3 387 ? 5.461 -18.924 31.605 1.00 19.52 385 ILE C CA 1
ATOM 6202 C C . ILE C 3 387 ? 6.280 -20.219 31.501 1.00 20.73 385 ILE C C 1
ATOM 6203 O O . ILE C 3 387 ? 7.259 -20.278 30.754 1.00 21.07 385 ILE C O 1
ATOM 6208 N N . THR C 3 388 ? 5.839 -21.252 32.219 1.00 21.84 386 THR C N 1
ATOM 6209 C CA . THR C 3 388 ? 6.584 -22.514 32.348 1.00 23.18 386 THR C CA 1
ATOM 6210 C C . THR C 3 388 ? 6.155 -23.603 31.364 1.00 24.13 386 THR C C 1
ATOM 6211 O O . THR C 3 388 ? 6.544 -24.766 31.520 1.00 25.29 386 THR C O 1
ATOM 6215 N N . LYS C 3 389 ? 5.353 -23.235 30.369 1.00 25.17 387 LYS C N 1
ATOM 6216 C CA . LYS C 3 389 ? 4.830 -24.184 29.382 1.00 25.74 387 LYS C CA 1
ATOM 6217 C C . LYS C 3 389 ? 5.946 -24.880 28.599 1.00 26.44 387 LYS C C 1
ATOM 6218 O O . LYS C 3 389 ? 7.038 -24.331 28.427 1.00 26.84 387 LYS C O 1
#

InterPro domains:
  IPR001680 WD40 repeat [PF00400] (96-133)
  IPR001680 WD40 repeat [PF00400] (223-249)
  IPR001680 WD40 repeat [PF00400] (280-311)
  IPR001680 WD40 repeat [PS50082] (100-142)
  IPR001680 WD40 repeat [PS50082] (236-258)
  IPR001680 WD40 repeat [PS50082] (279-311)
  IPR001680 WD40 repeat [SM00320] (50-89)
  IPR001680 WD40 repeat [SM00320] (93-133)
  IPR001680 WD40 repeat [SM00320] (164-203)
  IPR001680 WD40 repeat [SM00320] (208-249)
  IPR001680 WD40 repeat [SM00320] (271-312)
  IPR001680 WD40 repeat [SM00320] (331-372)
  IPR015943 WD40/YVTN repeat-like-containing domain superfamily [G3DSA:2.130.10.10] (1-372)
  IPR019775 WD40 repeat, conserved site [PS00678] (359-373)
  IPR020472 PAC1/LIS1-like, WD-40 repeat [PR00320] (120-134)
  IPR020472 PAC1/LIS1-like, WD-40 repeat [PR00320] (236-250)
  IPR020472 PAC1/LIS1-like, WD-40 repeat [PR00320] (299-313)
  IPR036322 WD40-repeat-containing domain superfamily [SSF50978] (12-372)
  IPR044536 Peroxisomal targeting signal 2 receptor [PTHR46027] (1-372)

CATH classification: 2.130.10.10

Sequence (797 aa):
MLRYHMQQGFSGYGVQYSPFFDNRLAVAAGSSNFGLVGNGKLFILEIDRSGRIVEVNSFLTQDCLFDLAWNESHENQVLVAQGDGTLRLFDTTFKEFPIAIFKEHEREVFSCNNWNLVNRQNFLSSSWDGSIKIWSPLRKQSLMTLTPRPLEITKMVDPLNAIILKNCCVYQAQQFSPHDQNLVLSCCSGNSYASLFDIRLPSGKNQNNFLVHSGLEALTCDFNKYRPYVVATGGVDNAIRIWDIRMSCINEIPNAHGLAIRKVTWSPHHSNILMSASYDMTCCRIWRDLSNKTNSTDATKGSIFNFTQHSEFVFGADWSLWGKPGYVASTAWDGNLFVWNGLSELQRIATDIVKCCTSSSVESKLSESKFIQLMRNISSGDVTLKSELFSSNNGELVGNRHIFVKDEIHKDILDGSMSQRLQSIKDHLVESRSKIEEGKLVIWINGDKGYNGLAEVGKKFEKDTGIKVTVEHPDKLEEEKFPQVAATGDGPDIIFWAHDRFGGYAQSGLLAEITPDKAFQDKLYPFTWDAVRYNGKLIAYPIAVEALSLIYNKDLLPNPPKTWEEIPALDKELKAKGKSALMFNLQEEPYFTWPLIAADGGYAFKYENGKYDIKDVGVDNAGAKAGLTFLVDLIKNKHMNADTDYSIAEAAFNKGETAMTINGPWAWSNIDTSKVNNYGVTVLPTFKGQPSKPFVGVLSAGINAASPNKELAKEFLENYLLTDEGLEEAVNKDKPLGAVALKSYEEELAKDPRIAATMENAQKGEIMPNIPQMSAFWYAVRTAVINAASGRQTVDEALKDAQTRITK

GO terms:
  GO:0005053 peroxisome matrix targeting signal-2 binding (F, IDA)
  GO:0005777 peroxisome (C, IDA)
  GO:0005829 cytosol (C, IDA)
  GO:0005053 peroxisome matrix targeting signal-2 binding (F, IPI)
  GO:0016560 protein import into peroxisome matrix, docking (P, IPI)
  GO:0005782 peroxisomal matrix (C, EXP)
  GO:0005515 protein binding (F, IPI)
  GO:0005737 cytoplasm (C, IDA)
  GO:0005778 peroxisomal membrane (C, IDA)

Solvent-accessible surface area: 32465 Å² total; per-residue (Å²): 84,55,138,45,88,1,148,44,19,4,0,8,1,10,43,9,6,39,93,72,108,49,40,0,0,0,0,0,0,1,10,29,0,2,16,5,2,0,44,0,4,0,0,57,26,70,121,109,18,50,14,76,63,63,16,28,1,43,4,62,23,0,0,6,16,6,3,2,6,21,68,40,80,41,23,0,0,0,0,0,6,65,0,3,0,9,4,1,2,15,72,32,132,109,18,5,41,18,45,2,154,49,11,156,68,7,0,21,3,0,24,11,1,86,61,38,132,118,31,0,0,0,0,0,41,47,12,11,0,25,7,0,16,28,170,146,71,111,26,77,69,57,3,41,14,144,2,86,32,60,75,78,120,74,77,129,104,87,106,137,109,186,144,106,13,0,12,19,1,29,12,1,40,63,41,78,25,33,0,0,0,0,1,7,23,0,20,0,0,24,1,30,38,142,88,94,101,80,69,10,41,110,37,41,18,0,0,6,34,35,28,0,5,0,0,14,3,0,68,111,57,84,10,1,0,0,0,0,0,0,2,13,2,0,3,0,11,13,38,196,85,72,64,53,3,42,0,18,63,0,4,45,5,0,0,19,34,3,18,1,2,31,47,85,34,43,15,0,1,0,0,0,0,0,0,5,0,50,0,4,102,1,52,41,82,112,48,0,57,116,60,107,90,60,4,49,54,78,66,11,66,105,0,58,6,0,0,0,0,12,27,7,11,93,60,59,64,83,3,78,0,0,0,0,0,6,22,2,15,0,3,5,12,49,0,138,125,116,18,74,47,5,0,60,66,0,38,84,34,0,84,112,100,74,19,56,62,44,4,53,147,2,121,0,0,82,13,0,96,49,4,26,87,40,27,3,65,87,125,69,15,0,51,4,79,118,97,56,110,51,48,45,33,140,37,100,147,21,111,99,66,82,39,169,149,126,72,160,81,59,6,15,86,13,0,68,15,9,21,42,0,0,50,64,9,102,47,131,16,107,138,41,70,0,29,0,24,3,46,31,91,55,1,51,87,1,1,26,82,6,1,131,101,0,82,177,77,55,65,23,39,23,61,28,72,79,34,64,30,0,33,65,35,0,36,22,8,3,43,22,4,34,13,0,0,0,0,4,46,38,1,52,80,0,1,37,5,18,127,78,49,20,13,11,103,10,87,10,93,185,68,18,57,100,113,1,28,99,48,0,9,76,2,0,76,46,113,62,98,19,6,0,0,0,3,6,1,70,0,0,3,0,0,20,9,93,106,52,13,89,126,27,10,128,38,2,79,79,1,31,65,25,2,136,107,9,96,93,152,64,67,14,0,2,39,2,6,2,47,62,2,52,17,1,4,3,2,0,2,7,32,34,3,60,4,11,76,94,105,155,30,129,28,51,68,132,45,10,1,0,41,46,83,5,0,66,27,0,0,55,35,0,6,59,3,22,149,96,167,13,18,90,22,110,9,52,65,77,84,4,37,57,7,0,25,163,14,92,0,0,0,6,4,8,1,24,105,3,19,74,79,3,71,112,40,167,24,85,34,6,8,30,19,3,1,36,10,112,71,63,46,2,49,0,9,1,25,0,18,0,0,0,5,1,38,46,2,63,3,83,79,51,0,69,68,0,0,19,81,31,1,4,36,51,111,3,0,79,11,6,28,147,54,64,116,22,7,0,0,0,5,64,63,5,4,126,73,29,27,165,41,94,68,13,40,4,0,10,62,1,2,97,82,12,81,30,26,6,16,25,102,62,14,81,46,0,42,157,8,0,78,62,2,2,63,37,4,10,73,67,72,49,89,17,81,81,1,0,107,66,5,30,84,63,19,42,109

B-factor: mean 21.41, std 9.02, range [7.9, 52.01]